Protein AF-0000000073398699 (afdb_homodimer)

Foldseek 3Di:
DQVVLLVVVLVVVLVCLVVCVAPFFHADDALVRVCVVSVHDSVSSVVSLVVCVVQVQWDQDPPPHITGHDQDPDQCPVVSNYRLHRPFAEQADFWFDDPCQVVLVVVLVVVLVPDPPVVVLVDFAQLQGDQVLLQLVQVLCVVLVDHDHSLQKGKFQFLLRVLLLCCQLQHAAAAEEEEAQFADLSNVVSCVVRNYHYDHFYADQQGTDVVVVLVCLVVDLHAAYEDAQAQGPPQGHHHAPVVLVSNLVSCVVSVHAYEYECAPNLLDPDGPHDSCRVCVQRYKYWYACCNLRNVPLRIIMIGHPSVRVVSSSVSSCVPVSHDRSSSSSSVSVCSVVCVSVVSSVVLSVVQLVLLVLLCVLQPPFDWRHDNRDQKIKGAADPQQALVQLQVQLVVVSYHWAFSVSRGSDPDGGGIIMTGRRDDDSVVSNVSSNSSSVSRVVRND/DQVVLLVVVLVVVVVCLVVCVAPFFHADDALVRVCVVSVHDSVSSVVSLVVCVVQVQWDQDPPPHITGHDQAPQQPPVLRVRSLHRPFAEQADFWFDDPCQVVLVVVLVVVLVPDPPVVVLVDFAQLQGDQVLLQLVQVLCVVLVDHDHSLQKGKFQFLLRVLLLLCQLQHAAAAEEEEAQFADLSNVVSCVVRNYHYDHFYADQQGTDVVVVLVCLVVDLHAAYEDAQAQGPPQGHHHAPVVLVSNLVSCVVSVHAYEYECAPNLLDPDGPRDSCRVCVQRYKYWYACCNLRNVPLRIIMIGHPSVRVVSSSVSSCVPVSHDRSSSSSSVSVCSVVCVSVVSSVVLSVVQLVLLVLLCVLQPPFDWRHDNRDQKIKGAAAPQQALVQLQVQLVVVSYHWAFSVSRGSDPDGGGIIMTGRRDDDSVVSNVSSNSSSVSRVVRND

Sequence (888 aa):
MARARYKRLVDTLAADIRSGRLPPGTRLPTHRELAAAEGLALVTATRVYAELGAMGLVSGETGRGTFVRETALPRGLGIDQHASAAGVVDLAFNYPSLPEQAELLRGALRQLASSGDLDALLRYQPHGGRWHERASVARHLACRGLSTDAPRVAIVSGAQHGLAVTAMALLQPGDVVAVDALTYPGFKVVADAQRLELAPIPASGQGPDLDALERLCKTRRVRAVYTMPTLHNPLGWVMSAHRRRRLVAIARRHGLLIIEDGAYAFLADDPPAPIAALAPEATVYVSGLSKNVATGLRVGFVAAPEQWLPAIERAVRGTTWNTPGVMTAIACGWLDDGTVARLEADKRRDAAARQAIATVAFAGLRCVRHPASYFVWLPLAEDARADRVAMALMRERVAVSTAEPFATSAHVPHAIRVALGSVDLETLRDALGKVRRAADAYSYMARARYKRLVDTLAADIRSGRLPPGTRLPTHRELAAAEGLALVTATRVYAELGAMGLVSGETGRGTFVRETALPRGLGIDQHASAAGVVDLAFNYPSLPEQAELLRGALRQLASSGDLDALLRYQPHGGRWHERASVARHLACRGLSTDAPRVAIVSGAQHGLAVTAMALLQPGDVVAVDALTYPGFKVVADAQRLELAPIPASGQGPDLDALERLCKTRRVRAVYTMPTLHNPLGWVMSAHRRRRLVAIARRHGLLIIEDGAYAFLADDPPAPIAALAPEATVYVSGLSKNVATGLRVGFVAAPEQWLPAIERAVRGTTWNTPGVMTAIACGWLDDGTVARLEADKRRDAAARQAIATVAFAGLRCVRHPASYFVWLPLAEDARADRVAMALMRERVAVSTAEPFATSAHVPHAIRVALGSVDLETLRDALGKVRRAADAYSY

pLDDT: mean 90.31, std 12.28, range [32.44, 98.94]

InterPro domains:
  IPR000524 Transcription regulator HTH, GntR [PF00392] (6-68)
  IPR000524 Transcription regulator HTH, GntR [PS50949] (3-71)
  IPR000524 Transcription regulator HTH, GntR [SM00345] (9-68)
  IPR000524 Transcription regulator HTH, GntR [cd07377] (5-69)
  IPR004839 Aminotransferase, class I/classII, large domain [PF00155] (88-433)
  IPR015421 Pyridoxal phosphate-dependent transferase, major domain [G3DSA:3.40.640.10] (123-339)
  IPR015422 Pyridoxal phosphate-dependent transferase, small domain [G3DSA:3.90.1150.10] (85-435)
  IPR015424 Pyridoxal phosphate-dependent transferase [SSF53383] (80-440)
  IPR036388 Winged helix-like DNA-binding domain superfamily [G3DSA:1.10.10.10] (5-75)
  IPR036390 Winged helix DNA-binding domain superfamily [SSF46785] (4-72)
  IPR051446 HTH-type transcriptional regulator with aminotransferase domain [PTHR46577] (3-441)

Radius of gyration: 28.46 Å; Cα contacts (8 Å, |Δi|>4): 1834; chains: 2; bounding box: 71×92×67 Å

Solvent-accessible surface area (backbone atoms only — not comparable to full-atom values): 43733 Å² total; per-residue (Å²): 112,67,69,58,51,49,51,47,50,41,50,51,53,50,48,32,42,74,70,34,79,44,42,61,21,40,73,49,68,50,48,63,51,44,6,62,77,68,71,44,52,54,70,54,30,45,49,37,52,50,49,38,32,74,69,51,45,34,45,80,39,90,97,75,47,38,13,26,34,79,65,80,47,50,41,65,43,70,74,68,30,46,17,52,48,93,82,38,45,56,18,53,49,72,50,44,73,59,89,59,51,40,57,51,49,30,50,47,30,45,51,56,40,69,39,34,61,54,51,60,35,36,34,74,59,31,32,31,43,47,65,60,51,20,38,42,50,21,59,54,36,42,80,60,51,32,86,63,46,37,79,28,32,31,38,29,34,13,32,56,22,25,53,29,23,46,44,65,44,76,52,52,71,66,39,29,30,34,28,44,26,59,28,55,46,64,57,53,42,29,29,58,76,50,44,38,40,73,42,55,23,52,78,52,91,55,39,63,30,62,68,56,46,50,52,45,53,75,74,39,82,47,45,29,36,46,45,41,54,40,42,22,53,64,54,27,31,55,39,48,61,68,56,48,53,50,51,50,50,50,27,63,74,63,62,30,40,34,39,39,44,43,58,47,33,75,40,49,88,80,65,58,71,41,62,43,57,77,37,42,87,42,20,37,35,26,22,46,36,35,66,53,61,23,44,11,56,33,42,16,29,32,38,36,38,58,87,53,40,64,43,32,31,50,34,30,43,31,29,42,34,32,54,35,36,64,52,51,53,51,52,39,47,31,56,72,72,43,51,44,62,52,40,33,54,52,46,31,54,49,19,32,53,48,37,52,51,48,51,63,49,42,62,93,53,71,69,38,54,31,71,37,34,48,44,37,23,35,68,44,42,84,84,20,50,34,66,57,45,39,50,55,33,41,76,72,31,32,42,54,30,53,34,61,68,27,36,56,45,93,72,60,65,40,19,35,39,40,27,56,27,48,56,58,70,67,58,43,53,53,51,41,45,51,50,38,50,44,54,56,62,35,59,106,111,67,69,60,49,49,52,48,50,40,50,51,52,50,49,32,42,75,71,34,80,43,41,60,21,40,75,50,69,49,48,65,52,44,7,62,75,68,72,44,53,55,69,54,32,46,47,38,53,49,50,37,33,73,70,52,45,34,43,80,39,90,96,76,46,38,14,26,35,78,67,82,43,55,45,70,40,89,72,53,39,42,17,49,48,92,81,36,45,56,17,53,50,71,51,44,74,59,89,60,51,39,57,50,49,29,51,47,30,43,51,56,42,68,39,35,61,54,51,58,35,38,34,74,60,31,31,31,44,47,64,60,51,20,37,43,50,22,57,54,36,41,78,60,50,32,87,63,46,36,79,27,31,30,37,28,34,14,32,54,22,27,53,31,25,47,44,64,45,75,52,52,70,65,39,29,30,36,29,43,27,59,28,54,46,65,57,53,43,30,28,58,76,50,45,38,39,71,41,54,23,54,76,53,89,53,38,65,31,60,67,56,45,51,52,46,53,74,75,41,82,46,45,29,36,49,44,41,54,39,42,20,52,64,53,27,32,54,39,46,62,68,57,48,51,50,51,50,49,51,28,64,75,62,61,29,40,34,38,38,42,42,60,49,33,75,40,50,88,81,65,57,69,40,62,43,57,78,37,44,87,42,21,37,36,27,21,49,37,33,65,54,60,24,46,10,56,31,44,16,28,34,38,37,38,58,87,53,40,65,42,33,30,50,33,30,43,29,28,42,35,33,53,36,38,64,52,51,53,50,52,38,49,30,57,71,72,43,51,46,61,51,39,33,55,52,46,31,54,48,19,33,54,48,36,52,50,48,51,64,50,42,62,92,56,70,68,39,55,31,72,35,34,48,44,36,24,37,67,43,42,84,85,20,50,34,65,58,45,40,50,55,33,41,76,70,31,31,40,53,30,52,35,64,68,26,36,56,44,92,72,60,66,39,20,35,38,41,26,56,28,48,56,56,72,67,60,43,54,54,52,41,46,52,50,40,51,44,53,55,63,36,57,106

Organism: Burkholderia thailandensis (strain ATCC 700388 / DSM 13276 / CCUG 48851 / CIP 106301 / E264) (NCBI:txid271848)

Nearest PDB structures (foldseek):
  8tn2-assembly1_A  TM=8.403E-01  e=2.044E-30  Streptomyces hygroscopicus
  4tv7-assembly2_C  TM=6.995E-01  e=2.807E-26  Bacillus subtilis subsp. subtilis str. 168
  4tv7-assembly2_D  TM=6.793E-01  e=7.160E-26  Bacillus subtilis subsp. subtilis str. 168
  4wbt-assembly1_C-2  TM=7.914E-01  e=5.298E-18  Sinorhizobium meliloti 1021
  4wbt-assembly2_B-3  TM=7.890E-01  e=9.190E-18  Sinorhizobium meliloti 1021

Secondary structure (DSSP, 8-state):
-HHHHHHHHHHHHHHHHHHTSS-TTPBPPPHHHHHHHHT--HHHHHHHHHHHHHTTSEEEETTTEEEE------S-BTTTB----TT-EE-SS-----TTHHHHHHHHHHHHHHSS-GGGGGS---TT--HHHHHHHHHHHHTTT----GGGEEEESSHHHHHHHHHHHH--TT-EEEEESB--HHHHHHHHHTTPEEEEEPB-SSSB-HHHHHHHHHHS-EEEEEE--BS-TTT--B--HHHHHHHHHHHHHHTPEEEEE-TTGGG-SSPPPPHHHH-TTTEEEEEESTTTT-GGG--EEEE--GGGHHHHHHHHHHHTSS--HHHHHHHHHHHHTTHHHHHHHHHHHHHHHHHHHHHHHTTTS--B--TT-SEEEEE--TTS-HHHHHHHHHHTTEE-EESGGGB-SS---SEEEEE-SSS-HHHHHHHHHHHHHHHHHTT-/-HHHHHHHHHHHHHHHHHHTSS-TTPBPPPHHHHHHHHT--HHHHHHHHHHHHHTTSEEEETTTEEEE------S--SS------TT-EE-SS-----TTHHHHHHHHHHHHHHSS-GGGGGS---TT--HHHHHHHHHHHHTTT----GGGEEEESSHHHHHHHHHHHH--TT-EEEEESB--HHHHHHHHHTTPEEEEEPB-SSSB-HHHHHHHHHHS-EEEEEE--BS-TTT--B--HHHHHHHHHHHHHHTPEEEEE-TTGGG-SSPPPPHHHH-TTTEEEEEESTTTT-GGG--EEEE--GGGHHHHHHHHHHHTSS--HHHHHHHHHHHHTTHHHHHHHHHHHHHHHHHHHHHHHTTTS--B--TT-SEEEEE--TTS-HHHHHHHHHHTTEE-EESGGGB-SS---SEEEEE-SSS-HHHHHHHHHHHHHHHHHTT-

Structure (mmCIF, N/CA/C/O backbone):
data_AF-0000000073398699-model_v1
#
loop_
_entity.id
_entity.type
_entity.pdbx_description
1 polymer 'Aminotransferase family protein'
#
loop_
_atom_site.group_PDB
_atom_site.id
_atom_site.type_symbol
_atom_site.label_atom_id
_atom_site.label_alt_id
_atom_site.label_comp_id
_atom_site.label_asym_id
_atom_site.label_entity_id
_atom_site.label_seq_id
_atom_site.pdbx_PDB_ins_code
_atom_site.Cartn_x
_atom_site.Cartn_y
_atom_site.Cartn_z
_atom_site.occupancy
_atom_site.B_iso_or_equiv
_atom_site.auth_seq_id
_atom_site.auth_comp_id
_atom_site.auth_asym_id
_atom_site.auth_atom_id
_atom_site.pdbx_PDB_model_num
ATOM 1 N N . MET A 1 1 ? 26.312 -31.344 34.688 1 48.41 1 MET A N 1
ATOM 2 C CA . MET A 1 1 ? 26.234 -29.922 35 1 48.41 1 MET A CA 1
ATOM 3 C C . MET A 1 1 ? 26.359 -29.062 33.75 1 48.41 1 MET A C 1
ATOM 5 O O . MET A 1 1 ? 25.625 -28.094 33.562 1 48.41 1 MET A O 1
ATOM 9 N N . ALA A 1 2 ? 27.297 -29.516 32.938 1 55.31 2 ALA A N 1
ATOM 10 C CA . ALA A 1 2 ? 27.547 -28.781 31.688 1 55.31 2 ALA A CA 1
ATOM 11 C C . ALA A 1 2 ? 26.391 -28.938 30.703 1 55.31 2 ALA A C 1
ATOM 13 O O . ALA A 1 2 ? 25.984 -27.969 30.062 1 55.31 2 ALA A O 1
ATOM 14 N N . ARG A 1 3 ? 25.844 -30.172 30.578 1 57.41 3 ARG A N 1
ATOM 15 C CA . ARG A 1 3 ? 24.734 -30.406 29.672 1 57.41 3 ARG A CA 1
ATOM 16 C C . ARG A 1 3 ? 23.516 -29.562 30.062 1 57.41 3 ARG A C 1
ATOM 18 O O . ARG A 1 3 ? 22.828 -29.031 29.188 1 57.41 3 ARG A O 1
ATOM 25 N N . ALA A 1 4 ? 23.359 -29.438 31.328 1 68.94 4 ALA A N 1
ATOM 26 C CA . ALA A 1 4 ? 22.203 -28.688 31.859 1 68.94 4 ALA A CA 1
ATOM 27 C C . ALA A 1 4 ? 22.328 -27.203 31.531 1 68.94 4 ALA A C 1
ATOM 29 O O . ALA A 1 4 ? 21.344 -26.562 31.172 1 68.94 4 ALA A O 1
ATOM 30 N N . ARG A 1 5 ? 23.547 -26.719 31.641 1 74.88 5 ARG A N 1
ATOM 31 C CA . ARG A 1 5 ? 23.734 -25.297 31.406 1 74.88 5 ARG A CA 1
ATOM 32 C C . ARG A 1 5 ? 23.531 -24.938 29.938 1 74.88 5 ARG A C 1
ATOM 34 O O . ARG A 1 5 ? 22.938 -23.922 29.609 1 74.88 5 ARG A O 1
ATOM 41 N N . TYR A 1 6 ? 24.078 -25.875 29.156 1 81.19 6 TYR A N 1
ATOM 42 C CA . TYR A 1 6 ? 23.953 -25.656 27.719 1 81.19 6 TYR A CA 1
ATOM 43 C C . TYR A 1 6 ? 22.484 -25.656 27.297 1 81.19 6 TYR A C 1
ATOM 45 O O . TYR A 1 6 ? 22.062 -24.781 26.531 1 81.19 6 TYR A O 1
ATOM 53 N N . LYS A 1 7 ? 21.719 -26.531 27.734 1 85.12 7 LYS A N 1
ATOM 54 C CA . LYS A 1 7 ? 20.312 -26.609 27.375 1 85.12 7 LYS A CA 1
ATOM 55 C C . LYS A 1 7 ? 19.531 -25.406 27.922 1 85.12 7 LYS A C 1
ATOM 57 O O . LYS A 1 7 ? 18.609 -24.906 27.281 1 85.12 7 LYS A O 1
ATOM 62 N N . ARG A 1 8 ? 19.984 -24.984 29.031 1 84.56 8 ARG A N 1
ATOM 63 C CA . ARG A 1 8 ? 19.359 -23.797 29.609 1 84.56 8 ARG A CA 1
ATOM 64 C C . ARG A 1 8 ? 19.594 -22.578 28.734 1 84.56 8 ARG A C 1
ATOM 66 O O . ARG A 1 8 ? 18.703 -21.734 28.562 1 84.56 8 ARG A O 1
ATOM 73 N N . LEU A 1 9 ? 20.781 -22.484 28.297 1 89.62 9 LEU A N 1
ATOM 74 C CA . LEU A 1 9 ? 21.109 -21.359 27.422 1 89.62 9 LEU A CA 1
ATOM 75 C C . LEU A 1 9 ? 20.328 -21.438 26.125 1 89.62 9 LEU A C 1
ATOM 77 O O . LEU A 1 9 ? 19.828 -20.406 25.641 1 89.62 9 LEU A O 1
ATOM 81 N N . VAL A 1 10 ? 20.188 -22.594 25.562 1 89.31 10 VAL A N 1
ATOM 82 C CA . VAL A 1 10 ? 19.391 -22.797 24.359 1 89.31 10 VAL A CA 1
ATOM 83 C C . VAL A 1 10 ? 17.953 -22.344 24.625 1 89.31 10 VAL A C 1
ATOM 85 O O . VAL A 1 10 ? 17.359 -21.609 23.828 1 89.31 10 VAL A O 1
ATOM 88 N N . ASP A 1 11 ? 17.438 -22.734 25.734 1 85.5 11 ASP A N 1
ATOM 89 C CA . ASP A 1 11 ? 16.062 -22.406 26.078 1 85.5 11 ASP A CA 1
ATOM 90 C C . ASP A 1 11 ? 15.883 -20.891 26.266 1 85.5 11 ASP A C 1
ATOM 92 O O . ASP A 1 11 ? 14.875 -20.328 25.828 1 85.5 11 ASP A O 1
ATOM 96 N N . THR A 1 12 ? 16.828 -20.328 26.906 1 88.62 12 THR A N 1
ATOM 97 C CA . THR A 1 12 ? 16.766 -18.891 27.141 1 88.62 12 THR A CA 1
ATOM 98 C C . THR A 1 12 ? 16.812 -18.125 25.828 1 88.62 12 THR A C 1
ATOM 100 O O . THR A 1 12 ? 16 -17.219 25.594 1 88.62 12 THR A O 1
ATOM 103 N N . LEU A 1 13 ? 17.719 -18.484 24.984 1 90.25 13 LEU A N 1
ATOM 104 C CA . LEU A 1 13 ? 17.844 -17.812 23.703 1 90.25 13 LEU A CA 1
ATOM 105 C C . LEU A 1 13 ? 16.625 -18.062 22.828 1 90.25 13 LEU A C 1
ATOM 107 O O . LEU A 1 13 ? 16.125 -17.141 22.172 1 90.25 13 LEU A O 1
ATOM 111 N N . ALA A 1 14 ? 16.141 -19.281 22.875 1 86 14 ALA A N 1
ATOM 112 C CA . ALA A 1 14 ? 14.938 -19.609 22.125 1 86 14 ALA A CA 1
ATOM 113 C C . ALA A 1 14 ? 13.75 -18.766 22.609 1 86 14 ALA A C 1
ATOM 115 O O . ALA A 1 14 ? 12.977 -18.25 21.797 1 86 14 ALA A O 1
ATOM 116 N N . ALA A 1 15 ? 13.664 -18.594 23.875 1 80.5 15 ALA A N 1
ATOM 117 C CA . ALA A 1 15 ? 12.586 -17.797 24.453 1 80.5 15 ALA A CA 1
ATOM 118 C C . ALA A 1 15 ? 12.711 -16.344 24.047 1 80.5 15 ALA A C 1
ATOM 120 O O . ALA A 1 15 ? 11.711 -15.68 23.734 1 80.5 15 ALA A O 1
ATOM 121 N N . ASP A 1 16 ? 13.922 -15.875 24.047 1 86.44 16 ASP A N 1
ATOM 122 C CA . ASP A 1 16 ? 14.172 -14.484 23.672 1 86.44 16 ASP A CA 1
ATOM 123 C C . ASP A 1 16 ? 13.844 -14.242 22.203 1 86.44 16 ASP A C 1
ATOM 125 O O . ASP A 1 16 ? 13.32 -13.188 21.844 1 86.44 16 ASP A O 1
ATOM 129 N N . ILE A 1 17 ? 14.086 -15.211 21.422 1 82.12 17 ILE A N 1
ATOM 130 C CA . ILE A 1 17 ? 13.812 -15.109 20 1 82.12 17 ILE A CA 1
ATOM 131 C C . ILE A 1 17 ? 12.305 -15.188 19.75 1 82.12 17 ILE A C 1
ATOM 133 O O . ILE A 1 17 ? 11.742 -14.344 19.047 1 82.12 17 ILE A O 1
ATOM 137 N N . ARG A 1 18 ? 11.648 -16.062 20.453 1 72.5 18 ARG A N 1
ATOM 138 C CA . ARG A 1 18 ? 10.219 -16.281 20.25 1 72.5 18 ARG A CA 1
ATOM 139 C C . ARG A 1 18 ? 9.406 -15.109 20.781 1 72.5 18 ARG A C 1
ATOM 141 O O . ARG A 1 18 ? 8.359 -14.766 20.219 1 72.5 18 ARG A O 1
ATOM 148 N N . SER A 1 19 ? 9.992 -14.508 21.828 1 70.25 19 SER A N 1
ATOM 149 C CA . SER A 1 19 ? 9.273 -13.391 22.453 1 70.25 19 SER A CA 1
ATOM 150 C C . SER A 1 19 ? 9.531 -12.086 21.703 1 70.25 19 SER A C 1
ATOM 152 O O . SER A 1 19 ? 8.883 -11.078 21.969 1 70.25 19 SER A O 1
ATOM 154 N N . GLY A 1 20 ? 10.523 -12.141 20.844 1 73.75 20 GLY A N 1
ATOM 155 C CA . GLY A 1 20 ? 10.844 -10.938 20.094 1 73.75 20 GLY A CA 1
ATOM 156 C C . GLY A 1 20 ? 11.883 -10.062 20.781 1 73.75 20 GLY A C 1
ATOM 157 O O . GLY A 1 20 ? 12.258 -9.016 20.25 1 73.75 20 GLY A O 1
ATOM 158 N N . ARG A 1 21 ? 12.312 -10.422 21.922 1 78.38 21 ARG A N 1
ATOM 159 C CA . ARG A 1 21 ? 13.391 -9.695 22.578 1 78.38 21 ARG A CA 1
ATOM 160 C C . ARG A 1 21 ? 14.633 -9.633 21.688 1 78.38 21 ARG A C 1
ATOM 162 O O . ARG A 1 21 ? 15.398 -8.672 21.734 1 78.38 21 ARG A O 1
ATOM 169 N N . LEU A 1 22 ? 14.875 -10.719 20.969 1 83.31 22 LEU A N 1
ATOM 170 C CA . LEU A 1 22 ? 15.852 -10.766 19.891 1 83.31 22 LEU A CA 1
ATOM 171 C C . LEU A 1 22 ? 15.164 -10.789 18.531 1 83.31 22 LEU A C 1
ATOM 173 O O . LEU A 1 22 ? 14.773 -11.852 18.047 1 83.31 22 LEU A O 1
ATOM 177 N N . PRO A 1 23 ? 15 -9.641 17.984 1 80.06 23 PRO A N 1
ATOM 178 C CA . PRO A 1 23 ? 14.227 -9.562 16.734 1 80.06 23 PRO A CA 1
ATOM 179 C C . PRO A 1 23 ? 14.922 -10.266 15.57 1 80.06 23 PRO A C 1
ATOM 181 O O . PRO A 1 23 ? 16.141 -10.453 15.586 1 80.06 23 PRO A O 1
ATOM 184 N N . PRO A 1 24 ? 14.141 -10.656 14.594 1 78.12 24 PRO A N 1
ATOM 185 C CA . PRO A 1 24 ? 14.734 -11.258 13.391 1 78.12 24 PRO A CA 1
ATOM 186 C C . PRO A 1 24 ? 15.781 -10.359 12.742 1 78.12 24 PRO A C 1
ATOM 188 O O . PRO A 1 24 ? 15.617 -9.133 12.695 1 78.12 24 PRO A O 1
ATOM 191 N N . GLY A 1 25 ? 16.891 -11.047 12.32 1 78.12 25 GLY A N 1
ATOM 192 C CA . GLY A 1 25 ? 17.969 -10.328 11.672 1 78.12 25 GLY A CA 1
ATOM 193 C C . GLY A 1 25 ? 19.062 -9.914 12.625 1 78.12 25 GLY A C 1
ATOM 194 O O . GLY A 1 25 ? 20.141 -9.492 12.188 1 78.12 25 GLY A O 1
ATOM 195 N N . THR A 1 26 ? 18.812 -10.047 13.93 1 84.62 26 THR A N 1
ATOM 196 C CA . THR A 1 26 ? 19.781 -9.672 14.945 1 84.62 26 THR A CA 1
ATOM 197 C C . THR A 1 26 ? 21.016 -10.578 14.867 1 84.62 26 THR A C 1
ATOM 199 O O . THR A 1 26 ? 20.891 -11.805 14.805 1 84.62 26 THR A O 1
ATOM 202 N N . ARG A 1 27 ? 22.172 -9.945 14.82 1 88.88 27 ARG A N 1
ATOM 203 C CA . ARG A 1 27 ? 23.406 -10.719 14.875 1 88.88 27 ARG A CA 1
ATOM 204 C C . ARG A 1 27 ? 23.719 -11.164 16.297 1 88.88 27 ARG A C 1
ATOM 206 O O . ARG A 1 27 ? 23.844 -10.336 17.203 1 88.88 27 ARG A O 1
ATOM 213 N N . LEU A 1 28 ? 23.828 -12.461 16.484 1 91.12 28 LEU A N 1
ATOM 214 C CA . LEU A 1 28 ? 24.172 -13.008 17.781 1 91.12 28 LEU A CA 1
ATOM 215 C C . LEU A 1 28 ? 25.688 -13.008 17.984 1 91.12 28 LEU A C 1
ATOM 217 O O . LEU A 1 28 ? 26.438 -12.883 17.016 1 91.12 28 LEU A O 1
ATOM 221 N N . PRO A 1 29 ? 26.141 -13.055 19.234 1 91.69 29 PRO A N 1
ATOM 222 C CA . PRO A 1 29 ? 27.578 -13.164 19.469 1 91.69 29 PRO A CA 1
ATOM 223 C C . PRO A 1 29 ? 28.219 -14.32 18.703 1 91.69 29 PRO A C 1
ATOM 225 O O . PRO A 1 29 ? 27.562 -15.32 18.422 1 91.69 29 PRO A O 1
ATOM 228 N N . THR A 1 30 ? 29.469 -14.047 18.281 1 91.38 30 THR A N 1
ATOM 229 C CA . THR A 1 30 ? 30.172 -15.164 17.672 1 91.38 30 THR A CA 1
ATOM 230 C C . THR A 1 30 ? 30.266 -16.344 18.641 1 91.38 30 THR A C 1
ATOM 232 O O . THR A 1 30 ? 30 -16.203 19.844 1 91.38 30 THR A O 1
ATOM 235 N N . HIS A 1 31 ? 30.594 -17.516 18.062 1 90.62 31 HIS A N 1
ATOM 236 C CA . HIS A 1 31 ? 30.734 -18.703 18.906 1 90.62 31 HIS A CA 1
ATOM 237 C C . HIS A 1 31 ? 31.734 -18.453 20.031 1 90.62 31 HIS A C 1
ATOM 239 O O . HIS A 1 31 ? 31.5 -18.844 21.172 1 90.62 31 HIS A O 1
ATOM 245 N N . ARG A 1 32 ? 32.781 -17.688 19.703 1 91 32 ARG A N 1
ATOM 246 C CA . ARG A 1 32 ? 33.844 -17.375 20.672 1 91 32 ARG A CA 1
ATOM 247 C C . ARG A 1 32 ? 33.344 -16.391 21.719 1 91 32 ARG A C 1
ATOM 249 O O . ARG A 1 32 ? 33.625 -16.562 22.906 1 91 32 ARG A O 1
ATOM 256 N N . GLU A 1 33 ? 32.594 -15.414 21.281 1 93.5 33 GLU A N 1
ATOM 257 C CA . GLU A 1 33 ? 32.062 -14.406 22.188 1 93.5 33 GLU A CA 1
ATOM 258 C C . GLU A 1 33 ? 31.047 -15.016 23.156 1 93.5 33 GLU A C 1
ATOM 260 O O . GLU A 1 33 ? 31.016 -14.672 24.328 1 93.5 33 GLU A O 1
ATOM 265 N N . LEU A 1 34 ? 30.219 -15.844 22.625 1 92.56 34 LEU A N 1
ATOM 266 C CA . LEU A 1 34 ? 29.219 -16.5 23.469 1 92.56 34 LEU A CA 1
ATOM 267 C C . LEU A 1 34 ? 29.891 -17.391 24.5 1 92.56 34 LEU A C 1
ATOM 269 O O . LEU A 1 34 ? 29.469 -17.422 25.672 1 92.56 34 LEU A O 1
ATOM 273 N N . ALA A 1 35 ? 30.891 -18.141 24.062 1 91.5 35 ALA A N 1
ATOM 274 C CA . ALA A 1 35 ? 31.641 -19 24.969 1 91.5 35 ALA A CA 1
ATOM 275 C C . ALA A 1 35 ? 32.25 -18.203 26.125 1 91.5 35 ALA A C 1
ATOM 277 O O . ALA A 1 35 ? 32.125 -18.594 27.281 1 91.5 35 ALA A O 1
ATOM 278 N N . ALA A 1 36 ? 32.781 -17.062 25.75 1 93.25 36 ALA A N 1
ATOM 279 C CA . ALA A 1 36 ? 33.406 -16.219 26.75 1 93.25 36 ALA A CA 1
ATOM 280 C C . ALA A 1 36 ? 32.375 -15.609 27.703 1 93.25 36 ALA A C 1
ATOM 282 O O . ALA A 1 36 ? 32.562 -15.602 28.922 1 93.25 36 ALA A O 1
ATOM 283 N N . ALA A 1 37 ? 31.328 -15.141 27.219 1 91.75 37 ALA A N 1
ATOM 284 C CA . ALA A 1 37 ? 30.312 -14.438 27.984 1 91.75 37 ALA A CA 1
ATOM 285 C C . ALA A 1 37 ? 29.594 -15.391 28.953 1 91.75 37 ALA A C 1
ATOM 287 O O . ALA A 1 37 ? 29.219 -15 30.062 1 91.75 37 ALA A O 1
ATOM 288 N N . GLU A 1 38 ? 29.469 -16.594 28.469 1 90.81 38 GLU A N 1
ATOM 289 C CA . GLU A 1 38 ? 28.656 -17.531 29.25 1 90.81 38 GLU A CA 1
ATOM 290 C C . GLU A 1 38 ? 29.547 -18.531 29.984 1 90.81 38 GLU A C 1
ATOM 292 O O . GLU A 1 38 ? 29.047 -19.391 30.703 1 90.81 38 GLU A O 1
ATOM 297 N N . GLY A 1 39 ? 30.859 -18.391 29.734 1 90.31 39 GLY A N 1
ATOM 298 C CA . GLY A 1 39 ? 31.797 -19.281 30.391 1 90.31 39 GLY A CA 1
ATOM 299 C C . GLY A 1 39 ? 31.672 -20.719 29.906 1 90.31 39 GLY A C 1
ATOM 300 O O . GLY A 1 39 ? 31.688 -21.656 30.719 1 90.31 39 GLY A O 1
ATOM 301 N N . LEU A 1 40 ? 31.453 -20.812 28.656 1 89 40 LEU A N 1
ATOM 302 C CA . LEU A 1 40 ? 31.312 -22.141 28.047 1 89 40 LEU A CA 1
ATOM 303 C C . LEU A 1 40 ? 32.5 -22.453 27.141 1 89 40 LEU A C 1
ATOM 305 O O . LEU A 1 40 ? 33.25 -21.547 26.75 1 89 40 LEU A O 1
ATOM 309 N N . ALA A 1 41 ? 32.688 -23.734 26.938 1 90.5 41 ALA A N 1
ATOM 310 C CA . ALA A 1 41 ? 33.625 -24.141 25.906 1 90.5 41 ALA A CA 1
ATOM 311 C C . ALA A 1 41 ? 33.125 -23.75 24.516 1 90.5 41 ALA A C 1
ATOM 313 O O . ALA A 1 41 ? 31.922 -23.656 24.297 1 90.5 41 ALA A O 1
ATOM 314 N N . LEU A 1 42 ? 34.125 -23.594 23.656 1 91.75 42 LEU A N 1
ATOM 315 C CA . LEU A 1 42 ? 33.781 -23.219 22.281 1 91.75 42 LEU A CA 1
ATOM 316 C C . LEU A 1 42 ? 32.875 -24.266 21.625 1 91.75 42 LEU A C 1
ATOM 318 O O . LEU A 1 42 ? 31.938 -23.938 20.922 1 91.75 42 LEU A O 1
ATOM 322 N N . VAL A 1 43 ? 33.156 -25.469 21.844 1 90.69 43 VAL A N 1
ATOM 323 C CA . VAL A 1 43 ? 32.406 -26.562 21.266 1 90.69 43 VAL A CA 1
ATOM 324 C C . VAL A 1 43 ? 30.953 -26.516 21.766 1 90.69 43 VAL A C 1
ATOM 326 O O . VAL A 1 43 ? 30.016 -26.828 21.016 1 90.69 43 VAL A O 1
ATOM 329 N N . THR A 1 44 ? 30.766 -26.172 22.984 1 89.69 44 THR A N 1
ATOM 330 C CA . THR A 1 44 ? 29.438 -26.078 23.578 1 89.69 44 THR A CA 1
ATOM 331 C C . THR A 1 44 ? 28.672 -24.906 22.984 1 89.69 44 THR A C 1
ATOM 333 O O . THR A 1 44 ? 27.469 -25.016 22.703 1 89.69 44 THR A O 1
ATOM 336 N N . ALA A 1 45 ? 29.328 -23.781 22.859 1 91.38 45 ALA A N 1
ATOM 337 C CA . ALA A 1 45 ? 28.719 -22.625 22.219 1 91.38 45 ALA A CA 1
ATOM 338 C C . ALA A 1 45 ? 28.266 -22.953 20.812 1 91.38 45 ALA A C 1
ATOM 340 O O . ALA A 1 45 ? 27.188 -22.531 20.375 1 91.38 45 ALA A O 1
ATOM 341 N N . THR A 1 46 ? 29.094 -23.672 20.125 1 91.44 46 THR A N 1
ATOM 342 C CA . THR A 1 46 ? 28.75 -24.109 18.781 1 91.44 46 THR A CA 1
ATOM 343 C C . THR A 1 46 ? 27.516 -25 18.781 1 91.44 46 THR A C 1
ATOM 345 O O . THR A 1 46 ? 26.672 -24.906 17.906 1 91.44 46 THR A O 1
ATOM 348 N N . ARG A 1 47 ? 27.453 -25.828 19.719 1 89.12 47 ARG A N 1
ATOM 349 C CA . ARG A 1 47 ? 26.297 -26.719 19.859 1 89.12 47 ARG A CA 1
ATOM 350 C C . ARG A 1 47 ? 25.031 -25.922 20.141 1 89.12 47 ARG A C 1
ATOM 352 O O . ARG A 1 47 ? 23.938 -26.281 19.688 1 89.12 47 ARG A O 1
ATOM 359 N N . VAL A 1 48 ? 25.156 -24.891 20.906 1 91.06 48 VAL A N 1
ATOM 360 C CA . VAL A 1 48 ? 24.016 -24.031 21.203 1 91.06 48 VAL A CA 1
ATOM 361 C C . VAL A 1 48 ? 23.438 -23.469 19.906 1 91.06 48 VAL A C 1
ATOM 363 O O . VAL A 1 48 ? 22.25 -23.578 19.656 1 91.06 48 VAL A O 1
ATOM 366 N N . TYR A 1 49 ? 24.266 -22.938 19.109 1 90.94 49 TYR A N 1
ATOM 367 C CA . TYR A 1 49 ? 23.812 -22.328 17.859 1 90.94 49 TYR A CA 1
ATOM 368 C C . TYR A 1 49 ? 23.312 -23.391 16.891 1 90.94 49 TYR A C 1
ATOM 370 O O . TYR A 1 49 ? 22.375 -23.156 16.125 1 90.94 49 TYR A O 1
ATOM 378 N N . ALA A 1 50 ? 23.906 -24.562 16.938 1 87.62 50 ALA A N 1
ATOM 379 C CA . ALA A 1 50 ? 23.438 -25.672 16.094 1 87.62 50 ALA A CA 1
ATOM 380 C C . ALA A 1 50 ? 22.016 -26.094 16.484 1 87.62 50 ALA A C 1
ATOM 382 O O . ALA A 1 50 ? 21.188 -26.344 15.609 1 87.62 50 ALA A O 1
ATOM 383 N N . GLU A 1 51 ? 21.812 -26.125 17.703 1 85.06 51 GLU A N 1
ATOM 384 C CA . GLU A 1 51 ? 20.469 -26.5 18.188 1 85.06 51 GLU A CA 1
ATOM 385 C C . GLU A 1 51 ? 19.438 -25.422 17.844 1 85.06 51 GLU A C 1
ATOM 387 O O . GLU A 1 51 ? 18.328 -25.75 17.438 1 85.06 51 GLU A O 1
ATOM 392 N N . LEU A 1 52 ? 19.844 -24.219 18.094 1 87.69 52 LEU A N 1
ATOM 393 C CA . LEU A 1 52 ? 18.953 -23.125 17.719 1 87.69 52 LEU A CA 1
ATOM 394 C C . LEU A 1 52 ? 18.656 -23.156 16.219 1 87.69 52 LEU A C 1
ATOM 396 O O . LEU A 1 52 ? 17.531 -22.891 15.789 1 87.69 52 LEU A O 1
ATOM 400 N N . GLY A 1 53 ? 19.688 -23.453 15.461 1 83.94 53 GLY A N 1
ATOM 401 C CA . GLY A 1 53 ? 19.516 -23.609 14.023 1 83.94 53 GLY A CA 1
ATOM 402 C C . GLY A 1 53 ? 18.594 -24.75 13.648 1 83.94 53 GLY A C 1
ATOM 403 O O . GLY A 1 53 ? 17.734 -24.594 12.773 1 83.94 53 GLY A O 1
ATOM 404 N N . ALA A 1 54 ? 18.719 -25.828 14.383 1 74.75 54 ALA A N 1
ATOM 405 C CA . ALA A 1 54 ? 17.859 -26.984 14.156 1 74.75 54 ALA A CA 1
ATOM 406 C C . ALA A 1 54 ? 16.406 -26.656 14.477 1 74.75 54 ALA A C 1
ATOM 408 O O . ALA A 1 54 ? 15.492 -27.203 13.852 1 74.75 54 ALA A O 1
ATOM 409 N N . MET A 1 55 ? 16.297 -25.766 15.422 1 74.12 55 MET A N 1
ATOM 410 C CA . MET A 1 55 ? 14.961 -25.312 15.797 1 74.12 55 MET A CA 1
ATOM 411 C C . MET A 1 55 ? 14.414 -24.312 14.781 1 74.12 55 MET A C 1
ATOM 413 O O . MET A 1 55 ? 13.266 -23.891 14.883 1 74.12 55 MET A O 1
ATOM 417 N N . GLY A 1 56 ? 15.258 -23.922 13.867 1 76.25 56 GLY A N 1
ATOM 418 C CA . GLY A 1 56 ? 14.836 -22.953 12.859 1 76.25 56 GLY A CA 1
ATOM 419 C C . GLY A 1 56 ? 14.859 -21.516 13.367 1 76.25 56 GLY A C 1
ATOM 420 O O . GLY A 1 56 ? 14.211 -20.641 12.781 1 76.25 56 GLY A O 1
ATOM 421 N N . LEU A 1 57 ? 15.609 -21.281 14.469 1 80.44 57 LEU A N 1
ATOM 422 C CA . LEU A 1 57 ? 15.531 -19.969 15.133 1 80.44 57 LEU A CA 1
ATOM 423 C C . LEU A 1 57 ? 16.688 -19.078 14.695 1 80.44 57 LEU A C 1
ATOM 425 O O . LEU A 1 57 ? 16.609 -17.844 14.852 1 80.44 57 LEU A O 1
ATOM 429 N N . VAL A 1 58 ? 17.812 -19.672 14.203 1 84.88 58 VAL A N 1
ATOM 430 C CA . VAL A 1 58 ? 18.953 -18.875 13.789 1 84.88 58 VAL A CA 1
ATOM 431 C C . VAL A 1 58 ? 19.516 -19.406 12.477 1 84.88 58 VAL A C 1
ATOM 433 O O . VAL A 1 58 ? 19.203 -20.531 12.078 1 84.88 58 VAL A O 1
ATOM 436 N N . SER A 1 59 ? 20.219 -18.531 11.711 1 82.56 59 SER A N 1
ATOM 437 C CA . SER A 1 59 ? 20.891 -18.906 10.477 1 82.56 59 SER A CA 1
ATOM 438 C C . SER A 1 59 ? 22.344 -18.438 10.477 1 82.56 59 SER A C 1
ATOM 440 O O . SER A 1 59 ? 22.625 -17.281 10.797 1 82.56 59 SER A O 1
ATOM 442 N N . GLY A 1 60 ? 23.234 -19.422 10.227 1 84.5 60 GLY A N 1
ATOM 443 C CA . GLY A 1 60 ? 24.625 -19.047 10.023 1 84.5 60 GLY A CA 1
ATOM 444 C C . GLY A 1 60 ? 24.906 -18.531 8.617 1 84.5 60 GLY A C 1
ATOM 445 O O . GLY A 1 60 ? 24.484 -19.156 7.637 1 84.5 60 GLY A O 1
ATOM 446 N N . GLU A 1 61 ? 25.391 -17.375 8.516 1 78.31 61 GLU A N 1
ATOM 447 C CA . GLU A 1 61 ? 25.797 -16.828 7.219 1 78.31 61 GLU A CA 1
ATOM 448 C C . GLU A 1 61 ? 27.312 -16.688 7.121 1 78.31 61 GLU A C 1
ATOM 450 O O . GLU A 1 61 ? 27.922 -15.945 7.891 1 78.31 61 GLU A O 1
ATOM 455 N N . THR A 1 62 ? 27.859 -17.422 6.227 1 77.25 62 THR A N 1
ATOM 456 C CA . THR A 1 62 ? 29.312 -17.531 6.098 1 77.25 62 THR A CA 1
ATOM 457 C C . THR A 1 62 ? 29.938 -16.141 5.984 1 77.25 62 THR A C 1
ATOM 459 O O . THR A 1 62 ? 29.578 -15.352 5.113 1 77.25 62 THR A O 1
ATOM 462 N N . GLY A 1 63 ? 30.844 -15.914 6.789 1 79.88 63 GLY A N 1
ATOM 463 C CA . GLY A 1 63 ? 31.609 -14.672 6.777 1 79.88 63 GLY A CA 1
ATOM 464 C C . GLY A 1 63 ? 30.875 -13.508 7.41 1 79.88 63 GLY A C 1
ATOM 465 O O . GLY A 1 63 ? 31.406 -12.406 7.523 1 79.88 63 GLY A O 1
ATOM 466 N N . ARG A 1 64 ? 29.672 -13.797 7.918 1 83.06 64 ARG A N 1
ATOM 467 C CA . ARG A 1 64 ? 28.891 -12.664 8.414 1 83.06 64 ARG A CA 1
ATOM 468 C C . ARG A 1 64 ? 28.438 -12.906 9.852 1 83.06 64 ARG A C 1
ATOM 470 O O . ARG A 1 64 ? 28.234 -11.953 10.609 1 83.06 64 ARG A O 1
ATOM 477 N N . GLY A 1 65 ? 28.25 -14.219 10.242 1 86.81 65 GLY A N 1
ATOM 478 C CA . GLY A 1 65 ? 27.859 -14.531 11.602 1 86.81 65 GLY A CA 1
ATOM 479 C C . GLY A 1 65 ? 26.547 -15.281 11.688 1 86.81 65 GLY A C 1
ATOM 480 O O . GLY A 1 65 ? 26.094 -15.867 10.703 1 86.81 65 GLY A O 1
ATOM 481 N N . THR A 1 66 ? 26.031 -15.461 12.922 1 88.19 66 THR A N 1
ATOM 482 C CA . THR A 1 66 ? 24.781 -16.141 13.203 1 88.19 66 THR A CA 1
ATOM 483 C C . THR A 1 66 ? 23.672 -15.125 13.492 1 88.19 66 THR A C 1
ATOM 485 O O . THR A 1 66 ? 23.859 -14.211 14.297 1 88.19 66 THR A O 1
ATOM 488 N N . PHE A 1 67 ? 22.562 -15.312 12.781 1 86.5 67 PHE A N 1
ATOM 489 C CA . PHE A 1 67 ? 21.484 -14.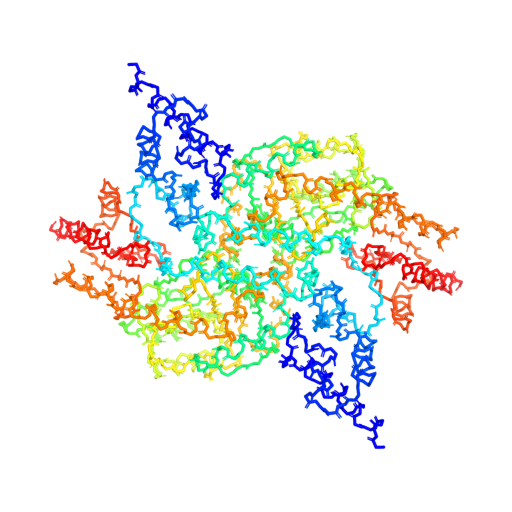328 12.883 1 86.5 67 PHE A CA 1
ATOM 490 C C . PHE A 1 67 ? 20.188 -14.984 13.305 1 86.5 67 PHE A C 1
ATOM 492 O O . PHE A 1 67 ? 19.922 -16.141 12.961 1 86.5 67 PHE A O 1
ATOM 499 N N . VAL A 1 68 ? 19.344 -14.211 14.039 1 85.38 68 VAL A N 1
ATOM 500 C CA . VAL A 1 68 ? 18 -14.648 14.398 1 85.38 68 VAL A CA 1
ATOM 501 C C . VAL A 1 68 ? 17.125 -14.695 13.148 1 85.38 68 VAL A C 1
ATOM 503 O O . VAL A 1 68 ? 17.125 -13.758 12.344 1 85.38 68 VAL A O 1
ATOM 506 N N . ARG A 1 69 ? 16.375 -15.812 12.961 1 77.19 69 ARG A N 1
ATOM 507 C CA . ARG A 1 69 ? 15.523 -16 11.797 1 77.19 69 ARG A CA 1
ATOM 508 C C . ARG A 1 69 ? 14.109 -15.477 12.055 1 77.19 69 ARG A C 1
ATOM 510 O O . ARG A 1 69 ? 13.648 -15.469 13.195 1 77.19 69 ARG A O 1
ATOM 517 N N . GLU A 1 70 ? 13.5 -14.977 11.016 1 68.12 70 GLU A N 1
ATOM 518 C CA . GLU A 1 70 ? 12.07 -14.695 11.07 1 68.12 70 GLU A CA 1
ATOM 519 C C . GLU A 1 70 ? 11.258 -15.977 11.156 1 68.12 70 GLU A C 1
ATOM 521 O O . GLU A 1 70 ? 11.383 -16.859 10.305 1 68.12 70 GLU A O 1
ATOM 526 N N . THR A 1 71 ? 10.68 -16.312 12.367 1 52.91 71 THR A N 1
ATOM 527 C CA . THR A 1 71 ? 10 -17.594 12.57 1 52.91 71 THR A CA 1
ATOM 528 C C . THR A 1 71 ? 8.531 -17.5 12.195 1 52.91 71 THR A C 1
ATOM 530 O O . THR A 1 71 ? 7.895 -18.5 11.875 1 52.91 71 THR A O 1
ATOM 533 N N . ALA A 1 72 ? 7.629 -16.344 12.68 1 46.88 72 ALA A N 1
ATOM 534 C CA . ALA A 1 72 ? 6.172 -16.391 12.742 1 46.88 72 ALA A CA 1
ATOM 535 C C . ALA A 1 72 ? 5.551 -16.078 11.383 1 46.88 72 ALA A C 1
ATOM 537 O O . ALA A 1 72 ? 5.793 -15.008 10.812 1 46.88 72 ALA A O 1
ATOM 538 N N . LEU A 1 73 ? 5.438 -16.875 10.445 1 43.53 73 LEU A N 1
ATOM 539 C CA . LEU A 1 73 ? 4.41 -16.516 9.477 1 43.53 73 LEU A CA 1
ATOM 540 C C . LEU A 1 73 ? 3.018 -16.625 10.086 1 43.53 73 LEU A C 1
ATOM 542 O O . LEU A 1 73 ? 2.727 -17.578 10.805 1 43.53 73 LEU A O 1
ATOM 546 N N . PRO A 1 74 ? 2.314 -15.398 10.195 1 37.34 74 PRO A N 1
ATOM 547 C CA . PRO A 1 74 ? 0.987 -15.477 10.805 1 37.34 74 PRO A CA 1
ATOM 548 C C . PRO A 1 74 ? 0.121 -16.578 10.203 1 37.34 74 PRO A C 1
ATOM 550 O O . PRO A 1 74 ? 0.304 -16.938 9.039 1 37.34 74 PRO A O 1
ATOM 553 N N . ARG A 1 75 ? -0.619 -17.172 11.086 1 35.34 75 ARG A N 1
ATOM 554 C CA . ARG A 1 75 ? -1.628 -18.203 10.859 1 35.34 75 ARG A CA 1
ATOM 555 C C . ARG A 1 75 ? -2.545 -17.828 9.703 1 35.34 75 ARG A C 1
ATOM 557 O O . ARG A 1 75 ? -3.047 -18.703 8.992 1 35.34 75 ARG A O 1
ATOM 564 N N . GLY A 1 76 ? -3.123 -16.516 9.711 1 34.62 76 GLY A N 1
ATOM 565 C CA . GLY A 1 76 ? -4.406 -16.297 9.07 1 34.62 76 GLY A CA 1
ATOM 566 C C . GLY A 1 76 ? -4.297 -16.094 7.57 1 34.62 76 GLY A C 1
ATOM 567 O O . GLY A 1 76 ? -5.074 -15.344 6.98 1 34.62 76 GLY A O 1
ATOM 568 N N . LEU A 1 77 ? -3.271 -16.094 7.059 1 34.06 77 LEU A N 1
ATOM 569 C CA . LEU A 1 77 ? -3.455 -15.859 5.629 1 34.06 77 LEU A CA 1
ATOM 570 C C . LEU A 1 77 ? -4.559 -16.75 5.07 1 34.06 77 LEU A C 1
ATOM 572 O O . LEU A 1 77 ? -4.414 -17.984 5.039 1 34.06 77 LEU A O 1
ATOM 576 N N . GLY A 1 78 ? -5.805 -16.5 5.367 1 32.44 78 GLY A N 1
ATOM 577 C CA . GLY A 1 78 ? -6.887 -16.766 4.434 1 32.44 78 GLY A CA 1
ATOM 578 C C . GLY A 1 78 ? -6.449 -16.703 2.982 1 32.44 78 GLY A C 1
ATOM 579 O O . GLY A 1 78 ? -6.098 -15.641 2.479 1 32.44 78 GLY A O 1
ATOM 580 N N . ILE A 1 79 ? -6.055 -17.609 2.062 1 36.75 79 ILE A N 1
ATOM 581 C CA . ILE A 1 79 ? -6.445 -18.859 2.695 1 36.75 79 ILE A CA 1
ATOM 582 C C . ILE A 1 79 ? -6.125 -18.812 4.188 1 36.75 79 ILE A C 1
ATOM 584 O O . ILE A 1 79 ? -5.254 -18.047 4.613 1 36.75 79 ILE A O 1
ATOM 588 N N . ASP A 1 80 ? -6.621 -19.234 5.316 1 35.69 80 ASP A N 1
ATOM 589 C CA . ASP A 1 80 ? -6.051 -19.531 6.629 1 35.69 80 ASP A CA 1
ATOM 590 C C . ASP A 1 80 ? -4.543 -19.75 6.535 1 35.69 80 ASP A C 1
ATOM 592 O O . ASP A 1 80 ? -4.082 -20.875 6.34 1 35.69 80 ASP A O 1
ATOM 596 N N . GLN A 1 81 ? -3.961 -19.094 5.922 1 35.28 81 GLN A N 1
ATOM 597 C CA . GLN A 1 81 ? -2.541 -19.422 5.895 1 35.28 81 GLN A CA 1
ATOM 598 C C . GLN A 1 81 ? -1.987 -19.562 7.309 1 35.28 81 GLN A C 1
ATOM 600 O O . GLN A 1 81 ? -1.966 -18.609 8.078 1 35.28 81 GLN A O 1
ATOM 605 N N . HIS A 1 82 ? -2.324 -20.516 7.852 1 34.72 82 HIS A N 1
ATOM 606 C CA . HIS A 1 82 ? -1.615 -20.984 9.031 1 34.72 82 HIS A CA 1
ATOM 607 C C . HIS A 1 82 ? -0.11 -20.797 8.891 1 34.72 82 HIS A C 1
ATOM 609 O O . HIS A 1 82 ? 0.479 -21.188 7.883 1 34.72 82 HIS A O 1
ATOM 615 N N . ALA A 1 83 ? 0.376 -19.797 9.391 1 38.72 83 ALA A N 1
ATOM 616 C CA . ALA A 1 83 ? 1.826 -19.844 9.562 1 38.72 83 ALA A CA 1
ATOM 617 C C . ALA A 1 83 ? 2.33 -21.281 9.492 1 38.72 83 ALA A C 1
ATOM 619 O O . ALA A 1 83 ? 1.811 -22.172 10.18 1 38.72 83 ALA A O 1
ATOM 620 N N . SER A 1 84 ? 2.625 -21.547 8.375 1 42.03 84 SER A N 1
ATOM 621 C CA . SER A 1 84 ? 3.223 -22.875 8.461 1 42.03 84 SER A CA 1
ATOM 622 C C . SER A 1 84 ? 3.934 -23.078 9.789 1 42.03 84 SER A C 1
ATOM 624 O O . SER A 1 84 ? 4.773 -22.266 10.188 1 42.03 84 SER A O 1
ATOM 626 N N . ALA A 1 85 ? 3.1 -23.453 10.695 1 43.91 85 ALA A N 1
ATOM 627 C CA . ALA A 1 85 ? 3.752 -23.906 11.922 1 43.91 85 ALA A CA 1
ATOM 628 C C . ALA A 1 85 ? 5.188 -24.359 11.648 1 43.91 85 ALA A C 1
ATOM 630 O O . ALA A 1 85 ? 5.488 -24.859 10.562 1 43.91 85 ALA A O 1
ATOM 631 N N . ALA A 1 86 ? 5.98 -23.953 12.43 1 55.41 86 ALA A N 1
ATOM 632 C CA . ALA A 1 86 ? 7.309 -24.547 12.406 1 55.41 86 ALA A CA 1
ATOM 633 C C . ALA A 1 86 ? 7.246 -26.016 11.984 1 55.41 86 ALA A C 1
ATOM 635 O O . ALA A 1 86 ? 6.426 -26.781 12.492 1 55.41 86 ALA A O 1
ATOM 636 N N . GLY A 1 87 ? 7.688 -26.141 10.594 1 69 87 GLY A N 1
ATOM 637 C CA . GLY A 1 87 ? 7.871 -27.516 10.133 1 69 87 GLY A CA 1
ATOM 638 C C . GLY A 1 87 ? 6.891 -27.906 9.047 1 69 87 GLY A C 1
ATOM 639 O O . GLY A 1 87 ? 6.992 -29 8.484 1 69 87 GLY A O 1
ATOM 640 N N . VAL A 1 88 ? 5.887 -27.016 8.719 1 82.06 88 VAL A N 1
ATOM 641 C CA . VAL A 1 88 ? 4.938 -27.375 7.668 1 82.06 88 VAL A CA 1
ATOM 642 C C . VAL A 1 88 ? 5.488 -26.938 6.312 1 82.06 88 VAL A C 1
ATOM 644 O O . VAL A 1 88 ? 5.938 -25.797 6.152 1 82.06 88 VAL A O 1
ATOM 647 N N . VAL A 1 89 ? 5.5 -27.875 5.359 1 90.31 89 VAL A N 1
ATOM 648 C CA . VAL A 1 89 ? 5.898 -27.594 3.986 1 90.31 89 VAL A CA 1
ATOM 649 C C . VAL A 1 89 ? 4.754 -26.906 3.25 1 90.31 89 VAL A C 1
ATOM 651 O O . VAL A 1 89 ? 3.656 -27.453 3.133 1 90.31 89 VAL A O 1
ATOM 654 N N . ASP A 1 90 ? 5.047 -25.75 2.764 1 89.56 90 ASP A N 1
ATOM 655 C CA . ASP A 1 90 ? 3.998 -24.938 2.143 1 89.56 90 ASP A CA 1
ATOM 656 C C . ASP A 1 90 ? 3.924 -25.203 0.64 1 89.56 90 ASP A C 1
ATOM 658 O O . ASP A 1 90 ? 4.727 -24.672 -0.129 1 89.56 90 ASP A O 1
ATOM 662 N N . LEU A 1 91 ? 2.896 -25.922 0.248 1 94.19 91 LEU A N 1
ATOM 663 C CA . LEU A 1 91 ? 2.588 -26.125 -1.164 1 94.19 91 LEU A CA 1
ATOM 664 C C . LEU A 1 91 ? 1.266 -25.453 -1.527 1 94.19 91 LEU A C 1
ATOM 666 O O . LEU A 1 91 ? 0.634 -25.812 -2.521 1 94.19 91 LEU A O 1
ATOM 670 N N . ALA A 1 92 ? 0.876 -24.516 -0.667 1 89.38 92 ALA A N 1
ATOM 671 C CA . ALA A 1 92 ? -0.362 -23.781 -0.914 1 89.38 92 ALA A CA 1
ATOM 672 C C . ALA A 1 92 ? -0.084 -22.469 -1.631 1 89.38 92 ALA A C 1
ATOM 674 O O . ALA A 1 92 ? -0.915 -21.984 -2.404 1 89.38 92 ALA A O 1
ATOM 675 N N . PHE A 1 93 ? 1.094 -21.875 -1.377 1 83.94 93 PHE A N 1
ATOM 676 C CA . PHE A 1 93 ? 1.431 -20.562 -1.938 1 83.94 93 PHE A CA 1
ATOM 677 C C . PHE A 1 93 ? 2.719 -20.641 -2.748 1 83.94 93 PHE A C 1
ATOM 679 O O . PHE A 1 93 ? 3.604 -21.453 -2.445 1 83.94 93 PHE A O 1
ATOM 686 N N . ASN A 1 94 ? 2.742 -19.781 -3.705 1 87.5 94 ASN A N 1
ATOM 687 C CA . ASN A 1 94 ? 3.943 -19.688 -4.527 1 87.5 94 ASN A CA 1
ATOM 688 C C . ASN A 1 94 ? 4.785 -18.469 -4.152 1 87.5 94 ASN A C 1
ATOM 690 O O . ASN A 1 94 ? 4.359 -17.328 -4.336 1 87.5 94 ASN A O 1
ATOM 694 N N . TYR A 1 95 ? 5.938 -18.734 -3.645 1 85.06 95 TYR A N 1
ATOM 695 C CA . TYR A 1 95 ? 6.941 -17.688 -3.469 1 85.06 95 TYR A CA 1
ATOM 696 C C . TYR A 1 95 ? 8.305 -18.156 -3.979 1 85.06 95 TYR A C 1
ATOM 698 O O . TYR A 1 95 ? 9.242 -18.328 -3.193 1 85.06 95 TYR A O 1
ATOM 706 N N . PRO A 1 96 ? 8.297 -18.234 -5.219 1 86 96 PRO A N 1
ATOM 707 C CA . PRO A 1 96 ? 9.562 -18.688 -5.812 1 86 96 PRO A CA 1
ATOM 708 C C . PRO A 1 96 ? 10.742 -17.812 -5.422 1 86 96 PRO A C 1
ATOM 710 O O . PRO A 1 96 ? 10.648 -16.578 -5.465 1 86 96 PRO A O 1
ATOM 713 N N . SER A 1 97 ? 11.734 -18.469 -4.91 1 82.69 97 SER A N 1
ATOM 714 C CA . SER A 1 97 ? 12.93 -17.766 -4.473 1 82.69 97 SER A CA 1
ATOM 715 C C . SER A 1 97 ? 14.195 -18.422 -5 1 82.69 97 SER A C 1
ATOM 717 O O . SER A 1 97 ? 14.242 -19.641 -5.168 1 82.69 97 SER A O 1
ATOM 719 N N . LEU A 1 98 ? 15.109 -17.562 -5.355 1 87.06 98 LEU A N 1
ATOM 720 C CA . LEU A 1 98 ? 16.453 -18 -5.734 1 87.06 98 LEU A CA 1
ATOM 721 C C . LEU A 1 98 ? 17.469 -17.609 -4.66 1 87.06 98 LEU A C 1
ATOM 723 O O . LEU A 1 98 ? 17.297 -16.594 -3.98 1 87.06 98 LEU A O 1
ATOM 727 N N . PRO A 1 99 ? 18.422 -18.422 -4.492 1 80.81 99 PRO A N 1
ATOM 728 C CA . PRO A 1 99 ? 19.375 -18.203 -3.406 1 80.81 99 PRO A CA 1
ATOM 729 C C . PRO A 1 99 ? 20.078 -16.844 -3.502 1 80.81 99 PRO A C 1
ATOM 731 O O . PRO A 1 99 ? 20.484 -16.281 -2.482 1 80.81 99 PRO A O 1
ATOM 734 N N . GLU A 1 100 ? 20.156 -16.312 -4.629 1 87.12 100 GLU A N 1
ATOM 735 C CA . GLU A 1 100 ? 20.953 -15.109 -4.82 1 87.12 100 GLU A CA 1
ATOM 736 C C . GLU A 1 100 ? 20.141 -13.859 -4.496 1 87.12 100 GLU A C 1
ATOM 738 O O . GLU A 1 100 ? 20.688 -12.75 -4.465 1 87.12 100 GLU A O 1
ATOM 743 N N . GLN A 1 101 ? 18.938 -14.008 -4.219 1 87.81 101 GLN A N 1
ATOM 744 C CA . GLN A 1 101 ? 18.062 -12.836 -4.141 1 87.81 101 GLN A CA 1
ATOM 745 C C . GLN A 1 101 ? 18.375 -12.008 -2.9 1 87.81 101 GLN A C 1
ATOM 747 O O . GLN A 1 101 ? 18.266 -10.773 -2.93 1 87.81 101 GLN A O 1
ATOM 752 N N . ALA A 1 102 ? 18.75 -12.648 -1.831 1 88.25 102 ALA A N 1
ATOM 753 C CA . ALA A 1 102 ? 19.141 -11.898 -0.641 1 88.25 102 ALA A CA 1
ATOM 754 C C . ALA A 1 102 ? 20.344 -11 -0.926 1 88.25 102 ALA A C 1
ATOM 756 O O . ALA A 1 102 ? 20.391 -9.852 -0.466 1 88.25 102 ALA A O 1
ATOM 757 N N . GLU A 1 103 ? 21.234 -11.578 -1.654 1 92.19 103 GLU A N 1
ATOM 758 C CA . GLU A 1 103 ? 22.422 -10.805 -2.012 1 92.19 103 GLU A CA 1
ATOM 759 C C . GLU A 1 103 ? 22.078 -9.68 -2.979 1 92.19 103 GLU A C 1
ATOM 761 O O . GLU A 1 103 ? 22.688 -8.609 -2.943 1 92.19 103 GLU A O 1
ATOM 766 N N . LEU A 1 104 ? 21.172 -9.938 -3.816 1 93.94 104 LEU A N 1
ATOM 767 C CA . LEU A 1 104 ? 20.703 -8.891 -4.715 1 93.94 104 LEU A CA 1
ATOM 768 C C . LEU A 1 104 ? 20.109 -7.73 -3.93 1 93.94 104 LEU A C 1
ATOM 770 O O . LEU A 1 104 ? 20.375 -6.566 -4.227 1 93.94 104 LEU A O 1
ATOM 774 N N . LEU A 1 105 ? 19.328 -8.055 -2.916 1 94.56 105 LEU A N 1
ATOM 775 C CA . LEU A 1 105 ? 18.734 -7.012 -2.084 1 94.56 105 LEU A CA 1
ATOM 776 C C . LEU A 1 105 ? 19.812 -6.254 -1.315 1 94.56 105 LEU A C 1
ATOM 778 O O . LEU A 1 105 ? 19.766 -5.023 -1.22 1 94.56 105 LEU A O 1
ATOM 782 N N . ARG A 1 106 ? 20.766 -7.023 -0.767 1 94.88 106 ARG A N 1
ATOM 783 C CA . ARG A 1 106 ? 21.891 -6.402 -0.055 1 94.88 106 ARG A CA 1
ATOM 784 C C . ARG A 1 106 ? 22.594 -5.387 -0.938 1 94.88 106 ARG A C 1
ATOM 786 O O . ARG A 1 106 ? 22.891 -4.273 -0.501 1 94.88 106 ARG A O 1
ATOM 793 N N . GLY A 1 107 ? 22.875 -5.793 -2.117 1 95.69 107 GLY A N 1
ATOM 794 C CA . GLY A 1 107 ? 23.531 -4.91 -3.07 1 95.69 107 GLY A CA 1
ATOM 795 C C . GLY A 1 107 ? 22.703 -3.688 -3.414 1 95.69 107 GLY A C 1
ATOM 796 O O . GLY A 1 107 ? 23.234 -2.574 -3.482 1 95.69 107 GLY A O 1
ATOM 797 N N . ALA A 1 108 ? 21.453 -3.867 -3.592 1 95.5 108 ALA A N 1
ATOM 798 C CA . ALA A 1 108 ? 20.562 -2.764 -3.932 1 95.5 108 ALA A CA 1
ATOM 799 C C . ALA A 1 108 ? 20.484 -1.752 -2.793 1 95.5 108 ALA A C 1
ATOM 801 O O . ALA A 1 108 ? 20.453 -0.542 -3.029 1 95.5 108 ALA A O 1
ATOM 802 N N . LEU A 1 109 ? 20.375 -2.234 -1.573 1 96.38 109 LEU A N 1
ATOM 803 C CA . LEU A 1 109 ? 20.328 -1.367 -0.402 1 96.38 109 LEU A CA 1
ATOM 804 C C . LEU A 1 109 ? 21.609 -0.536 -0.292 1 96.38 109 LEU A C 1
ATOM 806 O O . LEU A 1 109 ? 21.547 0.667 -0.031 1 96.38 109 LEU A O 1
ATOM 810 N N . ARG A 1 110 ? 22.703 -1.144 -0.529 1 95.25 110 ARG A N 1
ATOM 811 C CA . ARG A 1 110 ? 23.984 -0.438 -0.483 1 95.25 110 ARG A CA 1
ATOM 812 C C . ARG A 1 110 ? 24.078 0.61 -1.587 1 95.25 110 ARG A C 1
ATOM 814 O O . ARG A 1 110 ? 24.547 1.727 -1.355 1 95.25 110 ARG A O 1
ATOM 821 N N . GLN A 1 111 ? 23.688 0.195 -2.723 1 93.38 111 GLN A N 1
ATOM 822 C CA . GLN A 1 111 ? 23.719 1.115 -3.854 1 93.38 111 GLN A CA 1
ATOM 823 C C . GLN A 1 111 ? 22.828 2.334 -3.592 1 93.38 111 GLN A C 1
ATOM 825 O O . GLN A 1 111 ? 23.234 3.467 -3.867 1 93.38 111 GLN A O 1
ATOM 830 N N . LEU A 1 112 ? 21.688 2.084 -3.082 1 93.25 112 LEU A N 1
ATOM 831 C CA . LEU A 1 112 ? 20.781 3.18 -2.781 1 93.25 112 LEU A CA 1
ATOM 832 C C . LEU A 1 112 ? 21.344 4.09 -1.699 1 93.25 112 LEU A C 1
ATOM 834 O O . LEU A 1 112 ? 21.234 5.312 -1.782 1 93.25 112 LEU A O 1
ATOM 838 N N . ALA A 1 113 ? 21.938 3.488 -0.718 1 93.12 113 ALA A N 1
ATOM 839 C CA . ALA A 1 113 ? 22.547 4.254 0.362 1 93.12 113 ALA A CA 1
ATOM 840 C C . ALA A 1 113 ? 23.641 5.188 -0.175 1 93.12 113 ALA A C 1
ATOM 842 O O . ALA A 1 113 ? 23.891 6.254 0.396 1 93.12 113 ALA A O 1
ATOM 843 N N . SER A 1 114 ? 24.203 4.812 -1.278 1 90.06 114 SER A N 1
ATOM 844 C CA . SER A 1 114 ? 25.297 5.582 -1.848 1 90.06 114 SER A CA 1
ATOM 845 C C . SER A 1 114 ? 24.797 6.57 -2.893 1 90.06 114 SER A C 1
ATOM 847 O O . SER A 1 114 ? 25.562 7.426 -3.357 1 90.06 114 SER A O 1
ATOM 849 N N . SER A 1 115 ? 23.578 6.461 -3.217 1 85.88 115 SER A N 1
ATOM 850 C CA . SER A 1 115 ? 23.016 7.34 -4.238 1 85.88 115 SER A CA 1
ATOM 851 C C . SER A 1 115 ? 22.828 8.758 -3.705 1 85.88 115 SER A C 1
ATOM 853 O O . SER A 1 115 ? 22.922 8.992 -2.496 1 85.88 115 SER A O 1
ATOM 855 N N . GLY A 1 116 ? 22.719 9.711 -4.66 1 82.38 116 GLY A N 1
ATOM 856 C CA . GLY A 1 116 ? 22.422 11.086 -4.285 1 82.38 116 GLY A CA 1
ATOM 857 C C . GLY A 1 116 ? 20.938 11.359 -4.168 1 82.38 116 GLY A C 1
ATOM 858 O O . GLY A 1 116 ? 20.109 10.508 -4.492 1 82.38 116 GLY A O 1
ATOM 859 N N . ASP A 1 117 ? 20.562 12.461 -3.545 1 81 117 ASP A N 1
ATOM 860 C CA . ASP A 1 117 ? 19.203 12.984 -3.434 1 81 117 ASP A CA 1
ATOM 861 C C . ASP A 1 117 ? 18.281 12 -2.715 1 81 117 ASP A C 1
ATOM 863 O O . ASP A 1 117 ? 17.125 11.828 -3.102 1 81 117 ASP A O 1
ATOM 867 N N . LEU A 1 118 ? 18.781 11.336 -1.708 1 86.38 118 LEU A N 1
ATOM 868 C CA . LEU A 1 118 ? 18 10.375 -0.939 1 86.38 118 LEU A CA 1
ATOM 869 C C . LEU A 1 118 ? 16.797 11.055 -0.282 1 86.38 118 LEU A C 1
ATOM 871 O O . LEU A 1 118 ? 15.789 10.406 -0.003 1 86.38 118 LEU A O 1
ATOM 875 N N . ASP A 1 119 ? 16.875 12.289 -0.074 1 84.69 119 ASP A N 1
ATOM 876 C CA . ASP A 1 119 ? 15.805 13.062 0.541 1 84.69 119 ASP A CA 1
ATOM 877 C C . ASP A 1 119 ? 14.539 13.008 -0.308 1 84.69 119 ASP A C 1
ATOM 879 O O . ASP A 1 119 ? 13.43 13.055 0.223 1 84.69 119 ASP A O 1
ATOM 883 N N . ALA A 1 120 ? 14.75 12.883 -1.553 1 84.69 120 ALA A N 1
ATOM 884 C CA . ALA A 1 120 ? 13.602 12.82 -2.459 1 84.69 120 ALA A CA 1
ATOM 885 C C . ALA A 1 120 ? 12.742 11.594 -2.172 1 84.69 120 ALA A C 1
ATOM 887 O O . ALA A 1 120 ? 11.523 11.641 -2.334 1 84.69 120 ALA A O 1
ATOM 888 N N . LEU A 1 121 ? 13.352 10.578 -1.69 1 89.19 121 LEU A N 1
ATOM 889 C CA . LEU A 1 121 ? 12.641 9.336 -1.421 1 89.19 121 LEU A CA 1
ATOM 890 C C . LEU A 1 121 ? 11.82 9.445 -0.137 1 89.19 121 LEU A C 1
ATOM 892 O O . LEU A 1 121 ? 10.945 8.617 0.119 1 89.19 121 LEU A O 1
ATOM 896 N N . LEU A 1 122 ? 12.102 10.445 0.627 1 89.5 122 LEU A N 1
ATOM 897 C CA . LEU A 1 122 ? 11.438 10.648 1.908 1 89.5 122 LEU A CA 1
ATOM 898 C C . LEU A 1 122 ? 10.234 11.57 1.756 1 89.5 122 LEU A C 1
ATOM 900 O O . LEU A 1 122 ? 9.492 11.797 2.715 1 89.5 122 LEU A O 1
ATOM 904 N N . ARG A 1 123 ? 10.008 12.031 0.605 1 86.56 123 ARG A N 1
ATOM 905 C CA . ARG A 1 123 ? 8.891 12.938 0.344 1 86.56 123 ARG A CA 1
ATOM 906 C C . ARG A 1 123 ? 7.746 12.203 -0.354 1 86.56 123 ARG A C 1
ATOM 908 O O . ARG A 1 123 ? 7.934 11.109 -0.88 1 86.56 123 ARG A O 1
ATOM 915 N N . TYR A 1 124 ? 6.664 12.828 -0.27 1 82.69 124 TYR A N 1
ATOM 916 C CA . TYR A 1 124 ? 5.543 12.336 -1.063 1 82.69 124 TYR A CA 1
ATOM 917 C C . TYR A 1 124 ? 5.934 12.195 -2.529 1 82.69 124 TYR A C 1
ATOM 919 O O . TYR A 1 124 ? 6.652 13.039 -3.072 1 82.69 124 TYR A O 1
ATOM 927 N N . GLN A 1 125 ? 5.457 11.109 -3.088 1 84.88 125 GLN A N 1
ATOM 928 C CA . GLN A 1 125 ? 5.617 10.883 -4.52 1 84.88 125 GLN A CA 1
ATOM 929 C C . GLN A 1 125 ? 4.301 11.07 -5.262 1 84.88 125 GLN A C 1
ATOM 931 O O . GLN A 1 125 ? 3.23 11.078 -4.648 1 84.88 125 GLN A O 1
ATOM 936 N N . PRO A 1 126 ? 4.449 11.32 -6.605 1 88.94 126 PRO A N 1
ATOM 937 C CA . PRO A 1 126 ? 3.186 11.258 -7.344 1 88.94 126 PRO A CA 1
ATOM 938 C C . PRO A 1 126 ? 2.422 9.961 -7.102 1 88.94 126 PRO A C 1
ATOM 940 O O . PRO A 1 126 ? 3.031 8.891 -6.984 1 88.94 126 PRO A O 1
ATOM 943 N N . HIS A 1 127 ? 1.126 10.031 -7.043 1 92.88 127 HIS A N 1
ATOM 944 C CA . HIS A 1 127 ? 0.299 8.883 -6.684 1 92.88 127 HIS A CA 1
ATOM 945 C C . HIS A 1 127 ? 0.57 7.695 -7.602 1 92.88 127 HIS A C 1
ATOM 947 O O . HIS A 1 127 ? 0.626 6.551 -7.148 1 92.88 127 HIS A O 1
ATOM 953 N N . GLY A 1 128 ? 0.764 7.984 -8.883 1 93.94 128 GLY A N 1
ATOM 954 C CA . GLY A 1 128 ? 1.005 6.926 -9.852 1 93.94 128 GLY A CA 1
ATOM 955 C C . GLY A 1 128 ? 2.477 6.602 -10.031 1 93.94 128 GLY A C 1
ATOM 956 O O . GLY A 1 128 ? 2.842 5.812 -10.906 1 93.94 128 GLY A O 1
ATOM 957 N N . GLY A 1 129 ? 3.309 7.234 -9.25 1 93.94 129 GLY A N 1
ATOM 958 C CA . GLY A 1 129 ? 4.738 7.008 -9.367 1 93.94 129 GLY A CA 1
ATOM 959 C C . GLY A 1 129 ? 5.461 8.117 -10.117 1 93.94 129 GLY A C 1
ATOM 960 O O . GLY A 1 129 ? 4.836 8.883 -10.852 1 93.94 129 GLY A O 1
ATOM 961 N N . ARG A 1 130 ? 6.766 8.195 -9.938 1 91.12 130 ARG A N 1
ATOM 962 C CA . ARG A 1 130 ? 7.605 9.188 -10.602 1 91.12 130 ARG A CA 1
ATOM 963 C C . ARG A 1 130 ? 7.719 8.898 -12.094 1 91.12 130 ARG A C 1
ATOM 965 O O . ARG A 1 130 ? 7.754 7.738 -12.508 1 91.12 130 ARG A O 1
ATOM 972 N N . TRP A 1 131 ? 7.891 9.891 -12.805 1 87.94 131 TRP A N 1
ATOM 973 C CA . TRP A 1 131 ? 7.836 9.789 -14.266 1 87.94 131 TRP A CA 1
ATOM 974 C C . TRP A 1 131 ? 8.898 8.828 -14.781 1 87.94 131 TRP A C 1
ATOM 976 O O . TRP A 1 131 ? 8.625 7.984 -15.641 1 87.94 131 TRP A O 1
ATOM 986 N N . HIS A 1 132 ? 10.133 8.984 -14.359 1 88.88 132 HIS A N 1
ATOM 987 C CA . HIS A 1 132 ? 11.211 8.141 -14.852 1 88.88 132 HIS A CA 1
ATOM 988 C C . HIS A 1 132 ? 10.992 6.684 -14.461 1 88.88 132 HIS A C 1
ATOM 990 O O . HIS A 1 132 ? 11.398 5.773 -15.18 1 88.88 132 HIS A O 1
ATOM 996 N N . GLU A 1 133 ? 10.336 6.48 -13.352 1 94.69 133 GLU A N 1
ATOM 997 C CA . GLU A 1 133 ? 10.039 5.117 -12.922 1 94.69 133 GLU A CA 1
ATOM 998 C C . GLU A 1 133 ? 8.898 4.512 -13.734 1 94.69 133 GLU A C 1
ATOM 1000 O O . GLU A 1 133 ? 8.93 3.324 -14.07 1 94.69 133 GLU A O 1
ATOM 1005 N N . ARG A 1 134 ? 7.863 5.32 -14.055 1 95.94 134 ARG A N 1
ATOM 1006 C CA . ARG A 1 134 ? 6.809 4.871 -14.961 1 95.94 134 ARG A CA 1
ATOM 1007 C C . ARG A 1 134 ? 7.379 4.48 -16.312 1 95.94 134 ARG A C 1
ATOM 1009 O O . ARG A 1 134 ? 6.934 3.506 -16.922 1 95.94 134 ARG A O 1
ATOM 1016 N N . ALA A 1 135 ? 8.383 5.23 -16.766 1 95.19 135 ALA A N 1
ATOM 1017 C CA . ALA A 1 135 ? 9.062 4.918 -18.016 1 95.19 135 ALA A CA 1
ATOM 1018 C C . ALA A 1 135 ? 9.812 3.594 -17.922 1 95.19 135 ALA A C 1
ATOM 1020 O O . ALA A 1 135 ? 9.844 2.822 -18.891 1 95.19 135 ALA A O 1
ATOM 1021 N N . SER A 1 136 ? 10.453 3.354 -16.812 1 96.44 136 SER A N 1
ATOM 1022 C CA . SER A 1 136 ? 11.117 2.072 -16.594 1 96.44 136 SER A CA 1
ATOM 1023 C C . SER A 1 136 ? 10.141 0.911 -16.734 1 96.44 136 SER A C 1
ATOM 1025 O O . SER A 1 136 ? 10.461 -0.102 -17.359 1 96.44 136 SER A O 1
ATOM 1027 N N . VAL A 1 137 ? 8.961 1.074 -16.219 1 98 137 VAL A N 1
ATOM 1028 C CA . VAL A 1 137 ? 7.93 0.044 -16.297 1 98 137 VAL A CA 1
ATOM 1029 C C . VAL A 1 137 ? 7.473 -0.128 -17.734 1 98 137 VAL A C 1
ATOM 1031 O O . VAL A 1 137 ? 7.297 -1.254 -18.203 1 98 137 VAL A O 1
ATOM 1034 N N . ALA A 1 138 ? 7.301 0.984 -18.375 1 97.56 138 ALA A N 1
ATOM 1035 C CA . ALA A 1 138 ? 6.887 0.924 -19.781 1 97.56 138 ALA A CA 1
ATOM 1036 C C . ALA A 1 138 ? 7.895 0.145 -20.625 1 97.56 138 ALA A C 1
ATOM 1038 O O . ALA A 1 138 ? 7.516 -0.683 -21.453 1 97.56 138 ALA A O 1
ATOM 1039 N N . ARG A 1 139 ? 9.156 0.381 -20.422 1 96.88 139 ARG A N 1
ATOM 1040 C CA . ARG A 1 139 ? 10.195 -0.352 -21.125 1 96.88 139 ARG A CA 1
ATOM 1041 C C . ARG A 1 139 ? 10.141 -1.841 -20.812 1 96.88 139 ARG A C 1
ATOM 1043 O O . ARG A 1 139 ? 10.281 -2.682 -21.703 1 96.88 139 ARG A O 1
ATOM 1050 N N . HIS A 1 140 ? 9.914 -2.098 -19.641 1 97.25 140 HIS A N 1
ATOM 1051 C CA . HIS A 1 140 ? 9.82 -3.488 -19.203 1 97.25 140 HIS A CA 1
ATOM 1052 C C . HIS A 1 140 ? 8.656 -4.195 -19.891 1 97.25 140 HIS A C 1
ATOM 1054 O O . HIS A 1 140 ? 8.781 -5.348 -20.312 1 97.25 140 HIS A O 1
ATOM 1060 N N . LEU A 1 141 ? 7.535 -3.551 -20.016 1 97.44 141 LEU A N 1
ATOM 1061 C CA . LEU A 1 141 ? 6.328 -4.16 -20.562 1 97.44 141 LEU A CA 1
ATOM 1062 C C . LEU A 1 141 ? 6.488 -4.43 -22.062 1 97.44 141 LEU A C 1
ATOM 1064 O O . LEU A 1 141 ? 5.77 -5.254 -22.625 1 97.44 141 LEU A O 1
ATOM 1068 N N . ALA A 1 142 ? 7.418 -3.781 -22.641 1 95.69 142 ALA A N 1
ATOM 1069 C CA . ALA A 1 142 ? 7.695 -4.055 -24.047 1 95.69 142 ALA A CA 1
ATOM 1070 C C . ALA A 1 142 ? 8.156 -5.496 -24.25 1 95.69 142 ALA A C 1
ATOM 1072 O O . ALA A 1 142 ? 7.848 -6.121 -25.266 1 95.69 142 ALA A O 1
ATOM 1073 N N . CYS A 1 143 ? 8.852 -5.996 -23.297 1 91.75 143 CYS A N 1
ATOM 1074 C CA . CYS A 1 143 ? 9.32 -7.375 -23.375 1 91.75 143 CYS A CA 1
ATOM 1075 C C . CYS A 1 143 ? 8.156 -8.352 -23.266 1 91.75 143 CYS A C 1
ATOM 1077 O O . CYS A 1 143 ? 8.297 -9.531 -23.609 1 91.75 143 CYS A O 1
ATOM 1079 N N . ARG A 1 144 ? 7.039 -7.871 -22.844 1 93.31 144 ARG A N 1
ATOM 1080 C CA . ARG A 1 144 ? 5.828 -8.68 -22.75 1 93.31 144 ARG A CA 1
ATOM 1081 C C . ARG A 1 144 ? 4.945 -8.5 -23.969 1 93.31 144 ARG A C 1
ATOM 1083 O O . ARG A 1 144 ? 3.811 -8.977 -24 1 93.31 144 ARG A O 1
ATOM 1090 N N . GLY A 1 145 ? 5.445 -7.738 -24.891 1 95.25 145 GLY A N 1
ATOM 1091 C CA . GLY A 1 145 ? 4.664 -7.484 -26.094 1 95.25 145 GLY A CA 1
ATOM 1092 C C . GLY A 1 145 ? 3.676 -6.344 -25.938 1 95.25 145 GLY A C 1
ATOM 1093 O O . GLY A 1 145 ? 2.771 -6.18 -26.75 1 95.25 145 GLY A O 1
ATOM 1094 N N . LEU A 1 146 ? 3.818 -5.617 -24.891 1 97.31 146 LEU A N 1
ATOM 1095 C CA . LEU A 1 146 ? 2.916 -4.496 -24.656 1 97.31 146 LEU A CA 1
ATOM 1096 C C . LEU A 1 146 ? 3.639 -3.166 -24.844 1 97.31 146 LEU A C 1
ATOM 1098 O O . LEU A 1 146 ? 4.484 -2.793 -24.031 1 97.31 146 LEU A O 1
ATOM 1102 N N . SER A 1 147 ? 3.283 -2.508 -25.891 1 96.44 147 SER A N 1
ATOM 1103 C CA . SER A 1 147 ? 3.811 -1.168 -26.125 1 96.44 147 SER A CA 1
ATOM 1104 C C . SER A 1 147 ? 2.992 -0.115 -25.391 1 96.44 147 SER A C 1
ATOM 1106 O O . SER A 1 147 ? 1.799 0.048 -25.656 1 96.44 147 SER A O 1
ATOM 1108 N N . THR A 1 148 ? 3.604 0.521 -24.422 1 96.5 148 THR A N 1
ATOM 1109 C CA . THR A 1 148 ? 2.98 1.589 -23.641 1 96.5 148 THR A CA 1
ATOM 1110 C C . THR A 1 148 ? 4.004 2.66 -23.281 1 96.5 148 THR A C 1
ATOM 1112 O O . THR A 1 148 ? 5.137 2.633 -23.766 1 96.5 148 THR A O 1
ATOM 1115 N N . ASP A 1 149 ? 3.518 3.754 -22.641 1 95.56 149 ASP A N 1
ATOM 1116 C CA . ASP A 1 149 ? 4.395 4.852 -22.234 1 95.56 149 ASP A CA 1
ATOM 1117 C C . ASP A 1 149 ? 4.043 5.336 -20.828 1 95.56 149 ASP A C 1
ATOM 1119 O O . ASP A 1 149 ? 3.111 4.832 -20.203 1 95.56 149 ASP A O 1
ATOM 1123 N N . ALA A 1 150 ? 4.832 6.215 -20.328 1 92.94 150 ALA A N 1
ATOM 1124 C CA . ALA A 1 150 ? 4.766 6.652 -18.938 1 92.94 150 ALA A CA 1
ATOM 1125 C C . ALA A 1 150 ? 3.385 7.215 -18.594 1 92.94 150 ALA A C 1
ATOM 1127 O O . ALA A 1 150 ? 2.834 6.934 -17.531 1 92.94 150 ALA A O 1
ATOM 1128 N N . PRO A 1 151 ? 2.707 7.98 -19.469 1 92.56 151 PRO A N 1
ATOM 1129 C CA . PRO A 1 151 ? 1.394 8.539 -19.141 1 92.56 151 PRO A CA 1
ATOM 1130 C C . PRO A 1 151 ? 0.321 7.465 -18.969 1 92.56 151 PRO A C 1
ATOM 1132 O O . PRO A 1 151 ? -0.731 7.727 -18.375 1 92.56 151 PRO A O 1
ATOM 1135 N N . ARG A 1 152 ? 0.625 6.281 -19.453 1 97.69 152 ARG A N 1
ATOM 1136 C CA . ARG A 1 152 ? -0.369 5.211 -19.422 1 97.69 152 ARG A CA 1
ATOM 1137 C C . ARG A 1 152 ? -0.007 4.168 -18.375 1 97.69 152 ARG A C 1
ATOM 1139 O O . ARG A 1 152 ? -0.574 3.072 -18.359 1 97.69 152 ARG A O 1
ATOM 1146 N N . VAL A 1 153 ? 0.959 4.535 -17.562 1 98.25 153 VAL A N 1
ATOM 1147 C CA . VAL A 1 153 ? 1.421 3.598 -16.547 1 98.25 153 VAL A CA 1
ATOM 1148 C C . VAL A 1 153 ? 1.289 4.227 -15.164 1 98.25 153 VAL A C 1
ATOM 1150 O O . VAL A 1 153 ? 1.578 5.414 -14.984 1 98.25 153 VAL A O 1
ATOM 1153 N N . ALA A 1 154 ? 0.785 3.471 -14.211 1 98.31 154 ALA A N 1
ATOM 1154 C CA . ALA A 1 154 ? 0.822 3.828 -12.789 1 98.31 154 ALA A CA 1
ATOM 1155 C C . ALA A 1 154 ? 1.519 2.746 -11.969 1 98.31 154 ALA A C 1
ATOM 1157 O O . ALA A 1 154 ? 1.316 1.554 -12.203 1 98.31 154 ALA A O 1
ATOM 1158 N N . ILE A 1 155 ? 2.389 3.166 -11.094 1 98.38 155 ILE A N 1
ATOM 1159 C CA . ILE A 1 155 ? 3.035 2.252 -10.156 1 98.38 155 ILE A CA 1
ATOM 1160 C C . ILE A 1 155 ? 2.152 2.064 -8.93 1 98.38 155 ILE A C 1
ATOM 1162 O O . ILE A 1 155 ? 1.608 3.033 -8.391 1 98.38 155 ILE A O 1
ATOM 1166 N N . VAL A 1 156 ? 1.993 0.824 -8.523 1 98.56 156 VAL A N 1
ATOM 1167 C CA . VAL A 1 156 ? 1.121 0.469 -7.406 1 98.56 156 VAL A CA 1
ATOM 1168 C C . VAL A 1 156 ? 1.865 -0.451 -6.441 1 98.56 156 VAL A C 1
ATOM 1170 O O . VAL A 1 156 ? 2.979 -0.897 -6.734 1 98.56 156 VAL A O 1
ATOM 1173 N N . SER A 1 157 ? 1.257 -0.728 -5.297 1 98 157 SER A N 1
ATOM 1174 C CA . SER A 1 157 ? 1.864 -1.528 -4.238 1 98 157 SER A CA 1
ATOM 1175 C C . SER A 1 157 ? 1.607 -3.016 -4.453 1 98 157 SER A C 1
ATOM 1177 O O . SER A 1 157 ? 1.059 -3.689 -3.578 1 98 157 SER A O 1
ATOM 1179 N N . GLY A 1 158 ? 2.062 -3.543 -5.57 1 97.81 158 GLY A N 1
ATOM 1180 C CA . GLY A 1 158 ? 1.824 -4.918 -5.98 1 97.81 158 GLY A CA 1
ATOM 1181 C C . GLY A 1 158 ? 0.629 -5.07 -6.902 1 97.81 158 GLY A C 1
ATOM 1182 O O . GLY A 1 158 ? -0.237 -4.195 -6.953 1 97.81 158 GLY A O 1
ATOM 1183 N N . ALA A 1 159 ? 0.594 -6.195 -7.57 1 98.12 159 ALA A N 1
ATOM 1184 C CA . ALA A 1 159 ? -0.483 -6.441 -8.523 1 98.12 159 ALA A CA 1
ATOM 1185 C C . ALA A 1 159 ? -1.837 -6.492 -7.824 1 98.12 159 ALA A C 1
ATOM 1187 O O . ALA A 1 159 ? -2.852 -6.074 -8.391 1 98.12 159 ALA A O 1
ATOM 1188 N N . GLN A 1 160 ? -1.872 -7.023 -6.613 1 97.62 160 GLN A N 1
ATOM 1189 C CA . GLN A 1 160 ? -3.111 -7.031 -5.844 1 97.62 160 GLN A CA 1
ATOM 1190 C C . GLN A 1 160 ? -3.68 -5.625 -5.695 1 97.62 160 GLN A C 1
ATOM 1192 O O . GLN A 1 160 ? -4.883 -5.414 -5.867 1 97.62 160 GLN A O 1
ATOM 1197 N N . HIS A 1 161 ? -2.809 -4.691 -5.348 1 98.56 161 HIS A N 1
ATOM 1198 C CA . HIS A 1 161 ? -3.219 -3.295 -5.262 1 98.56 161 HIS A CA 1
ATOM 1199 C C . HIS A 1 161 ? -3.682 -2.771 -6.617 1 98.56 161 HIS A C 1
ATOM 1201 O O . HIS A 1 161 ? -4.613 -1.969 -6.691 1 98.56 161 HIS A O 1
ATOM 1207 N N . GLY A 1 162 ? -2.998 -3.178 -7.688 1 98.81 162 GLY A N 1
ATOM 1208 C CA . GLY A 1 162 ? -3.418 -2.811 -9.031 1 98.81 162 GLY A CA 1
ATOM 1209 C C . GLY A 1 162 ? -4.84 -3.238 -9.344 1 98.81 162 GLY A C 1
ATOM 1210 O O . GLY A 1 162 ? -5.613 -2.463 -9.914 1 98.81 162 GLY A O 1
ATOM 1211 N N . LEU A 1 163 ? -5.164 -4.449 -8.977 1 98.69 163 LEU A N 1
ATOM 1212 C CA . LEU A 1 163 ? -6.52 -4.949 -9.18 1 98.69 163 LEU A CA 1
ATOM 1213 C C . LEU A 1 163 ? -7.523 -4.16 -8.352 1 98.69 163 LEU A C 1
ATOM 1215 O O . LEU A 1 163 ? -8.594 -3.793 -8.844 1 98.69 163 LEU A O 1
ATOM 1219 N N . ALA A 1 164 ? -7.156 -3.859 -7.145 1 98.12 164 ALA A N 1
ATOM 1220 C CA . ALA A 1 164 ? -8.047 -3.145 -6.234 1 98.12 164 ALA A CA 1
ATOM 1221 C C . ALA A 1 164 ? -8.336 -1.736 -6.746 1 98.12 164 ALA A C 1
ATOM 1223 O O . ALA A 1 164 ? -9.5 -1.324 -6.824 1 98.12 164 ALA A O 1
ATOM 1224 N N . VAL A 1 165 ? -7.27 -0.987 -7.109 1 98.19 165 VAL A N 1
ATOM 1225 C CA . VAL A 1 165 ? -7.465 0.403 -7.508 1 98.19 165 VAL A CA 1
ATOM 1226 C C . VAL A 1 165 ? -8.164 0.458 -8.867 1 98.19 165 VAL A C 1
ATOM 1228 O O . VAL A 1 165 ? -8.914 1.396 -9.148 1 98.19 165 VAL A O 1
ATOM 1231 N N . THR A 1 166 ? -7.941 -0.554 -9.719 1 98.62 166 THR A N 1
ATOM 1232 C CA . THR A 1 166 ? -8.672 -0.636 -10.977 1 98.62 166 THR A CA 1
ATOM 1233 C C . THR A 1 166 ? -10.164 -0.798 -10.719 1 98.62 166 THR A C 1
ATOM 1235 O O . THR A 1 166 ? -10.984 -0.086 -11.312 1 98.62 166 THR A O 1
ATOM 1238 N N . ALA A 1 167 ? -10.516 -1.689 -9.836 1 97.12 167 ALA A N 1
ATOM 1239 C CA . ALA A 1 167 ? -11.914 -1.923 -9.508 1 97.12 167 ALA A CA 1
ATOM 1240 C C . ALA A 1 167 ? -12.547 -0.681 -8.883 1 97.12 167 ALA A C 1
ATOM 1242 O O . ALA A 1 167 ? -13.656 -0.285 -9.258 1 97.12 167 ALA A O 1
ATOM 1243 N N . MET A 1 168 ? -11.859 -0.05 -7.98 1 94.31 168 MET A N 1
ATOM 1244 C CA . MET A 1 168 ? -12.359 1.139 -7.297 1 94.31 168 MET A CA 1
ATOM 1245 C C . MET A 1 168 ? -12.594 2.279 -8.281 1 94.31 168 MET A C 1
ATOM 1247 O O . MET A 1 168 ? -13.539 3.053 -8.133 1 94.31 168 MET A O 1
ATOM 1251 N N . ALA A 1 169 ? -11.727 2.348 -9.242 1 96.38 169 ALA A N 1
ATOM 1252 C CA . ALA A 1 169 ? -11.719 3.484 -10.164 1 96.38 169 ALA A CA 1
ATOM 1253 C C . ALA A 1 169 ? -12.781 3.312 -11.25 1 96.38 169 ALA A C 1
ATOM 1255 O O . ALA A 1 169 ? -13.391 4.289 -11.688 1 96.38 169 ALA A O 1
ATOM 1256 N N . LEU A 1 170 ? -12.969 2.035 -11.672 1 97 170 LEU A N 1
ATOM 1257 C CA . LEU A 1 170 ? -13.641 1.884 -12.961 1 97 170 LEU A CA 1
ATOM 1258 C C . LEU A 1 170 ? -14.938 1.09 -12.812 1 97 170 LEU A C 1
ATOM 1260 O O . LEU A 1 170 ? -15.695 0.953 -13.766 1 97 170 LEU A O 1
ATOM 1264 N N . LEU A 1 171 ? -15.195 0.546 -11.625 1 93.06 171 LEU A N 1
ATOM 1265 C CA . LEU A 1 171 ? -16.406 -0.235 -11.398 1 93.06 171 LEU A CA 1
ATOM 1266 C C . LEU A 1 171 ? -17.219 0.343 -10.242 1 93.06 171 LEU A C 1
ATOM 1268 O O . LEU A 1 171 ? -16.75 1.229 -9.523 1 93.06 171 LEU A O 1
ATOM 1272 N N . GLN A 1 172 ? -18.406 -0.124 -10.125 1 85.5 172 GLN A N 1
ATOM 1273 C CA . GLN A 1 172 ? -19.344 0.287 -9.086 1 85.5 172 GLN A CA 1
ATOM 1274 C C . GLN A 1 172 ? -19.953 -0.922 -8.375 1 85.5 172 GLN A C 1
ATOM 1276 O O . GLN A 1 172 ? -20.031 -2.01 -8.945 1 85.5 172 GLN A O 1
ATOM 1281 N N . PRO A 1 173 ? -20.297 -0.695 -7.074 1 82.12 173 PRO A N 1
ATOM 1282 C CA . PRO A 1 173 ? -21 -1.787 -6.41 1 82.12 173 PRO A CA 1
ATOM 1283 C C . PRO A 1 173 ? -22.203 -2.283 -7.211 1 82.12 173 PRO A C 1
ATOM 1285 O O . PRO A 1 173 ? -22.969 -1.476 -7.758 1 82.12 173 PRO A O 1
ATOM 1288 N N . GLY A 1 174 ? -22.25 -3.605 -7.363 1 82.12 174 GLY A N 1
ATOM 1289 C CA . GLY A 1 174 ? -23.359 -4.188 -8.102 1 82.12 174 GLY A CA 1
ATOM 1290 C C . GLY A 1 174 ? -23 -4.543 -9.531 1 82.12 174 GLY A C 1
ATOM 1291 O O . GLY A 1 174 ? -23.703 -5.316 -10.188 1 82.12 174 GLY A O 1
ATOM 1292 N N . ASP A 1 175 ? -21.906 -4.004 -10.031 1 89.75 175 ASP A N 1
ATOM 1293 C CA . ASP A 1 175 ? -21.469 -4.355 -11.383 1 89.75 175 ASP A CA 1
ATOM 1294 C C . ASP A 1 175 ? -21.203 -5.852 -11.492 1 89.75 175 ASP A C 1
ATOM 1296 O O . ASP A 1 175 ? -20.672 -6.465 -10.562 1 89.75 175 ASP A O 1
ATOM 1300 N N . VAL A 1 176 ? -21.531 -6.395 -12.625 1 94.5 176 VAL A N 1
ATOM 1301 C CA . VAL A 1 176 ? -21.25 -7.797 -12.914 1 94.5 176 VAL A CA 1
ATOM 1302 C C . VAL A 1 176 ? -19.922 -7.926 -13.648 1 94.5 176 VAL A C 1
ATOM 1304 O O . VAL A 1 176 ? -19.703 -7.273 -14.672 1 94.5 176 VAL A O 1
ATOM 1307 N N . VAL A 1 177 ? -19.078 -8.734 -13.102 1 98.44 177 VAL A N 1
ATOM 1308 C CA . VAL A 1 177 ? -17.797 -9.016 -13.719 1 98.44 177 VAL A CA 1
ATOM 1309 C C . VAL A 1 177 ? -17.703 -10.492 -14.094 1 98.44 177 VAL A C 1
ATOM 1311 O O . VAL A 1 177 ? -17.844 -11.367 -13.234 1 98.44 177 VAL A O 1
ATOM 1314 N N . ALA A 1 178 ? -17.516 -10.742 -15.398 1 98.69 178 ALA A N 1
ATOM 1315 C CA . ALA A 1 178 ? -17.266 -12.109 -15.852 1 98.69 178 ALA A CA 1
ATOM 1316 C C . ALA A 1 178 ? -15.867 -12.57 -15.477 1 98.69 178 ALA A C 1
ATOM 1318 O O . ALA A 1 178 ? -14.898 -11.828 -15.656 1 98.69 178 ALA A O 1
ATOM 1319 N N . VAL A 1 179 ? -15.758 -13.734 -14.898 1 98.44 179 VAL A N 1
ATOM 1320 C CA . VAL A 1 179 ? -14.492 -14.297 -14.445 1 98.44 179 VAL A CA 1
ATOM 1321 C C . VAL A 1 179 ? -14.453 -15.797 -14.727 1 98.44 179 VAL A C 1
ATOM 1323 O O . VAL A 1 179 ? -15.508 -16.438 -14.844 1 98.44 179 VAL A O 1
ATOM 1326 N N . ASP A 1 180 ? -13.25 -16.312 -14.883 1 98.12 180 ASP A N 1
ATOM 1327 C CA . ASP A 1 180 ? -13.133 -17.766 -15 1 98.12 180 ASP A CA 1
ATOM 1328 C C . ASP A 1 180 ? -13.758 -18.469 -13.789 1 98.12 180 ASP A C 1
ATOM 1330 O O . ASP A 1 180 ? -13.625 -17.984 -12.656 1 98.12 180 ASP A O 1
ATOM 1334 N N . ALA A 1 181 ? -14.344 -19.641 -13.977 1 97.25 181 ALA A N 1
ATOM 1335 C CA . ALA A 1 181 ? -15.008 -20.375 -12.906 1 97.25 181 ALA A CA 1
ATOM 1336 C C . ALA A 1 181 ? -14.023 -20.766 -11.805 1 97.25 181 ALA A C 1
ATOM 1338 O O . ALA A 1 181 ? -14.398 -20.875 -10.641 1 97.25 181 ALA A O 1
ATOM 1339 N N . LEU A 1 182 ? -12.805 -21.047 -12.219 1 96.88 182 LEU A N 1
ATOM 1340 C CA . LEU A 1 182 ? -11.656 -21.109 -11.32 1 96.88 182 LEU A CA 1
ATOM 1341 C C . LEU A 1 182 ? -10.711 -19.938 -11.586 1 96.88 182 LEU A C 1
ATOM 1343 O O . LEU A 1 182 ? -10.227 -19.75 -12.703 1 96.88 182 LEU A O 1
ATOM 1347 N N . THR A 1 183 ? -10.539 -19.109 -10.555 1 97.75 183 THR A N 1
ATOM 1348 C CA . THR A 1 183 ? -9.812 -17.875 -10.797 1 97.75 183 THR A CA 1
ATOM 1349 C C . THR A 1 183 ? -8.852 -17.578 -9.656 1 97.75 183 THR A C 1
ATOM 1351 O O . THR A 1 183 ? -8.688 -18.391 -8.742 1 97.75 183 THR A O 1
ATOM 1354 N N . TYR A 1 184 ? -8.094 -16.547 -9.789 1 97.56 184 TYR A N 1
ATOM 1355 C CA . TYR A 1 184 ? -7.195 -16.078 -8.742 1 97.56 184 TYR A CA 1
ATOM 1356 C C . TYR A 1 184 ? -7.973 -15.641 -7.508 1 97.56 184 TYR A C 1
ATOM 1358 O O . TYR A 1 184 ? -8.789 -14.719 -7.582 1 97.56 184 TYR A O 1
ATOM 1366 N N . PRO A 1 185 ? -7.699 -16.172 -6.336 1 96.06 185 PRO A N 1
ATOM 1367 C CA . PRO A 1 185 ? -8.453 -15.844 -5.121 1 96.06 185 PRO A CA 1
ATOM 1368 C C . PRO A 1 185 ? -8.383 -14.367 -4.766 1 96.06 185 PRO A C 1
ATOM 1370 O O . PRO A 1 185 ? -9.336 -13.812 -4.211 1 96.06 185 PRO A O 1
ATOM 1373 N N . GLY A 1 186 ? -7.281 -13.742 -5.09 1 95.75 186 GLY A N 1
ATOM 1374 C CA . GLY A 1 186 ? -7.133 -12.336 -4.758 1 95.75 186 GLY A CA 1
ATOM 1375 C C . GLY A 1 186 ? -8.156 -11.445 -5.449 1 95.75 186 GLY A C 1
ATOM 1376 O O . GLY A 1 186 ? -8.562 -10.422 -4.902 1 95.75 186 GLY A O 1
ATOM 1377 N N . PHE A 1 187 ? -8.562 -11.82 -6.641 1 97.81 187 PHE A N 1
ATOM 1378 C CA . PHE A 1 187 ? -9.578 -11.016 -7.312 1 97.81 187 PHE A CA 1
ATOM 1379 C C . PHE A 1 187 ? -10.938 -11.211 -6.664 1 97.81 187 PHE A C 1
ATOM 1381 O O . PHE A 1 187 ? -11.758 -10.289 -6.629 1 97.81 187 PHE A O 1
ATOM 1388 N N . LYS A 1 188 ? -11.219 -12.367 -6.117 1 96.19 188 LYS A N 1
ATOM 1389 C CA . LYS A 1 188 ? -12.445 -12.586 -5.359 1 96.19 188 LYS A CA 1
ATOM 1390 C C . LYS A 1 188 ? -12.508 -11.664 -4.145 1 96.19 188 LYS A C 1
ATOM 1392 O O . LYS A 1 188 ? -13.57 -11.141 -3.816 1 96.19 188 LYS A O 1
ATOM 1397 N N . VAL A 1 189 ? -11.391 -11.531 -3.531 1 92.81 189 VAL A N 1
ATOM 1398 C CA . VAL A 1 189 ? -11.312 -10.648 -2.369 1 92.81 189 VAL A CA 1
ATOM 1399 C C . VAL A 1 189 ? -11.609 -9.211 -2.787 1 92.81 189 VAL A C 1
ATOM 1401 O O . VAL A 1 189 ? -12.352 -8.5 -2.102 1 92.81 189 VAL A O 1
ATOM 1404 N N . VAL A 1 190 ? -11.086 -8.789 -3.902 1 95.5 190 VAL A N 1
ATOM 1405 C CA . VAL A 1 190 ? -11.336 -7.453 -4.438 1 95.5 190 VAL A CA 1
ATOM 1406 C C . VAL A 1 190 ? -12.828 -7.289 -4.73 1 95.5 190 VAL A C 1
ATOM 1408 O O . VAL A 1 190 ? -13.422 -6.262 -4.391 1 95.5 190 VAL A O 1
ATOM 1411 N N . ALA A 1 191 ? -13.391 -8.297 -5.348 1 94.19 191 ALA A N 1
ATOM 1412 C CA . ALA A 1 191 ? -14.797 -8.242 -5.727 1 94.19 191 ALA A CA 1
ATOM 1413 C C . ALA A 1 191 ? -15.695 -8.133 -4.496 1 94.19 191 ALA A C 1
ATOM 1415 O O . ALA A 1 191 ? -16.656 -7.355 -4.484 1 94.19 191 ALA A O 1
ATOM 1416 N N . ASP A 1 192 ? -15.352 -8.898 -3.512 1 89.25 192 ASP A N 1
ATOM 1417 C CA . ASP A 1 192 ? -16.109 -8.859 -2.271 1 89.25 192 ASP A CA 1
ATOM 1418 C C . ASP A 1 192 ? -16.031 -7.488 -1.606 1 89.25 192 ASP A C 1
ATOM 1420 O O . ASP A 1 192 ? -17.047 -6.922 -1.195 1 89.25 192 ASP A O 1
ATOM 1424 N N . ALA A 1 193 ? -14.867 -6.988 -1.567 1 86.19 193 ALA A N 1
ATOM 1425 C CA . ALA A 1 193 ? -14.625 -5.703 -0.923 1 86.19 193 ALA A CA 1
ATOM 1426 C C . ALA A 1 193 ? -15.352 -4.578 -1.652 1 86.19 193 ALA A C 1
ATOM 1428 O O . ALA A 1 193 ? -15.789 -3.605 -1.029 1 86.19 193 ALA A O 1
ATOM 1429 N N . GLN A 1 194 ? -15.484 -4.738 -2.971 1 87.06 194 GLN A N 1
ATOM 1430 C CA . GLN A 1 194 ? -16.094 -3.691 -3.781 1 87.06 194 GLN A CA 1
ATOM 1431 C C . GLN A 1 194 ? -17.547 -4.031 -4.102 1 87.06 194 GLN A C 1
ATOM 1433 O O . GLN A 1 194 ? -18.203 -3.314 -4.855 1 87.06 194 GLN A O 1
ATOM 1438 N N . ARG A 1 195 ? -18.047 -5.188 -3.564 1 83.69 195 ARG A N 1
ATOM 1439 C CA . ARG A 1 195 ? -19.422 -5.641 -3.727 1 83.69 195 ARG A CA 1
ATOM 1440 C C . ARG A 1 195 ? -19.766 -5.844 -5.199 1 83.69 195 ARG A C 1
ATOM 1442 O O . ARG A 1 195 ? -20.812 -5.398 -5.668 1 83.69 195 ARG A O 1
ATOM 1449 N N . LEU A 1 196 ? -18.828 -6.41 -5.914 1 89.81 196 LEU A N 1
ATOM 1450 C CA . LEU A 1 196 ? -19.047 -6.805 -7.301 1 89.81 196 LEU A CA 1
ATOM 1451 C C . LEU A 1 196 ? -19.703 -8.18 -7.375 1 89.81 196 LEU A C 1
ATOM 1453 O O . LEU A 1 196 ? -19.5 -9.016 -6.492 1 89.81 196 LEU A O 1
ATOM 1457 N N . GLU A 1 197 ? -20.484 -8.352 -8.352 1 91 197 GLU A N 1
ATOM 1458 C CA . GLU A 1 197 ? -21.031 -9.672 -8.625 1 91 197 GLU A CA 1
ATOM 1459 C C . GLU A 1 197 ? -20.172 -10.422 -9.641 1 91 197 GLU A C 1
ATOM 1461 O O . GLU A 1 197 ? -19.953 -9.945 -10.758 1 91 197 GLU A O 1
ATOM 1466 N N . LEU A 1 198 ? -19.672 -11.562 -9.273 1 96.44 198 LEU A N 1
ATOM 1467 C CA . LEU A 1 198 ? -18.859 -12.367 -10.18 1 96.44 198 LEU A CA 1
ATOM 1468 C C . LEU A 1 198 ? -19.734 -13.352 -10.953 1 96.44 198 LEU A C 1
ATOM 1470 O O . LEU A 1 198 ? -20.547 -14.062 -10.359 1 96.44 198 LEU A O 1
ATOM 1474 N N . ALA A 1 199 ? -19.609 -13.352 -12.234 1 96.38 199 ALA A N 1
ATOM 1475 C CA . ALA A 1 199 ? -20.297 -14.305 -13.109 1 96.38 199 ALA A CA 1
ATOM 1476 C C . ALA A 1 199 ? -19.297 -15.297 -13.703 1 96.38 199 ALA A C 1
ATOM 1478 O O . ALA A 1 199 ? -18.469 -14.93 -14.547 1 96.38 199 ALA A O 1
ATOM 1479 N N . PRO A 1 200 ? -19.391 -16.547 -13.375 1 97.12 200 PRO A N 1
ATOM 1480 C CA . PRO A 1 200 ? -18.391 -17.531 -13.781 1 97.12 200 PRO A CA 1
ATOM 1481 C C . PRO A 1 200 ? -18.5 -17.922 -15.258 1 97.12 200 PRO A C 1
ATOM 1483 O O . PRO A 1 200 ? -19.609 -18.078 -15.773 1 97.12 200 PRO A O 1
ATOM 1486 N N . ILE A 1 201 ? -17.375 -17.969 -15.883 1 97.81 201 ILE A N 1
ATOM 1487 C CA . ILE A 1 201 ? -17.234 -18.547 -17.219 1 97.81 201 ILE A CA 1
ATOM 1488 C C . ILE A 1 201 ? -16.641 -19.938 -17.125 1 97.81 201 ILE A C 1
ATOM 1490 O O . ILE A 1 201 ? -15.531 -20.109 -16.609 1 97.81 201 ILE A O 1
ATOM 1494 N N . PRO A 1 202 ? -17.297 -20.938 -17.625 1 95.94 202 PRO A N 1
ATOM 1495 C CA . PRO A 1 202 ? -16.734 -22.281 -17.578 1 95.94 202 PRO A CA 1
ATOM 1496 C C . PRO A 1 202 ? -15.422 -22.406 -18.344 1 95.94 202 PRO A C 1
ATOM 1498 O O . PRO A 1 202 ? -15.203 -21.672 -19.312 1 95.94 202 PRO A O 1
ATOM 1501 N N . ALA A 1 203 ? -14.625 -23.359 -17.828 1 93.44 203 ALA A N 1
ATOM 1502 C CA . ALA A 1 203 ? -13.383 -23.656 -18.547 1 93.44 203 ALA A CA 1
ATOM 1503 C C . ALA A 1 203 ? -13.648 -24.516 -19.781 1 93.44 203 ALA A C 1
ATOM 1505 O O . ALA A 1 203 ? -14.539 -25.375 -19.75 1 93.44 203 ALA A O 1
ATOM 1506 N N . SER A 1 204 ? -12.883 -24.281 -20.812 1 86.5 204 SER A N 1
ATOM 1507 C CA . SER A 1 204 ? -12.977 -25.078 -22.031 1 86.5 204 SER A CA 1
ATOM 1508 C C . SER A 1 204 ? -11.594 -25.547 -22.484 1 86.5 204 SER A C 1
ATOM 1510 O O . SER A 1 204 ? -11.133 -25.172 -23.562 1 86.5 204 SER A O 1
ATOM 1512 N N . GLY A 1 205 ? -10.844 -26.406 -21.625 1 82.75 205 GLY A N 1
ATOM 1513 C CA . GLY A 1 205 ? -9.555 -26.984 -21.969 1 82.75 205 GLY A CA 1
ATOM 1514 C C . GLY A 1 205 ? -8.422 -25.984 -21.938 1 82.75 205 GLY A C 1
ATOM 1515 O O . GLY A 1 205 ? -7.73 -25.844 -20.922 1 82.75 205 GLY A O 1
ATOM 1516 N N . GLN A 1 206 ? -8.352 -25.203 -23.078 1 85.31 206 GLN A N 1
ATOM 1517 C CA . GLN A 1 206 ? -7.199 -24.328 -23.203 1 85.31 206 GLN A CA 1
ATOM 1518 C C . GLN A 1 206 ? -7.582 -22.875 -22.953 1 85.31 206 GLN A C 1
ATOM 1520 O O . GLN A 1 206 ? -6.961 -21.953 -23.484 1 85.31 206 GLN A O 1
ATOM 1525 N N . GLY A 1 207 ? -8.641 -22.641 -22.203 1 93.88 207 GLY A N 1
ATOM 1526 C CA . GLY A 1 207 ? -9.117 -21.312 -21.875 1 93.88 207 GLY A CA 1
ATOM 1527 C C . GLY A 1 207 ? -10.578 -21.281 -21.484 1 93.88 207 GLY A C 1
ATOM 1528 O O . GLY A 1 207 ? -11.211 -22.328 -21.344 1 93.88 207 GLY A O 1
ATOM 1529 N N . PRO A 1 208 ? -11.109 -20.078 -21.312 1 96.88 208 PRO A N 1
ATOM 1530 C CA . PRO A 1 208 ? -12.523 -19.953 -20.953 1 96.88 208 PRO A CA 1
ATOM 1531 C C . PRO A 1 208 ? -13.461 -20.25 -22.109 1 96.88 208 PRO A C 1
ATOM 1533 O O . PRO A 1 208 ? -13.062 -20.156 -23.281 1 96.88 208 PRO A O 1
ATOM 1536 N N . ASP A 1 209 ? -14.625 -20.688 -21.781 1 98 209 ASP A N 1
ATOM 1537 C CA . ASP A 1 209 ? -15.672 -20.859 -22.781 1 98 209 ASP A CA 1
ATOM 1538 C C . ASP A 1 209 ? -16.203 -19.5 -23.25 1 98 209 ASP A C 1
ATOM 1540 O O . ASP A 1 209 ? -17.141 -18.969 -22.656 1 98 209 ASP A O 1
ATOM 1544 N N . LEU A 1 210 ? -15.75 -19.109 -24.406 1 98.25 210 LEU A N 1
ATOM 1545 C CA . LEU A 1 210 ? -16.078 -17.766 -24.891 1 98.25 210 LEU A CA 1
ATOM 1546 C C . LEU A 1 210 ? -17.516 -17.734 -25.422 1 98.25 210 LEU A C 1
ATOM 1548 O O . LEU A 1 210 ? -18.125 -16.672 -25.484 1 98.25 210 LEU A O 1
ATOM 1552 N N . ASP A 1 211 ? -18.078 -18.891 -25.812 1 97.75 211 ASP A N 1
ATOM 1553 C CA . ASP A 1 211 ? -19.484 -18.938 -26.156 1 97.75 211 ASP A CA 1
ATOM 1554 C C . ASP A 1 211 ? -20.359 -18.656 -24.922 1 97.75 211 ASP A C 1
ATOM 1556 O O . ASP A 1 211 ? -21.359 -17.953 -25.031 1 97.75 211 ASP A O 1
ATOM 1560 N N . ALA A 1 212 ? -19.969 -19.188 -23.875 1 97.62 212 ALA A N 1
ATOM 1561 C CA . ALA A 1 212 ? -20.688 -18.922 -22.625 1 97.62 212 ALA A CA 1
ATOM 1562 C C . ALA A 1 212 ? -20.594 -17.453 -22.234 1 97.62 212 ALA A C 1
ATOM 1564 O O . ALA A 1 212 ? -21.562 -16.875 -21.75 1 97.62 212 ALA A O 1
ATOM 1565 N N . LEU A 1 213 ? -19.438 -16.875 -22.406 1 98.38 213 LEU A N 1
ATOM 1566 C CA . LEU A 1 213 ? -19.281 -15.453 -22.125 1 98.38 213 LEU A CA 1
ATOM 1567 C C . LEU A 1 213 ? -20.219 -14.617 -23 1 98.38 213 LEU A C 1
ATOM 1569 O O . LEU A 1 213 ? -20.891 -13.711 -22.5 1 98.38 213 LEU A O 1
ATOM 1573 N N . GLU A 1 214 ? -20.25 -14.961 -24.25 1 98.06 214 GLU A N 1
ATOM 1574 C CA . GLU A 1 214 ? -21.109 -14.211 -25.156 1 98.06 214 GLU A CA 1
ATOM 1575 C C . GLU A 1 214 ? -22.578 -14.352 -24.781 1 98.06 214 GLU A C 1
ATOM 1577 O O . GLU A 1 214 ? -23.328 -13.375 -24.812 1 98.06 214 GLU A O 1
ATOM 1582 N N . ARG A 1 215 ? -22.984 -15.547 -24.438 1 97.88 215 ARG A N 1
ATOM 1583 C CA . ARG A 1 215 ? -24.344 -15.773 -23.984 1 97.88 215 ARG A CA 1
ATOM 1584 C C . ARG A 1 215 ? -24.656 -14.961 -22.734 1 97.88 215 ARG A C 1
ATOM 1586 O O . ARG A 1 215 ? -25.734 -14.383 -22.609 1 97.88 215 ARG A O 1
ATOM 1593 N N . LEU A 1 216 ? -23.719 -14.945 -21.844 1 95.69 216 LEU A N 1
ATOM 1594 C CA . LEU A 1 216 ? -23.875 -14.172 -20.625 1 95.69 216 LEU A CA 1
ATOM 1595 C C . LEU A 1 216 ? -24.094 -12.695 -20.922 1 95.69 216 LEU A C 1
ATOM 1597 O O . LEU A 1 216 ? -24.969 -12.062 -20.344 1 95.69 216 LEU A O 1
ATOM 1601 N N . CYS A 1 217 ? -23.359 -12.188 -21.844 1 96.81 217 CYS A N 1
ATOM 1602 C CA . CYS A 1 217 ? -23.422 -10.773 -22.203 1 96.81 217 CYS A CA 1
ATOM 1603 C C . CYS A 1 217 ? -24.766 -10.445 -22.859 1 96.81 217 CYS A C 1
ATOM 1605 O O . CYS A 1 217 ? -25.234 -9.312 -22.766 1 96.81 217 CYS A O 1
ATOM 1607 N N . LYS A 1 218 ? -25.375 -11.414 -23.469 1 95.5 218 LYS A N 1
ATOM 1608 C CA . LYS A 1 218 ? -26.656 -11.211 -24.125 1 95.5 218 LYS A CA 1
ATOM 1609 C C . LYS A 1 218 ? -27.797 -11.25 -23.109 1 95.5 218 LYS A C 1
ATOM 1611 O O . LYS A 1 218 ? -28.875 -10.695 -23.359 1 95.5 218 LYS A O 1
ATOM 1616 N N . THR A 1 219 ? -27.547 -11.805 -22 1 93.06 219 THR A N 1
ATOM 1617 C CA . THR A 1 219 ? -28.641 -12.047 -21.062 1 93.06 219 THR A CA 1
ATOM 1618 C C . THR A 1 219 ? -28.547 -11.094 -19.875 1 93.06 219 THR A C 1
ATOM 1620 O O . THR A 1 219 ? -29.547 -10.852 -19.188 1 93.06 219 THR A O 1
ATOM 1623 N N . ARG A 1 220 ? -27.328 -10.672 -19.625 1 90.81 220 ARG A N 1
ATOM 1624 C CA . ARG A 1 220 ? -27.125 -9.781 -18.484 1 90.81 220 ARG A CA 1
ATOM 1625 C C . ARG A 1 220 ? -26.219 -8.617 -18.859 1 90.81 220 ARG A C 1
ATOM 1627 O O . ARG A 1 220 ? -25.453 -8.703 -19.828 1 90.8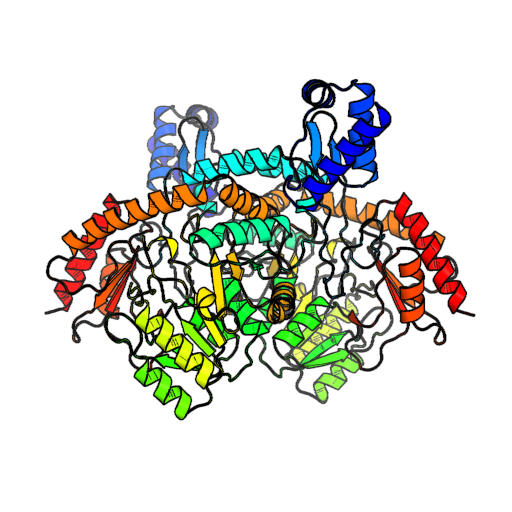1 220 ARG A O 1
ATOM 1634 N N . ARG A 1 221 ? -26.375 -7.578 -18.094 1 90.69 221 ARG A N 1
ATOM 1635 C CA . ARG A 1 221 ? -25.484 -6.445 -18.297 1 90.69 221 ARG A CA 1
ATOM 1636 C C . ARG A 1 221 ? -24.125 -6.691 -17.625 1 90.69 221 ARG A C 1
ATOM 1638 O O . ARG A 1 221 ? -23.938 -6.352 -16.469 1 90.69 221 ARG A O 1
ATOM 1645 N N . VAL A 1 222 ? -23.25 -7.199 -18.344 1 96.69 222 VAL A N 1
ATOM 1646 C CA . VAL A 1 222 ? -21.891 -7.449 -17.859 1 96.69 222 VAL A CA 1
ATOM 1647 C C . VAL A 1 222 ? -21.031 -6.203 -18.062 1 96.69 222 VAL A C 1
ATOM 1649 O O . VAL A 1 222 ? -21.016 -5.621 -19.141 1 96.69 222 VAL A O 1
ATOM 1652 N N . ARG A 1 223 ? -20.359 -5.82 -16.984 1 97.12 223 ARG A N 1
ATOM 1653 C CA . ARG A 1 223 ? -19.609 -4.57 -17.047 1 97.12 223 ARG A CA 1
ATOM 1654 C C . ARG A 1 223 ? -18.156 -4.82 -17.438 1 97.12 223 ARG A C 1
ATOM 1656 O O . ARG A 1 223 ? -17.531 -3.982 -18.094 1 97.12 223 ARG A O 1
ATOM 1663 N N . ALA A 1 224 ? -17.609 -5.891 -16.984 1 98.88 224 ALA A N 1
ATOM 1664 C CA . ALA A 1 224 ? -16.188 -6.152 -17.188 1 98.88 224 ALA A CA 1
ATOM 1665 C C . ALA A 1 224 ? -15.906 -7.652 -17.266 1 98.88 224 ALA A C 1
ATOM 1667 O O . ALA A 1 224 ? -16.75 -8.469 -16.875 1 98.88 224 ALA A O 1
ATOM 1668 N N . VAL A 1 225 ? -14.766 -8.023 -17.812 1 98.88 225 VAL A N 1
ATOM 1669 C CA . VAL A 1 225 ? -14.227 -9.375 -17.781 1 98.88 225 VAL A CA 1
ATOM 1670 C C . VAL A 1 225 ? -12.82 -9.359 -17.172 1 98.88 225 VAL A C 1
ATOM 1672 O O . VAL A 1 225 ? -11.992 -8.539 -17.562 1 98.88 225 VAL A O 1
ATOM 1675 N N . TYR A 1 226 ? -12.641 -10.094 -16.172 1 98.88 226 TYR A N 1
ATOM 1676 C CA . TYR A 1 226 ? -11.32 -10.359 -15.609 1 98.88 226 TYR A CA 1
ATOM 1677 C C . TYR A 1 226 ? -10.727 -11.641 -16.188 1 98.88 226 TYR A C 1
ATOM 1679 O O . TYR A 1 226 ? -11.352 -12.703 -16.125 1 98.88 226 TYR A O 1
ATOM 1687 N N . THR A 1 227 ? -9.461 -11.531 -16.672 1 98.62 227 THR A N 1
ATOM 1688 C CA . THR A 1 227 ? -8.914 -12.688 -17.375 1 98.62 227 THR A CA 1
ATOM 1689 C C . THR A 1 227 ? -7.41 -12.797 -17.141 1 98.62 227 THR A C 1
ATOM 1691 O O . THR A 1 227 ? -6.738 -11.797 -16.906 1 98.62 227 THR A O 1
ATOM 1694 N N . MET A 1 228 ? -6.926 -13.992 -17.109 1 98.38 228 MET A N 1
ATOM 1695 C CA . MET A 1 228 ? -5.516 -14.352 -17.062 1 98.38 228 MET A CA 1
ATOM 1696 C C . MET A 1 228 ? -5.113 -15.156 -18.297 1 98.38 228 MET A C 1
ATOM 1698 O O . MET A 1 228 ? -4.93 -16.375 -18.219 1 98.38 228 MET A O 1
ATOM 1702 N N . PRO A 1 229 ? -4.875 -14.461 -19.406 1 98.12 229 PRO A N 1
ATOM 1703 C CA . PRO A 1 229 ? -4.699 -15.156 -20.672 1 98.12 229 PRO A CA 1
ATOM 1704 C C . PRO A 1 229 ? -3.342 -15.844 -20.797 1 98.12 229 PRO A C 1
ATOM 1706 O O . PRO A 1 229 ? -3.156 -16.719 -21.641 1 98.12 229 PRO A O 1
ATOM 1709 N N . THR A 1 230 ? -2.348 -15.391 -20.062 1 97.88 230 THR A N 1
ATOM 1710 C CA . THR A 1 230 ? -1.006 -15.953 -20.141 1 97.88 230 THR A CA 1
ATOM 1711 C C . THR A 1 230 ? -0.616 -16.609 -18.812 1 97.88 230 THR A C 1
ATOM 1713 O O . THR A 1 230 ? -0.116 -15.938 -17.906 1 97.88 230 THR A O 1
ATOM 1716 N N . LEU A 1 231 ? -0.787 -17.984 -18.828 1 96.94 231 LEU A N 1
ATOM 1717 C CA . LEU A 1 231 ? -0.517 -18.844 -17.672 1 96.94 231 LEU A CA 1
ATOM 1718 C C . LEU A 1 231 ? -1.54 -18.609 -16.562 1 96.94 231 LEU A C 1
ATOM 1720 O O . LEU A 1 231 ? -1.204 -18.062 -15.508 1 96.94 231 LEU A O 1
ATOM 1724 N N . HIS A 1 232 ? -2.654 -19.141 -16.75 1 97.75 232 HIS A N 1
ATOM 1725 C CA . HIS A 1 232 ? -3.832 -19 -15.906 1 97.75 232 HIS A CA 1
ATOM 1726 C C . HIS A 1 232 ? -3.6 -19.641 -14.539 1 97.75 232 HIS A C 1
ATOM 1728 O O . HIS A 1 232 ? -3.086 -20.766 -14.453 1 97.75 232 HIS A O 1
ATOM 1734 N N . ASN A 1 233 ? -3.77 -18.969 -13.516 1 96.5 233 ASN A N 1
ATOM 1735 C CA . ASN A 1 233 ? -3.824 -19.484 -12.156 1 96.5 233 ASN A CA 1
ATOM 1736 C C . ASN A 1 233 ? -5.258 -19.766 -11.719 1 96.5 233 ASN A C 1
ATOM 1738 O O . ASN A 1 233 ? -6.062 -18.828 -11.594 1 96.5 233 ASN A O 1
ATOM 1742 N N . PRO A 1 234 ? -5.59 -21.047 -11.633 1 96.19 234 PRO A N 1
ATOM 1743 C CA . PRO A 1 234 ? -4.707 -22.141 -11.227 1 96.19 234 PRO A CA 1
ATOM 1744 C C . PRO A 1 234 ? -4.492 -23.172 -12.336 1 96.19 234 PRO A C 1
ATOM 1746 O O . PRO A 1 234 ? -3.822 -24.188 -12.117 1 96.19 234 PRO A O 1
ATOM 1749 N N . LEU A 1 235 ? -4.973 -22.953 -13.539 1 96.75 235 LEU A N 1
ATOM 1750 C CA . LEU A 1 235 ? -5.074 -24.062 -14.477 1 96.75 235 LEU A CA 1
ATOM 1751 C C . LEU A 1 235 ? -3.893 -24.078 -15.445 1 96.75 235 LEU A C 1
ATOM 1753 O O . LEU A 1 235 ? -3.705 -25.031 -16.188 1 96.75 235 LEU A O 1
ATOM 1757 N N . GLY A 1 236 ? -3.15 -23.016 -15.547 1 96 236 GLY A N 1
ATOM 1758 C CA . GLY A 1 236 ? -1.884 -23.016 -16.266 1 96 236 GLY A CA 1
ATOM 1759 C C . GLY A 1 236 ? -2.039 -22.781 -17.75 1 96 236 GLY A C 1
ATOM 1760 O O . GLY A 1 236 ? -1.05 -22.734 -18.484 1 96 236 GLY A O 1
ATOM 1761 N N . TRP A 1 237 ? -3.211 -22.578 -18.25 1 96.06 237 TRP A N 1
ATOM 1762 C CA . TRP A 1 237 ? -3.361 -22.469 -19.703 1 96.06 237 TRP A CA 1
ATOM 1763 C C . TRP A 1 237 ? -2.791 -21.141 -20.203 1 96.06 237 TRP A C 1
ATOM 1765 O O . TRP A 1 237 ? -2.693 -20.172 -19.453 1 96.06 237 TRP A O 1
ATOM 1775 N N . VAL A 1 238 ? -2.396 -21.125 -21.453 1 97.38 238 VAL A N 1
ATOM 1776 C CA . VAL A 1 238 ? -2.086 -19.953 -22.25 1 97.38 238 VAL A CA 1
ATOM 1777 C C . VAL A 1 238 ? -3.068 -19.844 -23.422 1 97.38 238 VAL A C 1
ATOM 1779 O O . VAL A 1 238 ? -3.084 -20.703 -24.297 1 97.38 238 VAL A O 1
ATOM 1782 N N . MET A 1 239 ? -3.906 -18.828 -23.359 1 97.38 239 MET A N 1
ATOM 1783 C CA . MET A 1 239 ? -4.902 -18.641 -24.406 1 97.38 239 MET A CA 1
ATOM 1784 C C . MET A 1 239 ? -4.234 -18.438 -25.766 1 97.38 239 MET A C 1
ATOM 1786 O O . MET A 1 239 ? -3.246 -17.703 -25.859 1 97.38 239 MET A O 1
ATOM 1790 N N . SER A 1 240 ? -4.766 -19.047 -26.766 1 97.06 240 SER A N 1
ATOM 1791 C CA . SER A 1 240 ? -4.238 -18.859 -28.109 1 97.06 240 SER A CA 1
ATOM 1792 C C . SER A 1 240 ? -4.543 -17.469 -28.656 1 97.06 240 SER A C 1
ATOM 1794 O O . SER A 1 240 ? -5.402 -16.766 -28.109 1 97.06 240 SER A O 1
ATOM 1796 N N . ALA A 1 241 ? -3.826 -17.125 -29.734 1 97.62 241 ALA A N 1
ATOM 1797 C CA . ALA A 1 241 ? -4.047 -15.836 -30.375 1 97.62 241 ALA A CA 1
ATOM 1798 C C . ALA A 1 241 ? -5.488 -15.711 -30.859 1 97.62 241 ALA A C 1
ATOM 1800 O O . ALA A 1 241 ? -6.098 -14.648 -30.75 1 97.62 241 ALA A O 1
ATOM 1801 N N . HIS A 1 242 ? -6.016 -16.781 -31.406 1 97.5 242 HIS A N 1
ATOM 1802 C CA . HIS A 1 242 ? -7.375 -16.797 -31.938 1 97.5 242 HIS A CA 1
ATOM 1803 C C . HIS A 1 242 ? -8.398 -16.547 -30.828 1 97.5 242 HIS A C 1
ATOM 1805 O O . HIS A 1 242 ? -9.32 -15.758 -31 1 97.5 242 HIS A O 1
ATOM 1811 N N . ARG A 1 243 ? -8.234 -17.156 -29.75 1 97.56 243 ARG A N 1
ATOM 1812 C CA . ARG A 1 243 ? -9.164 -17.016 -28.625 1 97.56 243 ARG A CA 1
ATOM 1813 C C . ARG A 1 243 ? -9.078 -15.609 -28.031 1 97.56 243 ARG A C 1
ATOM 1815 O O . ARG A 1 243 ? -10.094 -15.047 -27.625 1 97.56 243 ARG A O 1
ATOM 1822 N N . ARG A 1 244 ? -7.914 -15.078 -27.969 1 98.44 244 ARG A N 1
ATOM 1823 C CA . ARG A 1 244 ? -7.746 -13.711 -27.484 1 98.44 244 ARG A CA 1
ATOM 1824 C C . ARG A 1 244 ? -8.492 -12.719 -28.375 1 98.44 244 ARG A C 1
ATOM 1826 O O . ARG A 1 244 ? -9.156 -11.812 -27.891 1 98.44 244 ARG A O 1
ATOM 1833 N N . ARG A 1 245 ? -8.344 -12.898 -29.688 1 98.62 245 ARG A N 1
ATOM 1834 C CA . ARG A 1 245 ? -9.055 -12.031 -30.625 1 98.62 245 ARG A CA 1
ATOM 1835 C C . ARG A 1 245 ? -10.562 -12.172 -30.469 1 98.62 245 ARG A C 1
ATOM 1837 O O . ARG A 1 245 ? -11.297 -11.18 -30.562 1 98.62 245 ARG A O 1
ATOM 1844 N N . ARG A 1 246 ? -10.984 -13.375 -30.25 1 98.44 246 ARG A N 1
ATOM 1845 C CA . ARG A 1 246 ? -12.414 -13.609 -30.047 1 98.44 246 ARG A CA 1
ATOM 1846 C C . ARG A 1 246 ? -12.906 -12.922 -28.781 1 98.44 246 ARG A C 1
ATOM 1848 O O . ARG A 1 246 ? -13.977 -12.312 -28.766 1 98.44 246 ARG A O 1
ATOM 1855 N N . LEU A 1 247 ? -12.164 -13.016 -27.719 1 98.62 247 LEU A N 1
ATOM 1856 C CA . LEU A 1 247 ? -12.516 -12.336 -26.469 1 98.62 247 LEU A CA 1
ATOM 1857 C C . LEU A 1 247 ? -12.625 -10.836 -26.688 1 98.62 247 LEU A C 1
ATOM 1859 O O . LEU A 1 247 ? -13.562 -10.195 -26.203 1 98.62 247 LEU A O 1
ATOM 1863 N N . VAL A 1 248 ? -11.68 -10.273 -27.422 1 98.81 248 VAL A N 1
ATOM 1864 C CA . VAL A 1 248 ? -11.664 -8.844 -27.719 1 98.81 248 VAL A CA 1
ATOM 1865 C C . VAL A 1 248 ? -12.914 -8.469 -28.5 1 98.81 248 VAL A C 1
ATOM 1867 O O . VAL A 1 248 ? -13.539 -7.441 -28.219 1 98.81 248 VAL A O 1
ATOM 1870 N N . ALA A 1 249 ? -13.25 -9.32 -29.438 1 98.81 249 ALA A N 1
ATOM 1871 C CA . ALA A 1 249 ? -14.438 -9.062 -30.25 1 98.81 249 ALA A CA 1
ATOM 1872 C C . ALA A 1 249 ? -15.695 -9.031 -29.391 1 98.81 249 ALA A C 1
ATOM 1874 O O . ALA A 1 249 ? -16.547 -8.164 -29.562 1 98.81 249 ALA A O 1
ATOM 1875 N N . ILE A 1 250 ? -15.844 -9.953 -28.516 1 98.69 250 ILE A N 1
ATOM 1876 C CA . ILE A 1 250 ? -16.984 -10.008 -27.609 1 98.69 250 ILE A CA 1
ATOM 1877 C C . ILE A 1 250 ? -17.016 -8.758 -26.734 1 98.69 250 ILE A C 1
ATOM 1879 O O . ILE A 1 250 ? -18.062 -8.133 -26.562 1 98.69 250 ILE A O 1
ATOM 1883 N N . ALA A 1 251 ? -15.844 -8.383 -26.188 1 98.75 251 ALA A N 1
ATOM 1884 C CA . ALA A 1 251 ? -15.742 -7.223 -25.297 1 98.75 251 ALA A CA 1
ATOM 1885 C C . ALA A 1 251 ? -16.156 -5.941 -26.016 1 98.75 251 ALA A C 1
ATOM 1887 O O . ALA A 1 251 ? -16.891 -5.125 -25.469 1 98.75 251 ALA A O 1
ATOM 1888 N N . ARG A 1 252 ? -15.719 -5.77 -27.266 1 98.5 252 ARG A N 1
ATOM 1889 C CA . ARG A 1 252 ? -16.062 -4.586 -28.047 1 98.5 252 ARG A CA 1
ATOM 1890 C C . ARG A 1 252 ? -17.547 -4.551 -28.359 1 98.5 252 ARG A C 1
ATOM 1892 O O . ARG A 1 252 ? -18.188 -3.504 -28.25 1 98.5 252 ARG A O 1
ATOM 1899 N N . ARG A 1 253 ? -18.094 -5.668 -28.734 1 98.25 253 ARG A N 1
ATOM 1900 C CA . ARG A 1 253 ? -19.5 -5.762 -29.109 1 98.25 253 ARG A CA 1
ATOM 1901 C C . ARG A 1 253 ? -20.406 -5.391 -27.938 1 98.25 253 ARG A C 1
ATOM 1903 O O . ARG A 1 253 ? -21.453 -4.766 -28.141 1 98.25 253 ARG A O 1
ATOM 1910 N N . HIS A 1 254 ? -20 -5.762 -26.797 1 97.88 254 HIS A N 1
ATOM 1911 C CA . HIS A 1 254 ? -20.891 -5.605 -25.656 1 97.88 254 HIS A CA 1
ATOM 1912 C C . HIS A 1 254 ? -20.406 -4.504 -24.734 1 97.88 254 HIS A C 1
ATOM 1914 O O . HIS A 1 254 ? -20.984 -4.273 -23.672 1 97.88 254 HIS A O 1
ATOM 1920 N N . GLY A 1 255 ? -19.266 -3.826 -25.078 1 97.81 255 GLY A N 1
ATOM 1921 C CA . GLY A 1 255 ? -18.766 -2.688 -24.328 1 97.81 255 GLY A CA 1
ATOM 1922 C C . GLY A 1 255 ? -18.172 -3.072 -22.984 1 97.81 255 GLY A C 1
ATOM 1923 O O . GLY A 1 255 ? -18.391 -2.387 -21.984 1 97.81 255 GLY A O 1
ATOM 1924 N N . LEU A 1 256 ? -17.438 -4.211 -22.906 1 98.5 256 LEU A N 1
ATOM 1925 C CA . LEU A 1 256 ? -16.859 -4.68 -21.656 1 98.5 256 LEU A CA 1
ATOM 1926 C C . LEU A 1 256 ? -15.523 -3.992 -21.375 1 98.5 256 LEU A C 1
ATOM 1928 O O . LEU A 1 256 ? -14.727 -3.781 -22.297 1 98.5 256 LEU A O 1
ATOM 1932 N N . LEU A 1 257 ? -15.281 -3.619 -20.125 1 98.75 257 LEU A N 1
ATOM 1933 C CA . LEU A 1 257 ? -13.93 -3.375 -19.625 1 98.75 257 LEU A CA 1
ATOM 1934 C C . LEU A 1 257 ? -13.164 -4.684 -19.469 1 98.75 257 LEU A C 1
ATOM 1936 O O . LEU A 1 257 ? -13.703 -5.668 -18.953 1 98.75 257 LEU A O 1
ATOM 1940 N N . ILE A 1 258 ? -11.961 -4.738 -20.016 1 98.94 258 ILE A N 1
ATOM 1941 C CA . ILE A 1 258 ? -11.141 -5.926 -19.844 1 98.94 258 ILE A CA 1
ATOM 1942 C C . ILE A 1 258 ? -10.07 -5.668 -18.781 1 98.94 258 ILE A C 1
ATOM 1944 O O . ILE A 1 258 ? -9.312 -4.699 -18.875 1 98.94 258 ILE A O 1
ATOM 1948 N N . ILE A 1 259 ? -10.008 -6.449 -17.781 1 98.94 259 ILE A N 1
ATOM 1949 C CA . ILE A 1 259 ? -8.93 -6.461 -16.781 1 98.94 259 ILE A CA 1
ATOM 1950 C C . ILE A 1 259 ? -8.031 -7.676 -17.016 1 98.94 259 ILE A C 1
ATOM 1952 O O . ILE A 1 259 ? -8.43 -8.805 -16.734 1 98.94 259 ILE A O 1
ATOM 1956 N N . GLU A 1 260 ? -6.875 -7.465 -17.531 1 98.94 260 GLU A N 1
ATOM 1957 C CA . GLU A 1 260 ? -5.918 -8.523 -17.828 1 98.94 260 GLU A CA 1
ATOM 1958 C C . GLU A 1 260 ? -4.855 -8.633 -16.75 1 98.94 260 GLU A C 1
ATOM 1960 O O . GLU A 1 260 ? -4.098 -7.691 -16.516 1 98.94 260 GLU A O 1
ATOM 1965 N N . ASP A 1 261 ? -4.832 -9.75 -16.125 1 98.75 261 ASP A N 1
ATOM 1966 C CA . ASP A 1 261 ? -3.863 -10.07 -15.078 1 98.75 261 ASP A CA 1
ATOM 1967 C C . ASP A 1 261 ? -2.676 -10.844 -15.648 1 98.75 261 ASP A C 1
ATOM 1969 O O . ASP A 1 261 ? -2.83 -11.984 -16.109 1 98.75 261 ASP A O 1
ATOM 1973 N N . GLY A 1 262 ? -1.485 -10.242 -15.539 1 98.19 262 GLY A N 1
ATOM 1974 C CA . GLY A 1 262 ? -0.297 -10.844 -16.125 1 98.19 262 GLY A CA 1
ATOM 1975 C C . GLY A 1 262 ? 0.74 -11.242 -15.102 1 98.19 262 GLY A C 1
ATOM 1976 O O . GLY A 1 262 ? 1.941 -11.211 -15.375 1 98.19 262 GLY A O 1
ATOM 1977 N N . ALA A 1 263 ? 0.354 -11.641 -13.953 1 96.81 263 ALA A N 1
ATOM 1978 C CA . ALA A 1 263 ? 1.26 -11.898 -12.836 1 96.81 263 ALA A CA 1
ATOM 1979 C C . ALA A 1 263 ? 2.24 -13.016 -13.18 1 96.81 263 ALA A C 1
ATOM 1981 O O . ALA A 1 263 ? 3.402 -12.977 -12.766 1 96.81 263 ALA A O 1
ATOM 1982 N N . TYR A 1 264 ? 1.836 -14.047 -13.969 1 97.38 264 TYR A N 1
ATOM 1983 C CA . TYR A 1 264 ? 2.672 -15.211 -14.25 1 97.38 264 TYR A CA 1
ATOM 1984 C C . TYR A 1 264 ? 3.107 -15.227 -15.711 1 97.38 264 TYR A C 1
ATOM 1986 O O . TYR A 1 264 ? 3.713 -16.188 -16.172 1 97.38 264 TYR A O 1
ATOM 1994 N N . ALA A 1 265 ? 2.848 -14.156 -16.391 1 97.5 265 ALA A N 1
ATOM 1995 C CA . ALA A 1 265 ? 3.076 -14.125 -17.844 1 97.5 265 ALA A CA 1
ATOM 1996 C C . ALA A 1 265 ? 4.551 -14.336 -18.172 1 97.5 265 ALA A C 1
ATOM 1998 O O . ALA A 1 265 ? 4.887 -14.883 -19.219 1 97.5 265 ALA A O 1
ATOM 1999 N N . PHE A 1 266 ? 5.453 -13.977 -17.25 1 96.56 266 PHE A N 1
ATOM 2000 C CA . PHE A 1 266 ? 6.891 -14.039 -17.5 1 96.56 266 PHE A CA 1
ATOM 2001 C C . PHE A 1 266 ? 7.355 -15.477 -17.656 1 96.56 266 PHE A C 1
ATOM 2003 O O . PHE A 1 266 ? 8.438 -15.734 -18.172 1 96.56 266 PHE A O 1
ATOM 2010 N N . LEU A 1 267 ? 6.555 -16.438 -17.266 1 97 267 LEU A N 1
ATOM 2011 C CA . LEU A 1 267 ? 6.945 -17.844 -17.281 1 97 267 LEU A CA 1
ATOM 2012 C C . LEU A 1 267 ? 6.715 -18.453 -18.656 1 97 267 LEU A C 1
ATOM 2014 O O . LEU A 1 267 ? 7.281 -19.516 -18.984 1 97 267 LEU A O 1
ATOM 2018 N N . ALA A 1 268 ? 5.816 -17.844 -19.391 1 95.06 268 ALA A N 1
ATOM 2019 C CA . ALA A 1 268 ? 5.543 -18.359 -20.734 1 95.06 268 ALA A CA 1
ATOM 2020 C C . ALA A 1 268 ? 6.605 -17.906 -21.719 1 95.06 268 ALA A C 1
ATOM 2022 O O . ALA A 1 268 ? 6.84 -16.703 -21.891 1 95.06 268 ALA A O 1
ATOM 2023 N N . ASP A 1 269 ? 7.32 -18.641 -22.344 1 88 269 ASP A N 1
ATOM 2024 C CA . ASP A 1 269 ? 8.461 -18.344 -23.188 1 88 269 ASP A CA 1
ATOM 2025 C C . ASP A 1 269 ? 8.023 -17.562 -24.438 1 88 269 ASP A C 1
ATOM 2027 O O . ASP A 1 269 ? 8.664 -16.578 -24.812 1 88 269 ASP A O 1
ATOM 2031 N N . ASP A 1 270 ? 7.02 -17.938 -25.156 1 89.12 270 ASP A N 1
ATOM 2032 C CA . ASP A 1 270 ? 6.582 -17.25 -26.359 1 89.12 270 ASP A CA 1
ATOM 2033 C C . ASP A 1 270 ? 5.059 -17.188 -26.438 1 89.12 270 ASP A C 1
ATOM 2035 O O . ASP A 1 270 ? 4.457 -17.734 -27.375 1 89.12 270 ASP A O 1
ATOM 2039 N N . PRO A 1 271 ? 4.598 -16.375 -25.516 1 94.44 271 PRO A N 1
ATOM 2040 C CA . PRO A 1 271 ? 3.135 -16.281 -25.547 1 94.44 271 PRO A CA 1
ATOM 2041 C C . PRO A 1 271 ? 2.633 -15.336 -26.641 1 94.44 271 PRO A C 1
ATOM 2043 O O . PRO A 1 271 ? 3.396 -14.508 -27.141 1 94.44 271 PRO A O 1
ATOM 2046 N N . PRO A 1 272 ? 1.311 -15.547 -27.047 1 96.69 272 PRO A N 1
ATOM 2047 C CA . PRO A 1 272 ? 0.717 -14.531 -27.922 1 96.69 272 PRO A CA 1
ATOM 2048 C C . PRO A 1 272 ? 0.702 -13.148 -27.281 1 96.69 272 PRO A C 1
ATOM 2050 O O . PRO A 1 272 ? 0.885 -13.016 -26.062 1 96.69 272 PRO A O 1
ATOM 2053 N N . ALA A 1 273 ? 0.447 -12.148 -28.109 1 97.12 273 ALA A N 1
ATOM 2054 C CA . ALA A 1 273 ? 0.347 -10.781 -27.625 1 97.12 273 ALA A CA 1
ATOM 2055 C C . ALA A 1 273 ? -0.708 -10.664 -26.531 1 97.12 273 ALA A C 1
ATOM 2057 O O . ALA A 1 273 ? -1.763 -11.297 -26.594 1 97.12 273 ALA A O 1
ATOM 2058 N N . PRO A 1 274 ? -0.39 -9.859 -25.531 1 98.31 274 PRO A N 1
ATOM 2059 C CA . PRO A 1 274 ? -1.427 -9.648 -24.516 1 98.31 274 PRO A CA 1
ATOM 2060 C C . PRO A 1 274 ? -2.682 -8.992 -25.078 1 98.31 274 PRO A C 1
ATOM 2062 O O . PRO A 1 274 ? -2.621 -8.328 -26.125 1 98.31 274 PRO A O 1
ATOM 2065 N N . ILE A 1 275 ? -3.746 -9.18 -24.406 1 98.75 275 ILE A N 1
ATOM 2066 C CA . ILE A 1 275 ? -5.02 -8.602 -24.828 1 98.75 275 ILE A CA 1
ATOM 2067 C C . ILE A 1 275 ? -4.91 -7.078 -24.844 1 98.75 275 ILE A C 1
ATOM 2069 O O . ILE A 1 275 ? -5.488 -6.418 -25.719 1 98.75 275 ILE A O 1
ATOM 2073 N N . ALA A 1 276 ? -4.152 -6.508 -23.938 1 98.75 276 ALA A N 1
ATOM 2074 C CA . ALA A 1 276 ? -3.953 -5.066 -23.844 1 98.75 276 ALA A CA 1
ATOM 2075 C C . ALA A 1 276 ? -3.334 -4.52 -25.125 1 98.75 276 ALA A C 1
ATOM 2077 O O . ALA A 1 276 ? -3.537 -3.354 -25.484 1 98.75 276 ALA A O 1
ATOM 2078 N N . ALA A 1 277 ? -2.578 -5.336 -25.812 1 98.5 277 ALA A N 1
ATOM 2079 C CA . ALA A 1 277 ? -2.016 -4.926 -27.094 1 98.5 277 ALA A CA 1
ATOM 2080 C C . ALA A 1 277 ? -3.074 -4.973 -28.188 1 98.5 277 ALA A C 1
ATOM 2082 O O . ALA A 1 277 ? -3.047 -4.164 -29.125 1 98.5 277 ALA A O 1
ATOM 2083 N N . LEU A 1 278 ? -4 -5.891 -28.125 1 98.5 278 LEU A N 1
ATOM 2084 C CA . LEU A 1 278 ? -5.035 -6.094 -29.141 1 98.5 278 LEU A CA 1
ATOM 2085 C C . LEU A 1 278 ? -6.176 -5.098 -28.953 1 98.5 278 LEU A C 1
ATOM 2087 O O . LEU A 1 278 ? -6.809 -4.688 -29.922 1 98.5 278 LEU A O 1
ATOM 2091 N N . ALA A 1 279 ? -6.43 -4.762 -27.734 1 98.62 279 ALA A N 1
ATOM 2092 C CA . ALA A 1 279 ? -7.523 -3.854 -27.391 1 98.62 279 ALA A CA 1
ATOM 2093 C C . ALA A 1 279 ? -7.094 -2.836 -26.344 1 98.62 279 ALA A C 1
ATOM 2095 O O . ALA A 1 279 ? -7.664 -2.783 -25.25 1 98.62 279 ALA A O 1
ATOM 2096 N N . PRO A 1 280 ? -6.125 -1.934 -26.672 1 97.75 280 PRO A N 1
ATOM 2097 C CA . PRO A 1 280 ? -5.609 -0.971 -25.703 1 97.75 280 PRO A CA 1
ATOM 2098 C C . PRO A 1 280 ? -6.68 -0.001 -25.203 1 97.75 280 PRO A C 1
ATOM 2100 O O . PRO A 1 280 ? -6.586 0.509 -24.094 1 97.75 280 PRO A O 1
ATOM 2103 N N . GLU A 1 281 ? -7.715 0.179 -25.953 1 97.25 281 GLU A N 1
ATOM 2104 C CA . GLU A 1 281 ? -8.75 1.157 -25.625 1 97.25 281 GLU A CA 1
ATOM 2105 C C . GLU A 1 281 ? -9.688 0.625 -24.547 1 97.25 281 GLU A C 1
ATOM 2107 O O . GLU A 1 281 ? -10.414 1.395 -23.906 1 97.25 281 GLU A O 1
ATOM 2112 N N . ALA A 1 282 ? -9.648 -0.709 -24.359 1 98.38 282 ALA A N 1
ATOM 2113 C CA . ALA A 1 282 ? -10.648 -1.301 -23.469 1 98.38 282 ALA A CA 1
ATOM 2114 C C . ALA A 1 282 ? -10 -2.113 -22.359 1 98.38 282 ALA A C 1
ATOM 2116 O O . ALA A 1 282 ? -10.688 -2.756 -21.562 1 98.38 282 ALA A O 1
ATOM 2117 N N . THR A 1 283 ? -8.617 -2.074 -22.266 1 98.88 283 THR A N 1
ATOM 2118 C CA . THR A 1 283 ? -7.969 -3.047 -21.391 1 98.88 283 THR A CA 1
ATOM 2119 C C . THR A 1 283 ? -7.105 -2.348 -20.344 1 98.88 283 THR A C 1
ATOM 2121 O O . THR A 1 283 ? -6.355 -1.423 -20.656 1 98.88 283 THR A O 1
ATOM 2124 N N . VAL A 1 284 ? -7.262 -2.723 -19.125 1 98.88 284 VAL A N 1
ATOM 2125 C CA . VAL A 1 284 ? -6.301 -2.449 -18.062 1 98.88 284 VAL A CA 1
ATOM 2126 C C . VAL A 1 284 ? -5.422 -3.678 -17.828 1 98.88 284 VAL A C 1
ATOM 2128 O O . VAL A 1 284 ? -5.93 -4.766 -17.547 1 98.88 284 VAL A O 1
ATOM 2131 N N . TYR A 1 285 ? -4.148 -3.504 -18.047 1 98.88 285 TYR A N 1
ATOM 2132 C CA . TYR A 1 285 ? -3.176 -4.559 -17.781 1 98.88 285 TYR A CA 1
ATOM 2133 C C . TYR A 1 285 ? -2.574 -4.402 -16.391 1 98.88 285 TYR A C 1
ATOM 2135 O O . TYR A 1 285 ? -2.049 -3.34 -16.047 1 98.88 285 TYR A O 1
ATOM 2143 N N . VAL A 1 286 ? -2.68 -5.453 -15.57 1 98.88 286 VAL A N 1
ATOM 2144 C CA . VAL A 1 286 ? -2.17 -5.414 -14.203 1 98.88 286 VAL A CA 1
ATOM 2145 C C . VAL A 1 286 ? -1.104 -6.492 -14.016 1 98.88 286 VAL A C 1
ATOM 2147 O O . VAL A 1 286 ? -1.315 -7.652 -14.375 1 98.88 286 VAL A O 1
ATOM 2150 N N . SER A 1 287 ? 0.008 -6.109 -13.477 1 98.44 287 SER A N 1
ATOM 2151 C CA . SER A 1 287 ? 1.069 -7.047 -13.125 1 98.44 287 SER A CA 1
ATOM 2152 C C . SER A 1 287 ? 1.992 -6.465 -12.062 1 98.44 287 SER A C 1
ATOM 2154 O O . SER A 1 287 ? 1.662 -5.461 -11.43 1 98.44 287 SER A O 1
ATOM 2156 N N . GLY A 1 288 ? 3.074 -7.172 -11.773 1 97.56 288 GLY A N 1
ATOM 2157 C CA . GLY A 1 288 ? 4.012 -6.727 -10.758 1 97.56 288 GLY A CA 1
ATOM 2158 C C . GLY A 1 288 ? 5.289 -7.547 -10.719 1 97.56 288 GLY A C 1
ATOM 2159 O O . GLY A 1 288 ? 5.598 -8.266 -11.672 1 97.56 288 GLY A O 1
ATOM 2160 N N . LEU A 1 289 ? 6.008 -7.363 -9.617 1 97.12 289 LEU A N 1
ATOM 2161 C CA . LEU A 1 289 ? 7.324 -7.988 -9.508 1 97.12 289 LEU A CA 1
ATOM 2162 C C . LEU A 1 289 ? 7.34 -9.031 -8.398 1 97.12 289 LEU A C 1
ATOM 2164 O O . LEU A 1 289 ? 8.406 -9.508 -8 1 97.12 289 LEU A O 1
ATOM 2168 N N . SER A 1 290 ? 6.199 -9.414 -7.941 1 94.38 290 SER A N 1
ATOM 2169 C CA . SER A 1 290 ? 6.102 -10.328 -6.809 1 94.38 290 SER A CA 1
ATOM 2170 C C . SER A 1 290 ? 6.543 -11.734 -7.199 1 94.38 290 SER A C 1
ATOM 2172 O O . SER A 1 290 ? 7.246 -12.406 -6.441 1 94.38 290 SER A O 1
ATOM 2174 N N . LYS A 1 291 ? 6.141 -12.18 -8.359 1 93.62 291 LYS A N 1
ATOM 2175 C CA . LYS A 1 291 ? 6.379 -13.57 -8.734 1 93.62 291 LYS A CA 1
ATOM 2176 C C . LYS A 1 291 ? 7.688 -13.719 -9.5 1 93.62 291 LYS A C 1
ATOM 2178 O O . LYS A 1 291 ? 8.336 -14.766 -9.422 1 93.62 291 LYS A O 1
ATOM 2183 N N . ASN A 1 292 ? 8.102 -12.75 -10.195 1 94.94 292 ASN A N 1
ATOM 2184 C CA . ASN A 1 292 ? 9.32 -12.828 -10.992 1 94.94 292 ASN A CA 1
ATOM 2185 C C . ASN A 1 292 ? 10.531 -12.328 -10.219 1 94.94 292 ASN A C 1
ATOM 2187 O O . ASN A 1 292 ? 11.672 -12.602 -10.594 1 94.94 292 ASN A O 1
ATOM 2191 N N . VAL A 1 293 ? 10.32 -11.531 -9.141 1 95.06 293 VAL A N 1
ATOM 2192 C CA . VAL A 1 293 ? 11.438 -11.062 -8.328 1 95.06 293 VAL A CA 1
ATOM 2193 C C . VAL A 1 293 ? 11.266 -11.539 -6.891 1 95.06 293 VAL A C 1
ATOM 2195 O O . VAL A 1 293 ? 11.898 -12.508 -6.469 1 95.06 293 VAL A O 1
ATOM 2198 N N . ALA A 1 294 ? 10.32 -10.914 -6.203 1 93.56 294 ALA A N 1
ATOM 2199 C CA . ALA A 1 294 ? 10.102 -11.305 -4.812 1 93.56 294 ALA A CA 1
ATOM 2200 C C . ALA A 1 294 ? 8.742 -10.82 -4.312 1 93.56 294 ALA A C 1
ATOM 2202 O O . ALA A 1 294 ? 8.344 -9.688 -4.574 1 93.56 294 ALA A O 1
ATOM 2203 N N . THR A 1 295 ? 8.07 -11.688 -3.561 1 90.5 295 THR A N 1
ATOM 2204 C CA . THR A 1 295 ? 6.711 -11.422 -3.115 1 90.5 295 THR A CA 1
ATOM 2205 C C . THR A 1 295 ? 6.684 -10.266 -2.117 1 90.5 295 THR A C 1
ATOM 2207 O O . THR A 1 295 ? 5.695 -9.531 -2.039 1 90.5 295 THR A O 1
ATOM 2210 N N . GLY A 1 296 ? 7.727 -10.039 -1.415 1 91.31 296 GLY A N 1
ATOM 2211 C CA . GLY A 1 296 ? 7.762 -9.031 -0.362 1 91.31 296 GLY A CA 1
ATOM 2212 C C . GLY A 1 296 ? 8.078 -7.641 -0.874 1 91.31 296 GLY A C 1
ATOM 2213 O O . GLY A 1 296 ? 7.98 -6.664 -0.131 1 91.31 296 GLY A O 1
ATOM 2214 N N . LEU A 1 297 ? 8.375 -7.484 -2.105 1 93.38 297 LEU A N 1
ATOM 2215 C CA . LEU A 1 297 ? 8.742 -6.191 -2.674 1 93.38 297 LEU A CA 1
ATOM 2216 C C . LEU A 1 297 ? 7.543 -5.254 -2.711 1 93.38 297 LEU A C 1
ATOM 2218 O O . LEU A 1 297 ? 7.688 -4.043 -2.523 1 93.38 297 LEU A O 1
ATOM 2222 N N . ARG A 1 298 ? 6.422 -5.785 -3.043 1 96.69 298 ARG A N 1
ATOM 2223 C CA . ARG A 1 298 ? 5.141 -5.086 -3.115 1 96.69 298 ARG A CA 1
ATOM 2224 C C . ARG A 1 298 ? 5.207 -3.918 -4.094 1 96.69 298 ARG A C 1
ATOM 2226 O O . ARG A 1 298 ? 4.734 -2.82 -3.795 1 96.69 298 ARG A O 1
ATOM 2233 N N . VAL A 1 299 ? 5.809 -4.102 -5.223 1 98.31 299 VAL A N 1
ATOM 2234 C CA . VAL A 1 299 ? 5.797 -3.154 -6.332 1 98.31 299 VAL A CA 1
ATOM 2235 C C . VAL A 1 299 ? 5.117 -3.785 -7.543 1 98.31 299 VAL A C 1
ATOM 2237 O O . VAL A 1 299 ? 5.473 -4.891 -7.957 1 98.31 299 VAL A O 1
ATOM 2240 N N . GLY A 1 300 ? 4.094 -3.141 -8.039 1 98.5 300 GLY A N 1
ATOM 2241 C CA . GLY A 1 300 ? 3.387 -3.535 -9.242 1 98.5 300 GLY A CA 1
ATOM 2242 C C . GLY A 1 300 ? 3.074 -2.367 -10.164 1 98.5 300 GLY A C 1
ATOM 2243 O O . GLY A 1 300 ? 3.58 -1.262 -9.961 1 98.5 300 GLY A O 1
ATOM 2244 N N . PHE A 1 301 ? 2.295 -2.645 -11.203 1 98.38 301 PHE A N 1
ATOM 2245 C CA . PHE A 1 301 ? 1.98 -1.579 -12.148 1 98.38 301 PHE A CA 1
ATOM 2246 C C . PHE A 1 301 ? 0.681 -1.877 -12.891 1 98.38 301 PHE A C 1
ATOM 2248 O O . PHE A 1 301 ? 0.28 -3.037 -13.008 1 98.38 301 PHE A O 1
ATOM 2255 N N . VAL A 1 302 ? 0.116 -0.827 -13.289 1 98.69 302 VAL A N 1
ATOM 2256 C CA . VAL A 1 302 ? -1.095 -0.809 -14.109 1 98.69 302 VAL A CA 1
ATOM 2257 C C . VAL A 1 302 ? -0.831 -0.052 -15.406 1 98.69 302 VAL A C 1
ATOM 2259 O O . VAL A 1 302 ? -0.301 1.062 -15.391 1 98.69 302 VAL A O 1
ATOM 2262 N N . ALA A 1 303 ? -1.062 -0.668 -16.5 1 98.81 303 ALA A N 1
ATOM 2263 C CA . ALA A 1 303 ? -1.104 0.005 -17.797 1 98.81 303 ALA A CA 1
ATOM 2264 C C . ALA A 1 303 ? -2.539 0.132 -18.297 1 98.81 303 ALA A C 1
ATOM 2266 O O . ALA A 1 303 ? -3.262 -0.862 -18.391 1 98.81 303 ALA A O 1
ATOM 2267 N N . ALA A 1 304 ? -2.957 1.303 -18.609 1 98.62 304 ALA A N 1
ATOM 2268 C CA . ALA A 1 304 ? -4.348 1.569 -18.969 1 98.62 304 ALA A CA 1
ATOM 2269 C C . ALA A 1 304 ? -4.438 2.727 -19.969 1 98.62 304 ALA A C 1
ATOM 2271 O O . ALA A 1 304 ? -3.48 3.482 -20.141 1 98.62 304 ALA A O 1
ATOM 2272 N N . PRO A 1 305 ? -5.605 2.828 -20.641 1 97.44 305 PRO A N 1
ATOM 2273 C CA . PRO A 1 305 ? -5.836 4.043 -21.422 1 97.44 305 PRO A CA 1
ATOM 2274 C C . PRO A 1 305 ? -5.637 5.32 -20.609 1 97.44 305 PRO A C 1
ATOM 2276 O O . PRO A 1 305 ? -6.016 5.371 -19.438 1 97.44 305 PRO A O 1
ATOM 2279 N N . GLU A 1 306 ? -5.121 6.293 -21.266 1 95.5 306 GLU A N 1
ATOM 2280 C CA . GLU A 1 306 ? -4.766 7.539 -20.594 1 95.5 306 GLU A CA 1
ATOM 2281 C C . GLU A 1 306 ? -5.969 8.141 -19.891 1 95.5 306 GLU A C 1
ATOM 2283 O O . GLU A 1 306 ? -5.832 8.711 -18.797 1 95.5 306 GLU A O 1
ATOM 2288 N N . GLN A 1 307 ? -7.125 7.988 -20.406 1 94 307 GLN A N 1
ATOM 2289 C CA . GLN A 1 307 ? -8.32 8.633 -19.875 1 94 307 GLN A CA 1
ATOM 2290 C C . GLN A 1 307 ? -8.727 8.016 -18.531 1 94 307 GLN A C 1
ATOM 2292 O O . GLN A 1 307 ? -9.469 8.625 -17.766 1 94 307 GLN A O 1
ATOM 2297 N N . TRP A 1 308 ? -8.227 6.793 -18.25 1 97.56 308 TRP A N 1
ATOM 2298 C CA . TRP A 1 308 ? -8.617 6.121 -17.016 1 97.56 308 TRP A CA 1
ATOM 2299 C C . TRP A 1 308 ? -7.602 6.379 -15.914 1 97.56 308 TRP A C 1
ATOM 2301 O O . TRP A 1 308 ? -7.863 6.098 -14.742 1 97.56 308 TRP A O 1
ATOM 2311 N N . LEU A 1 309 ? -6.391 6.945 -16.203 1 96.12 309 LEU A N 1
ATOM 2312 C CA . LEU A 1 309 ? -5.281 7.031 -15.25 1 96.12 309 LEU A CA 1
ATOM 2313 C C . LEU A 1 309 ? -5.605 8.008 -14.125 1 96.12 309 LEU A C 1
ATOM 2315 O O . LEU A 1 309 ? -5.293 7.742 -12.961 1 96.12 309 LEU A O 1
ATOM 2319 N N . PRO A 1 310 ? -6.332 9.156 -14.406 1 93.06 310 PRO A N 1
ATOM 2320 C CA . PRO A 1 310 ? -6.656 10.047 -13.289 1 93.06 310 PRO A CA 1
ATOM 2321 C C . PRO A 1 310 ? -7.516 9.367 -12.227 1 93.06 310 PRO A C 1
ATOM 2323 O O . PRO A 1 310 ? -7.277 9.555 -11.023 1 93.06 310 PRO A O 1
ATOM 2326 N N . ALA A 1 311 ? -8.445 8.539 -12.656 1 94 311 ALA A N 1
ATOM 2327 C CA . ALA A 1 311 ? -9.297 7.828 -11.711 1 94 311 ALA A CA 1
ATOM 2328 C C . ALA A 1 311 ? -8.508 6.777 -10.938 1 94 311 ALA A C 1
ATOM 2330 O O . ALA A 1 311 ? -8.719 6.586 -9.734 1 94 311 ALA A O 1
ATOM 2331 N N . ILE A 1 312 ? -7.605 6.133 -11.617 1 97.56 312 ILE A N 1
ATOM 2332 C CA . ILE A 1 312 ? -6.762 5.129 -10.984 1 97.56 312 ILE A CA 1
ATOM 2333 C C . ILE A 1 312 ? -5.84 5.797 -9.961 1 97.56 312 ILE A C 1
ATOM 2335 O O . ILE A 1 312 ? -5.676 5.301 -8.844 1 97.56 312 ILE A O 1
ATOM 2339 N N . GLU A 1 313 ? -5.305 6.91 -10.312 1 95.88 313 GLU A N 1
ATOM 2340 C CA . GLU A 1 313 ? -4.434 7.66 -9.406 1 95.88 313 GLU A CA 1
ATOM 2341 C C . GLU A 1 313 ? -5.203 8.148 -8.18 1 95.88 313 GLU A C 1
ATOM 2343 O O . GLU A 1 313 ? -4.664 8.18 -7.074 1 95.88 313 GLU A O 1
ATOM 2348 N N . ARG A 1 314 ? -6.434 8.531 -8.367 1 92.62 314 ARG A N 1
ATOM 2349 C CA . ARG A 1 314 ? -7.273 8.93 -7.242 1 92.62 314 ARG A CA 1
ATOM 2350 C C . ARG A 1 314 ? -7.496 7.762 -6.285 1 92.62 314 ARG A C 1
ATOM 2352 O O . ARG A 1 314 ? -7.504 7.949 -5.066 1 92.62 314 ARG A O 1
ATOM 2359 N N . ALA A 1 315 ? -7.691 6.613 -6.863 1 95.88 315 ALA A N 1
ATOM 2360 C CA . ALA A 1 315 ? -7.852 5.426 -6.031 1 95.88 315 ALA A CA 1
ATOM 2361 C C . ALA A 1 315 ? -6.574 5.125 -5.25 1 95.88 315 ALA A C 1
ATOM 2363 O O . ALA A 1 315 ? -6.629 4.727 -4.086 1 95.88 315 ALA A O 1
ATOM 2364 N N . VAL A 1 316 ? -5.41 5.309 -5.922 1 97.44 316 VAL A N 1
ATOM 2365 C CA . VAL A 1 316 ? -4.137 5.145 -5.227 1 97.44 316 VAL A CA 1
ATOM 2366 C C . VAL A 1 316 ? -4.047 6.145 -4.074 1 97.44 316 VAL A C 1
ATOM 2368 O O . VAL A 1 316 ? -3.703 5.777 -2.951 1 97.44 316 VAL A O 1
ATOM 2371 N N . ARG A 1 317 ? -4.457 7.34 -4.312 1 94.69 317 ARG A N 1
ATOM 2372 C CA . ARG A 1 317 ? -4.465 8.383 -3.299 1 94.69 317 ARG A CA 1
ATOM 2373 C C . ARG A 1 317 ? -5.336 7.992 -2.109 1 94.69 317 ARG A C 1
ATOM 2375 O O . ARG A 1 317 ? -4.941 8.18 -0.957 1 94.69 317 ARG A O 1
ATOM 2382 N N . GLY A 1 318 ? -6.449 7.43 -2.404 1 94.25 318 GLY A N 1
ATOM 2383 C CA . GLY A 1 318 ? -7.426 7.094 -1.378 1 94.25 318 GLY A CA 1
ATOM 2384 C C . GLY A 1 318 ? -7.062 5.844 -0.599 1 94.25 318 GLY A C 1
ATOM 2385 O O . GLY A 1 318 ? -7.711 5.52 0.399 1 94.25 318 GLY A O 1
ATOM 2386 N N . THR A 1 319 ? -6.027 5.16 -1.025 1 96.81 319 THR A N 1
ATOM 2387 C CA . THR A 1 319 ? -5.605 3.941 -0.343 1 96.81 319 THR A CA 1
ATOM 2388 C C . THR A 1 319 ? -4.211 4.105 0.247 1 96.81 319 THR A C 1
ATOM 2390 O O . THR A 1 319 ? -4.059 4.574 1.378 1 96.81 319 THR A O 1
ATOM 2393 N N . THR A 1 320 ? -3.188 4.137 -0.596 1 96.25 320 THR A N 1
ATOM 2394 C CA . THR A 1 320 ? -1.833 4.113 -0.052 1 96.25 320 THR A CA 1
ATOM 2395 C C . THR A 1 320 ? -1.133 5.449 -0.288 1 96.25 320 THR A C 1
ATOM 2397 O O . THR A 1 320 ? 0.008 5.641 0.138 1 96.25 320 THR A O 1
ATOM 2400 N N . TRP A 1 321 ? -1.782 6.34 -0.897 1 93.12 321 TRP A N 1
ATOM 2401 C CA . TRP A 1 321 ? -1.206 7.617 -1.298 1 93.12 321 TRP A CA 1
ATOM 2402 C C . TRP A 1 321 ? -0.195 7.43 -2.424 1 93.12 321 TRP A C 1
ATOM 2404 O O . TRP A 1 321 ? -0.425 7.875 -3.553 1 93.12 321 TRP A O 1
ATOM 2414 N N . ASN A 1 322 ? 0.794 6.73 -2.219 1 94.38 322 ASN A N 1
ATOM 2415 C CA . ASN A 1 322 ? 1.768 6.297 -3.217 1 94.38 322 ASN A CA 1
ATOM 2416 C C . ASN A 1 322 ? 2.566 5.09 -2.736 1 94.38 322 ASN A C 1
ATOM 2418 O O . ASN A 1 322 ? 2.545 4.762 -1.549 1 94.38 322 ASN A O 1
ATOM 2422 N N . THR A 1 323 ? 3.189 4.438 -3.686 1 96.56 323 THR A N 1
ATOM 2423 C CA . THR A 1 323 ? 4.148 3.393 -3.355 1 96.56 323 THR A CA 1
ATOM 2424 C C . THR A 1 323 ? 5.43 3.992 -2.783 1 96.56 323 THR A C 1
ATOM 2426 O O . THR A 1 323 ? 5.926 5.004 -3.285 1 96.56 323 THR A O 1
ATOM 2429 N N . PRO A 1 324 ? 5.996 3.414 -1.694 1 96.75 324 PRO A N 1
ATOM 2430 C CA . PRO A 1 324 ? 7.188 4.02 -1.099 1 96.75 324 PRO A CA 1
ATOM 2431 C C . PRO A 1 324 ? 8.32 4.203 -2.105 1 96.75 324 PRO A C 1
ATOM 2433 O O . PRO A 1 324 ? 8.672 3.266 -2.826 1 96.75 324 PRO A O 1
ATOM 2436 N N . GLY A 1 325 ? 8.93 5.359 -2.076 1 94.62 325 GLY A N 1
ATOM 2437 C CA . GLY A 1 325 ? 9.984 5.703 -3.018 1 94.62 325 GLY A CA 1
ATOM 2438 C C . GLY A 1 325 ? 11.18 4.777 -2.936 1 94.62 325 GLY A C 1
ATOM 2439 O O . GLY A 1 325 ? 11.789 4.441 -3.957 1 94.62 325 GLY A O 1
ATOM 2440 N N . VAL A 1 326 ? 11.531 4.324 -1.772 1 96.31 326 VAL A N 1
ATOM 2441 C CA . VAL A 1 326 ? 12.648 3.41 -1.561 1 96.31 326 VAL A CA 1
ATOM 2442 C C . VAL A 1 326 ? 12.422 2.117 -2.34 1 96.31 326 VAL A C 1
ATOM 2444 O O . VAL A 1 326 ? 13.32 1.624 -3.018 1 96.31 326 VAL A O 1
ATOM 2447 N N . MET A 1 327 ? 11.25 1.608 -2.305 1 97.62 327 MET A N 1
ATOM 2448 C CA . MET A 1 327 ? 10.93 0.338 -2.951 1 97.62 327 MET A CA 1
ATOM 2449 C C . MET A 1 327 ? 10.914 0.488 -4.469 1 97.62 327 MET A C 1
ATOM 2451 O O . MET A 1 327 ? 11.43 -0.368 -5.188 1 97.62 327 MET A O 1
ATOM 2455 N N . THR A 1 328 ? 10.297 1.607 -4.914 1 97.25 328 THR A N 1
ATOM 2456 C CA . THR A 1 328 ? 10.227 1.785 -6.359 1 97.25 328 THR A CA 1
ATOM 2457 C C . THR A 1 328 ? 11.609 2.064 -6.941 1 97.25 328 THR A C 1
ATOM 2459 O O . THR A 1 328 ? 11.914 1.647 -8.062 1 97.25 328 THR A O 1
ATOM 2462 N N . ALA A 1 329 ? 12.469 2.762 -6.137 1 95.44 329 ALA A N 1
ATOM 2463 C CA . ALA A 1 329 ? 13.828 3.008 -6.598 1 95.44 329 ALA A CA 1
ATOM 2464 C C . ALA A 1 329 ? 14.594 1.699 -6.781 1 95.44 329 ALA A C 1
ATOM 2466 O O . ALA A 1 329 ? 15.273 1.509 -7.793 1 95.44 329 ALA A O 1
ATOM 2467 N N . ILE A 1 330 ? 14.422 0.802 -5.867 1 96.44 330 ILE A N 1
ATOM 2468 C CA . ILE A 1 330 ? 15.086 -0.496 -5.938 1 96.44 330 ILE A CA 1
ATOM 2469 C C . ILE A 1 330 ? 14.531 -1.294 -7.117 1 96.44 330 ILE A C 1
ATOM 2471 O O . ILE A 1 330 ? 15.297 -1.792 -7.949 1 96.44 330 ILE A O 1
ATOM 2475 N N . ALA A 1 331 ? 13.273 -1.382 -7.227 1 97.69 331 ALA A N 1
ATOM 2476 C CA . ALA A 1 331 ? 12.602 -2.188 -8.25 1 97.69 331 ALA A CA 1
ATOM 2477 C C . ALA A 1 331 ? 12.922 -1.672 -9.648 1 97.69 331 ALA A C 1
ATOM 2479 O O . ALA A 1 331 ? 13.258 -2.453 -10.539 1 97.69 331 ALA A O 1
ATOM 2480 N N . CYS A 1 332 ? 12.812 -0.37 -9.805 1 96 332 CYS A N 1
ATOM 2481 C CA . CYS A 1 332 ? 13.055 0.208 -11.125 1 96 332 CYS A CA 1
ATOM 2482 C C . CYS A 1 332 ? 14.531 0.112 -11.492 1 96 332 CYS A C 1
ATOM 2484 O O . CYS A 1 332 ? 14.875 -0.054 -12.664 1 96 332 CYS A O 1
ATOM 2486 N N . GLY A 1 333 ? 15.398 0.228 -10.484 1 95.44 333 GLY A N 1
ATOM 2487 C CA . GLY A 1 333 ? 16.797 -0.056 -10.742 1 95.44 333 GLY A CA 1
ATOM 2488 C C . GLY A 1 333 ? 17.031 -1.442 -11.312 1 95.44 333 GLY A C 1
ATOM 2489 O O . GLY A 1 333 ? 17.781 -1.604 -12.281 1 95.44 333 GLY A O 1
ATOM 2490 N N . TRP A 1 334 ? 16.359 -2.42 -10.758 1 97.5 334 TRP A N 1
ATOM 2491 C CA . TRP A 1 334 ? 16.484 -3.805 -11.195 1 97.5 334 TRP A CA 1
ATOM 2492 C C . TRP A 1 334 ? 15.859 -4 -12.57 1 97.5 334 TRP A C 1
ATOM 2494 O O . TRP A 1 334 ? 16.312 -4.836 -13.359 1 97.5 334 TRP A O 1
ATOM 2504 N N . LEU A 1 335 ? 14.82 -3.244 -12.875 1 97.56 335 LEU A N 1
ATOM 2505 C CA . LEU A 1 335 ? 14.258 -3.287 -14.219 1 97.56 335 LEU A CA 1
ATOM 2506 C C . LEU A 1 335 ? 15.258 -2.787 -15.242 1 97.56 335 LEU A C 1
ATOM 2508 O O . LEU A 1 335 ? 15.438 -3.408 -16.297 1 97.56 335 LEU A O 1
ATOM 2512 N N . ASP A 1 336 ? 15.93 -1.763 -14.914 1 95.62 336 ASP A N 1
ATOM 2513 C CA . ASP A 1 336 ? 16.75 -1.037 -15.875 1 95.62 336 ASP A CA 1
ATOM 2514 C C . ASP A 1 336 ? 18.125 -1.698 -16.031 1 95.62 336 ASP A C 1
ATOM 2516 O O . ASP A 1 336 ? 18.719 -1.636 -17.109 1 95.62 336 ASP A O 1
ATOM 2520 N N . ASP A 1 337 ? 18.578 -2.377 -15.008 1 95.5 337 ASP A N 1
ATOM 2521 C CA . ASP A 1 337 ? 19.938 -2.885 -15.094 1 95.5 337 ASP A CA 1
ATOM 2522 C C . ASP A 1 337 ? 19.953 -4.34 -15.562 1 95.5 337 ASP A C 1
ATOM 2524 O O . ASP A 1 337 ? 21.016 -4.977 -15.594 1 95.5 337 ASP A O 1
ATOM 2528 N N . GLY A 1 338 ? 18.812 -4.918 -15.82 1 96.5 338 GLY A N 1
ATOM 2529 C CA . GLY A 1 338 ? 18.734 -6.254 -16.391 1 96.5 338 GLY A CA 1
ATOM 2530 C C . GLY A 1 338 ? 18.531 -7.336 -15.344 1 96.5 338 GLY A C 1
ATOM 2531 O O . GLY A 1 338 ? 18.359 -8.508 -15.68 1 96.5 338 GLY A O 1
ATOM 2532 N N . THR A 1 339 ? 18.547 -6.988 -14.102 1 96.81 339 THR A N 1
ATOM 2533 C CA . THR A 1 339 ? 18.375 -7.945 -13.016 1 96.81 339 THR A CA 1
ATOM 2534 C C . THR A 1 339 ? 17.047 -8.688 -13.156 1 96.81 339 THR A C 1
ATOM 2536 O O . THR A 1 339 ? 17 -9.914 -13.031 1 96.81 339 THR A O 1
ATOM 2539 N N . VAL A 1 340 ? 15.977 -7.992 -13.469 1 97.38 340 VAL A N 1
ATOM 2540 C CA . VAL A 1 340 ? 14.664 -8.617 -13.578 1 97.38 340 VAL A CA 1
ATOM 2541 C C . VAL A 1 340 ? 14.656 -9.609 -14.742 1 97.38 340 VAL A C 1
ATOM 2543 O O . VAL A 1 340 ? 14.156 -10.727 -14.602 1 97.38 340 VAL A O 1
ATOM 2546 N N . ALA A 1 341 ? 15.227 -9.219 -15.828 1 96.75 341 ALA A N 1
ATOM 2547 C CA . ALA A 1 341 ? 15.297 -10.109 -16.984 1 96.75 341 ALA A CA 1
ATOM 2548 C C . ALA A 1 341 ? 16.062 -11.391 -16.641 1 96.75 341 ALA A C 1
ATOM 2550 O O . ALA A 1 341 ? 15.641 -12.484 -17.031 1 96.75 341 ALA A O 1
ATOM 2551 N N . ARG A 1 342 ? 17.141 -11.273 -15.969 1 96.69 342 ARG A N 1
ATOM 2552 C CA . ARG A 1 342 ? 17.938 -12.43 -15.57 1 96.69 342 ARG A CA 1
ATOM 2553 C C . ARG A 1 342 ? 17.172 -13.32 -14.602 1 96.69 342 ARG A C 1
ATOM 2555 O O . ARG A 1 342 ? 17.172 -14.547 -14.742 1 96.69 342 ARG A O 1
ATOM 2562 N N . LEU A 1 343 ? 16.531 -12.703 -13.648 1 96.31 343 LEU A N 1
ATOM 2563 C CA . LEU A 1 343 ? 15.742 -13.469 -12.68 1 96.31 343 LEU A CA 1
ATOM 2564 C C . LEU A 1 343 ? 14.617 -14.227 -13.375 1 96.31 343 LEU A C 1
ATOM 2566 O O . LEU A 1 343 ? 14.328 -15.375 -13.023 1 96.31 343 LEU A O 1
ATOM 2570 N N . GLU A 1 344 ? 13.953 -13.602 -14.305 1 96.19 344 GLU A N 1
ATOM 2571 C CA . GLU A 1 344 ? 12.883 -14.258 -15.047 1 96.19 344 GLU A CA 1
ATOM 2572 C C . GLU A 1 344 ? 13.398 -15.477 -15.789 1 96.19 344 GLU A C 1
ATOM 2574 O O . GLU A 1 344 ? 12.758 -16.531 -15.797 1 96.19 344 GLU A O 1
ATOM 2579 N N . ALA A 1 345 ? 14.555 -15.328 -16.422 1 95.69 345 ALA A N 1
ATOM 2580 C CA . ALA A 1 345 ? 15.164 -16.453 -17.125 1 95.69 345 ALA A CA 1
ATOM 2581 C C . ALA A 1 345 ? 15.492 -17.594 -16.156 1 95.69 345 ALA A C 1
ATOM 2583 O O . ALA A 1 345 ? 15.211 -18.75 -16.453 1 95.69 345 ALA A O 1
ATOM 2584 N N . ASP A 1 346 ? 16.062 -17.234 -15.062 1 95.88 346 ASP A N 1
ATOM 2585 C CA . ASP A 1 346 ? 16.422 -18.219 -14.047 1 95.88 346 ASP A CA 1
ATOM 2586 C C . ASP A 1 346 ? 15.172 -18.922 -13.5 1 95.88 346 ASP A C 1
ATOM 2588 O O . ASP A 1 346 ? 15.18 -20.125 -13.258 1 95.88 346 ASP A O 1
ATOM 2592 N N . LYS A 1 347 ? 14.164 -18.203 -13.32 1 96 347 LYS A N 1
ATOM 2593 C CA . LYS A 1 347 ? 12.945 -18.766 -12.75 1 96 347 LYS A CA 1
ATOM 2594 C C . LYS A 1 347 ? 12.203 -19.641 -13.766 1 96 347 LYS A C 1
ATOM 2596 O O . LYS A 1 347 ? 11.531 -20.609 -13.391 1 96 347 LYS A O 1
ATOM 2601 N N . ARG A 1 348 ? 12.312 -19.312 -15.016 1 95.94 348 ARG A N 1
ATOM 2602 C CA . ARG A 1 348 ? 11.773 -20.203 -16.031 1 95.94 348 ARG A CA 1
ATOM 2603 C C . ARG A 1 348 ? 12.461 -21.562 -15.984 1 95.94 348 ARG A C 1
ATOM 2605 O O . ARG A 1 348 ? 11.805 -22.609 -16.062 1 95.94 348 ARG A O 1
ATOM 2612 N N . ARG A 1 349 ? 13.766 -21.531 -15.844 1 96 349 ARG A N 1
ATOM 2613 C CA . ARG A 1 349 ? 14.523 -22.781 -15.727 1 96 349 ARG A CA 1
ATOM 2614 C C . ARG A 1 349 ? 14.148 -23.516 -14.453 1 96 349 ARG A C 1
ATOM 2616 O O . ARG A 1 349 ? 13.977 -24.734 -14.461 1 96 349 ARG A O 1
ATOM 2623 N N . ASP A 1 350 ? 14.047 -22.75 -13.453 1 96.56 350 ASP A N 1
ATOM 2624 C CA . ASP A 1 350 ? 13.68 -23.328 -12.164 1 96.56 350 ASP A CA 1
ATOM 2625 C C . ASP A 1 350 ? 12.297 -23.969 -12.227 1 96.56 350 ASP A C 1
ATOM 2627 O O . ASP A 1 350 ? 12.102 -25.094 -11.742 1 96.56 350 ASP A O 1
ATOM 2631 N N . ALA A 1 351 ? 11.352 -23.281 -12.758 1 97.31 351 ALA A N 1
ATOM 2632 C CA . ALA A 1 351 ? 9.984 -23.797 -12.883 1 97.31 351 ALA A CA 1
ATOM 2633 C C . ALA A 1 351 ? 9.961 -25.094 -13.688 1 97.31 351 ALA A C 1
ATOM 2635 O O . ALA A 1 351 ? 9.258 -26.031 -13.336 1 97.31 351 ALA A O 1
ATOM 2636 N N . ALA A 1 352 ? 10.734 -25.109 -14.742 1 96.88 352 ALA A N 1
ATOM 2637 C CA . ALA A 1 352 ? 10.82 -26.312 -15.562 1 96.88 352 ALA A CA 1
ATOM 2638 C C . ALA A 1 352 ? 11.383 -27.484 -14.773 1 96.88 352 ALA A C 1
ATOM 2640 O O . ALA A 1 352 ? 10.914 -28.609 -14.898 1 96.88 352 ALA A O 1
ATOM 2641 N N . ALA A 1 353 ? 12.367 -27.203 -14.023 1 97 353 ALA A N 1
ATOM 2642 C CA . ALA A 1 353 ? 12.969 -28.25 -13.188 1 97 353 ALA A CA 1
ATOM 2643 C C . ALA A 1 353 ? 11.969 -28.781 -12.172 1 97 353 ALA A C 1
ATOM 2645 O O . ALA A 1 353 ? 11.906 -30 -11.93 1 97 353 ALA A O 1
ATOM 2646 N N . ARG A 1 354 ? 11.266 -27.938 -11.594 1 97.75 354 ARG A N 1
ATOM 2647 C CA . ARG A 1 354 ? 10.273 -28.328 -10.594 1 97.75 354 ARG A CA 1
ATOM 2648 C C . ARG A 1 354 ? 9.125 -29.109 -11.234 1 97.75 354 ARG A C 1
ATOM 2650 O O . ARG A 1 354 ? 8.602 -30.047 -10.641 1 97.75 354 ARG A O 1
ATOM 2657 N N . GLN A 1 355 ? 8.75 -28.703 -12.406 1 97.69 355 GLN A N 1
ATOM 2658 C CA . GLN A 1 355 ? 7.734 -29.438 -13.156 1 97.69 355 GLN A CA 1
ATOM 2659 C C . GLN A 1 355 ? 8.211 -30.844 -13.508 1 97.69 355 GLN A C 1
ATOM 2661 O O . GLN A 1 355 ? 7.422 -31.797 -13.539 1 97.69 355 GLN A O 1
ATOM 2666 N N . ALA A 1 356 ? 9.453 -30.953 -13.781 1 97.69 356 ALA A N 1
ATOM 2667 C CA . ALA A 1 356 ? 10.016 -32.281 -14.047 1 97.69 356 ALA A CA 1
ATOM 2668 C C . ALA A 1 356 ? 9.875 -33.188 -12.836 1 97.69 356 ALA A C 1
ATOM 2670 O O . ALA A 1 356 ? 9.57 -34.375 -12.969 1 97.69 356 ALA A O 1
ATOM 2671 N N . ILE A 1 357 ? 10.086 -32.625 -11.68 1 97.94 357 ILE A N 1
ATOM 2672 C CA . ILE A 1 357 ? 9.906 -33.375 -10.438 1 97.94 357 ILE A CA 1
ATOM 2673 C C . ILE A 1 357 ? 8.445 -33.781 -10.281 1 97.94 357 ILE A C 1
ATOM 2675 O O . ILE A 1 357 ? 8.148 -34.938 -9.922 1 97.94 357 ILE A O 1
ATOM 2679 N N . ALA A 1 358 ? 7.57 -32.906 -10.539 1 98.06 358 ALA A N 1
ATOM 2680 C CA . ALA A 1 358 ? 6.141 -33.188 -10.445 1 98.06 358 ALA A CA 1
ATOM 2681 C C . ALA A 1 358 ? 5.723 -34.25 -11.438 1 98.06 358 ALA A C 1
ATOM 2683 O O . ALA A 1 358 ? 4.859 -35.094 -11.141 1 98.06 358 ALA A O 1
ATOM 2684 N N . THR A 1 359 ? 6.312 -34.219 -12.625 1 97.44 359 THR A N 1
ATOM 2685 C CA . THR A 1 359 ? 6.02 -35.219 -13.648 1 97.44 359 THR A CA 1
ATOM 2686 C C . THR A 1 359 ? 6.316 -36.625 -13.141 1 97.44 359 THR A C 1
ATOM 2688 O O . THR A 1 359 ? 5.523 -37.562 -13.352 1 97.44 359 THR A O 1
ATOM 2691 N N . VAL A 1 360 ? 7.395 -36.719 -12.484 1 97.5 360 VAL A N 1
ATOM 2692 C CA . VAL A 1 360 ? 7.793 -38 -11.945 1 97.5 360 VAL A CA 1
ATOM 2693 C C . VAL A 1 360 ? 6.871 -38.375 -10.789 1 97.5 360 VAL A C 1
ATOM 2695 O O . VAL A 1 360 ? 6.359 -39.5 -10.742 1 97.5 360 VAL A O 1
ATOM 2698 N N . ALA A 1 361 ? 6.617 -37.5 -9.906 1 97.69 361 ALA A N 1
ATOM 2699 C CA . ALA A 1 361 ? 5.836 -37.781 -8.695 1 97.69 361 ALA A CA 1
ATOM 2700 C C . ALA A 1 361 ? 4.398 -38.156 -9.047 1 97.69 361 ALA A C 1
ATOM 2702 O O . ALA A 1 361 ? 3.783 -38.969 -8.375 1 97.69 361 ALA A O 1
ATOM 2703 N N . PHE A 1 362 ? 3.844 -37.531 -10.047 1 97 362 PHE A N 1
ATOM 2704 C CA . PHE A 1 362 ? 2.426 -37.688 -10.344 1 97 362 PHE A CA 1
ATOM 2705 C C . PHE A 1 362 ? 2.227 -38.562 -11.586 1 97 362 PHE A C 1
ATOM 2707 O O . PHE A 1 362 ? 1.182 -38.469 -12.234 1 97 362 PHE A O 1
ATOM 2714 N N . ALA A 1 363 ? 3.24 -39.281 -11.938 1 95.75 363 ALA A N 1
ATOM 2715 C CA . ALA A 1 363 ? 3.127 -40.156 -13.086 1 95.75 363 ALA A CA 1
ATOM 2716 C C . ALA A 1 363 ? 1.86 -41 -13 1 95.75 363 ALA A C 1
ATOM 2718 O O . ALA A 1 363 ? 1.581 -41.625 -11.961 1 95.75 363 ALA A O 1
ATOM 2719 N N . GLY A 1 364 ? 1.068 -40.969 -14.062 1 93.5 364 GLY A N 1
ATOM 2720 C CA . GLY A 1 364 ? -0.138 -41.75 -14.125 1 93.5 364 GLY A CA 1
ATOM 2721 C C . GLY A 1 364 ? -1.381 -41.031 -13.672 1 93.5 364 GLY A C 1
ATOM 2722 O O . GLY A 1 364 ? -2.502 -41.469 -13.898 1 93.5 364 GLY A O 1
ATOM 2723 N N . LEU A 1 365 ? -1.211 -39.875 -13.047 1 92.75 365 LEU A N 1
ATOM 2724 C CA . LEU A 1 365 ? -2.346 -39.062 -12.641 1 92.75 365 LEU A CA 1
ATOM 2725 C C . LEU A 1 365 ? -2.664 -38 -13.695 1 92.75 365 LEU A C 1
ATOM 2727 O O . LEU A 1 365 ? -1.769 -37.562 -14.406 1 92.75 365 LEU A O 1
ATOM 2731 N N . ARG A 1 366 ? -3.914 -37.75 -13.75 1 91.69 366 ARG A N 1
ATOM 2732 C CA . ARG A 1 366 ? -4.301 -36.625 -14.578 1 91.69 366 ARG A CA 1
ATOM 2733 C C . ARG A 1 366 ? -3.924 -35.281 -13.914 1 91.69 366 ARG A C 1
ATOM 2735 O O . ARG A 1 366 ? -4.348 -35 -12.797 1 91.69 366 ARG A O 1
ATOM 2742 N N . CYS A 1 367 ? -3.094 -34.531 -14.57 1 93.38 367 CYS A N 1
ATOM 2743 C CA . CYS A 1 367 ? -2.65 -33.219 -14.086 1 93.38 367 CYS A CA 1
ATOM 2744 C C . CYS A 1 367 ? -2.971 -32.125 -15.102 1 93.38 367 CYS A C 1
ATOM 2746 O O . CYS A 1 367 ? -2.863 -32.344 -16.312 1 93.38 367 CYS A O 1
ATOM 2748 N N . VAL A 1 368 ? -3.453 -31.047 -14.656 1 95.44 368 VAL A N 1
ATOM 2749 C CA . VAL A 1 368 ? -3.604 -29.844 -15.469 1 95.44 368 VAL A CA 1
ATOM 2750 C C . VAL A 1 368 ? -2.518 -28.828 -15.102 1 95.44 368 VAL A C 1
ATOM 2752 O O . VAL A 1 368 ? -2.443 -28.375 -13.953 1 95.44 368 VAL A O 1
ATOM 2755 N N . ARG A 1 369 ? -1.668 -28.531 -16.078 1 94.38 369 ARG A N 1
ATOM 2756 C CA . ARG A 1 369 ? -0.502 -27.719 -15.766 1 94.38 369 ARG A CA 1
ATOM 2757 C C . ARG A 1 369 ? 0.116 -27.141 -17.031 1 94.38 369 ARG A C 1
ATOM 2759 O O . ARG A 1 369 ? -0.205 -27.594 -18.141 1 94.38 369 ARG A O 1
ATOM 2766 N N . HIS A 1 370 ? 0.899 -26.094 -16.891 1 94.69 370 HIS A N 1
ATOM 2767 C CA . HIS A 1 370 ? 1.867 -25.625 -17.875 1 94.69 370 HIS A CA 1
ATOM 2768 C C . HIS A 1 370 ? 3.273 -26.109 -17.531 1 94.69 370 HIS A C 1
ATOM 2770 O O . HIS A 1 370 ? 3.664 -26.125 -16.359 1 94.69 370 HIS A O 1
ATOM 2776 N N . PRO A 1 371 ? 4.066 -26.469 -18.516 1 93.19 371 PRO A N 1
ATOM 2777 C CA . PRO A 1 371 ? 5.395 -27.016 -18.25 1 93.19 371 PRO A CA 1
ATOM 2778 C C . PRO A 1 371 ? 6.32 -26.031 -17.547 1 93.19 371 PRO A C 1
ATOM 2780 O O . PRO A 1 371 ? 7.328 -26.422 -16.969 1 93.19 371 PRO A O 1
ATOM 2783 N N . ALA A 1 372 ? 5.961 -24.812 -17.609 1 92.5 372 ALA A N 1
ATOM 2784 C CA . ALA A 1 372 ? 6.82 -23.812 -16.984 1 92.5 372 ALA A CA 1
ATOM 2785 C C . ALA A 1 372 ? 6.094 -23.094 -15.836 1 92.5 372 ALA A C 1
ATOM 2787 O O . ALA A 1 372 ? 6.508 -22.016 -15.406 1 92.5 372 ALA A O 1
ATOM 2788 N N . SER A 1 373 ? 5.117 -23.656 -15.352 1 95.81 373 SER A N 1
ATOM 2789 C CA . SER A 1 373 ? 4.363 -23.031 -14.273 1 95.81 373 SER A CA 1
ATOM 2790 C C . SER A 1 373 ? 4.887 -23.453 -12.906 1 95.81 373 SER A C 1
ATOM 2792 O O . SER A 1 373 ? 5.543 -24.5 -12.789 1 95.81 373 SER A O 1
ATOM 2794 N N . TYR A 1 374 ? 4.594 -22.719 -11.867 1 97.31 374 TYR A N 1
ATOM 2795 C CA . TYR A 1 374 ? 4.965 -23.031 -10.492 1 97.31 374 TYR A CA 1
ATOM 2796 C C . TYR A 1 374 ? 3.828 -23.734 -9.766 1 97.31 374 TYR A C 1
ATOM 2798 O O . TYR A 1 374 ? 3.781 -23.75 -8.539 1 97.31 374 TYR A O 1
ATOM 2806 N N . PHE A 1 375 ? 2.859 -24.297 -10.492 1 97.44 375 PHE A N 1
ATOM 2807 C CA . PHE A 1 375 ? 1.776 -25.016 -9.82 1 97.44 375 PHE A CA 1
ATOM 2808 C C . PHE A 1 375 ? 1.217 -26.109 -10.719 1 97.44 375 PHE A C 1
ATOM 2810 O O . PHE A 1 375 ? 1.448 -26.109 -11.93 1 97.44 375 PHE A O 1
ATOM 2817 N N . VAL A 1 376 ? 0.573 -27.016 -10.094 1 97.44 376 VAL A N 1
ATOM 2818 C CA . VAL A 1 376 ? -0.141 -28.125 -10.734 1 97.44 376 VAL A CA 1
ATOM 2819 C C . VAL A 1 376 ? -1.553 -28.219 -10.156 1 97.44 376 VAL A C 1
ATOM 2821 O O . VAL A 1 376 ? -1.747 -28.109 -8.945 1 97.44 376 VAL A O 1
ATOM 2824 N N . TRP A 1 377 ? -2.484 -28.266 -11.078 1 96.88 377 TRP A N 1
ATOM 2825 C CA . TRP A 1 377 ? -3.857 -28.562 -10.688 1 96.88 377 TRP A CA 1
ATOM 2826 C C . TRP A 1 377 ? -4.125 -30.062 -10.773 1 96.88 377 TRP A C 1
ATOM 2828 O O . TRP A 1 377 ? -3.979 -30.672 -11.836 1 96.88 377 TRP A O 1
ATOM 2838 N N . LEU A 1 378 ? -4.508 -30.688 -9.625 1 95.69 378 LEU A N 1
ATOM 2839 C CA . LEU A 1 378 ? -4.727 -32.125 -9.539 1 95.69 378 LEU A CA 1
ATOM 2840 C C . LEU A 1 378 ? -6.195 -32.438 -9.273 1 95.69 378 LEU A C 1
ATOM 2842 O O . LEU A 1 378 ? -6.637 -32.469 -8.117 1 95.69 378 LEU A O 1
ATOM 2846 N N . PRO A 1 379 ? -6.93 -32.75 -10.359 1 94 379 PRO A N 1
ATOM 2847 C CA . PRO A 1 379 ? -8.281 -33.25 -10.109 1 94 379 PRO A CA 1
ATOM 2848 C C . PRO A 1 379 ? -8.297 -34.531 -9.305 1 94 379 PRO A C 1
ATOM 2850 O O . PRO A 1 379 ? -7.445 -35.406 -9.508 1 94 379 PRO A O 1
ATOM 2853 N N . LEU A 1 380 ? -9.219 -34.594 -8.422 1 91.38 380 LEU A N 1
ATOM 2854 C CA . LEU A 1 380 ? -9.375 -35.781 -7.59 1 91.38 380 LEU A CA 1
ATOM 2855 C C . LEU A 1 380 ? -10.664 -36.531 -7.93 1 91.38 380 LEU A C 1
ATOM 2857 O O . LEU A 1 380 ? -11.57 -35.938 -8.539 1 91.38 380 LEU A O 1
ATOM 2861 N N . ALA A 1 381 ? -10.672 -37.75 -7.582 1 81.88 381 ALA A N 1
ATOM 2862 C CA . ALA A 1 381 ? -11.891 -38.531 -7.797 1 81.88 381 ALA A CA 1
ATOM 2863 C C . ALA A 1 381 ? -13.031 -38.031 -6.938 1 81.88 381 ALA A C 1
ATOM 2865 O O . ALA A 1 381 ? -12.805 -37.375 -5.902 1 81.88 381 ALA A O 1
ATOM 2866 N N . GLU A 1 382 ? -14.203 -38.219 -7.41 1 71.81 382 GLU A N 1
ATOM 2867 C CA . GLU A 1 382 ? -15.398 -37.719 -6.754 1 71.81 382 GLU A CA 1
ATOM 2868 C C . GLU A 1 382 ? -15.492 -38.188 -5.309 1 71.81 382 GLU A C 1
ATOM 2870 O O . GLU A 1 382 ? -15.914 -37.438 -4.426 1 71.81 382 GLU A O 1
ATOM 2875 N N . ASP A 1 383 ? -15.094 -39.344 -5.172 1 68.25 383 ASP A N 1
ATOM 2876 C CA . ASP A 1 383 ? -15.211 -39.906 -3.836 1 68.25 383 ASP A CA 1
ATOM 2877 C C . ASP A 1 383 ? -14.109 -39.375 -2.914 1 68.25 383 ASP A C 1
ATOM 2879 O O . ASP A 1 383 ? -14.211 -39.5 -1.691 1 68.25 383 ASP A O 1
ATOM 2883 N N . ALA A 1 384 ? -13.172 -38.844 -3.58 1 68.25 384 ALA A N 1
ATOM 2884 C CA . ALA A 1 384 ? -12.078 -38.281 -2.795 1 68.25 384 ALA A CA 1
ATOM 2885 C C . ALA A 1 384 ? -12.328 -36.812 -2.482 1 68.25 384 ALA A C 1
ATOM 2887 O O . ALA A 1 384 ? -11.969 -35.938 -3.27 1 68.25 384 ALA A O 1
ATOM 2888 N N . ARG A 1 385 ? -13 -36.531 -1.379 1 77.88 385 ARG A N 1
ATOM 2889 C CA . ARG A 1 385 ? -13.266 -35.156 -0.969 1 77.88 385 ARG A CA 1
ATOM 2890 C C . ARG A 1 385 ? -11.961 -34.406 -0.771 1 77.88 385 ARG A C 1
ATOM 2892 O O . ARG A 1 385 ? -11.078 -34.844 -0.042 1 77.88 385 ARG A O 1
ATOM 2899 N N . ALA A 1 386 ? -11.758 -33.344 -1.51 1 86.31 386 ALA A N 1
ATOM 2900 C CA . ALA A 1 386 ? -10.555 -32.531 -1.495 1 86.31 386 ALA A CA 1
ATOM 2901 C C . ALA A 1 386 ? -10.188 -32.125 -0.072 1 86.31 386 ALA A C 1
ATOM 2903 O O . ALA A 1 386 ? -9 -32.031 0.269 1 86.31 386 ALA A O 1
ATOM 2904 N N . ASP A 1 387 ? -11.125 -31.984 0.754 1 82.88 387 ASP A N 1
ATOM 2905 C CA . ASP A 1 387 ? -10.875 -31.578 2.133 1 82.88 387 ASP A CA 1
ATOM 2906 C C . ASP A 1 387 ? -10.203 -32.688 2.924 1 82.88 387 ASP A C 1
ATOM 2908 O O . ASP A 1 387 ? -9.344 -32.438 3.768 1 82.88 387 ASP A O 1
ATOM 2912 N N . ARG A 1 388 ? -10.555 -33.906 2.664 1 82.69 388 ARG A N 1
ATOM 2913 C CA . ARG A 1 388 ? -9.945 -35.031 3.342 1 82.69 388 ARG A CA 1
ATOM 2914 C C . ARG A 1 388 ? -8.484 -35.188 2.936 1 82.69 388 ARG A C 1
ATOM 2916 O O . ARG A 1 388 ? -7.633 -35.5 3.773 1 82.69 388 ARG A O 1
ATOM 2923 N N . VAL A 1 389 ? -8.305 -35.031 1.664 1 88.88 389 VAL A N 1
ATOM 2924 C CA . VAL A 1 389 ? -6.941 -35.125 1.156 1 88.88 389 VAL A CA 1
ATOM 2925 C C . VAL A 1 389 ? -6.082 -34.031 1.775 1 88.88 389 VAL A C 1
ATOM 2927 O O . VAL A 1 389 ? -4.965 -34.312 2.234 1 88.88 389 VAL A O 1
ATOM 2930 N N . ALA A 1 390 ? -6.57 -32.812 1.802 1 88.81 390 ALA A N 1
ATOM 2931 C CA . ALA A 1 390 ? -5.84 -31.688 2.369 1 88.81 390 ALA A CA 1
ATOM 2932 C C . ALA A 1 390 ? -5.562 -31.906 3.855 1 88.81 390 ALA A C 1
ATOM 2934 O O . ALA A 1 390 ? -4.477 -31.578 4.344 1 88.81 390 ALA A O 1
ATOM 2935 N N . MET A 1 391 ? -6.523 -32.406 4.535 1 85.12 391 MET A N 1
ATOM 2936 C CA . MET A 1 391 ? -6.371 -32.656 5.961 1 85.12 391 MET A CA 1
ATOM 2937 C C . MET A 1 391 ? -5.328 -33.75 6.203 1 85.12 391 MET A C 1
ATOM 2939 O O . MET A 1 391 ? -4.523 -33.656 7.129 1 85.12 391 MET A O 1
ATOM 2943 N N . ALA A 1 392 ? -5.426 -34.812 5.406 1 88.56 392 ALA A N 1
ATOM 2944 C CA . ALA A 1 392 ? -4.441 -35.875 5.508 1 88.56 392 ALA A CA 1
ATOM 2945 C C . ALA A 1 392 ? -3.027 -35.344 5.293 1 88.56 392 ALA A C 1
ATOM 2947 O O . ALA A 1 392 ? -2.098 -35.75 6.008 1 88.56 392 ALA A O 1
ATOM 2948 N N . LEU A 1 393 ? -2.877 -34.531 4.344 1 92.62 393 LEU A N 1
ATOM 2949 C CA . LEU A 1 393 ? -1.577 -33.969 4.035 1 92.62 393 LEU A CA 1
ATOM 2950 C C . LEU A 1 393 ? -1.115 -33.031 5.16 1 92.62 393 LEU A C 1
ATOM 2952 O O . LEU A 1 393 ? 0.071 -33 5.496 1 92.62 393 LEU A O 1
ATOM 2956 N N . MET A 1 394 ? -2.047 -32.312 5.695 1 87.69 394 MET A N 1
ATOM 2957 C CA . MET A 1 394 ? -1.709 -31.438 6.809 1 87.69 394 MET A CA 1
ATOM 2958 C C . MET A 1 394 ? -1.195 -32.219 8 1 87.69 394 MET A C 1
ATOM 2960 O O . MET A 1 394 ? -0.301 -31.781 8.719 1 87.69 394 MET A O 1
ATOM 2964 N N . ARG A 1 395 ? -1.776 -33.344 8.242 1 86.31 395 ARG A N 1
ATOM 2965 C CA . ARG A 1 395 ? -1.302 -34.25 9.297 1 86.31 395 ARG A CA 1
ATOM 2966 C C . ARG A 1 395 ? 0.145 -34.656 9.055 1 86.31 395 ARG A C 1
ATOM 2968 O O . ARG A 1 395 ? 0.893 -34.906 10.008 1 86.31 395 ARG A O 1
ATOM 2975 N N . GLU A 1 396 ? 0.49 -34.719 7.809 1 91.75 396 GLU A N 1
ATOM 2976 C CA . GLU A 1 396 ? 1.873 -35 7.438 1 91.75 396 GLU A CA 1
ATOM 2977 C C . GLU A 1 396 ? 2.682 -33.719 7.293 1 91.75 396 GLU A C 1
ATOM 2979 O O . GLU A 1 396 ? 3.775 -33.719 6.723 1 91.75 396 GLU A O 1
ATOM 2984 N N . ARG A 1 397 ? 2.086 -32.594 7.621 1 90.81 397 ARG A N 1
ATOM 2985 C CA . ARG A 1 397 ? 2.725 -31.297 7.656 1 90.81 397 ARG A CA 1
ATOM 2986 C C . ARG A 1 397 ? 2.986 -30.766 6.246 1 90.81 397 ARG A C 1
ATOM 2988 O O . ARG A 1 397 ? 4.047 -30.203 5.973 1 90.81 397 ARG A O 1
ATOM 2995 N N . VAL A 1 398 ? 2.119 -31.109 5.371 1 93.62 398 VAL A N 1
ATOM 2996 C CA . VAL A 1 398 ? 2.135 -30.547 4.023 1 93.62 398 VAL A CA 1
ATOM 2997 C C . VAL A 1 398 ? 0.841 -29.781 3.766 1 93.62 398 VAL A C 1
ATOM 2999 O O . VAL A 1 398 ? -0.253 -30.344 3.879 1 93.62 398 VAL A O 1
ATOM 3002 N N . ALA A 1 399 ? 0.982 -28.516 3.43 1 91.69 399 ALA A N 1
ATOM 3003 C CA . ALA A 1 399 ? -0.189 -27.688 3.156 1 91.69 399 ALA A CA 1
ATOM 3004 C C . ALA A 1 399 ? -0.424 -27.547 1.653 1 91.69 399 ALA A C 1
ATOM 3006 O O . ALA A 1 399 ? 0.504 -27.25 0.898 1 91.69 399 ALA A O 1
ATOM 3007 N N . VAL A 1 400 ? -1.635 -27.828 1.243 1 93 400 VAL A N 1
ATOM 3008 C CA . VAL A 1 400 ? -2.055 -27.625 -0.139 1 93 400 VAL A CA 1
ATOM 3009 C C . VAL A 1 400 ? -3.352 -26.812 -0.171 1 93 400 VAL A C 1
ATOM 3011 O O . VAL A 1 400 ? -3.988 -26.609 0.864 1 93 400 VAL A O 1
ATOM 3014 N N . SER A 1 401 ? -3.707 -26.328 -1.371 1 93.38 401 SER A N 1
ATOM 3015 C CA . SER A 1 401 ? -4.961 -25.609 -1.52 1 93.38 401 SER A CA 1
ATOM 3016 C C . SER A 1 401 ? -6.023 -26.453 -2.203 1 93.38 401 SER A C 1
ATOM 3018 O O . SER A 1 401 ? -5.758 -27.078 -3.232 1 93.38 401 SER A O 1
ATOM 3020 N N . THR A 1 402 ? -7.191 -26.469 -1.575 1 92.56 402 THR A N 1
ATOM 3021 C CA . THR A 1 402 ? -8.328 -27.062 -2.271 1 92.56 402 THR A CA 1
ATOM 3022 C C . THR A 1 402 ? -8.852 -26.125 -3.352 1 92.56 402 THR A C 1
ATOM 3024 O O . THR A 1 402 ? -8.344 -25.016 -3.518 1 92.56 402 THR A O 1
ATOM 3027 N N . ALA A 1 403 ? -9.852 -26.531 -4.035 1 93.44 403 ALA A N 1
ATOM 3028 C CA . ALA A 1 403 ? -10.398 -25.75 -5.137 1 93.44 403 ALA A CA 1
ATOM 3029 C C . ALA A 1 403 ? -11.242 -24.578 -4.617 1 93.44 403 ALA A C 1
ATOM 3031 O O . ALA A 1 403 ? -11.492 -23.609 -5.34 1 93.44 403 ALA A O 1
ATOM 3032 N N . GLU A 1 404 ? -11.656 -24.594 -3.428 1 89.69 404 GLU A N 1
ATOM 3033 C CA . GLU A 1 404 ? -12.648 -23.672 -2.879 1 89.69 404 GLU A CA 1
ATOM 3034 C C . GLU A 1 404 ? -12.203 -22.219 -3.004 1 89.69 404 GLU A C 1
ATOM 3036 O O . GLU A 1 404 ? -12.953 -21.375 -3.477 1 89.69 404 GLU A O 1
ATOM 3041 N N . PRO A 1 405 ? -10.984 -21.922 -2.691 1 92 405 PRO A N 1
ATOM 3042 C CA . PRO A 1 405 ? -10.57 -20.516 -2.775 1 92 405 PRO A CA 1
ATOM 3043 C C . PRO A 1 405 ? -10.578 -19.984 -4.207 1 92 405 PRO A C 1
ATOM 3045 O O . PRO A 1 405 ? -10.719 -18.781 -4.422 1 92 405 PRO A O 1
ATOM 3048 N N . PHE A 1 406 ? -10.484 -20.844 -5.172 1 96.81 406 PHE A N 1
ATOM 3049 C CA . PHE A 1 406 ? -10.375 -20.438 -6.57 1 96.81 406 PHE A CA 1
ATOM 3050 C C . PHE A 1 406 ? -11.75 -20.391 -7.227 1 96.81 406 PHE A C 1
ATOM 3052 O O . PHE A 1 406 ? -11.906 -19.797 -8.297 1 96.81 406 PHE A O 1
ATOM 3059 N N . ALA A 1 407 ? -12.695 -21.016 -6.645 1 95.44 407 ALA A N 1
ATOM 3060 C CA . ALA A 1 407 ? -13.984 -21.25 -7.301 1 95.44 407 ALA A CA 1
ATOM 3061 C C . ALA A 1 407 ? -14.875 -20.016 -7.211 1 95.44 407 ALA A C 1
ATOM 3063 O O . ALA A 1 407 ? -14.922 -19.359 -6.168 1 95.44 407 ALA A O 1
ATOM 3064 N N . THR A 1 408 ? -15.477 -19.656 -8.297 1 95.19 408 THR A N 1
ATOM 3065 C CA . THR A 1 408 ? -16.438 -18.562 -8.328 1 95.19 408 THR A CA 1
ATOM 3066 C C . THR A 1 408 ? -17.844 -19.078 -8.594 1 95.19 408 THR A C 1
ATOM 3068 O O . THR A 1 408 ? -18.797 -18.297 -8.633 1 95.19 408 THR A O 1
ATOM 3071 N N . SER A 1 409 ? -17.984 -20.359 -8.789 1 90.81 409 SER A N 1
ATOM 3072 C CA . SER A 1 409 ? -19.281 -21 -9.008 1 90.81 409 SER A CA 1
ATOM 3073 C C . SER A 1 409 ? -19.766 -21.719 -7.754 1 90.81 409 SER A C 1
ATOM 3075 O O . SER A 1 409 ? -19 -21.906 -6.805 1 90.81 409 SER A O 1
ATOM 3077 N N . ALA A 1 410 ? -21 -22.031 -7.844 1 85.19 410 ALA A N 1
ATOM 3078 C CA . ALA A 1 410 ? -21.594 -22.781 -6.738 1 85.19 410 ALA A CA 1
ATOM 3079 C C . ALA A 1 410 ? -20.969 -24.156 -6.613 1 85.19 410 ALA A C 1
ATOM 3081 O O . ALA A 1 410 ? -20.766 -24.656 -5.504 1 85.19 410 ALA A O 1
ATOM 3082 N N . HIS A 1 411 ? -20.641 -24.672 -7.719 1 85.88 411 HIS A N 1
ATOM 3083 C CA . HIS A 1 411 ? -20.016 -25.984 -7.723 1 85.88 411 HIS A CA 1
ATOM 3084 C C . HIS A 1 411 ? -18.5 -25.875 -7.59 1 85.88 411 HIS A C 1
ATOM 3086 O O . HIS A 1 411 ? -17.844 -25.219 -8.406 1 85.88 411 HIS A O 1
ATOM 3092 N N . VAL A 1 412 ? -17.969 -26.516 -6.586 1 89.62 412 VAL A N 1
ATOM 3093 C CA . VAL A 1 412 ? -16.531 -26.562 -6.363 1 89.62 412 VAL A CA 1
ATOM 3094 C C . VAL A 1 412 ? -15.992 -27.953 -6.738 1 89.62 412 VAL A C 1
ATOM 3096 O O . VAL A 1 412 ? -16.391 -28.953 -6.148 1 89.62 412 VAL A O 1
ATOM 3099 N N . PRO A 1 413 ? -15.188 -28.031 -7.699 1 91.38 413 PRO A N 1
ATOM 3100 C CA . PRO A 1 413 ? -14.664 -29.344 -8.078 1 91.38 413 PRO A CA 1
ATOM 3101 C C . PRO A 1 413 ? -13.758 -29.953 -7.004 1 91.38 413 PRO A C 1
ATOM 3103 O O . PRO A 1 413 ? -13.164 -29.219 -6.207 1 91.38 413 PRO A O 1
ATOM 3106 N N . HIS A 1 414 ? -13.711 -31.234 -7.004 1 91.38 414 HIS A N 1
ATOM 3107 C CA . HIS A 1 414 ? -12.734 -31.906 -6.164 1 91.38 414 HIS A CA 1
ATOM 3108 C C . HIS A 1 414 ? -11.344 -31.891 -6.797 1 91.38 414 HIS A C 1
ATOM 3110 O O . HIS A 1 414 ? -11.062 -32.656 -7.723 1 91.38 414 HIS A O 1
ATOM 3116 N N . ALA A 1 415 ? -10.523 -31.062 -6.262 1 94.75 415 ALA A N 1
ATOM 3117 C CA . ALA A 1 415 ? -9.164 -30.906 -6.766 1 94.75 415 ALA A CA 1
ATOM 3118 C C . ALA A 1 415 ? -8.281 -30.188 -5.75 1 94.75 415 ALA A C 1
ATOM 3120 O O . ALA A 1 415 ? -8.781 -29.594 -4.789 1 94.75 415 ALA A O 1
ATOM 3121 N N . ILE A 1 416 ? -7.043 -30.328 -5.926 1 94.69 416 ILE A N 1
ATOM 3122 C CA . ILE A 1 416 ? -6.09 -29.531 -5.152 1 94.69 416 ILE A CA 1
ATOM 3123 C C . ILE A 1 416 ? -5.117 -28.828 -6.094 1 94.69 416 ILE A C 1
ATOM 3125 O O . ILE A 1 416 ? -4.781 -29.359 -7.16 1 94.69 416 ILE A O 1
ATOM 3129 N N . ARG A 1 417 ? -4.762 -27.672 -5.793 1 97 417 ARG A N 1
ATOM 3130 C CA . ARG A 1 417 ? -3.662 -26.953 -6.43 1 97 417 ARG A CA 1
ATOM 3131 C C . ARG A 1 417 ? -2.375 -27.094 -5.625 1 97 417 ARG A C 1
ATOM 3133 O O . ARG A 1 417 ? -2.336 -26.75 -4.441 1 97 417 ARG A O 1
ATOM 3140 N N . VAL A 1 418 ? -1.359 -27.562 -6.215 1 96.81 418 VAL A N 1
ATOM 3141 C CA . VAL A 1 418 ? -0.078 -27.797 -5.559 1 96.81 418 VAL A CA 1
ATOM 3142 C C . VAL A 1 418 ? 0.945 -26.766 -6.047 1 96.81 418 VAL A C 1
ATOM 3144 O O . VAL A 1 418 ? 1.318 -26.766 -7.219 1 96.81 418 VAL A O 1
ATOM 3147 N N . ALA A 1 419 ? 1.363 -25.906 -5.176 1 96.56 419 ALA A N 1
ATOM 3148 C CA . ALA A 1 419 ? 2.406 -24.938 -5.492 1 96.56 419 ALA A CA 1
ATOM 3149 C C . ALA A 1 419 ? 3.787 -25.578 -5.48 1 96.56 419 ALA A C 1
ATOM 3151 O O . ALA A 1 419 ? 4.102 -26.375 -4.582 1 96.56 419 ALA A O 1
ATOM 3152 N N . LEU A 1 420 ? 4.602 -25.266 -6.41 1 97.06 420 LEU A N 1
ATOM 3153 C CA . LEU A 1 420 ? 5.891 -25.922 -6.586 1 97.06 420 LEU A CA 1
ATOM 3154 C C . LEU A 1 420 ? 7.035 -24.984 -6.23 1 97.06 420 LEU A C 1
ATOM 3156 O O . LEU A 1 420 ? 8.18 -25.422 -6.078 1 97.06 420 LEU A O 1
ATOM 3160 N N . GLY A 1 421 ? 6.707 -23.734 -6.023 1 93.5 421 GLY A N 1
ATOM 3161 C CA . GLY A 1 421 ? 7.762 -22.734 -6.086 1 93.5 421 GLY A CA 1
ATOM 3162 C C . GLY A 1 421 ? 8.219 -22.266 -4.715 1 93.5 421 GLY A C 1
ATOM 3163 O O . GLY A 1 421 ? 9.023 -21.328 -4.609 1 93.5 421 GLY A O 1
ATOM 3164 N N . SER A 1 422 ? 7.836 -22.859 -3.582 1 88.69 422 SER A N 1
ATOM 3165 C CA . SER A 1 422 ? 8.031 -22.203 -2.287 1 88.69 422 SER A CA 1
ATOM 3166 C C . SER A 1 422 ? 9.039 -22.984 -1.435 1 88.69 422 SER A C 1
ATOM 3168 O O . SER A 1 422 ? 9.367 -22.562 -0.323 1 88.69 422 SER A O 1
ATOM 3170 N N . VAL A 1 423 ? 9.523 -24.172 -1.917 1 90.25 423 VAL A N 1
ATOM 3171 C CA . VAL A 1 423 ? 10.438 -24.984 -1.127 1 90.25 423 VAL A CA 1
ATOM 3172 C C . VAL A 1 423 ? 11.625 -25.422 -1.987 1 90.25 423 VAL A C 1
ATOM 3174 O O . VAL A 1 423 ? 11.578 -25.312 -3.215 1 90.25 423 VAL A O 1
ATOM 3177 N N . ASP A 1 424 ? 12.688 -25.828 -1.321 1 91.44 424 ASP A N 1
ATOM 3178 C CA . ASP A 1 424 ? 13.828 -26.312 -2.086 1 91.44 424 ASP A CA 1
ATOM 3179 C C . ASP A 1 424 ? 13.492 -27.625 -2.797 1 91.44 424 ASP A C 1
ATOM 3181 O O . ASP A 1 424 ? 12.5 -28.281 -2.471 1 91.44 424 ASP A O 1
ATOM 3185 N N . LEU A 1 425 ? 14.305 -28.078 -3.754 1 95.31 425 LEU A N 1
ATOM 3186 C CA . LEU A 1 425 ? 14 -29.172 -4.668 1 95.31 425 LEU A CA 1
ATOM 3187 C C . LEU A 1 425 ? 13.891 -30.484 -3.916 1 95.31 425 LEU A C 1
ATOM 3189 O O . LEU A 1 425 ? 13.047 -31.328 -4.25 1 95.31 425 LEU A O 1
ATOM 3193 N N . GLU A 1 426 ? 14.695 -30.672 -2.928 1 95.19 426 GLU A N 1
ATOM 3194 C CA . GLU A 1 426 ? 14.656 -31.906 -2.16 1 95.19 426 GLU A CA 1
ATOM 3195 C C . GLU A 1 426 ? 13.367 -32 -1.349 1 95.19 426 GLU A C 1
ATOM 3197 O O . GLU A 1 426 ? 12.695 -33.062 -1.369 1 95.19 426 GLU A O 1
ATOM 3202 N N . THR A 1 427 ? 13.062 -30.938 -0.692 1 94.81 427 THR A N 1
ATOM 3203 C CA . THR A 1 427 ? 11.82 -30.875 0.07 1 94.81 427 THR A CA 1
ATOM 3204 C C . THR A 1 427 ? 10.609 -31.062 -0.847 1 94.81 427 THR A C 1
ATOM 3206 O O . THR A 1 427 ? 9.633 -31.703 -0.475 1 94.81 427 THR A O 1
ATOM 3209 N N . LEU A 1 428 ? 10.727 -30.516 -2.016 1 96.94 428 LEU A N 1
ATOM 3210 C CA . LEU A 1 428 ? 9.641 -30.625 -2.988 1 96.94 428 LEU A CA 1
ATOM 3211 C C . LEU A 1 428 ? 9.414 -32.094 -3.385 1 96.94 428 LEU A C 1
ATOM 3213 O O . LEU A 1 428 ? 8.273 -32.531 -3.422 1 96.94 428 LEU A O 1
ATOM 3217 N N . ARG A 1 429 ? 10.461 -32.812 -3.662 1 97.81 429 ARG A N 1
ATOM 3218 C CA . ARG A 1 429 ? 10.367 -34.188 -4.055 1 97.81 429 ARG A CA 1
ATOM 3219 C C . ARG A 1 429 ? 9.656 -35.031 -2.984 1 97.81 429 ARG A C 1
ATOM 3221 O O . ARG A 1 429 ? 8.742 -35.781 -3.289 1 97.81 429 ARG A O 1
ATOM 3228 N N . ASP A 1 430 ? 10.062 -34.75 -1.777 1 97.12 430 ASP A N 1
ATOM 3229 C CA . ASP A 1 430 ? 9.484 -35.469 -0.658 1 97.12 430 ASP A CA 1
ATOM 3230 C C . ASP A 1 430 ? 8.008 -35.125 -0.479 1 97.12 430 ASP A C 1
ATOM 3232 O O . ASP A 1 430 ? 7.176 -36.031 -0.28 1 97.12 430 ASP A O 1
ATOM 3236 N N . ALA A 1 431 ? 7.734 -33.875 -0.524 1 97.56 431 ALA A N 1
ATOM 3237 C CA . ALA A 1 431 ? 6.367 -33.406 -0.317 1 97.56 431 ALA A CA 1
ATOM 3238 C C . ALA A 1 431 ? 5.441 -33.906 -1.425 1 97.56 431 ALA A C 1
ATOM 3240 O O . ALA A 1 431 ? 4.297 -34.281 -1.163 1 97.56 431 ALA A O 1
ATOM 3241 N N . LEU A 1 432 ? 5.918 -33.906 -2.641 1 98.12 432 LEU A N 1
ATOM 3242 C CA . LEU A 1 432 ? 5.098 -34.375 -3.756 1 98.12 432 LEU A CA 1
ATOM 3243 C C . LEU A 1 432 ? 4.836 -35.875 -3.654 1 98.12 432 LEU A C 1
ATOM 3245 O O . LEU A 1 432 ? 3.777 -36.344 -4.07 1 98.12 432 LEU A O 1
ATOM 3249 N N . GLY A 1 433 ? 5.812 -36.562 -3.098 1 97.69 433 GLY A N 1
ATOM 3250 C CA . GLY A 1 433 ? 5.566 -37.969 -2.803 1 97.69 433 GLY A CA 1
ATOM 3251 C C . GLY A 1 433 ? 4.414 -38.188 -1.841 1 97.69 433 GLY A C 1
ATOM 3252 O O . GLY A 1 433 ? 3.6 -39.094 -2.029 1 97.69 433 GLY A O 1
ATOM 3253 N N . LYS A 1 434 ? 4.391 -37.375 -0.849 1 96.88 434 LYS A N 1
ATOM 3254 C CA . LYS A 1 434 ? 3.295 -37.438 0.114 1 96.88 434 LYS A CA 1
ATOM 3255 C C . LYS A 1 434 ? 1.963 -37.094 -0.546 1 96.88 434 LYS A C 1
ATOM 3257 O O . LYS A 1 434 ? 0.939 -37.719 -0.254 1 96.88 434 LYS A O 1
ATOM 3262 N N . VAL A 1 435 ? 1.961 -36.125 -1.404 1 96.94 435 VAL A N 1
ATOM 3263 C CA . VAL A 1 435 ? 0.75 -35.75 -2.115 1 96.94 435 VAL A CA 1
ATOM 3264 C C . VAL A 1 435 ? 0.258 -36.906 -2.982 1 96.94 435 VAL A C 1
ATOM 3266 O O . VAL A 1 435 ? -0.939 -37.188 -3.014 1 96.94 435 VAL A O 1
ATOM 3269 N N . ARG A 1 436 ? 1.197 -37.531 -3.639 1 96.06 436 ARG A N 1
ATOM 3270 C CA . ARG A 1 436 ? 0.867 -38.688 -4.48 1 96.06 436 ARG A CA 1
ATOM 3271 C C . ARG A 1 436 ? 0.205 -39.781 -3.666 1 96.06 436 ARG A C 1
ATOM 3273 O O . ARG A 1 436 ? -0.834 -40.312 -4.062 1 96.06 436 ARG A O 1
ATOM 3280 N N . ARG A 1 437 ? 0.742 -40.094 -2.541 1 94.88 437 ARG A N 1
ATOM 3281 C CA . ARG A 1 437 ? 0.207 -41.125 -1.683 1 94.88 437 ARG A CA 1
ATOM 3282 C C . ARG A 1 437 ? -1.197 -40.781 -1.2 1 94.88 437 ARG A C 1
ATOM 3284 O O . ARG A 1 437 ? -2.082 -41.625 -1.177 1 94.88 437 ARG A O 1
ATOM 3291 N N . ALA A 1 438 ? -1.347 -39.562 -0.838 1 92.75 438 ALA A N 1
ATOM 3292 C CA . ALA A 1 438 ? -2.656 -39.125 -0.364 1 92.75 438 ALA A CA 1
ATOM 3293 C C . ALA A 1 438 ? -3.693 -39.188 -1.482 1 92.75 438 ALA A C 1
ATOM 3295 O O . ALA A 1 438 ? -4.84 -39.594 -1.254 1 92.75 438 ALA A O 1
ATOM 3296 N N . ALA A 1 439 ? -3.344 -38.781 -2.65 1 91.06 439 ALA A N 1
ATOM 3297 C CA . ALA A 1 439 ? -4.25 -38.781 -3.797 1 91.06 439 ALA A CA 1
ATOM 3298 C C . ALA A 1 439 ? -4.641 -40.219 -4.156 1 91.06 439 ALA A C 1
ATOM 3300 O O . ALA A 1 439 ? -5.785 -40.5 -4.527 1 91.06 439 ALA A O 1
ATOM 3301 N N . ASP A 1 440 ? -3.703 -41.125 -3.998 1 89.38 440 ASP A N 1
ATOM 3302 C CA . ASP A 1 440 ? -3.951 -42.531 -4.312 1 89.38 440 ASP A CA 1
ATOM 3303 C C . ASP A 1 440 ? -4.844 -43.188 -3.254 1 89.38 440 ASP A C 1
ATOM 3305 O O . ASP A 1 440 ? -5.676 -44.031 -3.574 1 89.38 440 ASP A O 1
ATOM 3309 N N . ALA A 1 441 ? -4.594 -42.781 -2.107 1 85.69 441 ALA A N 1
ATOM 3310 C CA . ALA A 1 441 ? -5.324 -43.406 -0.995 1 85.69 441 ALA A CA 1
ATOM 3311 C C . ALA A 1 441 ? -6.812 -43.062 -1.07 1 85.69 441 ALA A C 1
ATOM 3313 O O . ALA A 1 441 ? -7.656 -43.844 -0.662 1 85.69 441 ALA A O 1
ATOM 3314 N N . TYR A 1 442 ? -7.059 -41.938 -1.562 1 75.31 442 TYR A N 1
ATOM 3315 C CA . TYR A 1 442 ? -8.453 -41.531 -1.543 1 75.31 442 TYR A CA 1
ATOM 3316 C C . TYR A 1 442 ? -9.086 -41.688 -2.92 1 75.31 442 TYR A C 1
ATOM 3318 O O . TYR A 1 442 ? -10.227 -41.281 -3.141 1 75.31 442 TYR A O 1
ATOM 3326 N N . SER A 1 443 ? -8.344 -42 -3.938 1 67.94 443 SER A N 1
ATOM 3327 C CA . SER A 1 443 ? -8.914 -42.312 -5.246 1 67.94 443 SER A CA 1
ATOM 3328 C C . SER A 1 443 ? -9.562 -43.688 -5.273 1 67.94 443 SER A C 1
ATOM 3330 O O . SER A 1 443 ? -10.234 -44.031 -6.242 1 67.94 443 SER A O 1
ATOM 3332 N N . TYR A 1 444 ? -9.352 -44.625 -4.238 1 52.84 444 TYR A N 1
ATOM 3333 C CA . TYR A 1 444 ? -10.023 -45.938 -4.191 1 52.84 444 TYR A CA 1
ATOM 3334 C C . TYR A 1 444 ? -11.266 -45.844 -3.311 1 52.84 444 TYR A C 1
ATOM 3336 O O . TYR A 1 444 ? -11.273 -45.188 -2.285 1 52.84 444 TYR A O 1
ATOM 3344 N N . MET B 1 1 ? 33.188 31.188 -28.609 1 48.31 1 MET B N 1
ATOM 3345 C CA . MET B 1 1 ? 33.219 29.766 -28.938 1 48.31 1 MET B CA 1
ATOM 3346 C C . MET B 1 1 ? 33.094 28.922 -27.672 1 48.31 1 MET B C 1
ATOM 3348 O O . MET B 1 1 ? 32.344 27.938 -27.656 1 48.31 1 MET B O 1
ATOM 3352 N N . ALA B 1 2 ? 33.812 29.359 -26.625 1 54.72 2 ALA B N 1
ATOM 3353 C CA . ALA B 1 2 ? 33.812 28.641 -25.359 1 54.72 2 ALA B CA 1
ATOM 3354 C C . ALA B 1 2 ? 32.469 28.781 -24.656 1 54.72 2 ALA B C 1
ATOM 3356 O O . ALA B 1 2 ? 31.922 27.828 -24.109 1 54.72 2 ALA B O 1
ATOM 3357 N N . ARG B 1 3 ? 31.859 30.016 -24.688 1 57.38 3 ARG B N 1
ATOM 3358 C CA . ARG B 1 3 ? 30.578 30.266 -24.047 1 57.38 3 ARG B CA 1
ATOM 3359 C C . ARG B 1 3 ? 29.484 29.406 -24.672 1 57.38 3 ARG B C 1
ATOM 3361 O O . ARG B 1 3 ? 28.625 28.875 -23.953 1 57.38 3 ARG B O 1
ATOM 3368 N N . ALA B 1 4 ? 29.625 29.328 -25.938 1 68 4 ALA B N 1
ATOM 3369 C CA . ALA B 1 4 ? 28.625 28.578 -26.703 1 68 4 ALA B CA 1
ATOM 3370 C C . ALA B 1 4 ? 28.672 27.094 -26.359 1 68 4 ALA B C 1
ATOM 3372 O O . ALA B 1 4 ? 27.641 26.438 -26.219 1 68 4 ALA B O 1
ATOM 3373 N N . ARG B 1 5 ? 29.859 26.562 -26.172 1 74.56 5 ARG B N 1
ATOM 3374 C CA . ARG B 1 5 ? 30.016 25.141 -25.891 1 74.56 5 ARG B CA 1
ATOM 3375 C C . ARG B 1 5 ? 29.5 24.812 -24.5 1 74.56 5 ARG B C 1
ATOM 3377 O O . ARG B 1 5 ? 28.844 23.781 -24.312 1 74.56 5 ARG B O 1
ATOM 3384 N N . TYR B 1 6 ? 29.844 25.75 -23.625 1 81.06 6 TYR B N 1
ATOM 3385 C CA . TYR B 1 6 ? 29.406 25.547 -22.25 1 81.06 6 TYR B CA 1
ATOM 3386 C C . TYR B 1 6 ? 27.891 25.531 -22.156 1 81.06 6 TYR B C 1
ATOM 3388 O O . TYR B 1 6 ? 27.297 24.672 -21.5 1 81.06 6 TYR B O 1
ATOM 3396 N N . LYS B 1 7 ? 27.25 26.391 -22.766 1 85 7 LYS B N 1
ATOM 3397 C CA . LYS B 1 7 ? 25.781 26.469 -22.719 1 85 7 LYS B CA 1
ATOM 3398 C C . LYS B 1 7 ? 25.156 25.266 -23.422 1 85 7 LYS B C 1
ATOM 3400 O O . LYS B 1 7 ? 24.109 24.766 -22.984 1 85 7 LYS B O 1
ATOM 3405 N N . ARG B 1 8 ? 25.828 24.844 -24.406 1 84.5 8 ARG B N 1
ATOM 3406 C CA . ARG B 1 8 ? 25.344 23.656 -25.094 1 84.5 8 ARG B CA 1
ATOM 3407 C C . ARG B 1 8 ? 25.391 22.438 -24.172 1 84.5 8 ARG B C 1
ATOM 3409 O O . ARG B 1 8 ? 24.484 21.594 -24.203 1 84.5 8 ARG B O 1
ATOM 3416 N N . LEU B 1 9 ? 26.453 22.359 -23.484 1 89.56 9 LEU B N 1
ATOM 3417 C CA . LEU B 1 9 ? 26.594 21.234 -22.562 1 89.56 9 LEU B CA 1
ATOM 3418 C C . LEU B 1 9 ? 25.531 21.312 -21.469 1 89.56 9 LEU B C 1
ATOM 3420 O O . LEU B 1 9 ? 24.938 20.297 -21.094 1 89.56 9 LEU B O 1
ATOM 3424 N N . VAL B 1 10 ? 25.281 22.484 -20.953 1 89.25 10 VAL B N 1
ATOM 3425 C CA . VAL B 1 10 ? 24.234 22.672 -19.953 1 89.25 10 VAL B CA 1
ATOM 3426 C C . VAL B 1 10 ? 22.891 22.234 -20.531 1 89.25 10 VAL B C 1
ATOM 3428 O O . VAL B 1 10 ? 22.141 21.484 -19.875 1 89.25 10 VAL B O 1
ATOM 3431 N N . ASP B 1 11 ? 22.625 22.594 -21.734 1 85.44 11 ASP B N 1
ATOM 3432 C CA . ASP B 1 11 ? 21.359 22.266 -22.375 1 85.44 11 ASP B CA 1
ATOM 3433 C C . ASP B 1 11 ? 21.219 20.75 -22.578 1 85.44 11 ASP B C 1
ATOM 3435 O O . ASP B 1 11 ? 20.156 20.188 -22.375 1 85.44 11 ASP B O 1
ATOM 3439 N N . THR B 1 12 ? 22.281 20.203 -23 1 88.5 12 THR B N 1
ATOM 3440 C CA . THR B 1 12 ? 22.281 18.766 -23.234 1 88.5 12 THR B CA 1
ATOM 3441 C C . THR B 1 12 ? 22.047 18 -21.938 1 88.5 12 THR B C 1
ATOM 3443 O O . THR B 1 12 ? 21.203 17.094 -21.891 1 88.5 12 THR B O 1
ATOM 3446 N N . LEU B 1 13 ? 22.75 18.375 -20.922 1 90.19 13 LEU B N 1
ATOM 3447 C CA . LEU B 1 13 ? 22.594 17.688 -19.641 1 90.19 13 LEU B CA 1
ATOM 3448 C C . LEU B 1 13 ? 21.203 17.938 -19.062 1 90.19 13 LEU B C 1
ATOM 3450 O O . LEU B 1 13 ? 20.578 17.031 -18.5 1 90.19 13 LEU B O 1
ATOM 3454 N N . ALA B 1 14 ? 20.75 19.156 -19.219 1 85.81 14 ALA B N 1
ATOM 3455 C CA . ALA B 1 14 ? 19.406 19.484 -18.75 1 85.81 14 ALA B CA 1
ATOM 3456 C C . ALA B 1 14 ? 18.344 18.641 -19.469 1 85.81 14 ALA B C 1
ATOM 3458 O O . ALA B 1 14 ? 17.422 18.141 -18.844 1 85.81 14 ALA B O 1
ATOM 3459 N N . ALA B 1 15 ? 18.547 18.469 -20.719 1 80.06 15 ALA B N 1
ATOM 3460 C CA . ALA B 1 15 ? 17.609 17.656 -21.516 1 80.06 15 ALA B CA 1
ATOM 3461 C C . ALA B 1 15 ? 17.656 16.188 -21.094 1 80.06 15 ALA B C 1
ATOM 3463 O O . ALA B 1 15 ? 16.609 15.539 -21 1 80.06 15 ALA B O 1
ATOM 3464 N N . ASP B 1 16 ? 18.844 15.742 -20.828 1 86.19 16 ASP B N 1
ATOM 3465 C CA . ASP B 1 16 ? 19 14.352 -20.406 1 86.19 16 ASP B CA 1
ATOM 3466 C C . ASP B 1 16 ? 18.359 14.117 -19.047 1 86.19 16 ASP B C 1
ATOM 3468 O O . ASP B 1 16 ? 17.781 13.062 -18.797 1 86.19 16 ASP B O 1
ATOM 3472 N N . ILE B 1 17 ? 18.438 15.094 -18.219 1 82.06 17 ILE B N 1
ATOM 3473 C CA . ILE B 1 17 ? 17.859 14.992 -16.891 1 82.06 17 ILE B CA 1
ATOM 3474 C C . ILE B 1 17 ? 16.328 15.062 -16.969 1 82.06 17 ILE B C 1
ATOM 3476 O O . ILE B 1 17 ? 15.633 14.227 -16.406 1 82.06 17 ILE B O 1
ATOM 3480 N N . ARG B 1 18 ? 15.836 15.938 -17.812 1 71.88 18 ARG B N 1
ATOM 3481 C CA . ARG B 1 18 ? 14.398 16.156 -17.922 1 71.88 18 ARG B CA 1
ATOM 3482 C C . ARG B 1 18 ? 13.719 14.977 -18.609 1 71.88 18 ARG B C 1
ATOM 3484 O O . ARG B 1 18 ? 12.586 14.625 -18.281 1 71.88 18 ARG B O 1
ATOM 3491 N N . SER B 1 19 ? 14.516 14.367 -19.516 1 69.69 19 SER B N 1
ATOM 3492 C CA . SER B 1 19 ? 13.953 13.25 -20.266 1 69.69 19 SER B CA 1
ATOM 3493 C C . SER B 1 19 ? 14.047 11.953 -19.469 1 69.69 19 SER B C 1
ATOM 3495 O O . SER B 1 19 ? 13.461 10.938 -19.859 1 69.69 19 SER B O 1
ATOM 3497 N N . GLY B 1 20 ? 14.836 12.016 -18.422 1 73.31 20 GLY B N 1
ATOM 3498 C CA . GLY B 1 20 ? 14.984 10.812 -17.609 1 73.31 20 GLY B CA 1
ATOM 3499 C C . GLY B 1 20 ? 16.156 9.945 -18.047 1 73.31 20 GLY B C 1
ATOM 3500 O O . GLY B 1 20 ? 16.406 8.906 -17.453 1 73.31 20 GLY B O 1
ATOM 3501 N N . ARG B 1 21 ? 16.828 10.289 -19.078 1 78.12 21 ARG B N 1
ATOM 3502 C CA . ARG B 1 21 ? 18.016 9.562 -19.469 1 78.12 21 ARG B CA 1
ATOM 3503 C C . ARG B 1 21 ? 19.031 9.516 -18.344 1 78.12 21 ARG B C 1
ATOM 3505 O O . ARG B 1 21 ? 19.797 8.547 -18.219 1 78.12 21 ARG B O 1
ATOM 3512 N N . LEU B 1 22 ? 19.109 10.609 -17.594 1 82.94 22 LEU B N 1
ATOM 3513 C CA . LEU B 1 22 ? 19.828 10.664 -16.328 1 82.94 22 LEU B CA 1
ATOM 3514 C C . LEU B 1 22 ? 18.859 10.695 -15.156 1 82.94 22 LEU B C 1
ATOM 3516 O O . LEU B 1 22 ? 18.359 11.766 -14.773 1 82.94 22 LEU B O 1
ATOM 3520 N N . PRO B 1 23 ? 18.578 9.555 -14.648 1 79.88 23 PRO B N 1
ATOM 3521 C CA . PRO B 1 23 ? 17.562 9.477 -13.602 1 79.88 23 PRO B CA 1
ATOM 3522 C C . PRO B 1 23 ? 17.969 10.188 -12.312 1 79.88 23 PRO B C 1
ATOM 3524 O O . PRO B 1 23 ? 19.172 10.375 -12.062 1 79.88 23 PRO B O 1
ATOM 3527 N N . PRO B 1 24 ? 17 10.586 -11.531 1 77.94 24 PRO B N 1
ATOM 3528 C CA . PRO B 1 24 ? 17.312 11.188 -10.234 1 77.94 24 PRO B CA 1
ATOM 3529 C C . PRO B 1 24 ? 18.188 10.289 -9.367 1 77.94 24 PRO B C 1
ATOM 3531 O O . PRO B 1 24 ? 18.016 9.07 -9.352 1 77.94 24 PRO B O 1
ATOM 3534 N N . GLY B 1 25 ? 19.172 10.984 -8.727 1 78.31 25 GLY B N 1
ATOM 3535 C CA . GLY B 1 25 ? 20.078 10.258 -7.848 1 78.31 25 GLY B CA 1
ATOM 3536 C C . GLY B 1 25 ? 21.375 9.844 -8.531 1 78.31 25 GLY B C 1
ATOM 3537 O O . GLY B 1 25 ? 22.328 9.422 -7.875 1 78.31 25 GLY B O 1
ATOM 3538 N N . THR B 1 26 ? 21.406 9.984 -9.844 1 84.25 26 THR B N 1
ATOM 3539 C CA . THR B 1 26 ? 22.578 9.609 -10.625 1 84.25 26 THR B CA 1
ATOM 3540 C C . THR B 1 26 ? 23.766 10.516 -10.289 1 84.25 26 THR B C 1
ATOM 3542 O O . THR B 1 26 ? 23.625 11.734 -10.258 1 84.25 26 THR B O 1
ATOM 3545 N N . ARG B 1 27 ? 24.891 9.867 -9.984 1 88.75 27 ARG B N 1
ATOM 3546 C CA . ARG B 1 27 ? 26.109 10.641 -9.773 1 88.75 27 ARG B CA 1
ATOM 3547 C C . ARG B 1 27 ? 26.719 11.078 -11.102 1 88.75 27 ARG B C 1
ATOM 3549 O O . ARG B 1 27 ? 27.031 10.25 -11.945 1 88.75 27 ARG B O 1
ATOM 3556 N N . LEU B 1 28 ? 26.844 12.375 -11.258 1 91.06 28 LEU B N 1
ATOM 3557 C CA . LEU B 1 28 ? 27.484 12.914 -12.461 1 91.06 28 LEU B CA 1
ATOM 3558 C C . LEU B 1 28 ? 29 12.914 -12.32 1 91.06 28 LEU B C 1
ATOM 3560 O O . LEU B 1 28 ? 29.516 12.805 -11.211 1 91.06 28 LEU B O 1
ATOM 3564 N N . PRO B 1 29 ? 29.719 12.953 -13.445 1 91.62 29 PRO B N 1
ATOM 3565 C CA . PRO B 1 29 ? 31.172 13.062 -13.352 1 91.62 29 PRO B CA 1
ATOM 3566 C C . PRO B 1 29 ? 31.625 14.219 -12.477 1 91.62 29 PRO B C 1
ATOM 3568 O O . PRO B 1 29 ? 30.922 15.227 -12.352 1 91.62 29 PRO B O 1
ATOM 3571 N N . THR B 1 30 ? 32.75 13.953 -11.789 1 91.31 30 THR B N 1
ATOM 3572 C CA . THR B 1 30 ? 33.312 15.078 -11.047 1 91.31 30 THR B CA 1
ATOM 3573 C C . THR B 1 30 ? 33.594 16.25 -11.969 1 91.31 30 THR B C 1
ATOM 3575 O O . THR B 1 30 ? 33.594 16.094 -13.195 1 91.31 30 THR B O 1
ATOM 3578 N N . HIS B 1 31 ? 33.812 17.438 -11.328 1 90.69 31 HIS B N 1
ATOM 3579 C CA . HIS B 1 31 ? 34.125 18.609 -12.125 1 90.69 31 HIS B CA 1
ATOM 3580 C C . HIS B 1 31 ? 35.344 18.375 -13 1 90.69 31 HIS B C 1
ATOM 3582 O O . HIS B 1 31 ? 35.375 18.75 -14.172 1 90.69 31 HIS B O 1
ATOM 3588 N N . ARG B 1 32 ? 36.312 17.594 -12.453 1 91 32 ARG B N 1
ATOM 3589 C CA . ARG B 1 32 ? 37.531 17.281 -13.172 1 91 32 ARG B CA 1
ATOM 3590 C C . ARG B 1 32 ? 37.281 16.297 -14.305 1 91 32 ARG B C 1
ATOM 3592 O O . ARG B 1 32 ? 37.812 16.453 -15.406 1 91 32 ARG B O 1
ATOM 3599 N N . GLU B 1 33 ? 36.469 15.32 -14.023 1 93.38 33 GLU B N 1
ATOM 3600 C CA . GLU B 1 33 ? 36.125 14.312 -15.031 1 93.38 33 GLU B CA 1
ATOM 3601 C C . GLU B 1 33 ? 35.344 14.914 -16.188 1 93.38 33 GLU B C 1
ATOM 3603 O O . GLU B 1 33 ? 35.594 14.57 -17.359 1 93.38 33 GLU B O 1
ATOM 3608 N N . LEU B 1 34 ? 34.438 15.75 -15.859 1 92.56 34 LEU B N 1
ATOM 3609 C CA . LEU B 1 34 ? 33.625 16.406 -16.891 1 92.56 34 LEU B CA 1
ATOM 3610 C C . LEU B 1 34 ? 34.531 17.297 -17.766 1 92.56 34 LEU B C 1
ATOM 3612 O O . LEU B 1 34 ? 34.375 17.312 -19 1 92.56 34 LEU B O 1
ATOM 3616 N N . ALA B 1 35 ? 35.406 18.047 -17.109 1 91.5 35 ALA B N 1
ATOM 3617 C CA . ALA B 1 35 ? 36.344 18.906 -17.844 1 91.5 35 ALA B CA 1
ATOM 3618 C C . ALA B 1 35 ? 37.188 18.094 -18.828 1 91.5 35 ALA B C 1
ATOM 3620 O O . ALA B 1 35 ? 37.344 18.484 -19.984 1 91.5 35 ALA B O 1
ATOM 3621 N N . ALA B 1 36 ? 37.625 16.953 -18.359 1 93.25 36 ALA B N 1
ATOM 3622 C CA . ALA B 1 36 ? 38.469 16.109 -19.188 1 93.25 36 ALA B CA 1
ATOM 3623 C C . ALA B 1 36 ? 37.656 15.5 -20.344 1 93.25 36 ALA B C 1
ATOM 3625 O O . ALA B 1 36 ? 38.125 15.477 -21.484 1 93.25 36 ALA B O 1
ATOM 3626 N N . ALA B 1 37 ? 36.531 15.039 -20.078 1 91.75 37 ALA B N 1
ATOM 3627 C CA . ALA B 1 37 ? 35.688 14.336 -21.062 1 91.75 37 ALA B CA 1
ATOM 3628 C C . ALA B 1 37 ? 35.219 15.281 -22.156 1 91.75 37 ALA B C 1
ATOM 3630 O O . ALA B 1 37 ? 35.094 14.883 -23.312 1 91.75 37 ALA B O 1
ATOM 3631 N N . GLU B 1 38 ? 34.969 16.469 -21.734 1 90.81 38 GLU B N 1
ATOM 3632 C CA . GLU B 1 38 ? 34.375 17.406 -22.672 1 90.81 38 GLU B CA 1
ATOM 3633 C C . GLU B 1 38 ? 35.375 18.406 -23.188 1 90.81 38 GLU B C 1
ATOM 3635 O O . GLU B 1 38 ? 35.062 19.281 -24 1 90.81 38 GLU B O 1
ATOM 3640 N N . GLY B 1 39 ? 36.594 18.266 -22.656 1 90.19 39 GLY B N 1
ATOM 3641 C CA . GLY B 1 39 ? 37.656 19.156 -23.094 1 90.19 39 GLY B CA 1
ATOM 3642 C C . GLY B 1 39 ? 37.438 20.594 -22.656 1 90.19 39 GLY B C 1
ATOM 3643 O O . GLY B 1 39 ? 37.625 21.516 -23.453 1 90.19 39 GLY B O 1
ATOM 3644 N N . LEU B 1 40 ? 36.938 20.688 -21.484 1 88.75 40 LEU B N 1
ATOM 3645 C CA . LEU B 1 40 ? 36.688 22.016 -20.938 1 88.75 40 LEU B CA 1
ATOM 3646 C C . LEU B 1 40 ? 37.656 22.328 -19.797 1 88.75 40 LEU B C 1
ATOM 3648 O O . LEU B 1 40 ? 38.281 21.438 -19.234 1 88.75 40 LEU B O 1
ATOM 3652 N N . ALA B 1 41 ? 37.781 23.625 -19.547 1 90.38 41 ALA B N 1
ATOM 3653 C CA . ALA B 1 41 ? 38.469 24.031 -18.328 1 90.38 41 ALA B CA 1
ATOM 3654 C C . ALA B 1 41 ? 37.688 23.672 -17.094 1 90.38 41 ALA B C 1
ATOM 3656 O O . ALA B 1 41 ? 36.438 23.578 -17.141 1 90.38 41 ALA B O 1
ATOM 3657 N N . LEU B 1 42 ? 38.469 23.516 -16.031 1 91.69 42 LEU B N 1
ATOM 3658 C CA . LEU B 1 42 ? 37.844 23.141 -14.766 1 91.69 42 LEU B CA 1
ATOM 3659 C C . LEU B 1 42 ? 36.812 24.203 -14.328 1 91.69 42 LEU B C 1
ATOM 3661 O O . LEU B 1 42 ? 35.75 23.859 -13.836 1 91.69 42 LEU B O 1
ATOM 3665 N N . VAL B 1 43 ? 37.125 25.391 -14.5 1 90.69 43 VAL B N 1
ATOM 3666 C CA . VAL B 1 43 ? 36.25 26.484 -14.102 1 90.69 43 VAL B CA 1
ATOM 3667 C C . VAL B 1 43 ? 34.969 26.438 -14.906 1 90.69 43 VAL B C 1
ATOM 3669 O O . VAL B 1 43 ? 33.875 26.75 -14.391 1 90.69 43 VAL B O 1
ATOM 3672 N N . THR B 1 44 ? 35.031 26.094 -16.141 1 89.69 44 THR B N 1
ATOM 3673 C CA . THR B 1 44 ? 33.875 25.984 -17 1 89.69 44 THR B CA 1
ATOM 3674 C C . THR B 1 44 ? 33 24.812 -16.578 1 89.69 44 THR B C 1
ATOM 3676 O O . THR B 1 44 ? 31.766 24.906 -16.578 1 89.69 44 THR B O 1
ATOM 3679 N N . ALA B 1 45 ? 33.625 23.688 -16.312 1 91.38 45 ALA B N 1
ATOM 3680 C CA . ALA B 1 45 ? 32.875 22.531 -15.812 1 91.38 45 ALA B CA 1
ATOM 3681 C C . ALA B 1 45 ? 32.125 22.875 -14.531 1 91.38 45 ALA B C 1
ATOM 3683 O O . ALA B 1 45 ? 30.984 22.453 -14.352 1 91.38 45 ALA B O 1
ATOM 3684 N N . THR B 1 46 ? 32.781 23.594 -13.703 1 91.5 46 THR B N 1
ATOM 3685 C CA . THR B 1 46 ? 32.156 24.031 -12.461 1 91.5 46 THR B CA 1
ATOM 3686 C C . THR B 1 46 ? 30.969 24.922 -12.742 1 91.5 46 THR B C 1
ATOM 3688 O O . THR B 1 46 ? 29.938 24.828 -12.07 1 91.5 46 THR B O 1
ATOM 3691 N N . ARG B 1 47 ? 31.094 25.75 -13.688 1 89.06 47 ARG B N 1
ATOM 3692 C CA . ARG B 1 47 ? 30 26.625 -14.078 1 89.06 47 ARG B CA 1
ATOM 3693 C C . ARG B 1 47 ? 28.812 25.828 -14.625 1 89.06 47 ARG B C 1
ATOM 3695 O O . ARG B 1 47 ? 27.656 26.188 -14.414 1 89.06 47 ARG B O 1
ATOM 3702 N N . VAL B 1 48 ? 29.125 24.812 -15.336 1 91 48 VAL B N 1
ATOM 3703 C CA . VAL B 1 48 ? 28.078 23.938 -15.875 1 91 48 VAL B CA 1
ATOM 3704 C C . VAL B 1 48 ? 27.234 23.375 -14.734 1 91 48 VAL B C 1
ATOM 3706 O O . VAL B 1 48 ? 26 23.5 -14.75 1 91 48 VAL B O 1
ATOM 3709 N N . TYR B 1 49 ? 27.875 22.859 -13.758 1 90.94 49 TYR B N 1
ATOM 3710 C CA . TYR B 1 49 ? 27.156 22.266 -12.641 1 90.94 49 TYR B CA 1
ATOM 3711 C C . TYR B 1 49 ? 26.453 23.328 -11.805 1 90.94 49 TYR B C 1
ATOM 3713 O O . TYR B 1 49 ? 25.375 23.094 -11.266 1 90.94 49 TYR B O 1
ATOM 3721 N N . ALA B 1 50 ? 27.016 24.5 -11.727 1 87.56 50 ALA B N 1
ATOM 3722 C CA . ALA B 1 50 ? 26.391 25.609 -11.023 1 87.56 50 ALA B CA 1
ATOM 3723 C C . ALA B 1 50 ? 25.078 26.016 -11.711 1 87.56 50 ALA B C 1
ATOM 3725 O O . ALA B 1 50 ? 24.078 26.281 -11.047 1 87.56 50 ALA B O 1
ATOM 3726 N N . GLU B 1 51 ? 25.141 26.047 -12.961 1 85 51 GLU B N 1
ATOM 3727 C CA . GLU B 1 51 ? 23.938 26.406 -13.719 1 85 51 GLU B CA 1
ATOM 3728 C C . GLU B 1 51 ? 22.859 25.344 -13.602 1 85 51 GLU B C 1
ATOM 3730 O O . GLU B 1 51 ? 21.688 25.656 -13.453 1 85 51 GLU B O 1
ATOM 3735 N N . LEU B 1 52 ? 23.312 24.125 -13.75 1 87.5 52 LEU B N 1
ATOM 3736 C CA . LEU B 1 52 ? 22.359 23.047 -13.57 1 87.5 52 LEU B CA 1
ATOM 3737 C C . LEU B 1 52 ? 21.75 23.078 -12.172 1 87.5 52 LEU B C 1
ATOM 3739 O O . LEU B 1 52 ? 20.562 22.812 -12.008 1 87.5 52 LEU B O 1
ATOM 3743 N N . GLY B 1 53 ? 22.594 23.391 -11.219 1 83.81 53 GLY B N 1
ATOM 3744 C CA . GLY B 1 53 ? 22.109 23.547 -9.852 1 83.81 53 GLY B CA 1
ATOM 3745 C C . GLY B 1 53 ? 21.125 24.688 -9.695 1 83.81 53 GLY B C 1
ATOM 3746 O O . GLY B 1 53 ? 20.094 24.547 -9.023 1 83.81 53 GLY B O 1
ATOM 3747 N N . ALA B 1 54 ? 21.406 25.75 -10.391 1 74.81 54 ALA B N 1
ATOM 3748 C CA . ALA B 1 54 ? 20.516 26.906 -10.367 1 74.81 54 ALA B CA 1
ATOM 3749 C C . ALA B 1 54 ? 19.172 26.594 -10.992 1 74.81 54 ALA B C 1
ATOM 3751 O O . ALA B 1 54 ? 18.141 27.125 -10.578 1 74.81 54 ALA B O 1
ATOM 3752 N N . MET B 1 55 ? 19.25 25.688 -11.938 1 74 55 MET B N 1
ATOM 3753 C CA . MET B 1 55 ? 18.031 25.234 -12.594 1 74 55 MET B CA 1
ATOM 3754 C C . MET B 1 55 ? 17.281 24.234 -11.711 1 74 55 MET B C 1
ATOM 3756 O O . MET B 1 55 ? 16.188 23.797 -12.055 1 74 55 MET B O 1
ATOM 3760 N N . GLY B 1 56 ? 17.922 23.828 -10.633 1 75.75 56 GLY B N 1
ATOM 3761 C CA . GLY B 1 56 ? 17.297 22.875 -9.742 1 75.75 56 GLY B CA 1
ATOM 3762 C C . GLY B 1 56 ? 17.422 21.438 -10.219 1 75.75 56 GLY B C 1
ATOM 3763 O O . GLY B 1 56 ? 16.672 20.562 -9.789 1 75.75 56 GLY B O 1
ATOM 3764 N N . LEU B 1 57 ? 18.406 21.188 -11.133 1 80.31 57 LEU B N 1
ATOM 3765 C CA . LEU B 1 57 ? 18.469 19.891 -11.789 1 80.31 57 LEU B CA 1
ATOM 3766 C C . LEU B 1 57 ? 19.5 18.984 -11.109 1 80.31 57 LEU B C 1
ATOM 3768 O O . LEU B 1 57 ? 19.453 17.766 -11.273 1 80.31 57 LEU B O 1
ATOM 3772 N N . VAL B 1 58 ? 20.484 19.609 -10.383 1 84.75 58 VAL B N 1
ATOM 3773 C CA . VAL B 1 58 ? 21.516 18.797 -9.727 1 84.75 58 VAL B CA 1
ATOM 3774 C C . VAL B 1 58 ? 21.766 19.344 -8.32 1 84.75 58 VAL B C 1
ATOM 3776 O O . VAL B 1 58 ? 21.391 20.469 -8 1 84.75 58 VAL B O 1
ATOM 3779 N N . SER B 1 59 ? 22.297 18.453 -7.418 1 82.5 59 SER B N 1
ATOM 3780 C CA . SER B 1 59 ? 22.688 18.844 -6.066 1 82.5 59 SER B CA 1
ATOM 3781 C C . SER B 1 59 ? 24.094 18.375 -5.75 1 82.5 59 SER B C 1
ATOM 3783 O O . SER B 1 59 ? 24.438 17.219 -5.996 1 82.5 59 SER B O 1
ATOM 3785 N N . GLY B 1 60 ? 24.922 19.359 -5.312 1 84.19 60 GLY B N 1
ATOM 3786 C CA . GLY B 1 60 ? 26.234 18.984 -4.809 1 84.19 60 GLY B CA 1
ATOM 3787 C C . GLY B 1 60 ? 26.203 18.5 -3.375 1 84.19 60 GLY B C 1
ATOM 3788 O O . GLY B 1 60 ? 25.578 19.109 -2.512 1 84.19 60 GLY B O 1
ATOM 3789 N N . GLU B 1 61 ? 26.656 17.312 -3.172 1 78.06 61 GLU B N 1
ATOM 3790 C CA . GLU B 1 61 ? 26.766 16.781 -1.821 1 78.06 61 GLU B CA 1
ATOM 3791 C C . GLU B 1 61 ? 28.219 16.641 -1.396 1 78.06 61 GLU B C 1
ATOM 3793 O O . GLU B 1 61 ? 28.984 15.891 -2.002 1 78.06 61 GLU B O 1
ATOM 3798 N N . THR B 1 62 ? 28.547 17.391 -0.398 1 77 62 THR B N 1
ATOM 3799 C CA . THR B 1 62 ? 29.938 17.5 0.041 1 77 62 THR B CA 1
ATOM 3800 C C . THR B 1 62 ? 30.531 16.109 0.298 1 77 62 THR B C 1
ATOM 3802 O O . THR B 1 62 ? 29.984 15.336 1.074 1 77 62 THR B O 1
ATOM 3805 N N . GLY B 1 63 ? 31.609 15.875 -0.294 1 79.62 63 GLY B N 1
ATOM 3806 C CA . GLY B 1 63 ? 32.344 14.641 -0.105 1 79.62 63 GLY B CA 1
ATOM 3807 C C . GLY B 1 63 ? 31.75 13.469 -0.88 1 79.62 63 GLY B C 1
ATOM 3808 O O . GLY B 1 63 ? 32.312 12.367 -0.864 1 79.62 63 GLY B O 1
ATOM 3809 N N . ARG B 1 64 ? 30.688 13.75 -1.635 1 82.75 64 ARG B N 1
ATOM 3810 C CA . ARG B 1 64 ? 30.031 12.625 -2.289 1 82.75 64 ARG B CA 1
ATOM 3811 C C . ARG B 1 64 ? 29.906 12.859 -3.789 1 82.75 64 ARG B C 1
ATOM 3813 O O . ARG B 1 64 ? 29.891 11.906 -4.574 1 82.75 64 ARG B O 1
ATOM 3820 N N . GLY B 1 65 ? 29.812 14.156 -4.223 1 86.56 65 GLY B N 1
ATOM 3821 C CA . GLY B 1 65 ? 29.719 14.477 -5.641 1 86.56 65 GLY B CA 1
ATOM 3822 C C . GLY B 1 65 ? 28.453 15.227 -6.012 1 86.56 65 GLY B C 1
ATOM 3823 O O . GLY B 1 65 ? 27.797 15.812 -5.148 1 86.56 65 GLY B O 1
ATOM 3824 N N . THR B 1 66 ? 28.234 15.398 -7.32 1 88.12 66 THR B N 1
ATOM 3825 C CA . THR B 1 66 ? 27.062 16.078 -7.875 1 88.12 66 THR B CA 1
ATOM 3826 C C . THR B 1 66 ? 26.047 15.055 -8.391 1 88.12 66 THR B C 1
ATOM 3828 O O . THR B 1 66 ? 26.406 14.141 -9.141 1 88.12 66 THR B O 1
ATOM 3831 N N . PHE B 1 67 ? 24.812 15.25 -7.938 1 86.25 67 PHE B N 1
ATOM 3832 C CA . PHE B 1 67 ? 23.797 14.258 -8.266 1 86.25 67 PHE B CA 1
ATOM 3833 C C . PHE B 1 67 ? 22.609 14.914 -8.961 1 86.25 67 PHE B C 1
ATOM 3835 O O . PHE B 1 67 ? 22.281 16.078 -8.688 1 86.25 67 PHE B O 1
ATOM 3842 N N . VAL B 1 68 ? 21.938 14.133 -9.867 1 84.69 68 VAL B N 1
ATOM 3843 C CA . VAL B 1 68 ? 20.703 14.57 -10.516 1 84.69 68 VAL B CA 1
ATOM 3844 C C . VAL B 1 68 ? 19.578 14.625 -9.484 1 84.69 68 VAL B C 1
ATOM 3846 O O . VAL B 1 68 ? 19.406 13.688 -8.703 1 84.69 68 VAL B O 1
ATOM 3849 N N . ARG B 1 69 ? 18.812 15.742 -9.461 1 77.25 69 ARG B N 1
ATOM 3850 C CA . ARG B 1 69 ? 17.719 15.938 -8.508 1 77.25 69 ARG B CA 1
ATOM 3851 C C . ARG B 1 69 ? 16.406 15.406 -9.07 1 77.25 69 ARG B C 1
ATOM 3853 O O . ARG B 1 69 ? 16.188 15.406 -10.281 1 77.25 69 ARG B O 1
ATOM 3860 N N . GLU B 1 70 ? 15.578 14.906 -8.188 1 67.19 70 GLU B N 1
ATOM 3861 C CA . GLU B 1 70 ? 14.188 14.625 -8.547 1 67.19 70 GLU B CA 1
ATOM 3862 C C . GLU B 1 70 ? 13.414 15.906 -8.812 1 67.19 70 GLU B C 1
ATOM 3864 O O . GLU B 1 70 ? 13.359 16.797 -7.953 1 67.19 70 GLU B O 1
ATOM 3869 N N . THR B 1 71 ? 13.102 16.234 -10.133 1 52.44 71 THR B N 1
ATOM 3870 C CA . THR B 1 71 ? 12.484 17.516 -10.477 1 52.44 71 THR B CA 1
ATOM 3871 C C . THR B 1 71 ? 10.969 17.406 -10.406 1 52.44 71 THR B C 1
ATOM 3873 O O . THR B 1 71 ? 10.281 18.422 -10.219 1 52.44 71 THR B O 1
ATOM 3876 N N . ALA B 1 72 ? 10.133 16.234 -11.102 1 46.94 72 ALA B N 1
ATOM 3877 C CA . ALA B 1 72 ? 8.719 16.297 -11.484 1 46.94 72 ALA B CA 1
ATOM 3878 C C . ALA B 1 72 ? 7.82 15.961 -10.297 1 46.94 72 ALA B C 1
ATOM 3880 O O . ALA B 1 72 ? 7.926 14.883 -9.703 1 46.94 72 ALA B O 1
ATOM 3881 N N . LEU B 1 73 ? 7.387 16.766 -9.422 1 43.09 73 LEU B N 1
ATOM 3882 C CA . LEU B 1 73 ? 6.172 16.375 -8.719 1 43.09 73 LEU B CA 1
ATOM 3883 C C . LEU B 1 73 ? 4.949 16.531 -9.609 1 43.09 73 LEU B C 1
ATOM 3885 O O . LEU B 1 73 ? 4.805 17.547 -10.297 1 43.09 73 LEU B O 1
ATOM 3889 N N . PRO B 1 74 ? 4.191 15.398 -9.977 1 38.03 74 PRO B N 1
ATOM 3890 C CA . PRO B 1 74 ? 3.031 15.5 -10.867 1 38.03 74 PRO B CA 1
ATOM 3891 C C . PRO B 1 74 ? 2.018 16.531 -10.391 1 38.03 74 PRO B C 1
ATOM 3893 O O . PRO B 1 74 ? 1.931 16.828 -9.195 1 38.03 74 PRO B O 1
ATOM 3896 N N . ARG B 1 75 ? 1.319 17.188 -11.375 1 35.62 75 ARG B N 1
ATOM 3897 C CA . ARG B 1 75 ? 0.271 18.203 -11.32 1 35.62 75 ARG B CA 1
ATOM 3898 C C . ARG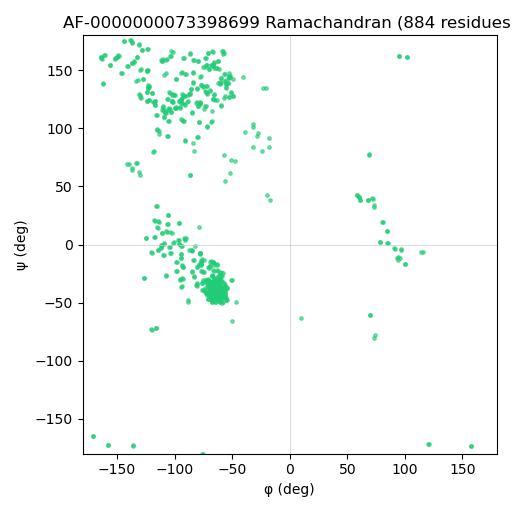 B 1 75 ? -0.844 17.781 -10.367 1 35.62 75 ARG B C 1
ATOM 3900 O O . ARG B 1 75 ? -1.421 18.625 -9.672 1 35.62 75 ARG B O 1
ATOM 3907 N N . GLY B 1 76 ? -1.671 16.609 -10.703 1 34.97 76 GLY B N 1
ATOM 3908 C CA . GLY B 1 76 ? -3.072 16.406 -10.375 1 34.97 76 GLY B CA 1
ATOM 3909 C C . GLY B 1 76 ? -3.289 15.977 -8.938 1 34.97 76 GLY B C 1
ATOM 3910 O O . GLY B 1 76 ? -4.152 15.148 -8.656 1 34.97 76 GLY B O 1
ATOM 3911 N N . LEU B 1 77 ? -2.576 16.016 -8.062 1 34.16 77 LEU B N 1
ATOM 3912 C CA . LEU B 1 77 ? -3.057 15.453 -6.809 1 34.16 77 LEU B CA 1
ATOM 3913 C C . LEU B 1 77 ? -4.355 16.125 -6.371 1 34.16 77 LEU B C 1
ATOM 3915 O O . LEU B 1 77 ? -4.41 17.344 -6.23 1 34.16 77 LEU B O 1
ATOM 3919 N N . GLY B 1 78 ? -5.441 15.758 -6.996 1 34.69 78 GLY B N 1
ATOM 3920 C CA . GLY B 1 78 ? -6.668 16.297 -6.43 1 34.69 78 GLY B CA 1
ATOM 3921 C C . GLY B 1 78 ? -6.422 17.359 -5.383 1 34.69 78 GLY B C 1
ATOM 3922 O O . GLY B 1 78 ? -7.352 18.062 -4.973 1 34.69 78 GLY B O 1
ATOM 3923 N N . ILE B 1 79 ? -5.777 16.859 -4.332 1 36.56 79 ILE B N 1
ATOM 3924 C CA . ILE B 1 79 ? -4.824 17.828 -3.799 1 36.56 79 ILE B CA 1
ATOM 3925 C C . ILE B 1 79 ? -3.857 18.266 -4.898 1 36.56 79 ILE B C 1
ATOM 3927 O O . ILE B 1 79 ? -3.066 17.453 -5.391 1 36.56 79 ILE B O 1
ATOM 3931 N N . ASP B 1 80 ? -4.184 18.781 -6.094 1 36.06 80 ASP B N 1
ATOM 3932 C CA . ASP B 1 80 ? -3.539 19.281 -7.305 1 36.06 80 ASP B CA 1
ATOM 3933 C C . ASP B 1 80 ? -2.066 19.594 -7.059 1 36.06 80 ASP B C 1
ATOM 3935 O O . ASP B 1 80 ? -1.713 20.719 -6.738 1 36.06 80 ASP B O 1
ATOM 3939 N N . GLN B 1 81 ? -1.558 18.906 -6.418 1 35.56 81 GLN B N 1
ATOM 3940 C CA . GLN B 1 81 ? -0.157 19.266 -6.219 1 35.56 81 GLN B CA 1
ATOM 3941 C C . GLN B 1 81 ? 0.551 19.484 -7.555 1 35.56 81 GLN B C 1
ATOM 3943 O O . GLN B 1 81 ? 0.708 18.547 -8.336 1 35.56 81 GLN B O 1
ATOM 3948 N N . HIS B 1 82 ? 0.075 20.391 -8.203 1 34.72 82 HIS B N 1
ATOM 3949 C CA . HIS B 1 82 ? 0.974 20.906 -9.234 1 34.72 82 HIS B CA 1
ATOM 3950 C C . HIS B 1 82 ? 2.434 20.719 -8.828 1 34.72 82 HIS B C 1
ATOM 3952 O O . HIS B 1 82 ? 2.83 21.094 -7.727 1 34.72 82 HIS B O 1
ATOM 3958 N N . ALA B 1 83 ? 2.943 19.688 -9.25 1 38.66 83 ALA B N 1
ATOM 3959 C CA . ALA B 1 83 ? 4.395 19.812 -9.148 1 38.66 83 ALA B CA 1
ATOM 3960 C C . ALA B 1 83 ? 4.82 21.266 -8.992 1 38.66 83 ALA B C 1
ATOM 3962 O O . ALA B 1 83 ? 4.402 22.125 -9.766 1 38.66 83 ALA B O 1
ATOM 3963 N N . SER B 1 84 ? 4.73 21.516 -7.812 1 41.94 84 SER B N 1
ATOM 3964 C CA . SER B 1 84 ? 5.309 22.844 -7.777 1 41.94 84 SER B CA 1
ATOM 3965 C C . SER B 1 84 ? 6.246 23.078 -8.961 1 41.94 84 SER B C 1
ATOM 3967 O O . SER B 1 84 ? 7.172 22.297 -9.18 1 41.94 84 SER B O 1
ATOM 3969 N N . ALA B 1 85 ? 5.527 23.375 -10.031 1 43.62 85 ALA B N 1
ATOM 3970 C CA . ALA B 1 85 ? 6.406 23.844 -11.102 1 43.62 85 ALA B CA 1
ATOM 3971 C C . ALA B 1 85 ? 7.746 24.328 -10.547 1 43.62 85 ALA B C 1
ATOM 3973 O O . ALA B 1 85 ? 7.816 24.812 -9.422 1 43.62 85 ALA B O 1
ATOM 3974 N N . ALA B 1 86 ? 8.641 23.922 -11.172 1 55 86 ALA B N 1
ATOM 3975 C CA . ALA B 1 86 ? 9.93 24.562 -10.883 1 55 86 ALA B CA 1
ATOM 3976 C C . ALA B 1 86 ? 9.75 26.016 -10.484 1 55 86 ALA B C 1
ATOM 3978 O O . ALA B 1 86 ? 9.039 26.766 -11.156 1 55 86 ALA B O 1
ATOM 3979 N N . GLY B 1 87 ? 9.844 26.109 -9.031 1 69.19 87 GLY B N 1
ATOM 3980 C CA . GLY B 1 87 ? 9.914 27.484 -8.539 1 69.19 87 GLY B CA 1
ATOM 3981 C C . GLY B 1 87 ? 8.719 27.875 -7.688 1 69.19 87 GLY B C 1
ATOM 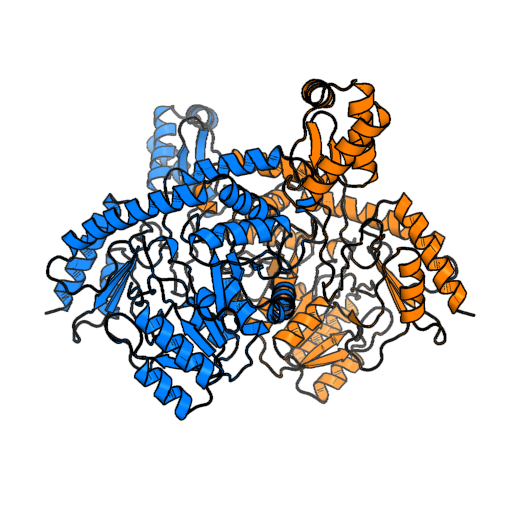3982 O O . GLY B 1 87 ? 8.695 28.953 -7.109 1 69.19 87 GLY B O 1
ATOM 3983 N N . VAL B 1 88 ? 7.652 26.969 -7.594 1 82 88 VAL B N 1
ATOM 3984 C CA . VAL B 1 88 ? 6.5 27.328 -6.77 1 82 88 VAL B CA 1
ATOM 3985 C C . VAL B 1 88 ? 6.746 26.891 -5.328 1 82 88 VAL B C 1
ATOM 3987 O O . VAL B 1 88 ? 7.148 25.75 -5.078 1 82 88 VAL B O 1
ATOM 3990 N N . VAL B 1 89 ? 6.543 27.828 -4.398 1 90.38 89 VAL B N 1
ATOM 3991 C CA . VAL B 1 89 ? 6.637 27.547 -2.973 1 90.38 89 VAL B CA 1
ATOM 3992 C C . VAL B 1 89 ? 5.363 26.844 -2.498 1 90.38 89 VAL B C 1
ATOM 3994 O O . VAL B 1 89 ? 4.266 27.406 -2.625 1 90.38 89 VAL B O 1
ATOM 3997 N N . ASP B 1 90 ? 5.535 25.688 -1.945 1 89.62 90 ASP B N 1
ATOM 3998 C CA . ASP B 1 90 ? 4.379 24.891 -1.565 1 89.62 90 ASP B CA 1
ATOM 3999 C C . ASP B 1 90 ? 3.982 25.156 -0.114 1 89.62 90 ASP B C 1
ATOM 4001 O O . ASP B 1 90 ? 4.602 24.625 0.809 1 89.62 90 ASP B O 1
ATOM 4005 N N . LEU B 1 91 ? 2.904 25.875 0.044 1 94.31 91 LEU B N 1
ATOM 4006 C CA . LEU B 1 91 ? 2.303 26.062 1.358 1 94.31 91 LEU B CA 1
ATOM 4007 C C . LEU B 1 91 ? 0.934 25.406 1.432 1 94.31 91 LEU B C 1
ATOM 4009 O O . LEU B 1 91 ? 0.105 25.766 2.27 1 94.31 91 LEU B O 1
ATOM 4013 N N . ALA B 1 92 ? 0.74 24.469 0.513 1 89.56 92 ALA B N 1
ATOM 4014 C CA . ALA B 1 92 ? -0.523 23.734 0.489 1 89.56 92 ALA B CA 1
ATOM 4015 C C . ALA B 1 92 ? -0.406 22.406 1.245 1 89.56 92 ALA B C 1
ATOM 4017 O O . ALA B 1 92 ? -1.389 21.922 1.81 1 89.56 92 ALA B O 1
ATOM 4018 N N . PHE B 1 93 ? 0.805 21.828 1.261 1 84.25 93 PHE B N 1
ATOM 4019 C CA . PHE B 1 93 ? 1.015 20.516 1.879 1 84.25 93 PHE B CA 1
ATOM 4020 C C . PHE B 1 93 ? 2.102 20.594 2.943 1 84.25 93 PHE B C 1
ATOM 4022 O O . PHE B 1 93 ? 3.029 21.406 2.836 1 84.25 93 PHE B O 1
ATOM 4029 N N . ASN B 1 94 ? 1.927 19.734 3.883 1 87.56 94 ASN B N 1
ATOM 4030 C CA . ASN B 1 94 ? 2.926 19.641 4.941 1 87.56 94 ASN B CA 1
ATOM 4031 C C . ASN B 1 94 ? 3.824 18.422 4.754 1 87.56 94 ASN B C 1
ATOM 4033 O O . ASN B 1 94 ? 3.361 17.281 4.84 1 87.56 94 ASN B O 1
ATOM 4037 N N . TYR B 1 95 ? 5.051 18.672 4.504 1 85.12 95 TYR B N 1
ATOM 4038 C CA . TYR B 1 95 ? 6.062 17.625 4.551 1 85.12 95 TYR B CA 1
ATOM 4039 C C . TYR B 1 95 ? 7.289 18.078 5.332 1 85.12 95 TYR B C 1
ATOM 4041 O O . TYR B 1 95 ? 8.375 18.234 4.762 1 85.12 95 TYR B O 1
ATOM 4049 N N . PRO B 1 96 ? 7.023 18.172 6.543 1 86 96 PRO B N 1
ATOM 4050 C CA . PRO B 1 96 ? 8.133 18.625 7.387 1 86 96 PRO B CA 1
ATOM 4051 C C . PRO B 1 96 ? 9.367 17.734 7.258 1 86 96 PRO B C 1
ATOM 4053 O O . PRO B 1 96 ? 9.258 16.516 7.27 1 86 96 PRO B O 1
ATOM 4056 N N . SER B 1 97 ? 10.453 18.406 6.988 1 82.75 97 SER B N 1
ATOM 4057 C CA . SER B 1 97 ? 11.711 17.688 6.82 1 82.75 97 SER B CA 1
ATOM 4058 C C . SER B 1 97 ? 12.836 18.359 7.605 1 82.75 97 SER B C 1
ATOM 4060 O O . SER B 1 97 ? 12.852 19.578 7.754 1 82.75 97 SER B O 1
ATOM 4062 N N . LEU B 1 98 ? 13.633 17.5 8.156 1 87.25 98 LEU B N 1
ATOM 4063 C CA . LEU B 1 98 ? 14.859 17.938 8.82 1 87.25 98 LEU B CA 1
ATOM 4064 C C . LEU B 1 98 ? 16.078 17.562 7.988 1 87.25 98 LEU B C 1
ATOM 4066 O O . LEU B 1 98 ? 16.078 16.547 7.289 1 87.25 98 LEU B O 1
ATOM 4070 N N . PRO B 1 99 ? 17.062 18.359 8.055 1 81.06 99 PRO B N 1
ATOM 4071 C CA . PRO B 1 99 ? 18.234 18.141 7.203 1 81.06 99 PRO B CA 1
ATOM 4072 C C . PRO B 1 99 ? 18.906 16.781 7.445 1 81.06 99 PRO B C 1
ATOM 4074 O O . PRO B 1 99 ? 19.516 16.234 6.535 1 81.06 99 PRO B O 1
ATOM 4077 N N . GLU B 1 100 ? 18.719 16.25 8.555 1 87.31 100 GLU B N 1
ATOM 4078 C CA . GLU B 1 100 ? 19.469 15.047 8.906 1 87.31 100 GLU B CA 1
ATOM 4079 C C . GLU B 1 100 ? 18.75 13.789 8.414 1 87.31 100 GLU B C 1
ATOM 4081 O O . GLU B 1 100 ? 19.297 12.688 8.492 1 87.31 100 GLU B O 1
ATOM 4086 N N . GLN B 1 101 ? 17.625 13.938 7.879 1 88.25 101 GLN B N 1
ATOM 4087 C CA . GLN B 1 101 ? 16.797 12.766 7.613 1 88.25 101 GLN B CA 1
ATOM 4088 C C . GLN B 1 101 ? 17.359 11.938 6.469 1 88.25 101 GLN B C 1
ATOM 4090 O O . GLN B 1 101 ? 17.25 10.711 6.473 1 88.25 101 GLN B O 1
ATOM 4095 N N . ALA B 1 102 ? 17.969 12.578 5.504 1 88.25 102 ALA B N 1
ATOM 4096 C CA . ALA B 1 102 ? 18.594 11.828 4.426 1 88.25 102 ALA B CA 1
ATOM 4097 C C . ALA B 1 102 ? 19.703 10.93 4.965 1 88.25 102 ALA B C 1
ATOM 4099 O O . ALA B 1 102 ? 19.859 9.781 4.527 1 88.25 102 ALA B O 1
ATOM 4100 N N . GLU B 1 103 ? 20.438 11.516 5.863 1 92.19 103 GLU B N 1
ATOM 4101 C CA . GLU B 1 103 ? 21.516 10.742 6.469 1 92.19 103 GLU B CA 1
ATOM 4102 C C . GLU B 1 103 ? 20.969 9.617 7.34 1 92.19 103 GLU B C 1
ATOM 4104 O O . GLU B 1 103 ? 21.578 8.547 7.441 1 92.19 103 GLU B O 1
ATOM 4109 N N . LEU B 1 104 ? 19.906 9.875 7.973 1 94 104 LEU B N 1
ATOM 4110 C CA . LEU B 1 104 ? 19.25 8.836 8.75 1 94 104 LEU B CA 1
ATOM 4111 C C . LEU B 1 104 ? 18.828 7.668 7.852 1 94 104 LEU B C 1
ATOM 4113 O O . LEU B 1 104 ? 19.047 6.508 8.203 1 94 104 LEU B O 1
ATOM 4117 N N . LEU B 1 105 ? 18.297 7.984 6.699 1 94.5 105 LEU B N 1
ATOM 4118 C CA . LEU B 1 105 ? 17.891 6.941 5.758 1 94.5 105 LEU B CA 1
ATOM 4119 C C . LEU B 1 105 ? 19.109 6.18 5.238 1 94.5 105 LEU B C 1
ATOM 4121 O O . LEU B 1 105 ? 19.078 4.953 5.141 1 94.5 105 LEU B O 1
ATOM 4125 N N . ARG B 1 106 ? 20.172 6.957 4.902 1 94.88 106 ARG B N 1
ATOM 4126 C CA . ARG B 1 106 ? 21.406 6.332 4.445 1 94.88 106 ARG B CA 1
ATOM 4127 C C . ARG B 1 106 ? 21.906 5.316 5.465 1 94.88 106 ARG B C 1
ATOM 4129 O O . ARG B 1 106 ? 22.281 4.199 5.105 1 94.88 106 ARG B O 1
ATOM 4136 N N . GLY B 1 107 ? 21.938 5.723 6.684 1 95.69 107 GLY B N 1
ATOM 4137 C CA . GLY B 1 107 ? 22.375 4.844 7.754 1 95.69 107 GLY B CA 1
ATOM 4138 C C . GLY B 1 107 ? 21.484 3.619 7.914 1 95.69 107 GLY B C 1
ATOM 4139 O O . GLY B 1 107 ? 21.984 2.508 8.102 1 95.69 107 GLY B O 1
ATOM 4140 N N . ALA B 1 108 ? 20.219 3.793 7.824 1 95.56 108 ALA B N 1
ATOM 4141 C CA . ALA B 1 108 ? 19.281 2.691 7.965 1 95.56 108 ALA B CA 1
ATOM 4142 C C . ALA B 1 108 ? 19.438 1.678 6.836 1 95.56 108 ALA B C 1
ATOM 4144 O O . ALA B 1 108 ? 19.359 0.468 7.059 1 95.56 108 ALA B O 1
ATOM 4145 N N . LEU B 1 109 ? 19.594 2.164 5.609 1 96.38 109 LEU B N 1
ATOM 4146 C CA . LEU B 1 109 ? 19.812 1.296 4.457 1 96.38 109 LEU B CA 1
ATOM 4147 C C . LEU B 1 109 ? 21.078 0.465 4.625 1 96.38 109 LEU B C 1
ATOM 4149 O O . LEU B 1 109 ? 21.078 -0.739 4.359 1 96.38 109 LEU B O 1
ATOM 4153 N N . ARG B 1 110 ? 22.109 1.075 5.09 1 95.31 110 ARG B N 1
ATOM 4154 C CA . ARG B 1 110 ? 23.359 0.369 5.32 1 95.31 110 ARG B CA 1
ATOM 4155 C C . ARG B 1 110 ? 23.219 -0.679 6.418 1 95.31 110 ARG B C 1
ATOM 4157 O O . ARG B 1 110 ? 23.719 -1.795 6.297 1 95.31 110 ARG B O 1
ATOM 4164 N N . GLN B 1 111 ? 22.578 -0.266 7.445 1 93.44 111 GLN B N 1
ATOM 4165 C CA . GLN B 1 111 ? 22.359 -1.187 8.555 1 93.44 111 GLN B CA 1
ATOM 4166 C C . GLN B 1 111 ? 21.562 -2.404 8.109 1 93.44 111 GLN B C 1
ATOM 4168 O O . GLN B 1 111 ? 21.891 -3.537 8.461 1 93.44 111 GLN B O 1
ATOM 4173 N N . LEU B 1 112 ? 20.562 -2.162 7.367 1 93.31 112 LEU B N 1
ATOM 4174 C CA . LEU B 1 112 ? 19.719 -3.258 6.879 1 93.31 112 LEU B CA 1
ATOM 4175 C C . LEU B 1 112 ? 20.516 -4.168 5.945 1 93.31 112 LEU B C 1
ATOM 4177 O O . LEU B 1 112 ? 20.375 -5.391 6 1 93.31 112 LEU B O 1
ATOM 4181 N N . ALA B 1 113 ? 21.297 -3.562 5.113 1 93.12 113 ALA B N 1
ATOM 4182 C CA . ALA B 1 113 ? 22.125 -4.332 4.195 1 93.12 113 ALA B CA 1
ATOM 4183 C C . ALA B 1 113 ? 23.062 -5.266 4.953 1 93.12 113 ALA B C 1
ATOM 4185 O O . ALA B 1 113 ? 23.438 -6.332 4.453 1 93.12 113 ALA B O 1
ATOM 4186 N N . SER B 1 114 ? 23.391 -4.887 6.141 1 90.12 114 SER B N 1
ATOM 4187 C CA . SER B 1 114 ? 24.344 -5.656 6.934 1 90.12 114 SER B CA 1
ATOM 4188 C C . SER B 1 114 ? 23.625 -6.645 7.848 1 90.12 114 SER B C 1
ATOM 4190 O O . SER B 1 114 ? 24.266 -7.504 8.461 1 90.12 114 SER B O 1
ATOM 4192 N N . SER B 1 115 ? 22.359 -6.535 7.906 1 86.06 115 SER B N 1
ATOM 4193 C CA . SER B 1 115 ? 21.594 -7.414 8.781 1 86.06 115 SER B CA 1
ATOM 4194 C C . SER B 1 115 ? 21.531 -8.836 8.227 1 86.06 115 SER B C 1
ATOM 4196 O O . SER B 1 115 ? 21.875 -9.07 7.066 1 86.06 115 SER B O 1
ATOM 4198 N N . GLY B 1 116 ? 21.219 -9.781 9.141 1 82.88 116 GLY B N 1
ATOM 4199 C CA . GLY B 1 116 ? 21 -11.156 8.719 1 82.88 116 GLY B CA 1
ATOM 4200 C C . GLY B 1 116 ? 19.578 -11.43 8.281 1 82.88 116 GLY B C 1
ATOM 4201 O O . GLY B 1 116 ? 18.703 -10.57 8.406 1 82.88 116 GLY B O 1
ATOM 4202 N N . ASP B 1 117 ? 19.359 -12.539 7.586 1 81.06 117 ASP B N 1
ATOM 4203 C CA . ASP B 1 117 ? 18.047 -13.062 7.188 1 81.06 117 ASP B CA 1
ATOM 4204 C C . ASP B 1 117 ? 17.312 -12.07 6.289 1 81.06 117 ASP B C 1
ATOM 4206 O O . ASP B 1 117 ? 16.094 -11.898 6.41 1 81.06 117 ASP B O 1
ATOM 4210 N N . LEU B 1 118 ? 18.016 -11.406 5.422 1 86.62 118 LEU B N 1
ATOM 4211 C CA . LEU B 1 118 ? 17.422 -10.445 4.5 1 86.62 118 LEU B CA 1
ATOM 4212 C C . LEU B 1 118 ? 16.391 -11.117 3.598 1 86.62 118 LEU B C 1
ATOM 4214 O O . LEU B 1 118 ? 15.461 -10.469 3.113 1 86.62 118 LEU B O 1
ATOM 4218 N N . ASP B 1 119 ? 16.516 -12.352 3.402 1 84.88 119 ASP B N 1
ATOM 4219 C CA . ASP B 1 119 ? 15.594 -13.117 2.564 1 84.88 119 ASP B CA 1
ATOM 4220 C C . ASP B 1 119 ? 14.172 -13.07 3.119 1 84.88 119 ASP B C 1
ATOM 4222 O O . ASP B 1 119 ? 13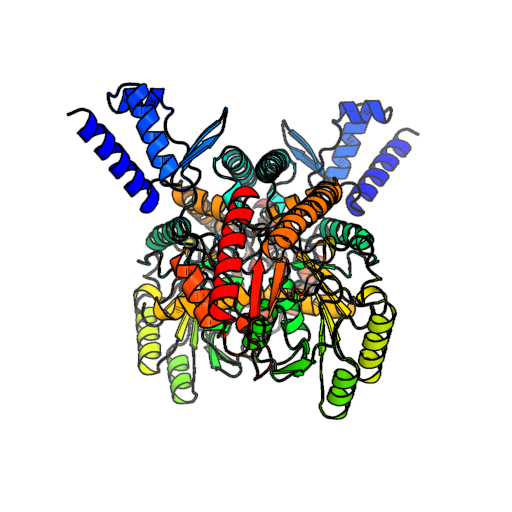.203 -13.117 2.359 1 84.88 119 ASP B O 1
ATOM 4226 N N . ALA B 1 120 ? 14.102 -12.945 4.379 1 84.94 120 ALA B N 1
ATOM 4227 C CA . ALA B 1 120 ? 12.789 -12.891 5.016 1 84.94 120 ALA B CA 1
ATOM 4228 C C . ALA B 1 120 ? 12.008 -11.664 4.547 1 84.94 120 ALA B C 1
ATOM 4230 O O . ALA B 1 120 ? 10.781 -11.711 4.441 1 84.94 120 ALA B O 1
ATOM 4231 N N . LEU B 1 121 ? 12.703 -10.633 4.203 1 89.44 121 LEU B N 1
ATOM 4232 C CA . LEU B 1 121 ? 12.062 -9.398 3.783 1 89.44 121 LEU B CA 1
ATOM 4233 C C . LEU B 1 121 ? 11.539 -9.508 2.354 1 89.44 121 LEU B C 1
ATOM 4235 O O . LEU B 1 121 ? 10.734 -8.688 1.913 1 89.44 121 LEU B O 1
ATOM 4239 N N . LEU B 1 122 ? 11.977 -10.516 1.677 1 89.75 122 LEU B N 1
ATOM 4240 C CA . LEU B 1 122 ? 11.602 -10.719 0.282 1 89.75 122 LEU B CA 1
ATOM 4241 C C . LEU B 1 122 ? 10.398 -11.648 0.172 1 89.75 122 LEU B C 1
ATOM 4243 O O . LEU B 1 122 ? 9.883 -11.875 -0.924 1 89.75 122 LEU B O 1
ATOM 4247 N N . ARG B 1 123 ? 9.93 -12.109 1.251 1 86.75 123 ARG B N 1
ATOM 4248 C CA . ARG B 1 123 ? 8.781 -13.016 1.268 1 86.75 123 ARG B CA 1
ATOM 4249 C C . ARG B 1 123 ? 7.516 -12.281 1.699 1 8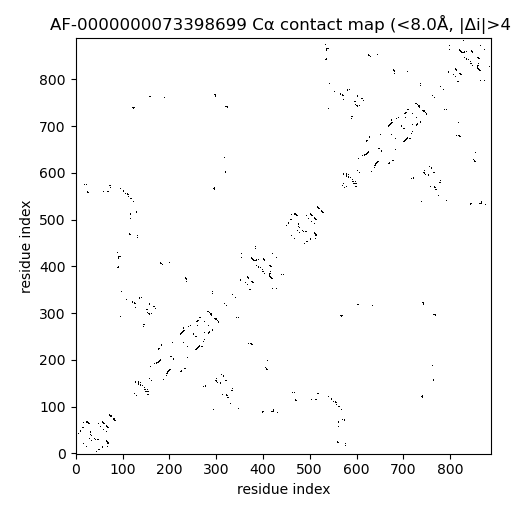6.75 123 ARG B C 1
ATOM 4251 O O . ARG B 1 123 ? 7.586 -11.18 2.246 1 86.75 123 ARG B O 1
ATOM 4258 N N . TYR B 1 124 ? 6.48 -12.906 1.384 1 83.06 124 TYR B N 1
ATOM 4259 C CA . TYR B 1 124 ? 5.215 -12.406 1.914 1 83.06 124 TYR B CA 1
ATOM 4260 C C . TYR B 1 124 ? 5.281 -12.266 3.43 1 83.06 124 TYR B C 1
ATOM 4262 O O . TYR B 1 124 ? 5.855 -13.109 4.117 1 83.06 124 TYR B O 1
ATOM 4270 N N . GLN B 1 125 ? 4.703 -11.172 3.875 1 85.19 125 GLN B N 1
ATOM 4271 C CA . GLN B 1 125 ? 4.551 -10.938 5.309 1 85.19 125 GLN B CA 1
ATOM 4272 C C . GLN B 1 125 ? 3.104 -11.133 5.746 1 85.19 125 GLN B C 1
ATOM 4274 O O . GLN B 1 125 ? 2.193 -11.133 4.918 1 85.19 125 GLN B O 1
ATOM 4279 N N . PRO B 1 126 ? 2.967 -11.367 7.098 1 89 126 PRO B N 1
ATOM 4280 C CA . PRO B 1 126 ? 1.574 -11.312 7.547 1 89 126 PRO B CA 1
ATOM 4281 C C . PRO B 1 126 ? 0.877 -10.016 7.145 1 89 126 PRO B C 1
ATOM 4283 O O . PRO B 1 126 ? 1.495 -8.945 7.164 1 89 126 PRO B O 1
ATOM 4286 N N . HIS B 1 127 ? -0.383 -10.086 6.809 1 93 127 HIS B N 1
ATOM 4287 C CA . HIS B 1 127 ? -1.118 -8.945 6.281 1 93 127 HIS B CA 1
ATOM 4288 C C . HIS B 1 127 ? -1.052 -7.758 7.238 1 93 127 HIS B C 1
ATOM 4290 O O . HIS B 1 127 ? -0.905 -6.613 6.809 1 93 127 HIS B O 1
ATOM 4296 N N . GLY B 1 128 ? -1.135 -8.039 8.539 1 93.94 128 GLY B N 1
ATOM 4297 C CA . GLY B 1 128 ? -1.108 -6.984 9.539 1 93.94 128 GLY B CA 1
ATOM 4298 C C . GLY B 1 128 ? 0.291 -6.66 10.031 1 93.94 128 GLY B C 1
ATOM 4299 O O . GLY B 1 128 ? 0.461 -5.875 10.961 1 93.94 128 GLY B O 1
ATOM 4300 N N . GLY B 1 129 ? 1.273 -7.293 9.438 1 94 129 GLY B N 1
ATOM 4301 C CA . GLY B 1 129 ? 2.645 -7.066 9.859 1 94 129 GLY B CA 1
ATOM 4302 C C . GLY B 1 129 ? 3.188 -8.18 10.742 1 94 129 GLY B C 1
ATOM 4303 O O . GLY B 1 129 ? 2.42 -8.945 11.328 1 94 129 GLY B O 1
ATOM 4304 N N . ARG B 1 130 ? 4.5 -8.25 10.852 1 91.25 130 ARG B N 1
ATOM 4305 C CA . ARG B 1 130 ? 5.18 -9.242 11.68 1 91.25 130 ARG B CA 1
ATOM 4306 C C . ARG B 1 130 ? 4.973 -8.961 13.164 1 91.25 130 ARG B C 1
ATOM 4308 O O . ARG B 1 130 ? 4.914 -7.797 13.57 1 91.25 130 ARG B O 1
ATOM 4315 N N . TRP B 1 131 ? 4.988 -9.938 13.898 1 88.19 131 TRP B N 1
ATOM 4316 C CA . TRP B 1 131 ? 4.625 -9.836 15.305 1 88.19 131 TRP B CA 1
ATOM 4317 C C . TRP B 1 131 ? 5.551 -8.883 16.047 1 88.19 131 TRP B C 1
ATOM 4319 O O . TRP B 1 131 ? 5.098 -8.039 16.812 1 88.19 131 TRP B O 1
ATOM 4329 N N . HIS B 1 132 ? 6.832 -9.039 15.891 1 89.06 132 HIS B N 1
ATOM 4330 C CA . HIS B 1 132 ? 7.781 -8.195 16.609 1 89.06 132 HIS B CA 1
ATOM 4331 C C . HIS B 1 132 ? 7.656 -6.738 16.172 1 89.06 132 HIS B C 1
ATOM 4333 O O . HIS B 1 132 ? 7.898 -5.824 16.969 1 89.06 132 HIS B O 1
ATOM 4339 N N . GLU B 1 133 ? 7.258 -6.535 14.945 1 94.81 133 GLU B N 1
ATOM 4340 C CA . GLU B 1 133 ? 7.062 -5.172 14.461 1 94.81 133 GLU B CA 1
ATOM 4341 C C . GLU B 1 133 ? 5.777 -4.566 15.016 1 94.81 133 GLU B C 1
ATOM 4343 O O . GLU B 1 133 ? 5.734 -3.381 15.344 1 94.81 133 GLU B O 1
ATOM 4348 N N . ARG B 1 134 ? 4.695 -5.379 15.109 1 96 134 ARG B N 1
ATOM 4349 C CA . ARG B 1 134 ? 3.471 -4.93 15.766 1 96 134 ARG B CA 1
ATOM 4350 C C . ARG B 1 134 ? 3.738 -4.539 17.219 1 96 134 ARG B C 1
ATOM 4352 O O . ARG B 1 134 ? 3.17 -3.564 17.719 1 96 134 ARG B O 1
ATOM 4359 N N . ALA B 1 135 ? 4.625 -5.285 17.859 1 95.38 135 ALA B N 1
ATOM 4360 C CA . ALA B 1 135 ? 5.012 -4.977 19.234 1 95.38 135 ALA B CA 1
ATOM 4361 C C . ALA B 1 135 ? 5.766 -3.652 19.312 1 95.38 135 ALA B C 1
ATOM 4363 O O . ALA B 1 135 ? 5.594 -2.881 20.25 1 95.38 135 ALA B O 1
ATOM 4364 N N . SER B 1 136 ? 6.629 -3.408 18.359 1 96.56 136 SER B N 1
ATOM 4365 C CA . SER B 1 136 ? 7.324 -2.129 18.281 1 96.56 136 SER B CA 1
ATOM 4366 C C . SER B 1 136 ? 6.34 -0.966 18.219 1 96.56 136 SER B C 1
ATOM 4368 O O . SER B 1 136 ? 6.516 0.046 18.906 1 96.56 136 SER B O 1
ATOM 4370 N N . VAL B 1 137 ? 5.301 -1.133 17.453 1 98.06 137 VAL B N 1
ATOM 4371 C CA . VAL B 1 137 ? 4.277 -0.104 17.297 1 98.06 137 VAL B CA 1
ATOM 4372 C C . VAL B 1 137 ? 3.518 0.068 18.625 1 98.06 137 VAL B C 1
ATOM 4374 O O . VAL B 1 137 ? 3.244 1.193 19.047 1 98.06 137 VAL B O 1
ATOM 4377 N N . ALA B 1 138 ? 3.209 -1.043 19.219 1 97.56 138 ALA B N 1
ATOM 4378 C CA . ALA B 1 138 ? 2.502 -0.984 20.484 1 97.56 138 ALA B CA 1
ATOM 4379 C C . ALA B 1 138 ? 3.307 -0.205 21.531 1 97.56 138 ALA B C 1
ATOM 4381 O O . ALA B 1 138 ? 2.754 0.622 22.25 1 97.56 138 ALA B O 1
ATOM 4382 N N . ARG B 1 139 ? 4.578 -0.441 21.609 1 96.94 139 ARG B N 1
ATOM 4383 C CA . ARG B 1 139 ? 5.445 0.292 22.531 1 96.94 139 ARG B CA 1
ATOM 4384 C C . ARG B 1 139 ? 5.457 1.78 22.188 1 96.94 139 ARG B C 1
ATOM 4386 O O . ARG B 1 139 ? 5.414 2.621 23.094 1 96.94 139 ARG B O 1
ATOM 4393 N N . HIS B 1 140 ? 5.492 2.031 21 1 97.25 140 HIS B N 1
ATOM 4394 C CA . HIS B 1 140 ? 5.492 3.424 20.562 1 97.25 140 HIS B CA 1
ATOM 4395 C C . HIS B 1 140 ? 4.207 4.133 20.984 1 97.25 140 HIS B C 1
ATOM 4397 O O . HIS B 1 140 ? 4.242 5.285 21.422 1 97.25 140 HIS B O 1
ATOM 4403 N N . LEU B 1 141 ? 3.088 3.49 20.859 1 97.44 141 LEU B N 1
ATOM 4404 C CA . LEU B 1 141 ? 1.792 4.098 21.141 1 97.44 141 LEU B CA 1
ATOM 4405 C C . LEU B 1 141 ? 1.626 4.367 22.625 1 97.44 141 LEU B C 1
ATOM 4407 O O . LEU B 1 141 ? 0.801 5.195 23.031 1 97.44 141 LEU B O 1
ATOM 4411 N N . ALA B 1 142 ? 2.402 3.727 23.406 1 95.75 142 ALA B N 1
ATOM 4412 C CA . ALA B 1 142 ? 2.373 4.004 24.828 1 95.75 142 ALA B CA 1
ATOM 4413 C C . ALA B 1 142 ? 2.785 5.441 25.125 1 95.75 142 ALA B C 1
ATOM 4415 O O . ALA B 1 142 ? 2.262 6.07 26.047 1 95.75 142 ALA B O 1
ATOM 4416 N N . CYS B 1 143 ? 3.668 5.938 24.344 1 91.75 143 CYS B N 1
ATOM 4417 C CA . CYS B 1 143 ? 4.113 7.316 24.516 1 91.75 143 CYS B CA 1
ATOM 4418 C C . CYS B 1 143 ? 3.002 8.297 24.156 1 91.75 143 CYS B C 1
ATOM 4420 O O . CYS B 1 143 ? 3.066 9.469 24.516 1 91.75 143 CYS B O 1
ATOM 4422 N N . ARG B 1 144 ? 2.002 7.809 23.5 1 93.25 144 ARG B N 1
ATOM 4423 C CA . ARG B 1 144 ? 0.842 8.625 23.141 1 93.25 144 ARG B CA 1
ATOM 4424 C C . ARG B 1 144 ? -0.286 8.438 24.141 1 93.25 144 ARG B C 1
ATOM 4426 O O . ARG B 1 144 ? -1.402 8.914 23.938 1 93.25 144 ARG B O 1
ATOM 4433 N N . GLY B 1 145 ? -0.009 7.68 25.156 1 95.25 145 GLY B N 1
ATOM 4434 C CA . GLY B 1 145 ? -1.029 7.43 26.156 1 95.25 145 GLY B CA 1
ATOM 4435 C C . GLY B 1 145 ? -1.96 6.289 25.797 1 95.25 145 GLY B C 1
ATOM 4436 O O . GLY B 1 145 ? -3.021 6.129 26.406 1 95.25 145 GLY B O 1
ATOM 4437 N N . LEU B 1 146 ? -1.594 5.555 24.812 1 97.31 146 LEU B N 1
ATOM 4438 C CA . LEU B 1 146 ? -2.422 4.434 24.391 1 97.31 146 LEU B CA 1
ATOM 4439 C C . LEU B 1 146 ? -1.756 3.105 24.734 1 97.31 146 LEU B C 1
ATOM 4441 O O . LEU B 1 146 ? -0.75 2.736 24.125 1 97.31 146 LEU B O 1
ATOM 4445 N N . SER B 1 147 ? -2.33 2.451 25.688 1 96.5 147 SER B N 1
ATOM 4446 C CA . SER B 1 147 ? -1.867 1.11 26.031 1 96.5 147 SER B CA 1
ATOM 4447 C C . SER B 1 147 ? -2.506 0.058 25.141 1 96.5 147 SER B C 1
ATOM 4449 O O . SER B 1 147 ? -3.727 -0.107 25.141 1 96.5 147 SER B O 1
ATOM 4451 N N . THR B 1 148 ? -1.697 -0.582 24.312 1 96.5 148 THR B N 1
ATOM 4452 C CA . THR B 1 148 ? -2.139 -1.649 23.422 1 96.5 148 THR B CA 1
ATOM 4453 C C . THR B 1 148 ? -1.061 -2.721 23.281 1 96.5 148 THR B C 1
ATOM 4455 O O . THR B 1 148 ? -0.057 -2.693 24 1 96.5 148 THR B O 1
ATOM 4458 N N . ASP B 1 149 ? -1.398 -3.816 22.562 1 95.62 149 ASP B N 1
ATOM 4459 C CA . ASP B 1 149 ? -0.458 -4.91 22.344 1 95.62 149 ASP B CA 1
ATOM 4460 C C . ASP B 1 149 ? -0.494 -5.395 20.906 1 95.62 149 ASP B C 1
ATOM 4462 O O . ASP B 1 149 ? -1.262 -4.879 20.094 1 95.62 149 ASP B O 1
ATOM 4466 N N . ALA B 1 150 ? 0.389 -6.273 20.578 1 93 150 ALA B N 1
ATOM 4467 C CA . ALA B 1 150 ? 0.623 -6.707 19.203 1 93 150 ALA B CA 1
ATOM 4468 C C . ALA B 1 150 ? -0.652 -7.27 18.594 1 93 150 ALA B C 1
ATOM 4470 O O . ALA B 1 150 ? -0.959 -6.992 17.422 1 93 150 ALA B O 1
ATOM 4471 N N . PRO B 1 151 ? -1.501 -8.023 19.281 1 92.62 151 PRO B N 1
ATOM 4472 C CA . PRO B 1 151 ? -2.715 -8.586 18.688 1 92.62 151 PRO B CA 1
ATOM 4473 C C . PRO B 1 151 ? -3.727 -7.512 18.281 1 92.62 151 PRO B C 1
ATOM 4475 O O . PRO B 1 151 ? -4.625 -7.777 17.484 1 92.62 151 PRO B O 1
ATOM 4478 N N . ARG B 1 152 ? -3.535 -6.328 18.828 1 97.75 152 ARG B N 1
ATOM 4479 C CA . ARG B 1 152 ? -4.496 -5.258 18.578 1 97.75 152 ARG B CA 1
ATOM 4480 C C . ARG B 1 152 ? -3.918 -4.215 17.625 1 97.75 152 ARG B C 1
ATOM 4482 O O . ARG B 1 152 ? -4.465 -3.117 17.5 1 97.75 152 ARG B O 1
ATOM 4489 N N . VAL B 1 153 ? -2.801 -4.582 17.047 1 98.31 153 VAL B N 1
ATOM 4490 C CA . VAL B 1 153 ? -2.131 -3.646 16.156 1 98.31 153 VAL B CA 1
ATOM 4491 C C . VAL B 1 153 ? -1.966 -4.277 14.773 1 98.31 153 VAL B C 1
ATOM 4493 O O . VAL B 1 153 ? -1.65 -5.465 14.664 1 98.31 153 VAL B O 1
ATOM 4496 N N . ALA B 1 154 ? -2.252 -3.521 13.742 1 98.38 154 ALA B N 1
ATOM 4497 C CA . ALA B 1 154 ? -1.915 -3.881 12.367 1 98.38 154 ALA B CA 1
ATOM 4498 C C . ALA B 1 154 ? -1.058 -2.801 11.711 1 98.38 154 ALA B C 1
ATOM 4500 O O . ALA B 1 154 ? -1.304 -1.606 11.898 1 98.38 154 ALA B O 1
ATOM 4501 N N . ILE B 1 155 ? -0.022 -3.223 11.039 1 98.38 155 ILE B N 1
ATOM 4502 C CA . ILE B 1 155 ? 0.812 -2.309 10.258 1 98.38 155 ILE B CA 1
ATOM 4503 C C . ILE B 1 155 ? 0.214 -2.121 8.867 1 98.38 155 ILE B C 1
ATOM 4505 O O . ILE B 1 155 ? -0.207 -3.09 8.234 1 98.38 155 ILE B O 1
ATOM 4509 N N . VAL B 1 156 ? 0.149 -0.884 8.438 1 98.56 156 VAL B N 1
ATOM 4510 C CA . VAL B 1 156 ? -0.464 -0.53 7.164 1 98.56 156 VAL B CA 1
ATOM 4511 C C . VAL B 1 156 ? 0.469 0.39 6.379 1 98.56 156 VAL B C 1
ATOM 4513 O O . VAL B 1 156 ? 1.491 0.84 6.902 1 98.56 156 VAL B O 1
ATOM 4516 N N . SER B 1 157 ? 0.124 0.668 5.133 1 98 157 SER B N 1
ATOM 4517 C CA . SER B 1 157 ? 0.945 1.467 4.227 1 98 157 SER B CA 1
ATOM 4518 C C . SER B 1 157 ? 0.649 2.955 4.383 1 98 157 SER B C 1
ATOM 4520 O O . SER B 1 157 ? 0.303 3.629 3.412 1 98 157 SER B O 1
ATOM 4522 N N . GLY B 1 158 ? 0.853 3.486 5.566 1 97.81 158 GLY B N 1
ATOM 4523 C CA . GLY B 1 158 ? 0.535 4.863 5.918 1 97.81 158 GLY B CA 1
ATOM 4524 C C . GLY B 1 158 ? -0.83 5.016 6.562 1 97.81 158 GLY B C 1
ATOM 4525 O O . GLY B 1 158 ? -1.688 4.137 6.426 1 97.81 158 GLY B O 1
ATOM 4526 N N . ALA B 1 159 ? -1.015 6.137 7.207 1 98.12 159 ALA B N 1
ATOM 4527 C CA . ALA B 1 159 ? -2.273 6.383 7.906 1 98.12 159 ALA B CA 1
ATOM 4528 C C . ALA B 1 159 ? -3.443 6.434 6.93 1 98.12 159 ALA B C 1
ATOM 4530 O O . ALA B 1 159 ? -4.559 6.016 7.266 1 98.12 159 ALA B O 1
ATOM 4531 N N . GLN B 1 160 ? -3.215 6.965 5.742 1 97.62 160 GLN B N 1
ATOM 4532 C CA . GLN B 1 160 ? -4.262 6.977 4.723 1 97.62 160 GLN B CA 1
ATOM 4533 C C . GLN B 1 160 ? -4.781 5.566 4.453 1 97.62 160 GLN B C 1
ATOM 4535 O O . GLN B 1 160 ? -5.992 5.355 4.363 1 97.62 160 GLN B O 1
ATOM 4540 N N . HIS B 1 161 ? -3.85 4.633 4.301 1 98.56 161 HIS B N 1
ATOM 4541 C CA . HIS B 1 161 ? -4.234 3.236 4.129 1 98.56 161 HIS B CA 1
ATOM 4542 C C . HIS B 1 161 ? -4.977 2.715 5.352 1 98.56 161 HIS B C 1
ATOM 4544 O O . HIS B 1 161 ? -5.91 1.918 5.223 1 98.56 161 HIS B O 1
ATOM 4550 N N . GLY B 1 162 ? -4.547 3.123 6.547 1 98.81 162 GLY B N 1
ATOM 4551 C CA . GLY B 1 162 ? -5.242 2.754 7.77 1 98.81 162 GLY B CA 1
ATOM 4552 C C . GLY B 1 162 ? -6.699 3.18 7.777 1 98.81 162 GLY B C 1
ATOM 4553 O O . GLY B 1 162 ? -7.578 2.404 8.164 1 98.81 162 GLY B O 1
ATOM 4554 N N . LEU B 1 163 ? -6.938 4.395 7.336 1 98.75 163 LEU B N 1
ATOM 4555 C CA . LEU B 1 163 ? -8.305 4.895 7.246 1 98.75 163 LEU B CA 1
ATOM 4556 C C . LEU B 1 163 ? -9.102 4.102 6.215 1 98.75 163 LEU B C 1
ATOM 4558 O O . LEU B 1 163 ? -10.258 3.734 6.465 1 98.75 163 LEU B O 1
ATOM 4562 N N . ALA B 1 164 ? -8.484 3.805 5.117 1 98.19 164 ALA B N 1
ATOM 4563 C CA . ALA B 1 164 ? -9.156 3.09 4.035 1 98.19 164 ALA B CA 1
ATOM 4564 C C . ALA B 1 164 ? -9.555 1.682 4.473 1 98.19 164 ALA B C 1
ATOM 4566 O O . ALA B 1 164 ? -10.703 1.272 4.301 1 98.19 164 ALA B O 1
ATOM 4567 N N . VAL B 1 165 ? -8.594 0.931 5.062 1 98.25 165 VAL B N 1
ATOM 4568 C CA . VAL B 1 165 ? -8.867 -0.459 5.41 1 98.25 165 VAL B CA 1
ATOM 4569 C C . VAL B 1 165 ? -9.844 -0.515 6.582 1 98.25 165 VAL B C 1
ATOM 4571 O O . VAL B 1 165 ? -10.633 -1.454 6.699 1 98.25 165 VAL B O 1
ATOM 4574 N N . THR B 1 166 ? -9.812 0.5 7.465 1 98.62 166 THR B N 1
ATOM 4575 C CA . THR B 1 166 ? -10.797 0.581 8.539 1 98.62 166 THR B CA 1
ATOM 4576 C C . THR B 1 166 ? -12.203 0.744 7.973 1 98.62 166 THR B C 1
ATOM 4578 O O . THR B 1 166 ? -13.125 0.031 8.367 1 98.62 166 THR B O 1
ATOM 4581 N N . ALA B 1 167 ? -12.344 1.638 7.027 1 97.19 167 ALA B N 1
ATOM 4582 C CA . ALA B 1 167 ? -13.648 1.87 6.406 1 97.19 167 ALA B CA 1
ATOM 4583 C C . ALA B 1 167 ? -14.133 0.628 5.66 1 97.19 167 ALA B C 1
ATOM 4585 O O . ALA B 1 167 ? -15.289 0.231 5.789 1 97.19 167 ALA B O 1
ATOM 4586 N N . MET B 1 168 ? -13.266 -0.007 4.926 1 94.38 168 MET B N 1
ATOM 4587 C CA . MET B 1 168 ? -13.602 -1.195 4.148 1 94.38 168 MET B CA 1
ATOM 4588 C C . MET B 1 168 ? -14.039 -2.336 5.062 1 94.38 168 MET B C 1
ATOM 4590 O O . MET B 1 168 ? -14.938 -3.107 4.711 1 94.38 168 MET B O 1
ATOM 4594 N N . ALA B 1 169 ? -13.398 -2.396 6.195 1 96.5 169 ALA B N 1
ATOM 4595 C CA . ALA B 1 169 ? -13.602 -3.533 7.094 1 96.5 169 ALA B CA 1
ATOM 4596 C C . ALA B 1 169 ? -14.859 -3.361 7.93 1 96.5 169 ALA B C 1
ATOM 4598 O O . ALA B 1 169 ? -15.555 -4.336 8.227 1 96.5 169 ALA B O 1
ATOM 4599 N N . LEU B 1 170 ? -15.141 -2.09 8.297 1 97.06 170 LEU B N 1
ATOM 4600 C CA . LEU B 1 170 ? -16.078 -1.938 9.414 1 97.06 170 LEU B CA 1
ATOM 4601 C C . LEU B 1 170 ? -17.297 -1.143 8.984 1 97.06 170 LEU B C 1
ATOM 4603 O O . LEU B 1 170 ? -18.25 -1.009 9.758 1 97.06 170 LEU B O 1
ATOM 4607 N N . LEU B 1 171 ? -17.297 -0.596 7.77 1 93.25 171 LEU B N 1
ATOM 4608 C CA . LEU B 1 171 ? -18.438 0.187 7.289 1 93.25 171 LEU B CA 1
ATOM 4609 C C . LEU B 1 171 ? -18.969 -0.39 5.984 1 93.25 171 LEU B C 1
ATOM 4611 O O . LEU B 1 171 ? -18.359 -1.273 5.387 1 93.25 171 LEU B O 1
ATOM 4615 N N . GLN B 1 172 ? -20.109 0.078 5.617 1 85.62 172 GLN B N 1
ATOM 4616 C CA . GLN B 1 172 ? -20.797 -0.333 4.398 1 85.62 172 GLN B CA 1
ATOM 4617 C C . GLN B 1 172 ? -21.234 0.877 3.572 1 85.62 172 GLN B C 1
ATOM 4619 O O . GLN B 1 172 ? -21.422 1.967 4.113 1 85.62 172 GLN B O 1
ATOM 4624 N N . PRO B 1 173 ? -21.297 0.654 2.221 1 82.31 173 PRO B N 1
ATOM 4625 C CA . PRO B 1 173 ? -21.844 1.746 1.417 1 82.31 173 PRO B CA 1
ATOM 4626 C C . PRO B 1 173 ? -23.188 2.242 1.944 1 82.31 173 PRO B C 1
ATOM 4628 O O . PRO B 1 173 ? -24.047 1.438 2.309 1 82.31 173 PRO B O 1
ATOM 4631 N N . GLY B 1 174 ? -23.266 3.568 2.088 1 82.06 174 GLY B N 1
ATOM 4632 C CA . GLY B 1 174 ? -24.516 4.152 2.572 1 82.06 174 GLY B CA 1
ATOM 4633 C C . GLY B 1 174 ? -24.469 4.504 4.047 1 82.06 174 GLY B C 1
ATOM 4634 O O . GLY B 1 174 ? -25.297 5.277 4.531 1 82.06 174 GLY B O 1
ATOM 4635 N N . ASP B 1 175 ? -23.516 3.963 4.762 1 89.75 175 ASP B N 1
ATOM 4636 C CA . ASP B 1 175 ? -23.375 4.316 6.172 1 89.75 175 ASP B CA 1
ATOM 4637 C C . ASP B 1 175 ? -23.125 5.812 6.344 1 89.75 175 ASP B C 1
ATOM 4639 O O . ASP B 1 175 ? -22.422 6.426 5.543 1 89.75 175 ASP B O 1
ATOM 4643 N N . VAL B 1 176 ? -23.688 6.352 7.391 1 94.62 176 VAL B N 1
ATOM 4644 C CA . VAL B 1 176 ? -23.5 7.758 7.734 1 94.62 176 VAL B CA 1
ATOM 4645 C C . VAL B 1 176 ? -22.344 7.887 8.734 1 94.62 176 VAL B C 1
ATOM 4647 O O . VAL B 1 176 ? -22.359 7.238 9.781 1 94.62 176 VAL B O 1
ATOM 4650 N N . VAL B 1 177 ? -21.406 8.688 8.383 1 98.44 177 VAL B N 1
ATOM 4651 C CA . VAL B 1 177 ? -20.281 8.961 9.258 1 98.44 177 VAL B CA 1
ATOM 4652 C C . VAL B 1 177 ? -20.266 10.438 9.648 1 98.44 177 VAL B C 1
ATOM 4654 O O . VAL B 1 177 ? -20.219 11.312 8.773 1 98.44 177 VAL B O 1
ATOM 4657 N N . ALA B 1 178 ? -20.359 10.703 10.969 1 98.69 178 ALA B N 1
ATOM 4658 C CA . ALA B 1 178 ? -20.219 12.07 11.461 1 98.69 178 ALA B CA 1
ATOM 4659 C C . ALA B 1 178 ? -18.766 12.523 11.391 1 98.69 178 ALA B C 1
ATOM 4661 O O . ALA B 1 178 ? -17.859 11.781 11.781 1 98.69 178 ALA B O 1
ATOM 4662 N N . VAL B 1 179 ? -18.547 13.688 10.852 1 98.5 179 VAL B N 1
ATOM 4663 C CA . VAL B 1 179 ? -17.203 14.25 10.68 1 98.5 179 VAL B CA 1
ATOM 4664 C C . VAL B 1 179 ? -17.234 15.75 10.969 1 98.5 179 VAL B C 1
ATOM 4666 O O . VAL B 1 179 ? -18.281 16.391 10.859 1 98.5 179 VAL B O 1
ATOM 4669 N N . ASP B 1 180 ? -16.094 16.266 11.375 1 98.12 180 ASP B N 1
ATOM 4670 C CA . ASP B 1 180 ? -16.016 17.719 11.508 1 98.12 180 ASP B CA 1
ATOM 4671 C C . ASP B 1 180 ? -16.359 18.422 10.195 1 98.12 180 ASP B C 1
ATOM 4673 O O . ASP B 1 180 ? -15.992 17.938 9.117 1 98.12 180 ASP B O 1
ATOM 4677 N N . ALA B 1 181 ? -16.969 19.594 10.258 1 97.25 181 ALA B N 1
ATOM 4678 C CA . ALA B 1 181 ? -17.391 20.328 9.07 1 97.25 181 ALA B CA 1
ATOM 4679 C C . ALA B 1 181 ? -16.188 20.719 8.211 1 97.25 181 ALA B C 1
ATOM 4681 O O . ALA B 1 181 ? -16.312 20.828 6.984 1 97.25 181 ALA B O 1
ATOM 4682 N N . LEU B 1 182 ? -15.094 21 8.875 1 96.88 182 LEU B N 1
ATOM 4683 C CA . LEU B 1 182 ? -13.781 21.047 8.242 1 96.88 182 LEU B CA 1
ATOM 4684 C C . LEU B 1 182 ? -12.914 19.875 8.703 1 96.88 182 LEU B C 1
ATOM 4686 O O . LEU B 1 182 ? -12.68 19.703 9.898 1 96.88 182 LEU B O 1
ATOM 4690 N N . THR B 1 183 ? -12.523 19.062 7.73 1 97.75 183 THR B N 1
ATOM 4691 C CA . THR B 1 183 ? -11.867 17.812 8.125 1 97.75 183 THR B CA 1
ATOM 4692 C C . THR B 1 183 ? -10.68 17.516 7.215 1 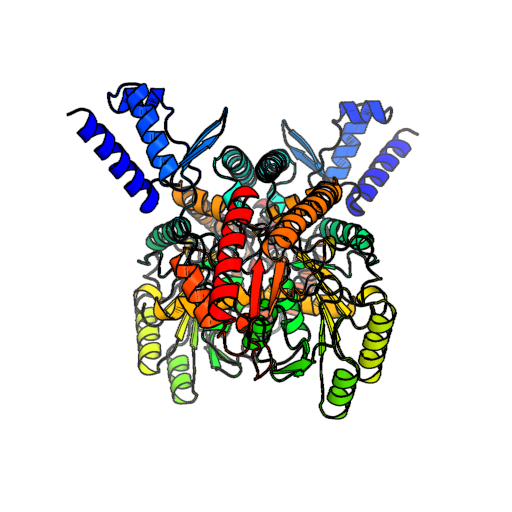97.75 183 THR B C 1
ATOM 4694 O O . THR B 1 183 ? -10.32 18.344 6.367 1 97.75 183 THR B O 1
ATOM 4697 N N . TYR B 1 184 ? -9.977 16.484 7.504 1 97.56 184 TYR B N 1
ATOM 4698 C CA . TYR B 1 184 ? -8.867 16.031 6.676 1 97.56 184 TYR B CA 1
ATOM 4699 C C . TYR B 1 184 ? -9.352 15.586 5.305 1 97.56 184 TYR B C 1
ATOM 4701 O O . TYR B 1 184 ? -10.172 14.664 5.195 1 97.56 184 TYR B O 1
ATOM 4709 N N . PRO B 1 185 ? -8.844 16.125 4.219 1 96.06 185 PRO B N 1
ATOM 4710 C CA . PRO B 1 185 ? -9.312 15.797 2.869 1 96.06 185 PRO B CA 1
ATOM 4711 C C . PRO B 1 185 ? -9.164 14.312 2.539 1 96.06 185 PRO B C 1
ATOM 4713 O O . PRO B 1 185 ? -9.977 13.758 1.789 1 96.06 185 PRO B O 1
ATOM 4716 N N . GLY B 1 186 ? -8.164 13.688 3.09 1 95.75 186 GLY B N 1
ATOM 4717 C CA . GLY B 1 186 ? -7.949 12.273 2.801 1 95.75 186 GLY B CA 1
ATOM 4718 C C . GLY B 1 186 ? -9.102 11.391 3.252 1 95.75 186 GLY B C 1
ATOM 4719 O O . GLY B 1 186 ? -9.383 10.375 2.625 1 95.75 186 GLY B O 1
ATOM 4720 N N . PHE B 1 187 ? -9.75 11.766 4.336 1 97.81 187 PHE B N 1
ATOM 4721 C CA . PHE B 1 187 ? -10.883 10.961 4.77 1 97.81 187 PHE B CA 1
ATOM 4722 C C . PHE B 1 187 ? -12.078 11.156 3.842 1 97.81 187 PHE B C 1
ATOM 4724 O O . PHE B 1 187 ? -12.867 10.234 3.633 1 97.81 187 PHE B O 1
ATOM 4731 N N . LYS B 1 188 ? -12.227 12.32 3.254 1 96.19 188 LYS B N 1
ATOM 4732 C CA . LYS B 1 188 ? -13.258 12.539 2.248 1 96.19 188 LYS B CA 1
ATOM 4733 C C . LYS B 1 188 ? -13.062 11.617 1.047 1 96.19 188 LYS B C 1
ATOM 4735 O O . LYS B 1 188 ? -14.031 11.086 0.499 1 96.19 188 LYS B O 1
ATOM 4740 N N . VAL B 1 189 ? -11.844 11.484 0.678 1 92.81 189 VAL B N 1
ATOM 4741 C CA . VAL B 1 189 ? -11.516 10.602 -0.44 1 92.81 189 VAL B CA 1
ATOM 4742 C C . VAL B 1 189 ? -11.891 9.164 -0.095 1 92.81 189 VAL B C 1
ATOM 4744 O O . VAL B 1 189 ? -12.461 8.453 -0.924 1 92.81 189 VAL B O 1
ATOM 4747 N N . VAL B 1 190 ? -11.625 8.734 1.113 1 95.62 190 VAL B N 1
ATOM 4748 C CA . VAL B 1 190 ? -11.984 7.398 1.579 1 95.62 190 VAL B CA 1
ATOM 4749 C C . VAL B 1 190 ? -13.5 7.23 1.543 1 95.62 190 VAL B C 1
ATOM 4751 O O . VAL B 1 190 ? -14.008 6.207 1.08 1 95.62 190 VAL B O 1
ATOM 4754 N N . ALA B 1 191 ? -14.188 8.25 2.025 1 94.31 191 ALA B N 1
ATOM 4755 C CA . ALA B 1 191 ? -15.648 8.195 2.09 1 94.31 191 ALA B CA 1
ATOM 4756 C C . ALA B 1 191 ? -16.25 8.078 0.695 1 94.31 191 ALA B C 1
ATOM 4758 O O . ALA B 1 191 ? -17.188 7.301 0.477 1 94.31 191 ALA B O 1
ATOM 4759 N N . ASP B 1 192 ? -15.695 8.844 -0.197 1 89.31 192 ASP B N 1
ATOM 4760 C CA . ASP B 1 192 ? -16.172 8.805 -1.574 1 89.31 192 ASP B CA 1
ATOM 4761 C C . ASP B 1 192 ? -15.945 7.434 -2.203 1 89.31 192 ASP B C 1
ATOM 4763 O O . ASP B 1 192 ? -16.844 6.867 -2.824 1 89.31 192 ASP B O 1
ATOM 4767 N N . ALA B 1 193 ? -14.805 6.93 -1.991 1 86.38 193 ALA B N 1
ATOM 4768 C CA . ALA B 1 193 ? -14.43 5.645 -2.566 1 86.38 193 ALA B CA 1
ATOM 4769 C C . ALA B 1 193 ? -15.297 4.52 -2.014 1 86.38 193 ALA B C 1
ATOM 4771 O O . ALA B 1 193 ? -15.586 3.547 -2.715 1 86.38 193 ALA B O 1
ATOM 4772 N N . GLN B 1 194 ? -15.719 4.688 -0.76 1 87.19 194 GLN B N 1
ATOM 4773 C CA . GLN B 1 194 ? -16.5 3.643 -0.103 1 87.19 194 GLN B CA 1
ATOM 4774 C C . GLN B 1 194 ? -17.984 3.982 -0.105 1 87.19 194 GLN B C 1
ATOM 4776 O O . GLN B 1 194 ? -18.797 3.266 0.49 1 87.19 194 GLN B O 1
ATOM 4781 N N . ARG B 1 195 ? -18.344 5.145 -0.728 1 83.5 195 ARG B N 1
ATOM 4782 C CA . ARG B 1 195 ? -19.719 5.602 -0.867 1 83.5 195 ARG B CA 1
ATOM 4783 C C . ARG B 1 195 ? -20.359 5.805 0.498 1 83.5 195 ARG B C 1
ATOM 4785 O O . ARG B 1 195 ? -21.5 5.363 0.728 1 83.5 195 ARG B O 1
ATOM 4792 N N . LEU B 1 196 ? -19.609 6.363 1.406 1 89.88 196 LEU B N 1
ATOM 4793 C CA . LEU B 1 196 ? -20.125 6.758 2.711 1 89.88 196 LEU B CA 1
ATOM 4794 C C . LEU B 1 196 ? -20.781 8.133 2.646 1 89.88 196 LEU B C 1
ATOM 4796 O O . LEU B 1 196 ? -20.391 8.969 1.825 1 89.88 196 LEU B O 1
ATOM 4800 N N . GLU B 1 197 ? -21.75 8.312 3.438 1 91 197 GLU B N 1
ATOM 4801 C CA . GLU B 1 197 ? -22.344 9.641 3.59 1 91 197 GLU B CA 1
ATOM 4802 C C . GLU B 1 197 ? -21.719 10.383 4.77 1 91 197 GLU B C 1
ATOM 4804 O O . GLU B 1 197 ? -21.766 9.898 5.906 1 91 197 GLU B O 1
ATOM 4809 N N . LEU B 1 198 ? -21.156 11.516 4.508 1 96.44 198 LEU B N 1
ATOM 4810 C CA . LEU B 1 198 ? -20.562 12.312 5.57 1 96.44 198 LEU B CA 1
ATOM 4811 C C . LEU B 1 198 ? -21.562 13.305 6.137 1 96.44 198 LEU B C 1
ATOM 4813 O O . LEU B 1 198 ? -22.234 14.016 5.379 1 96.44 198 LEU B O 1
ATOM 4817 N N . ALA B 1 199 ? -21.734 13.305 7.41 1 96.25 199 ALA B N 1
ATOM 4818 C CA . ALA B 1 199 ? -22.578 14.266 8.117 1 96.25 199 ALA B CA 1
ATOM 4819 C C . ALA B 1 199 ? -21.75 15.258 8.914 1 96.25 199 ALA B C 1
ATOM 4821 O O . ALA B 1 199 ? -21.125 14.891 9.914 1 96.25 199 ALA B O 1
ATOM 4822 N N . PRO B 1 200 ? -21.766 16.5 8.578 1 97.12 200 PRO B N 1
ATOM 4823 C CA . PRO B 1 200 ? -20.875 17.484 9.195 1 97.12 200 PRO B CA 1
ATOM 4824 C C . PRO B 1 200 ? -21.297 17.875 10.609 1 97.12 200 PRO B C 1
ATOM 4826 O O . PRO B 1 200 ? -22.5 18.031 10.875 1 97.12 200 PRO B O 1
ATOM 4829 N N . ILE B 1 201 ? -20.344 17.938 11.453 1 97.75 201 ILE B N 1
ATOM 4830 C CA . ILE B 1 201 ? -20.484 18.516 12.789 1 97.75 201 ILE B CA 1
ATOM 4831 C C . ILE B 1 201 ? -19.875 19.906 12.828 1 97.75 201 ILE B C 1
ATOM 4833 O O . ILE B 1 201 ? -18.688 20.078 12.562 1 97.75 201 ILE B O 1
ATOM 4837 N N . PRO B 1 202 ? -20.625 20.891 13.188 1 95.81 202 PRO B N 1
ATOM 4838 C CA . PRO B 1 202 ? -20.062 22.25 13.258 1 95.81 202 PRO B CA 1
ATOM 4839 C C . PRO B 1 202 ? -18.953 22.359 14.297 1 95.81 202 PRO B C 1
ATOM 4841 O O . PRO B 1 202 ? -18.938 21.625 15.289 1 95.81 202 PRO B O 1
ATOM 4844 N N . ALA B 1 203 ? -18.062 23.312 13.969 1 93.38 203 ALA B N 1
ATOM 4845 C CA . ALA B 1 203 ? -17 23.609 14.93 1 93.38 203 ALA B CA 1
ATOM 4846 C C . ALA B 1 203 ? -17.516 24.484 16.078 1 93.38 203 ALA B C 1
ATOM 4848 O O . ALA B 1 203 ? -18.375 25.344 15.859 1 93.38 203 ALA B O 1
ATOM 4849 N N . SER B 1 204 ? -17 24.234 17.234 1 86.44 204 SER B N 1
ATOM 4850 C CA . SER B 1 204 ? -17.359 25.031 18.406 1 86.44 204 SER B CA 1
ATOM 4851 C C . SER B 1 204 ? -16.109 25.516 19.141 1 86.44 204 SER B C 1
ATOM 4853 O O . SER B 1 204 ? -15.891 25.188 20.297 1 86.44 204 SER B O 1
ATOM 4855 N N . GLY B 1 205 ? -15.156 26.344 18.438 1 82.94 205 GLY B N 1
ATOM 4856 C CA . GLY B 1 205 ? -13.969 26.938 19.031 1 82.94 205 GLY B CA 1
ATOM 4857 C C . GLY B 1 205 ? -12.859 25.938 19.281 1 82.94 205 GLY B C 1
ATOM 4858 O O . GLY B 1 205 ? -11.922 25.828 18.484 1 82.94 205 GLY B O 1
ATOM 4859 N N . GLN B 1 206 ? -13.062 25.156 20.406 1 85.5 206 GLN B N 1
ATOM 4860 C CA . GLN B 1 206 ? -11.969 24.266 20.797 1 85.5 206 GLN B CA 1
ATOM 4861 C C . GLN B 1 206 ? -12.289 22.812 20.469 1 85.5 206 GLN B C 1
ATOM 4863 O O . GLN B 1 206 ? -11.812 21.891 21.141 1 85.5 206 GLN B O 1
ATOM 4868 N N . GLY B 1 207 ? -13.148 22.594 19.5 1 93.81 207 GLY B N 1
ATOM 4869 C CA . GLY B 1 207 ? -13.547 21.25 19.094 1 93.81 207 GLY B CA 1
ATOM 4870 C C . GLY B 1 207 ? -14.891 21.234 18.375 1 93.81 207 GLY B C 1
ATOM 4871 O O . GLY B 1 207 ? -15.477 22.281 18.109 1 93.81 207 GLY B O 1
ATOM 4872 N N . PRO B 1 208 ? -15.375 20.031 18.109 1 96.81 208 PRO B N 1
ATOM 4873 C CA . PRO B 1 208 ? -16.672 19.906 17.438 1 96.81 208 PRO B CA 1
ATOM 4874 C C . PRO B 1 208 ? -17.844 20.203 18.375 1 96.81 208 PRO B C 1
ATOM 4876 O O . PRO B 1 208 ? -17.703 20.109 19.609 1 96.81 208 PRO B O 1
ATOM 4879 N N . ASP B 1 209 ? -18.906 20.641 17.812 1 97.94 209 ASP B N 1
ATOM 4880 C CA . ASP B 1 209 ? -20.141 20.812 18.562 1 97.94 209 ASP B CA 1
ATOM 4881 C C . ASP B 1 209 ? -20.766 19.469 18.906 1 97.94 209 ASP B C 1
ATOM 4883 O O . ASP B 1 209 ? -21.562 18.922 18.125 1 97.94 209 ASP B O 1
ATOM 4887 N N . LEU B 1 210 ? -20.562 19.062 20.125 1 98.25 210 LEU B N 1
ATOM 4888 C CA . LEU B 1 210 ? -21 17.719 20.531 1 98.25 210 LEU B CA 1
ATOM 4889 C C . LEU B 1 210 ? -22.516 17.688 20.734 1 98.25 210 LEU B C 1
ATOM 4891 O O . LEU B 1 210 ? -23.125 16.625 20.656 1 98.25 210 LEU B O 1
ATOM 4895 N N . ASP B 1 211 ? -23.141 18.859 21 1 97.75 211 ASP B N 1
ATOM 4896 C CA . ASP B 1 211 ? -24.594 18.906 21.031 1 97.75 211 ASP B CA 1
ATOM 4897 C C . ASP B 1 211 ? -25.188 18.625 19.656 1 97.75 211 ASP B C 1
ATOM 4899 O O . ASP B 1 211 ? -26.203 17.906 19.547 1 97.75 211 ASP B O 1
ATOM 4903 N N . ALA B 1 212 ? -24.578 19.141 18.719 1 97.56 212 ALA B N 1
ATOM 4904 C CA . ALA B 1 212 ? -25.016 18.891 17.344 1 97.56 212 ALA B CA 1
ATOM 4905 C C . ALA B 1 212 ? -24.844 17.422 16.984 1 97.56 212 ALA B C 1
ATOM 4907 O O . ALA B 1 212 ? -25.688 16.844 16.297 1 97.56 212 ALA B O 1
ATOM 4908 N N . LEU B 1 213 ? -23.75 16.828 17.406 1 98.38 213 LEU B N 1
ATOM 4909 C CA . LEU B 1 213 ? -23.547 15.414 17.156 1 98.38 213 LEU B CA 1
ATOM 4910 C C . LEU B 1 213 ? -24.641 14.578 17.797 1 98.38 213 LEU B C 1
ATOM 4912 O O . LEU B 1 213 ? -25.188 13.672 17.172 1 98.38 213 LEU B O 1
ATOM 4916 N N . GLU B 1 214 ? -24.938 14.922 19.016 1 98.12 214 GLU B N 1
ATOM 4917 C CA . GLU B 1 214 ? -25.969 14.172 19.719 1 98.12 214 GLU B CA 1
ATOM 4918 C C . GLU B 1 214 ? -27.328 14.32 19.031 1 98.12 214 GLU B C 1
ATOM 4920 O O . GLU B 1 214 ? -28.062 13.344 18.906 1 98.12 214 GLU B O 1
ATOM 4925 N N . ARG B 1 215 ? -27.641 15.508 18.609 1 97.88 215 ARG B N 1
ATOM 4926 C CA . ARG B 1 215 ? -28.891 15.742 17.875 1 97.88 215 ARG B CA 1
ATOM 4927 C C . ARG B 1 215 ? -28.922 14.93 16.578 1 97.88 215 ARG B C 1
ATOM 4929 O O . ARG B 1 215 ? -29.953 14.352 16.234 1 97.88 215 ARG B O 1
ATOM 4936 N N . LEU B 1 216 ? -27.797 14.906 15.938 1 95.56 216 LEU B N 1
ATOM 4937 C CA . LEU B 1 216 ? -27.688 14.141 14.703 1 95.56 216 LEU B CA 1
ATOM 4938 C C . LEU B 1 216 ? -27.969 12.664 14.953 1 95.56 216 LEU B C 1
ATOM 4940 O O . LEU B 1 216 ? -28.703 12.031 14.188 1 95.56 216 LEU B O 1
ATOM 4944 N N . CYS B 1 217 ? -27.453 12.156 16 1 96.75 217 CYS B N 1
ATOM 4945 C CA . CYS B 1 217 ? -27.609 10.742 16.344 1 96.75 217 CYS B CA 1
ATOM 4946 C C . CYS B 1 217 ? -29.062 10.422 16.688 1 96.75 217 CYS B C 1
ATOM 4948 O O . CYS B 1 217 ? -29.5 9.289 16.5 1 96.75 217 CYS B O 1
ATOM 4950 N N . LYS B 1 218 ? -29.766 11.391 17.156 1 95.38 218 LYS B N 1
ATOM 4951 C CA . LYS B 1 218 ? -31.172 11.195 17.531 1 95.38 218 LYS B CA 1
ATOM 4952 C C . LYS B 1 218 ? -32.062 11.234 16.297 1 95.38 218 LYS B C 1
ATOM 4954 O O . LYS B 1 218 ? -33.188 10.68 16.312 1 95.38 218 LYS B O 1
ATOM 4959 N N . THR B 1 219 ? -31.594 11.781 15.258 1 92.94 219 THR B N 1
ATOM 4960 C CA . THR B 1 219 ? -32.438 12.023 14.102 1 92.94 219 THR B CA 1
ATOM 4961 C C . THR B 1 219 ? -32.094 11.07 12.961 1 92.94 219 THR B C 1
ATOM 4963 O O . THR B 1 219 ? -32.938 10.828 12.078 1 92.94 219 THR B O 1
ATOM 4966 N N . ARG B 1 220 ? -30.859 10.641 12.977 1 90.62 220 ARG B N 1
ATOM 4967 C CA . ARG B 1 220 ? -30.422 9.742 11.914 1 90.62 220 ARG B CA 1
ATOM 4968 C C . ARG B 1 220 ? -29.625 8.578 12.477 1 90.62 220 ARG B C 1
ATOM 4970 O O . ARG B 1 220 ? -29.078 8.672 13.586 1 90.62 220 ARG B O 1
ATOM 4977 N N . ARG B 1 221 ? -29.609 7.543 11.695 1 90.5 221 ARG B N 1
ATOM 4978 C CA . ARG B 1 221 ? -28.781 6.41 12.086 1 90.5 221 ARG B CA 1
ATOM 4979 C C . ARG B 1 221 ? -27.312 6.656 11.727 1 90.5 221 ARG B C 1
ATOM 4981 O O . ARG B 1 221 ? -26.875 6.312 10.633 1 90.5 221 ARG B O 1
ATOM 4988 N N . VAL B 1 222 ? -26.609 7.156 12.602 1 96.75 222 VAL B N 1
ATOM 4989 C CA . VAL B 1 222 ? -25.188 7.41 12.43 1 96.75 222 VAL B CA 1
ATOM 4990 C C . VAL B 1 222 ? -24.391 6.16 12.797 1 96.75 222 VAL B C 1
ATOM 4992 O O . VAL B 1 222 ? -24.594 5.578 13.867 1 96.75 222 VAL B O 1
ATOM 4995 N N . ARG B 1 223 ? -23.484 5.777 11.898 1 97.12 223 ARG B N 1
ATOM 4996 C CA . ARG B 1 223 ? -22.766 4.527 12.109 1 97.12 223 ARG B CA 1
ATOM 4997 C C . ARG B 1 223 ? -21.438 4.777 12.812 1 97.12 223 ARG B C 1
ATOM 4999 O O . ARG B 1 223 ? -20.969 3.939 13.586 1 97.12 223 ARG B O 1
ATOM 5006 N N . ALA B 1 224 ? -20.812 5.844 12.484 1 98.88 224 ALA B N 1
ATOM 5007 C CA . ALA B 1 224 ? -19.453 6.102 12.992 1 98.88 224 ALA B CA 1
ATOM 5008 C C . ALA B 1 224 ? -19.203 7.602 13.117 1 98.88 224 ALA B C 1
ATOM 5010 O O . ALA B 1 224 ? -19.953 8.414 12.57 1 98.88 224 ALA B O 1
ATOM 5011 N N . VAL B 1 225 ? -18.203 7.98 13.906 1 98.88 225 VAL B N 1
ATOM 5012 C CA . VAL B 1 225 ? -17.672 9.336 13.984 1 98.88 225 VAL B CA 1
ATOM 5013 C C . VAL B 1 225 ? -16.172 9.312 13.703 1 98.88 225 VAL B C 1
ATOM 5015 O O . VAL B 1 225 ? -15.445 8.492 14.25 1 98.88 225 VAL B O 1
ATOM 5018 N N . TYR B 1 226 ? -15.773 10.039 12.758 1 98.88 226 TYR B N 1
ATOM 5019 C CA . TYR B 1 226 ? -14.359 10.305 12.492 1 98.88 226 TYR B CA 1
ATOM 5020 C C . TYR B 1 226 ? -13.906 11.586 13.188 1 98.88 226 TYR B C 1
ATOM 5022 O O . TYR B 1 226 ? -14.508 12.648 12.992 1 98.88 226 TYR B O 1
ATOM 5030 N N . THR B 1 227 ? -12.789 11.477 13.938 1 98.62 227 THR B N 1
ATOM 5031 C CA . THR B 1 227 ? -12.406 12.625 14.75 1 98.62 227 THR B CA 1
ATOM 5032 C C . THR B 1 227 ? -10.883 12.742 14.828 1 98.62 227 THR B C 1
ATOM 5034 O O . THR B 1 227 ? -10.172 11.742 14.75 1 98.62 227 THR B O 1
ATOM 5037 N N . MET B 1 228 ? -10.398 13.93 14.914 1 98.38 228 MET B N 1
ATOM 5038 C CA . MET B 1 228 ? -9.008 14.297 15.164 1 98.38 228 MET B CA 1
ATOM 5039 C C . MET B 1 228 ? -8.883 15.094 16.453 1 98.38 228 MET B C 1
ATOM 5041 O O . MET B 1 228 ? -8.695 16.312 16.422 1 98.38 228 MET B O 1
ATOM 5045 N N . PRO B 1 229 ? -8.898 14.406 17.578 1 98.12 229 PRO B N 1
ATOM 5046 C CA . PRO B 1 229 ? -9 15.102 18.859 1 98.12 229 PRO B CA 1
ATOM 5047 C C . PRO B 1 229 ? -7.699 15.789 19.266 1 98.12 229 PRO B C 1
ATOM 5049 O O . PRO B 1 229 ? -7.703 16.656 20.141 1 98.12 229 PRO B O 1
ATOM 5052 N N . THR B 1 230 ? -6.57 15.328 18.766 1 97.88 230 THR B N 1
ATOM 5053 C CA . THR B 1 230 ? -5.273 15.891 19.141 1 97.88 230 THR B CA 1
ATOM 5054 C C . THR B 1 230 ? -4.605 16.547 17.922 1 97.88 230 THR B C 1
ATOM 5056 O O . THR B 1 230 ? -3.924 15.875 17.156 1 97.88 230 THR B O 1
ATOM 5059 N N . LEU B 1 231 ? -4.773 17.922 17.906 1 97 231 LEU B N 1
ATOM 5060 C CA . LEU B 1 231 ? -4.262 18.781 16.844 1 97 231 LEU B CA 1
ATOM 5061 C C . LEU B 1 231 ? -5.023 18.547 15.539 1 97 231 LEU B C 1
ATOM 5063 O O . LEU B 1 231 ? -4.465 18 14.578 1 97 231 LEU B O 1
ATOM 5067 N N . HIS B 1 232 ? -6.148 19.078 15.477 1 97.75 232 HIS B N 1
ATOM 5068 C CA . HIS B 1 232 ? -7.113 18.938 14.391 1 97.75 232 HIS B CA 1
ATOM 5069 C C . HIS B 1 232 ? -6.59 19.578 13.109 1 97.75 232 HIS B C 1
ATOM 5071 O O . HIS B 1 232 ? -6.066 20.703 13.133 1 97.75 232 HIS B O 1
ATOM 5077 N N . ASN B 1 233 ? -6.539 18.906 12.078 1 96.56 233 ASN B N 1
ATOM 5078 C CA . ASN B 1 233 ? -6.301 19.438 10.734 1 96.56 233 ASN B CA 1
ATOM 5079 C C . ASN B 1 233 ? -7.609 19.703 10 1 96.56 233 ASN B C 1
ATOM 5081 O O . ASN B 1 233 ? -8.375 18.781 9.711 1 96.56 233 ASN B O 1
ATOM 5085 N N . PRO B 1 234 ? -7.918 20.984 9.852 1 96.25 234 PRO B N 1
ATOM 5086 C CA . PRO B 1 234 ? -6.969 22.078 9.641 1 96.25 234 PRO B CA 1
ATOM 5087 C C . PRO B 1 234 ? -6.996 23.109 10.766 1 96.25 234 PRO B C 1
ATOM 5089 O O . PRO B 1 234 ? -6.297 24.125 10.695 1 96.25 234 PRO B O 1
ATOM 5092 N N . LEU B 1 235 ? -7.719 22.906 11.844 1 96.81 235 LEU B N 1
ATOM 5093 C CA . LEU B 1 235 ? -8.023 24.016 12.734 1 96.81 235 LEU B CA 1
ATOM 5094 C C . LEU B 1 235 ? -7.074 24.016 13.93 1 96.81 235 LEU B C 1
ATOM 5096 O O . LEU B 1 235 ? -7.059 24.969 14.711 1 96.81 235 LEU B O 1
ATOM 5100 N N . GLY B 1 236 ? -6.371 22.969 14.188 1 96 236 GLY B N 1
ATOM 5101 C CA . GLY B 1 236 ? -5.289 22.969 15.164 1 96 236 GLY B CA 1
ATOM 5102 C C . GLY B 1 236 ? -5.762 22.734 16.578 1 96 236 GLY B C 1
ATOM 5103 O O . GLY B 1 236 ? -4.953 22.688 17.516 1 96 236 GLY B O 1
ATOM 5104 N N . TRP B 1 237 ? -7.02 22.531 16.828 1 96.06 237 TRP B N 1
ATOM 5105 C CA . TRP B 1 237 ? -7.477 22.406 18.203 1 96.06 237 TRP B CA 1
ATOM 5106 C C . TRP B 1 237 ? -7.031 21.094 18.812 1 96.06 237 TRP B C 1
ATOM 5108 O O . TRP B 1 237 ? -6.773 20.125 18.094 1 96.06 237 TRP B O 1
ATOM 5118 N N . VAL B 1 238 ? -6.91 21.062 20.109 1 97.38 238 VAL B N 1
ATOM 5119 C CA . VAL B 1 238 ? -6.781 19.891 20.969 1 97.38 238 VAL B CA 1
ATOM 5120 C C . VAL B 1 238 ? -7.992 19.781 21.891 1 97.38 238 VAL B C 1
ATOM 5122 O O . VAL B 1 238 ? -8.195 20.641 22.75 1 97.38 238 VAL B O 1
ATOM 5125 N N . MET B 1 239 ? -8.789 18.766 21.656 1 97.38 239 MET B N 1
ATOM 5126 C CA . MET B 1 239 ? -9.992 18.594 22.469 1 97.38 239 MET B CA 1
ATOM 5127 C C . MET B 1 239 ? -9.625 18.375 23.938 1 97.38 239 MET B C 1
ATOM 5129 O O . MET B 1 239 ? -8.688 17.641 24.25 1 97.38 239 MET B O 1
ATOM 5133 N N . SER B 1 240 ? -10.367 18.984 24.797 1 97.06 240 SER B N 1
ATOM 5134 C CA . SER B 1 240 ? -10.141 18.812 26.234 1 97.06 240 SER B CA 1
ATOM 5135 C C . SER B 1 240 ? -10.555 17.422 26.688 1 97.06 240 SER B C 1
ATOM 5137 O O . SER B 1 240 ? -11.281 16.719 25.984 1 97.06 240 SER B O 1
ATOM 5139 N N . ALA B 1 241 ? -10.078 17.078 27.906 1 97.62 241 ALA B N 1
ATOM 5140 C CA . ALA B 1 241 ? -10.438 15.781 28.484 1 97.62 241 ALA B CA 1
ATOM 5141 C C . ALA B 1 241 ? -11.945 15.656 28.656 1 97.62 241 ALA B C 1
ATOM 5143 O O . ALA B 1 241 ? -12.516 14.594 28.406 1 97.62 241 ALA B O 1
ATOM 5144 N N . HIS B 1 242 ? -12.578 16.734 29.062 1 97.5 242 HIS B N 1
ATOM 5145 C CA . HIS B 1 242 ? -14.023 16.734 29.281 1 97.5 242 HIS B CA 1
ATOM 5146 C C . HIS B 1 242 ? -14.781 16.5 27.984 1 97.5 242 HIS B C 1
ATOM 5148 O O . HIS B 1 242 ? -15.719 15.695 27.953 1 97.5 242 HIS B O 1
ATOM 5154 N N . ARG B 1 243 ? -14.391 17.109 26.969 1 97.62 243 ARG B N 1
ATOM 5155 C CA . ARG B 1 243 ? -15.055 16.953 25.672 1 97.62 243 ARG B CA 1
ATOM 5156 C C . ARG B 1 243 ? -14.844 15.555 25.109 1 97.62 243 ARG B C 1
ATOM 5158 O O . ARG B 1 243 ? -15.75 14.992 24.484 1 97.62 243 ARG B O 1
ATOM 5165 N N . ARG B 1 244 ? -13.695 15.023 25.297 1 98.5 244 ARG B N 1
ATOM 5166 C CA . ARG B 1 244 ? -13.422 13.656 24.875 1 98.5 244 ARG B CA 1
ATOM 5167 C C . ARG B 1 244 ? -14.344 12.664 25.578 1 98.5 244 ARG B C 1
ATOM 5169 O O . ARG B 1 244 ? -14.891 11.758 24.938 1 98.5 244 ARG B O 1
ATOM 5176 N N . ARG B 1 245 ? -14.492 12.852 26.875 1 98.62 245 ARG B N 1
ATOM 5177 C CA . ARG B 1 245 ? -15.383 11.984 27.641 1 98.62 245 ARG B CA 1
ATOM 5178 C C . ARG B 1 245 ? -16.828 12.125 27.172 1 98.62 245 ARG B C 1
ATOM 5180 O O . ARG B 1 245 ? -17.562 11.133 27.094 1 98.62 245 ARG B O 1
ATOM 5187 N N . ARG B 1 246 ? -17.188 13.312 26.875 1 98.5 246 ARG B N 1
ATOM 5188 C CA . ARG B 1 246 ? -18.531 13.555 26.359 1 98.5 246 ARG B CA 1
ATOM 5189 C C . ARG B 1 246 ? -18.734 12.867 25.016 1 98.5 246 ARG B C 1
ATOM 5191 O O . ARG B 1 246 ? -19.797 12.266 24.781 1 98.5 246 ARG B O 1
ATOM 5198 N N . LEU B 1 247 ? -17.797 12.961 24.141 1 98.69 247 LEU B N 1
ATOM 5199 C CA . LEU B 1 247 ? -17.875 12.281 22.844 1 98.69 247 LEU B CA 1
ATOM 5200 C C . LEU B 1 247 ? -18.016 10.773 23.031 1 98.69 247 LEU B C 1
ATOM 5202 O O . LEU B 1 247 ? -18.828 10.141 22.359 1 98.69 247 LEU B O 1
ATOM 5206 N N . VAL B 1 248 ? -17.266 10.219 23.953 1 98.81 248 VAL B N 1
ATOM 5207 C CA . VAL B 1 248 ? -17.312 8.789 24.25 1 98.81 248 VAL B CA 1
ATOM 5208 C C . VAL B 1 248 ? -18.703 8.414 24.75 1 98.81 248 VAL B C 1
ATOM 5210 O O . VAL B 1 248 ? -19.25 7.387 24.344 1 98.81 248 VAL B O 1
ATOM 5213 N N . ALA B 1 249 ? -19.219 9.273 25.594 1 98.81 249 ALA B N 1
ATOM 5214 C CA . ALA B 1 249 ? -20.547 9.008 26.125 1 98.81 249 ALA B CA 1
ATOM 5215 C C . ALA B 1 249 ? -21.594 8.984 25.016 1 98.81 249 ALA B C 1
ATOM 5217 O O . ALA B 1 249 ? -22.469 8.109 25 1 98.81 249 ALA B O 1
ATOM 5218 N N . ILE B 1 250 ? -21.562 9.906 24.141 1 98.69 250 ILE B N 1
ATOM 5219 C CA . ILE B 1 250 ? -22.484 9.961 23 1 98.69 250 ILE B CA 1
ATOM 5220 C C . ILE B 1 250 ? -22.312 8.711 22.141 1 98.69 250 ILE B C 1
ATOM 5222 O O . ILE B 1 250 ? -23.312 8.086 21.75 1 98.69 250 ILE B O 1
ATOM 5226 N N . ALA B 1 251 ? -21.062 8.328 21.859 1 98.75 251 ALA B N 1
ATOM 5227 C CA . ALA B 1 251 ? -20.781 7.172 21.016 1 98.75 251 ALA B CA 1
ATOM 5228 C C . ALA B 1 251 ? -21.344 5.895 21.625 1 98.75 251 ALA B C 1
ATOM 5230 O O . ALA B 1 251 ? -21.938 5.078 20.922 1 98.75 251 ALA B O 1
ATOM 5231 N N . ARG B 1 252 ? -21.172 5.723 22.938 1 98.5 252 ARG B N 1
ATOM 5232 C CA . ARG B 1 252 ? -21.688 4.539 23.625 1 98.5 252 ARG B CA 1
ATOM 5233 C C . ARG B 1 252 ? -23.203 4.508 23.625 1 98.5 252 ARG B C 1
ATOM 5235 O O . ARG B 1 252 ? -23.812 3.463 23.375 1 98.5 252 ARG B O 1
ATOM 5242 N N . ARG B 1 253 ? -23.812 5.637 23.859 1 98.25 253 ARG B N 1
ATOM 5243 C CA . ARG B 1 253 ? -25.266 5.734 23.922 1 98.25 253 ARG B CA 1
ATOM 5244 C C . ARG B 1 253 ? -25.891 5.367 22.594 1 98.25 253 ARG B C 1
ATOM 5246 O O . ARG B 1 253 ? -26.969 4.742 22.547 1 98.25 253 ARG B O 1
ATOM 5253 N N . HIS B 1 254 ? -25.266 5.727 21.562 1 97.88 254 HIS B N 1
ATOM 5254 C CA . HIS B 1 254 ? -25.891 5.566 20.266 1 97.88 254 HIS B CA 1
ATOM 5255 C C . HIS B 1 254 ? -25.219 4.465 19.453 1 97.88 254 HIS B C 1
ATOM 5257 O O . HIS B 1 254 ? -25.562 4.238 18.297 1 97.88 254 HIS B O 1
ATOM 5263 N N . GLY B 1 255 ? -24.188 3.797 20.047 1 97.75 255 GLY B N 1
ATOM 5264 C CA . GLY B 1 255 ? -23.531 2.658 19.406 1 97.75 255 GLY B CA 1
ATOM 5265 C C . GLY B 1 255 ? -22.672 3.045 18.234 1 97.75 255 GLY B C 1
ATOM 5266 O O . GLY B 1 255 ? -22.656 2.361 17.203 1 97.75 255 GLY B O 1
ATOM 5267 N N . LEU B 1 256 ? -21.922 4.176 18.312 1 98.56 256 LEU B N 1
ATOM 5268 C CA . LEU B 1 256 ? -21.078 4.645 17.219 1 98.56 256 LEU B CA 1
ATOM 5269 C C . LEU B 1 256 ? -19.734 3.949 17.234 1 98.56 256 LEU B C 1
ATOM 5271 O O . LEU B 1 256 ? -19.156 3.734 18.297 1 98.56 256 LEU B O 1
ATOM 5275 N N . LEU B 1 257 ? -19.219 3.582 16.062 1 98.75 257 LEU B N 1
ATOM 5276 C CA . LEU B 1 257 ? -17.797 3.334 15.867 1 98.75 257 LEU B CA 1
ATOM 5277 C C . LEU B 1 257 ? -17.016 4.641 15.883 1 98.75 257 LEU B C 1
ATOM 5279 O O . LEU B 1 257 ? -17.422 5.625 15.266 1 98.75 257 LEU B O 1
ATOM 5283 N N . ILE B 1 258 ? -15.953 4.691 16.672 1 98.94 258 ILE B N 1
ATOM 5284 C CA . ILE B 1 258 ? -15.109 5.883 16.688 1 98.94 258 ILE B CA 1
ATOM 5285 C C . ILE B 1 258 ? -13.836 5.621 15.875 1 98.94 258 ILE B C 1
ATOM 5287 O O . ILE B 1 258 ? -13.125 4.648 16.125 1 98.94 258 ILE B O 1
ATOM 5291 N N . ILE B 1 259 ? -13.555 6.402 14.898 1 98.94 259 ILE B N 1
ATOM 5292 C CA . ILE B 1 259 ? -12.297 6.41 14.164 1 98.94 259 ILE B CA 1
ATOM 5293 C C . ILE B 1 259 ? -11.469 7.625 14.578 1 98.94 259 ILE B C 1
ATOM 5295 O O . ILE B 1 259 ? -11.797 8.758 14.219 1 98.94 259 ILE B O 1
ATOM 5299 N N . GLU B 1 260 ? -10.453 7.414 15.32 1 98.94 260 GLU B N 1
ATOM 5300 C CA . GLU B 1 260 ? -9.578 8.469 15.82 1 98.94 260 GLU B CA 1
ATOM 5301 C C . GLU B 1 260 ? -8.305 8.586 14.992 1 98.94 260 GLU B C 1
ATOM 5303 O O . GLU B 1 260 ? -7.52 7.637 14.914 1 98.94 260 GLU B O 1
ATOM 5308 N N . ASP B 1 261 ? -8.141 9.695 14.391 1 98.75 261 ASP B N 1
ATOM 5309 C CA . ASP B 1 261 ? -6.973 10.016 13.578 1 98.75 261 ASP B CA 1
ATOM 5310 C C . ASP B 1 261 ? -5.938 10.789 14.391 1 98.75 261 ASP B C 1
ATOM 5312 O O . ASP B 1 261 ? -6.18 11.922 14.797 1 98.75 261 ASP B O 1
ATOM 5316 N N . GLY B 1 262 ? -4.754 10.188 14.547 1 98.19 262 GLY B N 1
ATOM 5317 C CA . GLY B 1 262 ? -3.719 10.789 15.367 1 98.19 262 GLY B CA 1
ATOM 5318 C C . GLY B 1 262 ? -2.484 11.188 14.586 1 98.19 262 GLY B C 1
ATOM 5319 O O . GLY B 1 262 ? -1.37 11.156 15.109 1 98.19 262 GLY B O 1
ATOM 5320 N N . ALA B 1 263 ? -2.613 11.578 13.391 1 96.81 263 ALA B N 1
ATOM 5321 C CA . ALA B 1 263 ? -1.492 11.844 12.492 1 96.81 263 ALA B CA 1
ATOM 5322 C C . ALA B 1 263 ? -0.605 12.961 13.031 1 96.81 263 ALA B C 1
ATOM 5324 O O . ALA B 1 263 ? 0.618 12.914 12.883 1 96.81 263 ALA B O 1
ATOM 5325 N N . TYR B 1 264 ? -1.173 14 13.719 1 97.38 264 TYR B N 1
ATOM 5326 C CA . TYR B 1 264 ? -0.415 15.156 14.172 1 97.38 264 TYR B CA 1
ATOM 5327 C C . TYR B 1 264 ? -0.302 15.172 15.688 1 97.38 264 TYR B C 1
ATOM 5329 O O . TYR B 1 264 ? 0.188 16.141 16.266 1 97.38 264 TYR B O 1
ATOM 5337 N N . ALA B 1 265 ? -0.701 14.102 16.312 1 97.5 265 ALA B N 1
ATOM 5338 C CA . ALA B 1 265 ? -0.787 14.07 17.766 1 97.5 265 ALA B CA 1
ATOM 5339 C C . ALA B 1 265 ? 0.585 14.289 18.406 1 97.5 265 ALA B C 1
ATOM 5341 O O . ALA B 1 265 ? 0.69 14.836 19.5 1 97.5 265 ALA B O 1
ATOM 5342 N N . PHE B 1 266 ? 1.656 13.922 17.703 1 96.56 266 PHE B N 1
ATOM 5343 C CA . PHE B 1 266 ? 3.006 13.984 18.25 1 96.56 266 PHE B CA 1
ATOM 5344 C C . PHE B 1 266 ? 3.43 15.422 18.5 1 96.56 266 PHE B C 1
ATOM 5346 O O . PHE B 1 266 ? 4.379 15.68 19.234 1 96.56 266 PHE B O 1
ATOM 5353 N N . LEU B 1 267 ? 2.73 16.391 17.953 1 97 267 LEU B N 1
ATOM 5354 C CA . LEU B 1 267 ? 3.109 17.781 18.047 1 97 267 LEU B CA 1
ATOM 5355 C C . LEU B 1 267 ? 2.592 18.406 19.344 1 97 267 LEU B C 1
ATOM 5357 O O . LEU B 1 267 ? 3.078 19.453 19.781 1 97 267 LEU B O 1
ATOM 5361 N N . ALA B 1 268 ? 1.559 17.781 19.859 1 95.12 268 ALA B N 1
ATOM 5362 C CA . ALA B 1 268 ? 1.004 18.297 21.109 1 95.12 268 ALA B CA 1
ATOM 5363 C C . ALA B 1 268 ? 1.827 17.844 22.312 1 95.12 268 ALA B C 1
ATOM 5365 O O . ALA B 1 268 ? 2.014 16.641 22.516 1 95.12 268 ALA B O 1
ATOM 5366 N N . ASP B 1 269 ? 2.391 18.578 23.062 1 88.12 269 ASP B N 1
ATOM 5367 C CA . ASP B 1 269 ? 3.32 18.266 24.141 1 88.12 269 ASP B CA 1
ATOM 5368 C C . ASP B 1 269 ? 2.625 17.5 25.266 1 88.12 269 ASP B C 1
ATOM 5370 O O . ASP B 1 269 ? 3.162 16.516 25.766 1 88.12 269 ASP B O 1
ATOM 5374 N N . ASP B 1 270 ? 1.484 17.859 25.75 1 89 270 ASP B N 1
ATOM 5375 C CA . ASP B 1 270 ? 0.795 17.172 26.844 1 89 270 ASP B CA 1
ATOM 5376 C C . ASP B 1 270 ? -0.71 17.125 26.594 1 89 270 ASP B C 1
ATOM 5378 O O . ASP B 1 270 ? -1.494 17.672 27.359 1 89 270 ASP B O 1
ATOM 5382 N N . PRO B 1 271 ? -0.963 16.328 25.594 1 94.5 271 PRO B N 1
ATOM 5383 C CA . PRO B 1 271 ? -2.398 16.234 25.312 1 94.5 271 PRO B CA 1
ATOM 5384 C C . PRO B 1 271 ? -3.121 15.281 26.266 1 94.5 271 PRO B C 1
ATOM 5386 O O . PRO B 1 271 ? -2.482 14.453 26.922 1 94.5 271 PRO B O 1
ATOM 5389 N N . PRO B 1 272 ? -4.492 15.492 26.391 1 96.69 272 PRO B N 1
ATOM 5390 C CA . PRO B 1 272 ? -5.262 14.477 27.109 1 96.69 272 PRO B CA 1
ATOM 5391 C C . PRO B 1 272 ? -5.141 13.094 26.484 1 96.69 272 PRO B C 1
ATOM 5393 O O . PRO B 1 272 ? -4.707 12.961 25.344 1 96.69 272 PRO B O 1
ATOM 5396 N N . ALA B 1 273 ? -5.578 12.086 27.234 1 97.19 273 ALA B N 1
ATOM 5397 C CA . ALA B 1 273 ? -5.574 10.711 26.734 1 97.19 273 ALA B CA 1
ATOM 5398 C C . ALA B 1 273 ? -6.367 10.602 25.438 1 97.19 273 ALA B C 1
ATOM 5400 O O . ALA B 1 273 ? -7.414 11.234 25.281 1 97.19 273 ALA B O 1
ATOM 5401 N N . PRO B 1 274 ? -5.84 9.797 24.531 1 98.31 274 PRO B N 1
ATOM 5402 C CA . PRO B 1 274 ? -6.633 9.586 23.312 1 98.31 274 PRO B CA 1
ATOM 5403 C C . PRO B 1 274 ? -7.98 8.93 23.609 1 98.31 274 PRO B C 1
ATOM 5405 O O . PRO B 1 274 ? -8.148 8.266 24.625 1 98.31 274 PRO B O 1
ATOM 5408 N N . ILE B 1 275 ? -8.867 9.125 22.719 1 98.75 275 ILE B N 1
ATOM 5409 C CA . ILE B 1 275 ? -10.203 8.555 22.859 1 98.75 275 ILE B CA 1
ATOM 5410 C C . ILE B 1 275 ? -10.102 7.027 22.891 1 98.75 275 ILE B C 1
ATOM 5412 O O . ILE B 1 275 ? -10.852 6.371 23.625 1 98.75 275 ILE B O 1
ATOM 5416 N N . ALA B 1 276 ? -9.172 6.453 22.172 1 98.75 276 ALA B N 1
ATOM 5417 C CA . ALA B 1 276 ? -8.961 5.008 22.125 1 98.75 276 ALA B CA 1
ATOM 5418 C C . ALA B 1 276 ? -8.633 4.465 23.516 1 98.75 276 ALA B C 1
ATOM 5420 O O . ALA B 1 276 ? -8.914 3.299 23.812 1 98.75 276 ALA B O 1
ATOM 5421 N N . ALA B 1 277 ? -8.031 5.285 24.344 1 98.5 277 ALA B N 1
ATOM 5422 C CA . ALA B 1 277 ? -7.762 4.875 25.719 1 98.5 277 ALA B CA 1
ATOM 5423 C C . ALA B 1 277 ? -9.031 4.922 26.562 1 98.5 277 ALA B C 1
ATOM 5425 O O . ALA B 1 277 ? -9.203 4.113 27.469 1 98.5 277 ALA B O 1
ATOM 5426 N N . LEU B 1 278 ? -9.914 5.84 26.297 1 98.5 278 LEU B N 1
ATOM 5427 C CA . LEU B 1 278 ? -11.141 6.047 27.062 1 98.5 278 LEU B CA 1
ATOM 5428 C C . LEU B 1 278 ? -12.219 5.051 26.641 1 98.5 278 LEU B C 1
ATOM 5430 O O . LEU B 1 278 ? -13.047 4.641 27.453 1 98.5 278 LEU B O 1
ATOM 5434 N N . ALA B 1 279 ? -12.203 4.719 25.391 1 98.62 279 ALA B N 1
ATOM 5435 C CA . ALA B 1 279 ? -13.203 3.809 24.828 1 98.62 279 ALA B CA 1
ATOM 5436 C C . ALA B 1 279 ? -12.555 2.791 23.891 1 98.62 279 ALA B C 1
ATOM 5438 O O . ALA B 1 279 ? -12.875 2.74 22.703 1 98.62 279 ALA B O 1
ATOM 5439 N N . PRO B 1 280 ? -11.688 1.888 24.438 1 97.75 280 PRO B N 1
ATOM 5440 C CA . PRO B 1 280 ? -10.977 0.924 23.594 1 97.75 280 PRO B CA 1
ATOM 5441 C C . PRO B 1 280 ? -11.914 -0.045 22.875 1 97.75 280 PRO B C 1
ATOM 5443 O O . PRO B 1 280 ? -11.586 -0.553 21.797 1 97.75 280 PRO B O 1
ATOM 5446 N N . GLU B 1 281 ? -13.086 -0.223 23.375 1 97.31 281 GLU B N 1
ATOM 5447 C CA . GLU B 1 281 ? -14.023 -1.2 22.828 1 97.31 281 GLU B CA 1
ATOM 5448 C C . GLU B 1 281 ? -14.711 -0.666 21.578 1 97.31 281 GLU B C 1
ATOM 5450 O O . GLU B 1 281 ? -15.281 -1.434 20.797 1 97.31 281 GLU B O 1
ATOM 5455 N N . ALA B 1 282 ? -14.625 0.669 21.406 1 98.38 282 ALA B N 1
ATOM 5456 C CA . ALA B 1 282 ? -15.414 1.262 20.328 1 98.38 282 ALA B CA 1
ATOM 5457 C C . ALA B 1 282 ? -14.539 2.072 19.375 1 98.38 282 ALA B C 1
ATOM 5459 O O . ALA B 1 282 ? -15.039 2.711 18.453 1 98.38 282 ALA B O 1
ATOM 5460 N N . THR B 1 283 ? -13.172 2.023 19.578 1 98.88 283 THR B N 1
ATOM 5461 C CA . THR B 1 283 ? -12.352 2.998 18.859 1 98.88 283 THR B CA 1
ATOM 5462 C C . THR B 1 283 ? -11.281 2.297 18.031 1 98.88 283 THR B C 1
ATOM 5464 O O . THR B 1 283 ? -10.625 1.37 18.5 1 98.88 283 THR B O 1
ATOM 5467 N N . VAL B 1 284 ? -11.164 2.668 16.812 1 98.88 284 VAL B N 1
ATOM 5468 C CA . VAL B 1 284 ? -10 2.393 15.977 1 98.88 284 VAL B CA 1
ATOM 5469 C C . VAL B 1 284 ? -9.086 3.619 15.938 1 98.88 284 VAL B C 1
ATOM 5471 O O . VAL B 1 284 ? -9.523 4.711 15.562 1 98.88 284 VAL B O 1
ATOM 5474 N N . TYR B 1 285 ? -7.898 3.451 16.422 1 98.88 285 TYR B N 1
ATOM 5475 C CA . TYR B 1 285 ? -6.891 4.504 16.375 1 98.88 285 TYR B CA 1
ATOM 5476 C C . TYR B 1 285 ? -6.004 4.348 15.141 1 98.88 285 TYR B C 1
ATOM 5478 O O . TYR B 1 285 ? -5.418 3.285 14.922 1 98.88 285 TYR B O 1
ATOM 5486 N N . VAL B 1 286 ? -5.926 5.391 14.32 1 98.88 286 VAL B N 1
ATOM 5487 C CA . VAL B 1 286 ? -5.133 5.352 13.094 1 98.88 286 VAL B CA 1
ATOM 5488 C C . VAL B 1 286 ? -4.051 6.43 13.141 1 98.88 286 VAL B C 1
ATOM 5490 O O . VAL B 1 286 ? -4.332 7.59 13.453 1 98.88 286 VAL B O 1
ATOM 5493 N N . SER B 1 287 ? -2.854 6.051 12.859 1 98.44 287 SER B N 1
ATOM 5494 C CA . SER B 1 287 ? -1.739 6.984 12.742 1 98.44 287 SER B CA 1
ATOM 5495 C C . SER B 1 287 ? -0.611 6.406 11.898 1 98.44 287 SER B C 1
ATOM 5497 O O . SER B 1 287 ? -0.799 5.402 11.211 1 98.44 287 SER B O 1
ATOM 5499 N N . GLY B 1 288 ? 0.507 7.105 11.852 1 97.62 288 GLY B N 1
ATOM 5500 C CA . GLY B 1 288 ? 1.641 6.664 11.055 1 97.62 288 GLY B CA 1
ATOM 5501 C C . GLY B 1 288 ? 2.895 7.48 11.297 1 97.62 288 GLY B C 1
ATOM 5502 O O . GLY B 1 288 ? 2.996 8.188 12.297 1 97.62 288 GLY B O 1
ATOM 5503 N N . LEU B 1 289 ? 3.834 7.305 10.367 1 97.12 289 LEU B N 1
ATOM 5504 C CA . LEU B 1 289 ? 5.141 7.926 10.547 1 97.12 289 LEU B CA 1
ATOM 5505 C C . LEU B 1 289 ? 5.398 8.969 9.461 1 97.12 289 LEU B C 1
ATOM 5507 O O . LEU B 1 289 ? 6.527 9.445 9.305 1 97.12 289 LEU B O 1
ATOM 5511 N N . SER B 1 290 ? 4.387 9.352 8.773 1 94.44 290 SER B N 1
ATOM 5512 C CA . SER B 1 290 ? 4.535 10.266 7.641 1 94.44 290 SER B CA 1
ATOM 5513 C C . SER B 1 290 ? 4.883 11.672 8.109 1 94.44 290 SER B C 1
ATOM 5515 O O . SER B 1 290 ? 5.727 12.344 7.512 1 94.44 290 SER B O 1
ATOM 5517 N N . LYS B 1 291 ? 4.242 12.117 9.164 1 93.62 291 LYS B N 1
ATOM 5518 C CA . LYS B 1 291 ? 4.395 13.516 9.57 1 93.62 291 LYS B CA 1
ATOM 5519 C C . LYS B 1 291 ? 5.504 13.672 10.609 1 93.62 291 LYS B C 1
ATOM 5521 O O . LYS B 1 291 ? 6.16 14.711 10.672 1 93.62 291 LYS B O 1
ATOM 5526 N N . ASN B 1 292 ? 5.754 12.695 11.375 1 95 292 ASN B N 1
ATOM 5527 C CA . ASN B 1 292 ? 6.773 12.781 12.422 1 95 292 ASN B CA 1
ATOM 5528 C C . ASN B 1 292 ? 8.125 12.273 11.922 1 95 292 ASN B C 1
ATOM 5530 O O . ASN B 1 292 ? 9.156 12.547 12.531 1 95 292 ASN B O 1
ATOM 5534 N N . VAL B 1 293 ? 8.148 11.477 10.836 1 95.12 293 VAL B N 1
ATOM 5535 C CA . VAL B 1 293 ? 9.414 11 10.281 1 95.12 293 VAL B CA 1
ATOM 5536 C C . VAL B 1 293 ? 9.562 11.477 8.836 1 95.12 293 VAL B C 1
ATOM 5538 O O . VAL B 1 293 ? 10.281 12.438 8.562 1 95.12 293 VAL B O 1
ATOM 5541 N N . ALA B 1 294 ? 8.789 10.852 7.965 1 93.62 294 ALA B N 1
ATOM 5542 C CA . ALA B 1 294 ? 8.875 11.242 6.559 1 93.62 294 ALA B CA 1
ATOM 5543 C C . ALA B 1 294 ? 7.66 10.766 5.777 1 93.62 294 ALA B C 1
ATOM 5545 O O . ALA B 1 294 ? 7.211 9.625 5.945 1 93.62 294 ALA B O 1
ATOM 5546 N N . THR B 1 295 ? 7.16 11.633 4.898 1 90.44 295 THR B N 1
ATOM 5547 C CA . THR B 1 295 ? 5.926 11.367 4.172 1 90.44 295 THR B CA 1
ATOM 5548 C C . THR B 1 295 ? 6.109 10.211 3.191 1 90.44 295 THR B C 1
ATOM 5550 O O . THR B 1 295 ? 5.164 9.477 2.904 1 90.44 295 THR B O 1
ATOM 5553 N N . GLY B 1 296 ? 7.273 9.977 2.721 1 91.38 296 GLY B N 1
ATOM 5554 C CA . GLY B 1 296 ? 7.527 8.969 1.7 1 91.38 296 GLY B CA 1
ATOM 5555 C C . GLY B 1 296 ? 7.727 7.578 2.27 1 91.38 296 GLY B C 1
ATOM 5556 O O . GLY B 1 296 ? 7.781 6.598 1.523 1 91.38 296 GLY B O 1
ATOM 5557 N N . LEU B 1 297 ? 7.762 7.422 3.541 1 93.38 297 LEU B N 1
ATOM 5558 C CA . LEU B 1 297 ? 7.996 6.125 4.172 1 93.38 297 LEU B CA 1
ATOM 5559 C C . LEU B 1 297 ? 6.812 5.191 3.955 1 93.38 297 LEU B C 1
ATOM 5561 O O . LEU B 1 297 ? 6.992 3.98 3.809 1 93.38 297 LEU B O 1
ATOM 5565 N N . ARG B 1 298 ? 5.645 5.719 4.043 1 96.62 298 ARG B N 1
ATOM 5566 C CA . ARG B 1 298 ? 4.379 5.02 3.84 1 96.62 298 ARG B CA 1
ATOM 5567 C C . ARG B 1 298 ? 4.238 3.852 4.812 1 96.62 298 ARG B C 1
ATOM 5569 O O . ARG B 1 298 ? 3.84 2.754 4.418 1 96.62 298 ARG B O 1
ATOM 5576 N N . VAL B 1 299 ? 4.586 4.035 6.043 1 98.31 299 VAL B N 1
ATOM 5577 C CA . VAL B 1 299 ? 4.336 3.088 7.121 1 98.31 299 VAL B CA 1
ATOM 5578 C C . VAL B 1 299 ? 3.41 3.721 8.164 1 98.31 299 VAL B C 1
ATOM 5580 O O . VAL B 1 299 ? 3.674 4.82 8.648 1 98.31 299 VAL B O 1
ATOM 5583 N N . GLY B 1 300 ? 2.305 3.08 8.422 1 98.5 300 GLY B N 1
ATOM 5584 C CA . GLY B 1 300 ? 1.354 3.477 9.445 1 98.5 300 GLY B CA 1
ATOM 5585 C C . GLY B 1 300 ? 0.848 2.309 10.273 1 98.5 300 GLY B C 1
ATOM 5586 O O . GLY B 1 300 ? 1.378 1.2 10.18 1 98.5 300 GLY B O 1
ATOM 5587 N N . PHE B 1 301 ? -0.135 2.59 11.133 1 98.38 301 PHE B N 1
ATOM 5588 C CA . PHE B 1 301 ? -0.646 1.524 11.984 1 98.38 301 PHE B CA 1
ATOM 5589 C C . PHE B 1 301 ? -2.072 1.824 12.43 1 98.38 301 PHE B C 1
ATOM 5591 O O . PHE B 1 301 ? -2.488 2.984 12.461 1 98.38 301 PHE B O 1
ATOM 5598 N N . VAL B 1 302 ? -2.713 0.774 12.695 1 98.75 302 VAL B N 1
ATOM 5599 C CA . VAL B 1 302 ? -4.07 0.756 13.234 1 98.75 302 VAL B CA 1
ATOM 5600 C C . VAL B 1 302 ? -4.094 -0.002 14.562 1 98.75 302 VAL B C 1
ATOM 5602 O O . VAL B 1 302 ? -3.57 -1.114 14.656 1 98.75 302 VAL B O 1
ATOM 5605 N N . ALA B 1 303 ? -4.555 0.616 15.578 1 98.81 303 ALA B N 1
ATOM 5606 C CA . ALA B 1 303 ? -4.871 -0.059 16.828 1 98.81 303 ALA B CA 1
ATOM 5607 C C . ALA B 1 303 ? -6.383 -0.189 17.016 1 98.81 303 ALA B C 1
ATOM 5609 O O . ALA B 1 303 ? -7.109 0.805 16.953 1 98.81 303 ALA B O 1
ATOM 5610 N N . ALA B 1 304 ? -6.855 -1.366 17.219 1 98.62 304 ALA B N 1
ATOM 5611 C CA . ALA B 1 304 ? -8.289 -1.634 17.281 1 98.62 304 ALA B CA 1
ATOM 5612 C C . ALA B 1 304 ? -8.594 -2.791 18.234 1 98.62 304 ALA B C 1
ATOM 5614 O O . ALA B 1 304 ? -7.691 -3.547 18.609 1 98.62 304 ALA B O 1
ATOM 5615 N N . PRO B 1 305 ? -9.875 -2.887 18.656 1 97.5 305 PRO B N 1
ATOM 5616 C CA . PRO B 1 305 ? -10.266 -4.102 19.359 1 97.5 305 PRO B CA 1
ATOM 5617 C C . PRO B 1 305 ? -9.898 -5.379 18.609 1 97.5 305 PRO B C 1
ATOM 5619 O O . PRO B 1 305 ? -10.016 -5.43 17.391 1 97.5 305 PRO B O 1
ATOM 5622 N N . GLU B 1 306 ? -9.539 -6.355 19.359 1 95.62 306 GLU B N 1
ATOM 5623 C CA . GLU B 1 306 ? -9.047 -7.602 18.781 1 95.62 306 GLU B CA 1
ATOM 5624 C C . GLU B 1 306 ? -10.07 -8.203 17.828 1 95.62 306 GLU B C 1
ATOM 5626 O O . GLU B 1 306 ? -9.703 -8.773 16.797 1 95.62 306 GLU B O 1
ATOM 5631 N N . GLN B 1 307 ? -11.312 -8.047 18.094 1 94.19 307 GLN B N 1
ATOM 5632 C CA . GLN B 1 307 ? -12.367 -8.68 17.312 1 94.19 307 GLN B CA 1
ATOM 5633 C C . GLN B 1 307 ? -12.469 -8.07 15.922 1 94.19 307 GLN B C 1
ATOM 5635 O O . GLN B 1 307 ? -13.023 -8.68 15.008 1 94.19 307 GLN B O 1
ATOM 5640 N N . TRP B 1 308 ? -11.93 -6.844 15.742 1 97.62 308 TRP B N 1
ATOM 5641 C CA . TRP B 1 308 ? -12.039 -6.172 14.453 1 97.62 308 TRP B CA 1
ATOM 5642 C C . TRP B 1 308 ? -10.812 -6.43 13.594 1 97.62 308 TRP B C 1
ATOM 5644 O O . TRP B 1 308 ? -10.812 -6.152 12.391 1 97.62 308 TRP B O 1
ATOM 5654 N N . LEU B 1 309 ? -9.695 -7 14.133 1 96.19 309 LEU B N 1
ATOM 5655 C CA . LEU B 1 309 ? -8.406 -7.086 13.453 1 96.19 309 LEU B CA 1
ATOM 5656 C C . LEU B 1 309 ? -8.484 -8.062 12.281 1 96.19 309 LEU B C 1
ATOM 5658 O O . LEU B 1 309 ? -7.926 -7.797 11.211 1 96.19 309 LEU B O 1
ATOM 5662 N N . PRO B 1 310 ? -9.258 -9.211 12.398 1 93.12 310 PRO B N 1
ATOM 5663 C CA . PRO B 1 310 ? -9.336 -10.102 11.234 1 93.12 310 PRO B CA 1
ATOM 5664 C C . PRO B 1 310 ? -9.938 -9.422 10.008 1 93.12 310 PRO B C 1
ATOM 5666 O O . PRO B 1 310 ? -9.445 -9.609 8.891 1 93.12 310 PRO B O 1
ATOM 5669 N N . ALA B 1 311 ? -10.93 -8.602 10.234 1 94.06 311 ALA B N 1
ATOM 5670 C CA . ALA B 1 311 ? -11.562 -7.883 9.125 1 94.06 311 ALA B CA 1
ATOM 5671 C C . ALA B 1 311 ? -10.617 -6.836 8.539 1 94.06 311 ALA B C 1
ATOM 5673 O O . ALA B 1 311 ? -10.57 -6.645 7.324 1 94.06 311 ALA B O 1
ATOM 5674 N N . ILE B 1 312 ? -9.891 -6.191 9.391 1 97.56 312 ILE B N 1
ATOM 5675 C CA . ILE B 1 312 ? -8.93 -5.184 8.953 1 97.56 312 ILE B CA 1
ATOM 5676 C C . ILE B 1 312 ? -7.812 -5.852 8.156 1 97.56 312 ILE B C 1
ATOM 5678 O O . ILE B 1 312 ? -7.414 -5.355 7.105 1 97.56 312 ILE B O 1
ATOM 5682 N N . GLU B 1 313 ? -7.359 -6.973 8.609 1 95.94 313 GLU B N 1
ATOM 5683 C CA . GLU B 1 313 ? -6.316 -7.719 7.914 1 95.94 313 GLU B CA 1
ATOM 5684 C C . GLU B 1 313 ? -6.805 -8.211 6.555 1 95.94 313 GLU B C 1
ATOM 5686 O O . GLU B 1 313 ? -6.039 -8.242 5.586 1 95.94 313 GLU B O 1
ATOM 5691 N N . ARG B 1 314 ? -8.047 -8.586 6.477 1 92.69 314 ARG B N 1
ATOM 5692 C CA . ARG B 1 314 ? -8.625 -8.984 5.199 1 92.69 314 ARG B CA 1
ATOM 5693 C C . ARG B 1 314 ? -8.633 -7.82 4.215 1 92.69 314 ARG B C 1
ATOM 5695 O O . ARG B 1 314 ? -8.383 -8.008 3.023 1 92.69 314 ARG B O 1
ATOM 5702 N N . ALA B 1 315 ? -8.961 -6.676 4.742 1 95.94 315 ALA B N 1
ATOM 5703 C CA . ALA B 1 315 ? -8.938 -5.484 3.895 1 95.94 315 ALA B CA 1
ATOM 5704 C C . ALA B 1 315 ? -7.52 -5.188 3.406 1 95.94 315 ALA B C 1
ATOM 5706 O O . ALA B 1 315 ? -7.324 -4.789 2.254 1 95.94 315 ALA B O 1
ATOM 5707 N N . VAL B 1 316 ? -6.523 -5.371 4.312 1 97.5 316 VAL B N 1
ATOM 5708 C CA . VAL B 1 316 ? -5.133 -5.211 3.904 1 97.5 316 VAL B CA 1
ATOM 5709 C C . VAL B 1 316 ? -4.797 -6.211 2.801 1 97.5 316 VAL B C 1
ATOM 5711 O O . VAL B 1 316 ? -4.219 -5.844 1.776 1 97.5 316 VAL B O 1
ATOM 5714 N N . ARG B 1 317 ? -5.242 -7.398 2.943 1 94.75 317 ARG B N 1
ATOM 5715 C CA . ARG B 1 317 ? -5.035 -8.445 1.95 1 94.75 317 ARG B CA 1
ATOM 5716 C C . ARG B 1 317 ? -5.633 -8.055 0.603 1 94.75 317 ARG B C 1
ATOM 5718 O O . ARG B 1 317 ? -5.004 -8.242 -0.44 1 94.75 317 ARG B O 1
ATOM 5725 N N . GLY B 1 318 ? -6.781 -7.488 0.646 1 94.44 318 GLY B N 1
ATOM 5726 C CA . GLY B 1 318 ? -7.516 -7.152 -0.563 1 94.44 318 GLY B CA 1
ATOM 5727 C C . GLY B 1 318 ? -6.992 -5.906 -1.252 1 94.44 318 GLY B C 1
ATOM 5728 O O . GLY B 1 318 ? -7.402 -5.59 -2.369 1 94.44 318 GLY B O 1
ATOM 5729 N N . THR B 1 319 ? -6.074 -5.223 -0.611 1 96.88 319 THR B N 1
ATOM 5730 C CA . THR B 1 319 ? -5.516 -4.004 -1.189 1 96.88 319 THR B CA 1
ATOM 5731 C C . THR B 1 319 ? -4.027 -4.172 -1.468 1 96.88 319 THR B C 1
ATOM 5733 O O . THR B 1 319 ? -3.639 -4.641 -2.539 1 96.88 319 THR B O 1
ATOM 5736 N N . THR B 1 320 ? -3.207 -4.195 -0.423 1 96.31 320 THR B N 1
ATOM 5737 C CA . THR B 1 320 ? -1.768 -4.176 -0.663 1 96.31 320 THR B CA 1
ATOM 5738 C C . THR B 1 320 ? -1.138 -5.512 -0.281 1 96.31 320 THR B C 1
ATOM 5740 O O . THR B 1 320 ? 0.066 -5.711 -0.456 1 96.31 320 THR B O 1
ATOM 5743 N N . TRP B 1 321 ? -1.907 -6.41 0.175 1 93.12 321 TRP B N 1
ATOM 5744 C CA . TRP B 1 321 ? -1.432 -7.688 0.693 1 93.12 321 TRP B CA 1
ATOM 5745 C C . TRP B 1 321 ? -0.686 -7.5 2.01 1 93.12 321 TRP B C 1
ATOM 5747 O O . TRP B 1 321 ? -1.151 -7.941 3.062 1 93.12 321 TRP B O 1
ATOM 5757 N N . ASN B 1 322 ? 0.329 -6.789 2.025 1 94.44 322 ASN B N 1
ATOM 5758 C CA . ASN B 1 322 ? 1.065 -6.363 3.209 1 94.44 322 ASN B CA 1
ATOM 5759 C C . ASN B 1 322 ? 1.95 -5.152 2.912 1 94.44 322 ASN B C 1
ATOM 5761 O O . ASN B 1 322 ? 2.182 -4.82 1.749 1 94.44 322 ASN B O 1
ATOM 5765 N N . THR B 1 323 ? 2.352 -4.512 3.967 1 96.62 323 THR B N 1
ATOM 5766 C CA . THR B 1 323 ? 3.359 -3.465 3.848 1 96.62 323 THR B CA 1
ATOM 5767 C C . THR B 1 323 ? 4.734 -4.066 3.562 1 96.62 323 THR B C 1
ATOM 5769 O O . THR B 1 323 ? 5.109 -5.078 4.156 1 96.62 323 THR B O 1
ATOM 5772 N N . PRO B 1 324 ? 5.516 -3.477 2.627 1 96.75 324 PRO B N 1
ATOM 5773 C CA . PRO B 1 324 ? 6.809 -4.078 2.301 1 96.75 324 PRO B CA 1
ATOM 5774 C C . PRO B 1 324 ? 7.699 -4.262 3.529 1 96.75 324 PRO B C 1
ATOM 5776 O O . PRO B 1 324 ? 7.883 -3.324 4.309 1 96.75 324 PRO B O 1
ATOM 5779 N N . GLY B 1 325 ? 8.312 -5.418 3.631 1 94.69 325 GLY B N 1
ATOM 5780 C CA . GLY B 1 325 ? 9.133 -5.762 4.777 1 94.69 325 GLY B CA 1
ATOM 5781 C C . GLY B 1 325 ? 10.32 -4.836 4.957 1 94.69 325 GLY B C 1
ATOM 5782 O O . GLY B 1 325 ? 10.688 -4.504 6.086 1 94.69 325 GLY B O 1
ATOM 5783 N N . VAL B 1 326 ? 10.914 -4.379 3.896 1 96.38 326 VAL B N 1
ATOM 5784 C CA . VAL B 1 326 ? 12.055 -3.469 3.932 1 96.38 326 VAL B CA 1
ATOM 5785 C C . VAL B 1 326 ? 11.664 -2.176 4.645 1 96.38 326 VAL B C 1
ATOM 5787 O O . VAL B 1 326 ? 12.398 -1.683 5.5 1 96.38 326 VAL B O 1
ATOM 5790 N N . MET B 1 327 ? 10.523 -1.67 4.359 1 97.69 327 MET B N 1
ATOM 5791 C CA . MET B 1 327 ? 10.07 -0.4 4.922 1 97.69 327 MET B CA 1
ATOM 5792 C C . MET B 1 327 ? 9.734 -0.55 6.402 1 97.69 327 MET B C 1
ATOM 5794 O O . MET B 1 327 ? 10.086 0.307 7.215 1 97.69 327 MET B O 1
ATOM 5798 N N . THR B 1 328 ? 9.047 -1.668 6.707 1 97.25 328 THR B N 1
ATOM 5799 C CA . THR B 1 328 ? 8.664 -1.844 8.102 1 97.25 328 THR B CA 1
ATOM 5800 C C . THR B 1 328 ? 9.891 -2.123 8.969 1 97.25 328 THR B C 1
ATOM 5802 O O . THR B 1 328 ? 9.945 -1.708 10.125 1 97.25 328 THR B O 1
ATOM 5805 N N . ALA B 1 329 ? 10.891 -2.82 8.359 1 95.56 329 ALA B N 1
ATOM 5806 C CA . ALA B 1 329 ? 12.125 -3.07 9.102 1 95.56 329 ALA B CA 1
ATOM 5807 C C . ALA B 1 329 ? 12.836 -1.762 9.445 1 95.56 329 ALA B C 1
ATOM 5809 O O . ALA B 1 329 ? 13.289 -1.572 10.578 1 95.56 329 ALA B O 1
ATOM 5810 N N . ILE B 1 330 ? 12.867 -0.864 8.523 1 96.44 330 ILE B N 1
ATOM 5811 C CA . ILE B 1 330 ? 13.5 0.434 8.734 1 96.44 330 ILE B CA 1
ATOM 5812 C C . ILE B 1 330 ? 12.703 1.231 9.766 1 96.44 330 ILE B C 1
ATOM 5814 O O . ILE B 1 330 ? 13.273 1.729 10.742 1 96.44 330 ILE B O 1
ATOM 5818 N N . ALA B 1 331 ? 11.453 1.315 9.602 1 97.69 331 ALA B N 1
ATOM 5819 C CA . ALA B 1 331 ? 10.586 2.121 10.461 1 97.69 331 ALA B CA 1
ATOM 5820 C C . ALA B 1 331 ? 10.594 1.605 11.891 1 97.69 331 ALA B C 1
ATOM 5822 O O . ALA B 1 331 ? 10.727 2.385 12.836 1 97.69 331 ALA B O 1
ATOM 5823 N N . CYS B 1 332 ? 10.453 0.306 12.016 1 96.06 332 CYS B N 1
ATOM 5824 C CA . CYS B 1 332 ? 10.406 -0.272 13.359 1 96.06 332 CYS B CA 1
ATOM 5825 C C . CYS B 1 332 ? 11.766 -0.177 14.039 1 96.06 332 CYS B C 1
ATOM 5827 O O . CYS B 1 332 ? 11.852 -0.011 15.258 1 96.06 332 CYS B O 1
ATOM 5829 N N . GLY B 1 333 ? 12.828 -0.292 13.242 1 95.5 333 GLY B N 1
ATOM 5830 C CA . GLY B 1 333 ? 14.141 -0.01 13.797 1 95.5 333 GLY B CA 1
ATOM 5831 C C . GLY B 1 333 ? 14.25 1.376 14.406 1 95.5 333 GLY B C 1
ATOM 5832 O O . GLY B 1 333 ? 14.773 1.537 15.508 1 95.5 333 GLY B O 1
ATOM 5833 N N . TRP B 1 334 ? 13.711 2.355 13.711 1 97.56 334 TRP B N 1
ATOM 5834 C CA . TRP B 1 334 ? 13.742 3.74 14.172 1 97.56 334 TRP B CA 1
ATOM 5835 C C . TRP B 1 334 ? 12.836 3.938 15.375 1 97.56 334 TRP B C 1
ATOM 5837 O O . TRP B 1 334 ? 13.117 4.77 16.25 1 97.56 334 TRP B O 1
ATOM 5847 N N . LEU B 1 335 ? 11.75 3.186 15.445 1 97.62 335 LEU B N 1
ATOM 5848 C CA . LEU B 1 335 ? 10.906 3.23 16.641 1 97.62 335 LEU B CA 1
ATOM 5849 C C . LEU B 1 335 ? 11.664 2.73 17.859 1 97.62 335 LEU B C 1
ATOM 5851 O O . LEU B 1 335 ? 11.609 3.352 18.922 1 97.62 335 LEU B O 1
ATOM 5855 N N . ASP B 1 336 ? 12.391 1.709 17.688 1 95.62 336 ASP B N 1
ATOM 5856 C CA . ASP B 1 336 ? 12.984 0.985 18.797 1 95.62 336 ASP B CA 1
ATOM 5857 C C . ASP B 1 336 ? 14.289 1.646 19.25 1 95.62 336 ASP B C 1
ATOM 5859 O O . ASP B 1 336 ? 14.648 1.586 20.438 1 95.62 336 ASP B O 1
ATOM 5863 N N . ASP B 1 337 ? 14.961 2.318 18.344 1 95.5 337 ASP B N 1
ATOM 5864 C CA . ASP B 1 337 ? 16.281 2.826 18.719 1 95.5 337 ASP B CA 1
ATOM 5865 C C . ASP B 1 337 ? 16.188 4.281 19.172 1 95.5 337 ASP B C 1
ATOM 5867 O O . ASP B 1 337 ? 17.219 4.918 19.422 1 95.5 337 ASP B O 1
ATOM 5871 N N . GLY B 1 338 ? 15.008 4.859 19.172 1 96.5 338 GLY B N 1
ATOM 5872 C CA . GLY B 1 338 ? 14.812 6.195 19.719 1 96.5 338 GLY B CA 1
ATOM 5873 C C . GLY B 1 338 ? 14.844 7.277 18.656 1 96.5 338 GLY B C 1
ATOM 5874 O O . GLY B 1 338 ? 14.602 8.445 18.938 1 96.5 338 GLY B O 1
ATOM 5875 N N . THR B 1 339 ? 15.117 6.93 17.438 1 96.88 339 THR B N 1
ATOM 5876 C CA . THR B 1 339 ? 15.188 7.887 16.344 1 96.88 339 THR B CA 1
ATOM 5877 C C . THR B 1 339 ? 13.859 8.633 16.188 1 96.88 339 THR B C 1
ATOM 5879 O O . THR B 1 339 ? 13.844 9.852 16.047 1 96.88 339 THR B O 1
ATOM 5882 N N . VAL B 1 340 ? 12.75 7.934 16.281 1 97.44 340 VAL B N 1
ATOM 5883 C CA . VAL B 1 340 ? 11.445 8.555 16.094 1 97.44 340 VAL B CA 1
ATOM 5884 C C . VAL B 1 340 ? 11.188 9.555 17.219 1 97.44 340 VAL B C 1
ATOM 5886 O O . VAL B 1 340 ? 10.727 10.672 16.984 1 97.44 340 VAL B O 1
ATOM 5889 N N . ALA B 1 341 ? 11.508 9.164 18.422 1 96.75 341 ALA B N 1
ATOM 5890 C CA . ALA B 1 341 ? 11.328 10.055 19.562 1 96.75 341 ALA B CA 1
ATOM 5891 C C . ALA B 1 341 ? 12.141 11.336 19.391 1 96.75 341 ALA B C 1
ATOM 5893 O O . ALA B 1 341 ? 11.656 12.43 19.672 1 96.75 341 ALA B O 1
ATOM 5894 N N . ARG B 1 342 ? 13.344 11.219 18.953 1 96.75 342 ARG B N 1
ATOM 5895 C CA . ARG B 1 342 ? 14.211 12.367 18.734 1 96.75 342 ARG B CA 1
ATOM 5896 C C . ARG B 1 342 ? 13.672 13.266 17.625 1 96.75 342 ARG B C 1
ATOM 5898 O O . ARG B 1 342 ? 13.648 14.484 17.766 1 96.75 342 ARG B O 1
ATOM 5905 N N . LEU B 1 343 ? 13.25 12.648 16.562 1 96.38 343 LEU B N 1
ATOM 5906 C CA . LEU B 1 343 ? 12.688 13.406 15.453 1 96.38 343 LEU B CA 1
ATOM 5907 C C . LEU B 1 343 ? 11.438 14.164 15.883 1 96.38 343 LEU B C 1
ATOM 5909 O O . LEU B 1 343 ? 11.234 15.312 15.477 1 96.38 343 LEU B O 1
ATOM 5913 N N . GLU B 1 344 ? 10.594 13.539 16.641 1 96.19 344 GLU B N 1
ATOM 5914 C CA . GLU B 1 344 ? 9.391 14.203 17.141 1 96.19 344 GLU B CA 1
ATOM 5915 C C . GLU B 1 344 ? 9.734 15.43 17.984 1 96.19 344 GLU B C 1
ATOM 5917 O O . GLU B 1 344 ? 9.102 16.484 17.844 1 96.19 344 GLU B O 1
ATOM 5922 N N . ALA B 1 345 ? 10.727 15.273 18.844 1 95.81 345 ALA B N 1
ATOM 5923 C CA . ALA B 1 345 ? 11.164 16.406 19.656 1 95.81 345 ALA B CA 1
ATOM 5924 C C . ALA B 1 345 ? 11.688 17.547 18.781 1 95.81 345 ALA B C 1
ATOM 5926 O O . ALA B 1 345 ? 11.359 18.703 19 1 95.81 345 ALA B O 1
ATOM 5927 N N . ASP B 1 346 ? 12.492 17.188 17.828 1 96 346 ASP B N 1
ATOM 5928 C CA . ASP B 1 346 ? 13.055 18.172 16.922 1 96 346 ASP B CA 1
ATOM 5929 C C . ASP B 1 346 ? 11.961 18.859 16.109 1 96 346 ASP B C 1
ATOM 5931 O O . ASP B 1 346 ? 12.016 20.078 15.875 1 96 346 ASP B O 1
ATOM 5935 N N . LYS B 1 347 ? 11.008 18.156 15.719 1 96.06 347 LYS B N 1
ATOM 5936 C CA . LYS B 1 347 ? 9.938 18.719 14.891 1 96.06 347 LYS B CA 1
ATOM 5937 C C . LYS B 1 347 ? 9 19.578 15.727 1 96.06 347 LYS B C 1
ATOM 5939 O O . LYS B 1 347 ? 8.43 20.547 15.219 1 96.06 347 LYS B O 1
ATOM 5944 N N . ARG B 1 348 ? 8.836 19.266 16.984 1 96 348 ARG B N 1
ATOM 5945 C CA . ARG B 1 348 ? 8.094 20.156 17.859 1 96 348 ARG B CA 1
ATOM 5946 C C . ARG B 1 348 ? 8.773 21.516 17.953 1 96 348 ARG B C 1
ATOM 5948 O O . ARG B 1 348 ? 8.117 22.562 17.891 1 96 348 ARG B O 1
ATOM 5955 N N . ARG B 1 349 ? 10.078 21.469 18.094 1 96.06 349 ARG B N 1
ATOM 5956 C CA . ARG B 1 349 ? 10.836 22.719 18.141 1 96.06 349 ARG B CA 1
ATOM 5957 C C . ARG B 1 349 ? 10.75 23.469 16.812 1 96.06 349 ARG B C 1
ATOM 5959 O O . ARG B 1 349 ? 10.578 24.688 16.797 1 96.06 349 ARG B O 1
ATOM 5966 N N . ASP B 1 350 ? 10.875 22.688 15.82 1 96.62 350 ASP B N 1
ATOM 5967 C CA . ASP B 1 350 ? 10.789 23.281 14.484 1 96.62 350 ASP B CA 1
ATOM 5968 C C . ASP B 1 350 ? 9.43 23.922 14.25 1 96.62 350 ASP B C 1
ATOM 5970 O O . ASP B 1 350 ? 9.344 25.031 13.734 1 96.62 350 ASP B O 1
ATOM 5974 N N . ALA B 1 351 ? 8.391 23.219 14.57 1 97.38 351 ALA B N 1
ATOM 5975 C CA . ALA B 1 351 ? 7.031 23.734 14.398 1 97.38 351 ALA B CA 1
ATOM 5976 C C . ALA B 1 351 ? 6.836 25.031 15.18 1 97.38 351 ALA B C 1
ATOM 5978 O O . ALA B 1 351 ? 6.223 25.984 14.68 1 97.38 351 ALA B O 1
ATOM 5979 N N . ALA B 1 352 ? 7.367 25.047 16.375 1 96.88 352 ALA B N 1
ATOM 5980 C CA . ALA B 1 352 ? 7.27 26.25 17.188 1 96.88 352 ALA B CA 1
ATOM 5981 C C . ALA B 1 352 ? 7.996 27.422 16.531 1 96.88 352 ALA B C 1
ATOM 5983 O O . ALA B 1 352 ? 7.504 28.562 16.562 1 96.88 352 ALA B O 1
ATOM 5984 N N . ALA B 1 353 ? 9.109 27.156 16.016 1 97 353 ALA B N 1
ATOM 5985 C CA . ALA B 1 353 ? 9.875 28.188 15.328 1 97 353 ALA B CA 1
ATOM 5986 C C . ALA B 1 353 ? 9.109 28.734 14.117 1 97 353 ALA B C 1
ATOM 5988 O O . ALA B 1 353 ? 9.109 29.938 13.867 1 97 353 ALA B O 1
ATOM 5989 N N . ARG B 1 354 ? 8.547 27.891 13.398 1 97.75 354 ARG B N 1
ATOM 5990 C CA . ARG B 1 354 ? 7.797 28.266 12.211 1 97.75 354 ARG B CA 1
ATOM 5991 C C . ARG B 1 354 ? 6.539 29.047 12.594 1 97.75 354 ARG B C 1
ATOM 5993 O O . ARG B 1 354 ? 6.152 29.984 11.898 1 97.75 354 ARG B O 1
ATOM 6000 N N . GLN B 1 355 ? 5.922 28.656 13.664 1 97.69 355 GLN B N 1
ATOM 6001 C CA . GLN B 1 355 ? 4.77 29.391 14.18 1 97.69 355 GLN B CA 1
ATOM 6002 C C . GLN B 1 355 ? 5.164 30.797 14.617 1 97.69 355 GLN B C 1
ATOM 6004 O O . GLN B 1 355 ? 4.383 31.734 14.477 1 97.69 355 GLN B O 1
ATOM 6009 N N . ALA B 1 356 ? 6.312 30.891 15.148 1 97.75 356 ALA B N 1
ATOM 6010 C CA . ALA B 1 356 ? 6.805 32.219 15.523 1 97.75 356 ALA B CA 1
ATOM 6011 C C . ALA B 1 356 ? 6.93 33.125 14.305 1 97.75 356 ALA B C 1
ATOM 6013 O O . ALA B 1 356 ? 6.598 34.312 14.375 1 97.75 356 ALA B O 1
ATOM 6014 N N . ILE B 1 357 ? 7.383 32.562 13.227 1 97.94 357 ILE B N 1
ATOM 6015 C CA . ILE B 1 357 ? 7.477 33.312 11.977 1 97.94 357 ILE B CA 1
ATOM 6016 C C . ILE B 1 357 ? 6.078 33.719 11.516 1 97.94 357 ILE B C 1
ATOM 6018 O O . ILE B 1 357 ? 5.863 34.875 11.102 1 97.94 357 ILE B O 1
ATOM 6022 N N . ALA B 1 358 ? 5.176 32.844 11.578 1 98.12 358 ALA B N 1
ATOM 6023 C CA . ALA B 1 358 ? 3.797 33.125 11.18 1 98.12 358 ALA B CA 1
ATOM 6024 C C . ALA B 1 358 ? 3.176 34.188 12.062 1 98.12 358 ALA B C 1
ATOM 6026 O O . ALA B 1 358 ? 2.396 35.031 11.586 1 98.12 358 ALA B O 1
ATOM 6027 N N . THR B 1 359 ? 3.502 34.156 13.352 1 97.44 359 THR B N 1
ATOM 6028 C CA . THR B 1 359 ? 2.992 35.156 14.289 1 97.44 359 THR B CA 1
ATOM 6029 C C . THR B 1 359 ? 3.391 36.562 13.859 1 97.44 359 THR B C 1
ATOM 6031 O O . THR B 1 359 ? 2.57 37.5 13.891 1 97.44 359 THR B O 1
ATOM 6034 N N . VAL B 1 360 ? 4.582 36.656 13.445 1 97.5 360 VAL B N 1
ATOM 6035 C CA . VAL B 1 360 ? 5.086 37.938 13 1 97.5 360 VAL B CA 1
ATOM 6036 C C . VAL B 1 360 ? 4.434 38.312 11.68 1 97.5 360 VAL B C 1
ATOM 6038 O O . VAL B 1 360 ? 3.945 39.438 11.516 1 97.5 360 VAL B O 1
ATOM 6041 N N . ALA B 1 361 ? 4.375 37.438 10.758 1 97.69 361 ALA B N 1
ATOM 6042 C CA . ALA B 1 361 ? 3.871 37.719 9.406 1 97.69 361 ALA B CA 1
ATOM 6043 C C . ALA B 1 361 ? 2.391 38.094 9.445 1 97.69 361 ALA B C 1
ATOM 6045 O O . ALA B 1 361 ? 1.933 38.906 8.648 1 97.69 361 ALA B O 1
ATOM 6046 N N . PHE B 1 362 ? 1.64 37.469 10.312 1 97 362 PHE B N 1
ATOM 6047 C CA . PHE B 1 362 ? 0.191 37.625 10.297 1 97 362 PHE B CA 1
ATOM 6048 C C . PHE B 1 362 ? -0.268 38.5 11.469 1 97 362 PHE B C 1
ATOM 6050 O O . PHE B 1 362 ? -1.428 38.406 11.883 1 97 362 PHE B O 1
ATOM 6057 N N . ALA B 1 363 ? 0.641 39.219 12.023 1 95.81 363 ALA B N 1
ATOM 6058 C CA . ALA B 1 363 ? 0.285 40.094 13.125 1 95.81 363 ALA B CA 1
ATOM 6059 C C . ALA B 1 363 ? -0.934 40.938 12.773 1 95.81 363 ALA B C 1
ATOM 6061 O O . ALA B 1 363 ? -0.987 41.562 11.695 1 95.81 363 ALA B O 1
ATOM 6062 N N . GLY B 1 364 ? -1.932 40.906 13.633 1 93.5 364 GLY B N 1
ATOM 6063 C CA . GLY B 1 364 ? -3.123 41.688 13.438 1 93.5 364 GLY B CA 1
ATOM 6064 C C . GLY B 1 364 ? -4.242 40.969 12.734 1 93.5 364 GLY B C 1
ATOM 6065 O O . GLY B 1 364 ? -5.387 41.406 12.719 1 93.5 364 GLY B O 1
ATOM 6066 N N . LEU B 1 365 ? -3.941 39.844 12.156 1 92.88 365 LEU B N 1
ATOM 6067 C CA . LEU B 1 365 ? -4.965 39.031 11.516 1 92.88 365 LEU B CA 1
ATOM 6068 C C . LEU B 1 365 ? -5.5 37.969 12.477 1 92.88 365 LEU B C 1
ATOM 6070 O O . LEU B 1 365 ? -4.781 37.5 13.367 1 92.88 365 LEU B O 1
ATOM 6074 N N . ARG B 1 366 ? -6.73 37.688 12.273 1 91.81 366 ARG B N 1
ATOM 6075 C CA . ARG B 1 366 ? -7.289 36.562 13 1 91.81 366 ARG B CA 1
ATOM 6076 C C . ARG B 1 366 ? -6.781 35.25 12.438 1 91.81 366 ARG B C 1
ATOM 6078 O O . ARG B 1 366 ? -6.957 34.969 11.25 1 91.81 366 ARG B O 1
ATOM 6085 N N . CYS B 1 367 ? -6.105 34.469 13.25 1 93.5 367 CYS B N 1
ATOM 6086 C CA . CYS B 1 367 ? -5.57 33.188 12.875 1 93.5 367 CYS B CA 1
ATOM 6087 C C . CYS B 1 367 ? -6.102 32.094 13.797 1 93.5 367 CYS B C 1
ATOM 6089 O O . CYS B 1 367 ? -6.258 32.312 14.992 1 93.5 367 CYS B O 1
ATOM 6091 N N . VAL B 1 368 ? -6.473 30.984 13.258 1 95.56 368 VAL B N 1
ATOM 6092 C CA . VAL B 1 368 ? -6.793 29.781 14.016 1 95.56 368 VAL B CA 1
ATOM 6093 C C . VAL B 1 368 ? -5.652 28.781 13.891 1 95.56 368 VAL B C 1
ATOM 6095 O O . VAL B 1 368 ? -5.328 28.328 12.789 1 95.56 368 VAL B O 1
ATOM 6098 N N . ARG B 1 369 ? -5.043 28.484 15.023 1 94.5 369 ARG B N 1
ATOM 6099 C CA . ARG B 1 369 ? -3.84 27.656 14.977 1 94.5 369 ARG B CA 1
ATOM 6100 C C . ARG B 1 369 ? -3.508 27.094 16.344 1 94.5 369 ARG B C 1
ATOM 6102 O O . ARG B 1 369 ? -4.059 27.531 17.359 1 94.5 369 ARG B O 1
ATOM 6109 N N . HIS B 1 370 ? -2.707 26.031 16.359 1 94.75 370 HIS B N 1
ATOM 6110 C CA . HIS B 1 370 ? -1.974 25.578 17.531 1 94.75 370 HIS B CA 1
ATOM 6111 C C . HIS B 1 370 ? -0.525 26.047 17.5 1 94.75 370 HIS B C 1
ATOM 6113 O O . HIS B 1 370 ? 0.105 26.062 16.453 1 94.75 370 HIS B O 1
ATOM 6119 N N . PRO B 1 371 ? 0.037 26.406 18.641 1 93.31 371 PRO B N 1
ATOM 6120 C CA . PRO B 1 371 ? 1.393 26.953 18.656 1 93.31 3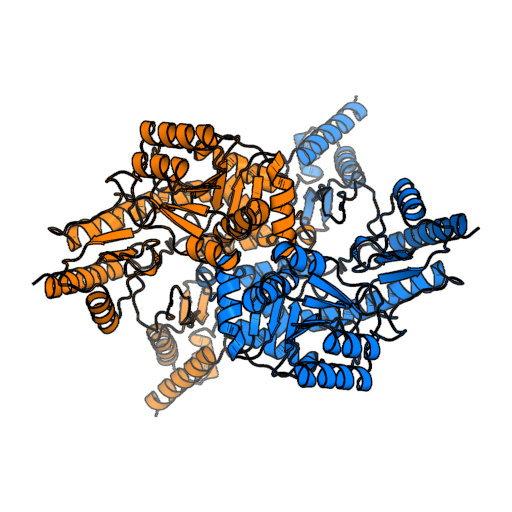71 PRO B CA 1
ATOM 6121 C C . PRO B 1 371 ? 2.445 25.969 18.172 1 93.31 371 PRO B C 1
ATOM 6123 O O . PRO B 1 371 ? 3.557 26.359 17.812 1 93.31 371 PRO B O 1
ATOM 6126 N N . ALA B 1 372 ? 2.092 24.75 18.141 1 92.62 372 ALA B N 1
ATOM 6127 C CA . ALA B 1 372 ? 3.064 23.75 17.719 1 92.62 372 ALA B CA 1
ATOM 6128 C C . ALA B 1 372 ? 2.598 23.031 16.453 1 92.62 372 ALA B C 1
ATOM 6130 O O . ALA B 1 372 ? 3.096 21.953 16.109 1 92.62 372 ALA B O 1
ATOM 6131 N N . SER B 1 373 ? 1.758 23.594 15.758 1 95.88 373 SER B N 1
ATOM 6132 C CA . SER B 1 373 ? 1.246 22.969 14.539 1 95.88 373 SER B CA 1
ATOM 6133 C C . SER B 1 373 ? 2.051 23.406 13.32 1 95.88 373 SER B C 1
ATOM 6135 O O . SER B 1 373 ? 2.717 24.438 13.344 1 95.88 373 SER B O 1
ATOM 6137 N N . TYR B 1 374 ? 1.979 22.656 12.242 1 97.38 374 TYR B N 1
ATOM 6138 C CA . TYR B 1 374 ? 2.633 22.969 10.977 1 97.38 374 TYR B CA 1
ATOM 6139 C C . TYR B 1 374 ? 1.677 23.672 10.031 1 97.38 374 TYR B C 1
ATOM 6141 O O . TYR B 1 374 ? 1.896 23.703 8.82 1 97.38 374 TYR B O 1
ATOM 6149 N N . PHE B 1 375 ? 0.577 24.234 10.531 1 97.44 375 PHE B N 1
ATOM 6150 C CA . PHE B 1 375 ? -0.337 24.953 9.641 1 97.44 375 PHE B CA 1
ATOM 6151 C C . PHE B 1 375 ? -1.071 26.047 10.398 1 97.44 375 PHE B C 1
ATOM 6153 O O . PHE B 1 375 ? -1.106 26.047 11.633 1 97.44 375 PHE B O 1
ATOM 6160 N N . VAL B 1 376 ? -1.565 26.969 9.656 1 97.5 376 VAL B N 1
ATOM 6161 C CA . VAL B 1 376 ? -2.4 28.062 10.125 1 97.5 376 VAL B CA 1
ATOM 6162 C C . VAL B 1 376 ? -3.656 28.172 9.266 1 97.5 376 VAL B C 1
ATOM 6164 O O . VAL B 1 376 ? -3.588 28.062 8.039 1 97.5 376 VAL B O 1
ATOM 6167 N N . TRP B 1 377 ? -4.766 28.203 9.961 1 96.94 377 TRP B N 1
ATOM 6168 C CA . TRP B 1 377 ? -6.027 28.516 9.289 1 96.94 377 TRP B CA 1
ATOM 6169 C C . TRP B 1 377 ? -6.305 30.016 9.312 1 96.94 377 TRP B C 1
ATOM 6171 O O . TRP B 1 377 ? -6.395 30.625 10.383 1 96.94 377 TRP B O 1
ATOM 6181 N N . LEU B 1 378 ? -6.426 30.641 8.102 1 95.75 378 LEU B N 1
ATOM 6182 C CA . LEU B 1 378 ? -6.617 32.062 7.973 1 95.75 378 LEU B CA 1
ATOM 6183 C C . LEU B 1 378 ? -7.992 32.406 7.398 1 95.75 378 LEU B C 1
ATOM 6185 O O . LEU B 1 378 ? -8.172 32.406 6.18 1 95.75 378 LEU B O 1
ATOM 6189 N N . PRO B 1 379 ? -8.945 32.688 8.297 1 94.12 379 PRO B N 1
ATOM 6190 C CA . PRO B 1 379 ? -10.211 33.188 7.77 1 94.12 379 PRO B CA 1
ATOM 6191 C C . PRO B 1 379 ? -10.055 34.5 6.973 1 94.12 379 PRO B C 1
ATOM 6193 O O . PRO B 1 379 ? -9.266 35.344 7.355 1 94.12 379 PRO B O 1
ATOM 6196 N N . LEU B 1 380 ? -10.766 34.531 5.914 1 91.38 380 LEU B N 1
ATOM 6197 C CA . LEU B 1 380 ? -10.742 35.719 5.07 1 91.38 380 LEU B CA 1
ATOM 6198 C C . LEU B 1 380 ? -12.078 36.469 5.133 1 91.38 380 LEU B C 1
ATOM 6200 O O . LEU B 1 380 ? -13.086 35.875 5.531 1 91.38 380 LEU B O 1
ATOM 6204 N N . ALA B 1 381 ? -12.008 37.719 4.797 1 81.94 381 ALA B N 1
ATOM 6205 C CA . ALA B 1 381 ? -13.242 38.5 4.746 1 81.94 381 ALA B CA 1
ATOM 6206 C C . ALA B 1 381 ? -14.18 37.969 3.666 1 81.94 381 ALA B C 1
ATOM 6208 O O . ALA B 1 381 ? -13.742 37.344 2.703 1 81.94 381 ALA B O 1
ATOM 6209 N N . GLU B 1 382 ? -15.422 38.156 3.875 1 72 382 GLU B N 1
ATOM 6210 C CA . GLU B 1 382 ? -16.453 37.656 2.979 1 72 382 GLU B CA 1
ATOM 6211 C C . GLU B 1 382 ? -16.234 38.125 1.549 1 72 382 GLU B C 1
ATOM 6213 O O . GLU B 1 382 ? -16.469 37.406 0.593 1 72 382 GLU B O 1
ATOM 6218 N N . ASP B 1 383 ? -15.812 39.281 1.501 1 68.31 383 ASP B N 1
ATOM 6219 C CA . ASP B 1 383 ? -15.641 39.875 0.174 1 68.31 383 ASP B CA 1
ATOM 6220 C C . ASP B 1 383 ? -14.367 39.344 -0.492 1 68.31 383 ASP B C 1
ATOM 6222 O O . ASP B 1 383 ? -14.203 39.469 -1.708 1 68.31 383 ASP B O 1
ATOM 6226 N N . ALA B 1 384 ? -13.602 38.812 0.357 1 68.56 384 ALA B N 1
ATOM 6227 C CA . ALA B 1 384 ? -12.367 38.219 -0.178 1 68.56 384 ALA B CA 1
ATOM 6228 C C . ALA B 1 384 ? -12.547 36.75 -0.529 1 68.56 384 ALA B C 1
ATOM 6230 O O . ALA B 1 384 ? -12.383 35.875 0.326 1 68.56 384 ALA B O 1
ATOM 6231 N N . ARG B 1 385 ? -12.953 36.5 -1.756 1 77.69 385 ARG B N 1
ATOM 6232 C CA . ARG B 1 385 ? -13.125 35.125 -2.209 1 77.69 385 ARG B CA 1
ATOM 6233 C C . ARG B 1 385 ? -11.812 34.344 -2.127 1 77.69 385 ARG B C 1
ATOM 6235 O O . ARG B 1 385 ? -10.789 34.781 -2.648 1 77.69 385 ARG B O 1
ATOM 6242 N N . ALA B 1 386 ? -11.773 33.312 -1.375 1 86.31 386 ALA B N 1
ATOM 6243 C CA . ALA B 1 386 ? -10.594 32.469 -1.131 1 86.31 386 ALA B CA 1
ATOM 6244 C C . ALA B 1 386 ? -9.93 32.062 -2.443 1 86.31 386 ALA B C 1
ATOM 6246 O O . ALA B 1 386 ? -8.703 31.984 -2.523 1 86.31 386 ALA B O 1
ATOM 6247 N N . ASP B 1 387 ? -10.68 31.938 -3.447 1 82.69 387 ASP B N 1
ATOM 6248 C CA . ASP B 1 387 ? -10.141 31.531 -4.742 1 82.69 387 ASP B CA 1
ATOM 6249 C C . ASP B 1 387 ? -9.312 32.625 -5.371 1 82.69 387 ASP B C 1
ATOM 6251 O O . ASP B 1 387 ? -8.289 32.375 -6.012 1 82.69 387 ASP B O 1
ATOM 6255 N N . ARG B 1 388 ? -9.719 33.844 -5.191 1 82.62 388 ARG B N 1
ATOM 6256 C CA . ARG B 1 388 ? -8.977 35 -5.723 1 82.62 388 ARG B CA 1
ATOM 6257 C C . ARG B 1 388 ? -7.637 35.156 -5.012 1 82.62 388 ARG B C 1
ATOM 6259 O O . ARG B 1 388 ? -6.625 35.438 -5.648 1 82.62 388 ARG B O 1
ATOM 6266 N N . VAL B 1 389 ? -7.734 34.969 -3.734 1 88.81 389 VAL B N 1
ATOM 6267 C CA . VAL B 1 389 ? -6.512 35.094 -2.947 1 88.81 389 VAL B CA 1
ATOM 6268 C C . VAL B 1 389 ? -5.535 33.969 -3.367 1 88.81 389 VAL B C 1
ATOM 6270 O O . VAL B 1 389 ? -4.352 34.25 -3.576 1 88.81 389 VAL B O 1
ATOM 6273 N N . ALA B 1 390 ? -6.004 32.75 -3.502 1 88.81 390 ALA B N 1
ATOM 6274 C CA . ALA B 1 390 ? -5.168 31.625 -3.9 1 88.81 390 ALA B CA 1
ATOM 6275 C C . ALA B 1 390 ? -4.582 31.844 -5.293 1 88.81 390 ALA B C 1
ATOM 6277 O O . ALA B 1 390 ? -3.418 31.516 -5.539 1 88.81 390 ALA B O 1
ATOM 6278 N N . MET B 1 391 ? -5.371 32.344 -6.156 1 84.94 391 MET B N 1
ATOM 6279 C CA . MET B 1 391 ? -4.914 32.625 -7.52 1 84.94 391 MET B CA 1
ATOM 6280 C C . MET B 1 391 ? -3.844 33.688 -7.527 1 84.94 391 MET B C 1
ATOM 6282 O O . MET B 1 391 ? -2.857 33.594 -8.258 1 84.94 391 MET B O 1
ATOM 6286 N N . ALA B 1 392 ? -4.109 34.75 -6.777 1 88.38 392 ALA B N 1
ATOM 6287 C CA . ALA B 1 392 ? -3.123 35.844 -6.664 1 88.38 392 ALA B CA 1
ATOM 6288 C C . ALA B 1 392 ? -1.788 35.312 -6.156 1 88.38 392 ALA B C 1
ATOM 6290 O O . ALA B 1 392 ? -0.727 35.688 -6.652 1 88.38 392 ALA B O 1
ATOM 6291 N N . LEU B 1 393 ? -1.847 34.5 -5.191 1 92.56 393 LEU B N 1
ATOM 6292 C CA . LEU B 1 393 ? -0.644 33.906 -4.617 1 92.56 393 LEU B CA 1
ATOM 6293 C C . LEU B 1 393 ? 0.046 32.969 -5.617 1 92.56 393 LEU B C 1
ATOM 6295 O O . LEU B 1 393 ? 1.276 32.938 -5.695 1 92.56 393 LEU B O 1
ATOM 6299 N N . MET B 1 394 ? -0.759 32.25 -6.34 1 87.62 394 MET B N 1
ATOM 6300 C CA . MET B 1 394 ? -0.193 31.375 -7.355 1 87.62 394 MET B CA 1
ATOM 6301 C C . MET B 1 394 ? 0.563 32.188 -8.414 1 87.62 394 MET B C 1
ATOM 6303 O O . MET B 1 394 ? 1.589 31.734 -8.922 1 87.62 394 MET B O 1
ATOM 6307 N N . ARG B 1 395 ? 0.052 33.312 -8.773 1 86 395 ARG B N 1
ATOM 6308 C CA . ARG B 1 395 ? 0.742 34.188 -9.703 1 86 395 ARG B CA 1
ATOM 6309 C C . ARG B 1 395 ? 2.104 34.625 -9.156 1 86 395 ARG B C 1
ATOM 6311 O O . ARG B 1 395 ? 3.037 34.875 -9.922 1 86 395 ARG B O 1
ATOM 6318 N N . GLU B 1 396 ? 2.17 34.656 -7.863 1 91.69 396 GLU B N 1
ATOM 6319 C CA . GLU B 1 396 ? 3.441 34.938 -7.211 1 91.69 396 GLU B CA 1
ATOM 6320 C C . GLU B 1 396 ? 4.203 33.656 -6.895 1 91.69 396 GLU B C 1
ATOM 6322 O O . GLU B 1 396 ? 5.148 33.656 -6.105 1 91.69 396 GLU B O 1
ATOM 6327 N N . ARG B 1 397 ? 3.688 32.531 -7.336 1 90.69 397 ARG B N 1
ATOM 6328 C CA . ARG B 1 397 ? 4.32 31.234 -7.234 1 90.69 397 ARG B CA 1
ATOM 6329 C C . ARG B 1 397 ? 4.277 30.719 -5.801 1 90.69 397 ARG B C 1
ATOM 6331 O O . ARG B 1 397 ? 5.258 30.156 -5.305 1 90.69 397 ARG B O 1
ATOM 6338 N N . VAL B 1 398 ? 3.246 31.047 -5.137 1 93.5 398 VAL B N 1
ATOM 6339 C CA . VAL B 1 398 ? 2.973 30.5 -3.818 1 93.5 398 VAL B CA 1
ATOM 6340 C C . VAL B 1 398 ? 1.653 29.719 -3.846 1 93.5 398 VAL B C 1
ATOM 6342 O O . VAL B 1 398 ? 0.609 30.281 -4.188 1 93.5 398 VAL B O 1
ATOM 6345 N N . ALA B 1 399 ? 1.721 28.453 -3.48 1 91.62 399 ALA B N 1
ATOM 6346 C CA . ALA B 1 399 ? 0.517 27.625 -3.463 1 91.62 399 ALA B CA 1
ATOM 6347 C C . ALA B 1 399 ? -0.035 27.484 -2.047 1 91.62 399 ALA B C 1
ATOM 6349 O O . ALA B 1 399 ? 0.71 27.203 -1.108 1 91.62 399 ALA B O 1
ATOM 6350 N N . VAL B 1 400 ? -1.307 27.766 -1.906 1 92.94 400 VAL B N 1
ATOM 6351 C CA . VAL B 1 400 ? -2.012 27.562 -0.646 1 92.94 400 VAL B CA 1
ATOM 6352 C C . VAL B 1 400 ? -3.285 26.75 -0.89 1 92.94 400 VAL B C 1
ATOM 6354 O O . VAL B 1 400 ? -3.684 26.547 -2.039 1 92.94 400 VAL B O 1
ATOM 6357 N N . SER B 1 401 ? -3.881 26.281 0.206 1 93.38 401 SER B N 1
ATOM 6358 C CA . SER B 1 401 ? -5.141 25.547 0.083 1 93.38 401 SER B CA 1
ATOM 6359 C C . SER B 1 401 ? -6.32 26.406 0.524 1 93.38 401 SER B C 1
ATOM 6361 O O . SER B 1 401 ? -6.277 27.031 1.586 1 93.38 401 SER B O 1
ATOM 6363 N N . THR B 1 402 ? -7.336 26.422 -0.334 1 92.5 402 THR B N 1
ATOM 6364 C CA . THR B 1 402 ? -8.594 27.016 0.105 1 92.5 402 THR B CA 1
ATOM 6365 C C . THR B 1 402 ? -9.336 26.078 1.049 1 92.5 402 THR B C 1
ATOM 6367 O O . THR B 1 402 ? -8.867 24.969 1.326 1 92.5 402 THR B O 1
ATOM 6370 N N . ALA B 1 403 ? -10.453 26.484 1.499 1 93.38 403 ALA B N 1
ATOM 6371 C CA . ALA B 1 403 ? -11.219 25.688 2.459 1 93.38 403 ALA B CA 1
ATOM 6372 C C . ALA B 1 403 ? -11.93 24.531 1.772 1 93.38 403 ALA B C 1
ATOM 6374 O O . ALA B 1 403 ? -12.32 23.562 2.428 1 93.38 403 ALA B O 1
ATOM 6375 N N . GLU B 1 404 ? -12.078 24.531 0.525 1 89.56 404 GLU B N 1
ATOM 6376 C CA . GLU B 1 404 ? -12.938 23.625 -0.226 1 89.56 404 GLU B CA 1
ATOM 6377 C C . GLU B 1 404 ? -12.531 22.172 -0.007 1 89.56 404 GLU B C 1
ATOM 6379 O O . GLU B 1 404 ? -13.367 21.312 0.295 1 89.56 404 GLU B O 1
ATOM 6384 N N . PRO B 1 405 ? -11.273 21.859 -0.05 1 92 405 PRO B N 1
ATOM 6385 C CA . PRO B 1 405 ? -10.891 20.453 0.117 1 92 405 PRO B CA 1
ATOM 6386 C C . PRO B 1 405 ? -11.195 19.922 1.515 1 92 405 PRO B C 1
ATOM 6388 O O . PRO B 1 405 ? -11.375 18.719 1.694 1 92 405 PRO B O 1
ATOM 6391 N N . PHE B 1 406 ? -11.312 20.781 2.477 1 96.81 406 PHE B N 1
ATOM 6392 C CA . PHE B 1 406 ? -11.508 20.375 3.863 1 96.81 406 PHE B CA 1
ATOM 6393 C C . PHE B 1 406 ? -12.984 20.328 4.211 1 96.81 406 PHE B C 1
ATOM 6395 O O . PHE B 1 406 ? -13.375 19.734 5.223 1 96.81 406 PHE B O 1
ATOM 6402 N N . ALA B 1 407 ? -13.789 20.969 3.445 1 95.44 407 ALA B N 1
ATOM 6403 C CA . ALA B 1 407 ? -15.188 21.203 3.812 1 95.44 407 ALA B CA 1
ATOM 6404 C C . ALA B 1 407 ? -16.031 19.969 3.533 1 95.44 407 ALA B C 1
ATOM 6406 O O . ALA B 1 407 ? -15.867 19.312 2.504 1 95.44 407 ALA B O 1
ATOM 6407 N N . THR B 1 408 ? -16.859 19.609 4.457 1 95.19 408 THR B N 1
ATOM 6408 C CA . THR B 1 408 ? -17.797 18.516 4.281 1 95.19 408 THR B CA 1
ATOM 6409 C C . THR B 1 408 ? -19.234 19.031 4.238 1 95.19 408 THR B C 1
ATOM 6411 O O . THR B 1 408 ? -20.172 18.25 4.051 1 95.19 408 THR B O 1
ATOM 6414 N N . SER B 1 409 ? -19.406 20.312 4.426 1 90.88 409 SER B N 1
ATOM 6415 C CA . SER B 1 409 ? -20.719 20.953 4.371 1 90.88 409 SER B CA 1
ATOM 6416 C C . SER B 1 409 ? -20.922 21.672 3.039 1 90.88 409 SER B C 1
ATOM 6418 O O . SER B 1 409 ? -19.969 21.859 2.277 1 90.88 409 SER B O 1
ATOM 6420 N N . ALA B 1 410 ? -22.156 21.984 2.85 1 85.31 410 ALA B N 1
ATOM 6421 C CA . ALA B 1 410 ? -22.5 22.719 1.64 1 85.31 410 ALA B CA 1
ATOM 6422 C C . ALA B 1 410 ? -21.875 24.109 1.65 1 85.31 410 ALA B C 1
ATOM 6424 O O . ALA B 1 410 ? -21.438 24.609 0.609 1 85.31 410 ALA B O 1
ATOM 6425 N N . HIS B 1 411 ? -21.781 24.625 2.805 1 85.81 411 HIS B N 1
ATOM 6426 C CA . HIS B 1 411 ? -21.172 25.938 2.941 1 85.81 411 HIS B CA 1
ATOM 6427 C C . HIS B 1 411 ? -19.656 25.828 3.135 1 85.81 411 HIS B C 1
ATOM 6429 O O . HIS B 1 411 ? -19.203 25.172 4.07 1 85.81 411 HIS B O 1
ATOM 6435 N N . VAL B 1 412 ? -18.922 26.453 2.27 1 89.56 412 VAL B N 1
ATOM 6436 C CA . VAL B 1 412 ? -17.469 26.5 2.357 1 89.56 412 VAL B CA 1
ATOM 6437 C C . VAL B 1 412 ? -17.031 27.891 2.834 1 89.56 412 VAL B C 1
ATOM 6439 O O . VAL B 1 412 ? -17.297 28.891 2.172 1 89.56 412 VAL B O 1
ATOM 6442 N N . PRO B 1 413 ? -16.438 27.969 3.938 1 91.38 413 PRO B N 1
ATOM 6443 C CA . PRO B 1 413 ? -16.016 29.297 4.418 1 91.38 413 PRO B CA 1
ATOM 6444 C C . PRO B 1 413 ? -14.906 29.891 3.562 1 91.38 413 PRO B C 1
ATOM 6446 O O . PRO B 1 413 ? -14.156 29.172 2.904 1 91.38 413 PRO B O 1
ATOM 6449 N N . HIS B 1 414 ? -14.852 31.172 3.584 1 91.38 414 HIS B N 1
ATOM 6450 C CA . HIS B 1 414 ? -13.711 31.859 2.973 1 91.38 414 HIS B CA 1
ATOM 6451 C C . HIS B 1 414 ? -12.492 31.828 3.889 1 91.38 414 HIS B C 1
ATOM 6453 O O . HIS B 1 414 ? -12.422 32.594 4.855 1 91.38 414 HIS B O 1
ATOM 6459 N N . ALA B 1 415 ? -11.578 31.016 3.539 1 94.81 415 ALA B N 1
ATOM 6460 C CA . ALA B 1 415 ? -10.352 30.859 4.32 1 94.81 415 ALA B CA 1
ATOM 6461 C C . ALA B 1 415 ? -9.273 30.141 3.516 1 94.81 415 ALA B C 1
ATOM 6463 O O . ALA B 1 415 ? -9.562 29.547 2.465 1 94.81 415 ALA B O 1
ATOM 6464 N N . ILE B 1 416 ? -8.109 30.281 3.957 1 94.69 416 ILE B N 1
ATOM 6465 C CA . ILE B 1 416 ? -7.016 29.484 3.406 1 94.69 416 ILE B CA 1
ATOM 6466 C C . ILE B 1 416 ? -6.27 28.781 4.535 1 94.69 416 ILE B C 1
ATOM 6468 O O . ILE B 1 416 ? -6.172 29.297 5.648 1 94.69 416 ILE B O 1
ATOM 6472 N N . ARG B 1 417 ? -5.859 27.609 4.305 1 97.06 417 ARG B N 1
ATOM 6473 C CA . ARG B 1 417 ? -4.922 26.891 5.16 1 97.06 417 ARG B CA 1
ATOM 6474 C C . ARG B 1 417 ? -3.492 27.031 4.648 1 97.06 417 ARG B C 1
ATOM 6476 O O . ARG B 1 417 ? -3.201 26.688 3.502 1 97.06 417 ARG B O 1
ATOM 6483 N N . VAL B 1 418 ? -2.629 27.516 5.453 1 96.88 418 VAL B N 1
ATOM 6484 C CA . VAL B 1 418 ? -1.236 27.75 5.086 1 96.88 418 VAL B CA 1
ATOM 6485 C C . VAL B 1 418 ? -0.342 26.719 5.781 1 96.88 418 VAL B C 1
ATOM 6487 O O . VAL B 1 418 ? -0.226 26.719 7.008 1 96.88 418 VAL B O 1
ATOM 6490 N N . ALA B 1 419 ? 0.251 25.859 5.008 1 96.56 419 ALA B N 1
ATOM 6491 C CA . ALA B 1 419 ? 1.204 24.875 5.535 1 96.56 419 ALA B CA 1
ATOM 6492 C C . ALA B 1 419 ? 2.555 25.531 5.82 1 96.56 419 ALA B C 1
ATOM 6494 O O . ALA B 1 419 ? 3.051 26.312 5.012 1 96.56 419 ALA B O 1
ATOM 6495 N N . LEU B 1 420 ? 3.152 25.219 6.91 1 97.06 420 LEU B N 1
ATOM 6496 C CA . LEU B 1 420 ? 4.371 25.875 7.359 1 97.06 420 LEU B CA 1
ATOM 6497 C C . LEU B 1 420 ? 5.57 24.938 7.258 1 97.06 420 LEU B C 1
ATOM 6499 O O . LEU B 1 420 ? 6.719 25.375 7.352 1 97.06 420 LEU B O 1
ATOM 6503 N N . GLY B 1 421 ? 5.297 23.688 6.98 1 93.5 421 GLY B N 1
ATOM 6504 C CA . GLY B 1 421 ? 6.316 22.688 7.266 1 93.5 421 GLY B CA 1
ATOM 6505 C C . GLY B 1 421 ? 7.047 22.203 6.027 1 93.5 421 GLY B C 1
ATOM 6506 O O . GLY B 1 421 ? 7.848 21.266 6.094 1 93.5 421 GLY B O 1
ATOM 6507 N N . SER B 1 422 ? 6.922 22.797 4.84 1 88.62 422 SER B N 1
ATOM 6508 C CA . SER B 1 422 ? 7.391 22.156 3.617 1 88.62 422 SER B CA 1
ATOM 6509 C C . SER B 1 422 ? 8.547 22.922 2.994 1 88.62 422 SER B C 1
ATOM 6511 O O . SER B 1 422 ? 9.102 22.5 1.973 1 88.62 422 SER B O 1
ATOM 6513 N N . VAL B 1 423 ? 8.922 24.109 3.574 1 90.25 423 VAL B N 1
ATOM 6514 C CA . VAL B 1 423 ? 9.984 24.922 2.996 1 90.25 423 VAL B CA 1
ATOM 6515 C C . VAL B 1 423 ? 10.953 25.359 4.09 1 90.25 423 VAL B C 1
ATOM 6517 O O . VAL B 1 423 ? 10.648 25.25 5.281 1 90.25 423 VAL B O 1
ATOM 6520 N N . ASP B 1 424 ? 12.133 25.766 3.676 1 91.44 424 ASP B N 1
ATOM 6521 C CA . ASP B 1 424 ? 13.086 26.266 4.668 1 91.44 424 ASP B CA 1
ATOM 6522 C C . ASP B 1 424 ? 12.609 27.562 5.289 1 91.44 424 ASP B C 1
ATOM 6524 O O . ASP B 1 424 ? 11.703 28.219 4.762 1 91.44 424 ASP B O 1
ATOM 6528 N N . LEU B 1 425 ? 13.195 28.016 6.395 1 95.38 425 LEU B N 1
ATOM 6529 C CA . LEU B 1 425 ? 12.703 29.109 7.223 1 95.38 425 LEU B CA 1
ATOM 6530 C C . LEU B 1 425 ? 12.758 30.422 6.461 1 95.38 425 LEU B C 1
ATOM 6532 O O . LEU B 1 425 ? 11.859 31.266 6.605 1 95.38 425 LEU B O 1
ATOM 6536 N N . GLU B 1 426 ? 13.75 30.609 5.664 1 95.25 426 GLU B N 1
ATOM 6537 C CA . GLU B 1 426 ? 13.883 31.844 4.902 1 95.25 426 GLU B CA 1
ATOM 6538 C C . GLU B 1 426 ? 12.797 31.953 3.838 1 95.25 426 GLU B C 1
ATOM 6540 O O . GLU B 1 426 ? 12.133 33 3.713 1 95.25 426 GLU B O 1
ATOM 6545 N N . THR B 1 427 ? 12.633 30.891 3.135 1 94.88 427 THR B N 1
ATOM 6546 C CA . THR B 1 427 ? 11.586 30.828 2.123 1 94.88 427 THR B CA 1
ATOM 6547 C C . THR B 1 427 ? 10.211 31 2.762 1 94.88 427 THR B C 1
ATOM 6549 O O . THR B 1 427 ? 9.328 31.641 2.188 1 94.88 427 THR B O 1
ATOM 6552 N N . LEU B 1 428 ? 10.07 30.469 3.928 1 96.94 428 LEU B N 1
ATOM 6553 C CA . LEU B 1 428 ? 8.805 30.578 4.645 1 96.94 428 LEU B CA 1
ATOM 6554 C C . LEU B 1 428 ? 8.5 32.031 4.984 1 96.94 428 LEU B C 1
ATOM 6556 O O . LEU B 1 428 ? 7.371 32.5 4.773 1 96.94 428 LEU B O 1
ATOM 6560 N N . ARG B 1 429 ? 9.461 32.75 5.477 1 97.81 429 ARG B N 1
ATOM 6561 C CA . ARG B 1 429 ? 9.281 34.156 5.84 1 97.81 429 ARG B CA 1
ATOM 6562 C C . ARG B 1 429 ? 8.82 34.969 4.641 1 97.81 429 ARG B C 1
ATOM 6564 O O . ARG B 1 429 ? 7.863 35.75 4.742 1 97.81 429 ARG B O 1
ATOM 6571 N N . ASP B 1 430 ? 9.477 34.688 3.551 1 97.19 430 ASP B N 1
ATOM 6572 C CA . ASP B 1 430 ? 9.148 35.406 2.332 1 97.19 430 ASP B CA 1
ATOM 6573 C C . ASP B 1 430 ? 7.746 35.062 1.844 1 97.19 430 ASP B C 1
ATOM 6575 O O . ASP B 1 430 ? 6.977 35.938 1.471 1 97.19 430 ASP B O 1
ATOM 6579 N N . ALA B 1 431 ? 7.465 33.812 1.83 1 97.56 431 ALA B N 1
ATOM 6580 C CA . ALA B 1 431 ? 6.172 33.344 1.334 1 97.56 431 ALA B CA 1
ATOM 6581 C C . ALA B 1 431 ? 5.031 33.844 2.219 1 97.56 431 ALA B C 1
ATOM 6583 O O . ALA B 1 431 ? 3.973 34.25 1.717 1 97.56 431 ALA B O 1
ATOM 6584 N N . LEU B 1 432 ? 5.238 33.844 3.5 1 98.19 432 LEU B N 1
ATOM 6585 C CA . LEU B 1 432 ? 4.199 34.312 4.414 1 98.19 432 LEU B CA 1
ATOM 6586 C C . LEU B 1 432 ? 3.963 35.812 4.254 1 98.19 432 LEU B C 1
ATOM 6588 O O . LEU B 1 432 ? 2.842 36.281 4.434 1 98.19 432 LEU B O 1
ATOM 6592 N N . GLY B 1 433 ? 5.043 36.5 3.928 1 97.69 433 GLY B N 1
ATOM 6593 C CA . GLY B 1 433 ? 4.867 37.906 3.586 1 97.69 433 GLY B CA 1
ATOM 6594 C C . GLY B 1 433 ? 3.947 38.125 2.398 1 97.69 433 GLY B C 1
ATOM 6595 O O . GLY B 1 433 ? 3.111 39.031 2.408 1 97.69 433 GLY B O 1
ATOM 6596 N N . LYS B 1 434 ? 4.133 37.312 1.427 1 96.94 434 LYS B N 1
ATOM 6597 C CA . LYS B 1 434 ? 3.266 37.375 0.252 1 96.94 434 LYS B CA 1
ATOM 6598 C C . LYS B 1 434 ? 1.824 37.031 0.614 1 96.94 434 LYS B C 1
ATOM 6600 O O . LYS B 1 434 ? 0.887 37.656 0.11 1 96.94 434 LYS B O 1
ATOM 6605 N N . VAL B 1 435 ? 1.642 36.062 1.456 1 97 435 VAL B N 1
ATOM 6606 C CA . VAL B 1 435 ? 0.306 35.688 1.892 1 97 435 VAL B CA 1
ATOM 6607 C C . VAL B 1 435 ? -0.36 36.844 2.633 1 97 435 VAL B C 1
ATOM 6609 O O . VAL B 1 435 ? -1.537 37.125 2.408 1 97 435 VAL B O 1
ATOM 6612 N N . ARG B 1 436 ? 0.422 37.469 3.473 1 96.06 436 ARG B N 1
ATOM 6613 C CA . ARG B 1 436 ? -0.083 38.625 4.227 1 96.06 436 ARG B CA 1
ATOM 6614 C C . ARG B 1 436 ? -0.554 39.719 3.287 1 96.06 436 ARG B C 1
ATOM 6616 O O . ARG B 1 436 ? -1.655 40.25 3.449 1 96.06 436 ARG B O 1
ATOM 6623 N N . ARG B 1 437 ? 0.201 40 2.303 1 94.94 437 ARG B N 1
ATOM 6624 C CA . ARG B 1 437 ? -0.138 41.062 1.351 1 94.94 437 ARG B CA 1
ATOM 6625 C C . ARG B 1 437 ? -1.405 40.719 0.577 1 94.94 437 ARG B C 1
ATOM 6627 O O . ARG B 1 437 ? -2.266 41.562 0.364 1 94.94 437 ARG B O 1
ATOM 6634 N N . ALA B 1 438 ? -1.476 39.531 0.191 1 92.75 438 ALA B N 1
ATOM 6635 C CA . ALA B 1 438 ? -2.652 39.094 -0.555 1 92.75 438 ALA B CA 1
ATOM 6636 C C . ALA B 1 438 ? -3.904 39.125 0.313 1 92.75 438 ALA B C 1
ATOM 6638 O O . ALA B 1 438 ? -4.977 39.531 -0.157 1 92.75 438 ALA B O 1
ATOM 6639 N N . ALA B 1 439 ? -3.809 38.719 1.534 1 91.19 439 ALA B N 1
ATOM 6640 C CA . ALA B 1 439 ? -4.941 38.75 2.457 1 91.19 439 ALA B CA 1
ATOM 6641 C C . ALA B 1 439 ? -5.398 40.156 2.729 1 91.19 439 ALA B C 1
ATOM 6643 O O . ALA B 1 439 ? -6.598 40.438 2.848 1 91.19 439 ALA B O 1
ATOM 6644 N N . ASP B 1 440 ? -4.449 41.094 2.771 1 89.44 440 ASP B N 1
ATOM 6645 C CA . ASP B 1 440 ? -4.758 42.5 3.027 1 89.44 440 ASP B CA 1
ATOM 6646 C C . ASP B 1 440 ? -5.402 43.125 1.805 1 89.44 440 ASP B C 1
ATOM 6648 O O . ASP B 1 440 ? -6.285 44 1.939 1 89.44 440 ASP B O 1
ATOM 6652 N N . ALA B 1 441 ? -4.91 42.75 0.737 1 85.62 441 ALA B N 1
ATOM 6653 C CA . ALA B 1 441 ? -5.387 43.344 -0.506 1 85.62 441 ALA B CA 1
ATOM 6654 C C . ALA B 1 441 ? -6.855 43 -0.753 1 85.62 441 ALA B C 1
ATOM 6656 O O . ALA B 1 441 ? -7.59 43.812 -1.332 1 85.62 441 ALA B O 1
ATOM 6657 N N . TYR B 1 442 ? -7.207 41.906 -0.325 1 75.12 442 TYR B N 1
ATOM 6658 C CA . TYR B 1 442 ? -8.57 41.5 -0.646 1 75.12 442 TYR B CA 1
ATOM 6659 C C . TYR B 1 442 ? -9.484 41.656 0.561 1 75.12 442 TYR B C 1
ATOM 6661 O O . TYR B 1 442 ? -10.648 41.25 0.525 1 75.12 442 TYR B O 1
ATOM 6669 N N . SER B 1 443 ? -8.977 41.969 1.713 1 68 443 SER B N 1
ATOM 6670 C CA . SER B 1 443 ? -9.82 42.25 2.865 1 68 443 SER B CA 1
ATOM 6671 C C . SER B 1 443 ? -10.453 43.656 2.746 1 68 443 SER B C 1
ATOM 6673 O O . SER B 1 443 ? -11.336 44 3.529 1 68 443 SER B O 1
ATOM 6675 N N . TYR B 1 444 ? -10.008 44.594 1.793 1 52.81 444 TYR B N 1
ATOM 6676 C CA . TYR B 1 444 ? -10.656 45.875 1.6 1 52.81 444 TYR B CA 1
ATOM 6677 C C . TYR B 1 444 ? -11.656 45.812 0.457 1 52.81 444 TYR B C 1
ATOM 6679 O O . TYR B 1 444 ? -11.43 45.156 -0.548 1 52.81 444 TYR B O 1
#